Protein 2POC (pdb70)

B-factor: mean 27.25, std 10.15, range [8.21, 93.25]

Organism: Candida albicans (strain SC5314 / ATCC MYA-2876) (NCBI:txid237561)

Secondary structure (DSSP, 8-state):
---SSHHHHHHHTHHHHHHHHHTTTEETTTTEE--TTTGGGHHHHHTSSEEEEEE-HHHHHHHHHHHHHHHHHH-S-EEEEEHHHHHHTT----TTEEEEEEESSS--HHHHHHHHHHHHTT-EEEEEESSTTSHHHHHSSEEEE-------SSS-SHHHHHHHHHHHHHHHHHTTTBSTTHHHHHHHHHHHHHHHHHHHHHGGGHHHHHHHHHSGGGG-SEEEEEE-GGGHHHHHHHHHHIIIII--EEEEEETT----EEEE--GGG--HHHHHHHHHHHHTT---EEEEETT--S----EEEEE----GGGHHHHHHHHHHHHHHHHHHHTT----/--SSHHHHHHHTHHHHHHHHHTTTEETTTTEE--GGGGGGHHHHHSSSEEEEEE-HHHHHHHHHHHHHHHHHH-S-EEEEEHHHHHHTT----TTEEEEEEESSS--HHHHHHHHHHHHTT-EEEEEESSTT-HHHHHSSEEEE-------SSS-SHHHHHHHHHHHHHHHHHTTTBGGGHHHHHHHHHHHHHHHHHHHHHHTTHHHHHHHHHTGGGG-SEEEEEE-GGGHHHHHHHHHHHHHHH--EEEEEETTS-SSSGGGT--TT--EEEE--GGG--HHHHHHHHHHHHTT---EEEEETT--SS-TTS--EEEEE----GGGHHHHHHHHHHHHHHHHHHHTT----/--SSHHHHHHHTHHHHHHHHHTTTEETTTTEE--TTTGGGHHHHHTSSEEEEEE-HHHHHHHHHHHHHHHHHH-S-EEEEEHHHHHHTT----TTEEEEEEESSS--HHHHHHHHHHHHTT-EEEEEESSTT-HHHHHSSEEEE-------SSS-SHHHHHHHHHHHHHHHHHTTTBSTTHHHHHHHHHHHHHHHHHHHHHGGGHHHHHHHIIIIITT-SEEEEEE-GGGHHHHHHHHHHHHHHH--EEEEEETTS-SSSGGGT--SSS-EEEE--GGG--HHHHHHHHHHHHTT---EEEEETT---S-SSS--EEEEE----GGGHHHHHHHHHHHHHHHHHHTTT----/--SSHHHHHHHTHHHHHHHHHTTTEETTTTEE--GGGGGGHHHHTSSSEEEEEE-HHHHHHHHHHHHHHHHHH-S-EEEEEHHHHHHTT----TTEEEEEEESSS--HHHHHHHHHHHHTT-EEEEEESSTTSHHHHHSSEEEE-------SSS-SHHHHHHHHHHHHHHHHHTTTBSTTHHHHHHHHHHHHHHHHHHHHHHTTHHHHHHHHHSGGGG-SEEEEEE-GGGHHHHHHHHHHHHHHH--EEEEEETT---EEEE--GGG--HHHHHHHHHHHTTT---EEEEETT--SS-TTS--EEEEE----GGGHHHHHHHHHHHHHHHHHHHTT----

Solvent-accessible surface area: 47960 Å² total; per-residue (Å²): 93,132,73,122,39,95,1,16,90,4,0,49,51,0,11,90,0,0,102,47,0,7,147,81,37,19,54,33,133,105,12,75,17,79,6,59,43,0,160,90,83,20,68,39,0,81,46,13,52,23,0,2,0,0,0,23,23,14,12,48,16,0,0,46,6,1,36,11,2,0,4,43,4,25,62,12,9,3,16,26,7,29,0,3,29,1,35,34,30,154,4,26,2,34,53,22,1,1,0,0,0,1,5,43,40,0,86,56,72,28,1,28,99,0,0,67,14,0,54,141,84,31,1,5,0,0,2,0,2,15,46,109,40,7,14,0,24,149,57,11,86,13,19,6,59,0,68,2,32,113,34,103,10,108,3,19,0,2,0,0,0,0,1,3,0,0,0,0,0,0,0,0,2,7,7,70,40,16,62,82,43,73,51,41,11,69,85,0,0,82,7,0,76,117,0,12,95,29,0,89,88,2,13,148,24,26,103,92,0,71,99,23,0,98,50,75,11,22,111,53,150,11,0,27,0,19,0,1,14,28,0,54,3,0,0,42,0,0,5,14,0,0,28,46,5,0,108,2,23,0,28,11,45,23,0,24,45,130,117,19,20,0,0,0,0,0,118,28,0,58,47,110,59,0,56,56,6,4,104,106,21,49,91,213,74,30,127,0,8,1,0,2,1,100,70,33,96,26,25,142,121,56,37,28,0,66,0,12,91,19,18,47,2,0,2,1,0,0,0,0,0,0,0,0,0,0,0,0,12,0,0,36,53,83,71,31,106,7,71,174,91,135,43,105,0,16,92,5,0,50,46,0,14,89,0,0,99,46,0,6,142,78,37,17,44,38,152,104,12,75,15,84,11,54,45,1,171,86,76,30,70,34,0,72,38,12,54,23,0,3,0,0,0,24,29,13,12,48,15,0,0,46,6,0,36,13,1,0,4,65,4,24,64,16,10,3,17,26,8,29,0,1,29,1,42,27,23,113,4,24,3,33,42,20,1,1,0,0,0,1,5,42,39,0,91,54,70,26,1,29,101,0,0,78,30,0,49,133,90,31,1,3,0,0,2,0,2,12,47,106,36,6,16,0,25,152,58,10,86,12,19,6,60,0,64,2,30,107,27,95,11,94,5,18,0,4,0,0,0,0,1,2,0,0,0,0,0,0,0,0,1,7,7,68,42,19,62,78,43,62,49,43,7,71,84,0,1,95,10,0,74,103,0,17,89,22,0,128,81,1,13,175,26,23,107,94,0,72,98,25,0,93,55,90,14,34,121,54,156,12,0,4,0,2,0,0,12,40,0,54,4,0,0,41,0,0,5,9,0,0,63,75,2,0,153,7,63,0,23,14,24,24,0,19,39,63,163,122,3,11,7,34,48,16,91,92,89,33,12,3,0,0,0,0,0,135,28,0,61,48,111,53,0,50,63,1,4,99,46,1,20,91,98,85,9,144,2,9,0,0,1,3,95,71,26,96,26,10,54,153,138,100,88,39,36,41,0,73,0,6,94,16,21,52,1,0,1,1,0,0,0,0,0,0,0,0,0,0,0,0,15,0,0,44,49,91,71,36,98,1,58,169,92,124,40,100,0,16,90,3,0,50,40,0,16,91,0,0,117,55,0,7,161,82,37,18,58,38,135,103,11,74,9,56,6,51,45,0,130,101,80,18,71,38,0,82,40,13,47,18,0,2,0,0,0,26,26,12,11,47,15,0,0,46,6,0,32,13,2,0,4,64,4,25,63,12,9,3,12,26,7,27,0,1,28,0,43,23,25,117,2,22,2,35,54,24,1,1,0,0,0,0,4,44,37,0,86,56,70,25,1,34,101,0,0,81,32,0,48,150,90,31,1,3,0,0,2,0,2,12,41,110,37,8,13,0,25,156,59,11,87,12,20,6,59,0,68,4,31,106,31,79,11,95,4,20,0,3,0,0,0,0,1,3,0,0,0,0,0,0,0,0,2,8,7,60,43,19,72,76,48,80,51,42,9,73,81,0,0,76,8,0,77,119,0,19,107,29,0,92,75,2,13,137,25,24,110,96,0,66,97,13,0,101,94,50,1,39,113,32,178,27,0,4,0,1,0,1,13,41,0,52,3,0,0,40,0,0,4,9,0,0,68,72,1,0,160,8,65,0,21,13,21,25,0,20,42,50,159,94,1,14,8,26,52,14,70,71,79,37,12,3,0,0,0,0,0,127,28,0,62,48,108,59,0,72,59,0,3,108,46,0,16,80,122,94,2,126,1,7,1,0,1,2,98,71,32,95,24,17,43,146,116,100,96,51,43,35,0,69,0,12,93,18,19,51,1,0,2,2,0,0,0,0,0,0,0,0,0,0,0,0,15,0,0,22,60,84,74,39,96,0,53,172,93,112,35,96,0,14,101,6,0,50,50,0,10,87,0,0,104,45,0,7,148,79,38,19,56,41,158,106,25,74,14,62,7,42,46,0,132,100,82,22,70,35,0,86,34,14,52,21,0,2,0,0,0,26,23,13,12,48,16,0,0,46,5,0,33,11,1,0,3,49,4,22,62,12,8,2,12,26,8,28,0,2,26,0,38,31,31,147,2,27,2,33,42,20,2,1,0,0,0,0,4,43,40,0,87,54,70,26,1,29,97,0,0,69,15,0,55,139,82,32,1,3,0,0,2,0,2,14,46,108,40,6,15,0,23,151,57,10,85,13,20,6,59,0,66,2,29,108,28,102,11,100,6,18,0,4,0,0,0,0,1,2,0,0,0,0,0,0,0,0,1,6,7,69,38,17,59,80,49,92,50,40,17,74,83,0,0,86,8,0,86,110,0,15,104,21,0,119,80,1,13,173,24,25,104,98,0,71,98,24,0,99,51,74,14,26,98,56,172,39,0,50,0,12,0,1,15,19,0,52,3,0,0,45,0,0,5,9,0,0,27,60,3,0,108,3,26,0,30,10,40,23,0,24,47,118,64,32,0,0,0,0,0,138,28,0,61,47,113,61,0,52,55,5,3,98,109,20,13,81,212,82,29,156,0,7,0,0,1,4,91,72,26,94,25,12,66,149,120,63,106,48,38,31,0,68,0,6,94,18,19,46,1,0,2,1,0,0,0,0,0,0,0,0,0,0,0,0,18,0,0,40,52,82,70,28,104,5,63

Foldseek 3Di:
DPDPALLRVLLLCQLVLLCQLCPPAADLVVLGGHFPQCVVPLVVVLQFQAEEEEEAALQLLLCLLCVVLLCVQRVHHYHGYYLVVCVVVVPDDAQRYEYEYEEAQLEDPSSLVSLVSNVVRNYQYEYAYQDDPRPNNVSHPTYGHLRSPDRDFPDDNSSSLSSSSRSSSVSCSNRVVDPVCVVVSSQVSNLSVCLSVLSNVLVVCLVVLLVVLLPCVLVDQEPEEEFADSCLSLRQNLQSLLCLQLVHHYYRDHAQPPHEYEYECEPLGPDPSSLVSVCVCVVVPNAYEYEYAPPDDSDPSHHYRHGHHTDSSSVSSSSNSSSSSNSNSSNVSVVHRRD/DDPALLVVLLLCQLVLLCQLCPPAADLVVLHGDFPQCVVPLVVQLQAQAEEEEEAALQLLLCVLCLVLLCVLRVGHYYGYYLVVCVVVVPDEAQRYEYEYEEAQLDDPSSLVSLVSNVVRNYQYEYAYADPPRNNCVSHPTYHHLRSDDRDFPDDRSSSLSSSSRSSSVSCSNNVVDPVCVVVSSQVSNLSVCLSVLSVVLVVCLVVLLVVLPPVVLVAQEEEEEFADSCLSLLQNLQSLLCPQLVGHYYYDHAQPDPCPVLVVDDQEHEYEYECEPLGPDPSSLVRVCSNQVNNHAYEYEYAPPDDSDDPVHHYHYRHGHDTPSSSVSSSSNSSSSSNSNSSSVSVPHHRD/DDPALLVVLLLCQLVLLCQLCPPAADLVVLGGHFPQCVVPLVVVLQFQAEEEEEAALQLLLCVLCLVLLCVLRVRHYYGYYLVVCVVVVPDEALRYEYEYEEAQLDDVSSLVSLVSNVVRNYQYEYAYQDDPRPNCVSHPTYHHSRSDDGPFPDDRSSSLSSSSRSSSSSCSNRVPDPVCVVVSSQVSNLSVCVSVLSVVLVVCLVVLLVCCVPANLVAQEAEEEFADSCLSLRQNLQSLLCPQQVHHYYRDHAQPDPCPVLVVDALRHEYEYECEPLTNDPSSLVRVVSNLVNNRAYEYEYAPPDDSDDPVRHYHYRHGHDTPSSSVSSSSNSSSSSNSNSSRVVVVHHRD/DDPDLLVVLLLCQLVLLCQLCPPAADLVVLGGHFPQCHVVLVVQLQAQAEEEEEAALQLLLCVLCLVVLCVQRVGHYHGYYLQVCVVVVPDDAQRYEYEYEEAQLDDPSSLVSLVSNVVRNYQYEYAYADDPRPNNVSHPTYGHLRSDDRDFPHDNSSNLSSSSRSSSVSCVSRVVDPVCVVVSSQVSNLSVCLSVLSVVLVVCLVVLLVVLLPCVLVDQEEEEEFADSCLSLLQNLQSLLCLQLVHHYYRYHAQPVCYEYECEPLTNDPSSLVRVVVCQVVLNAHEYEYAPPDDSDDPVRHYHYRHGHHTPSSSVSSSSNSSSSSNSNSSNVSVVHDSD

Radius of gyration: 36.39 Å; Cα contacts (8 Å, |Δi|>4): 2969; chains: 4; bounding box: 69×95×100 Å

InterPro domains:
  IPR001347 SIS domain [PF01380] (393-520)
  IPR001347 SIS domain [PF01380] (565-695)
  IPR001347 SIS domain [PS51464] (389-528)
  IPR001347 SIS domain [PS51464] (561-703)
  IPR017932 Glutamine amidotransferase type 2 domain [PS51278] (2-316)
  IPR029055 Nucleophile aminohydrolases, N-terminal [G3DSA:3.60.20.10] (2-335)
  IPR029055 Nucleophile aminohydrolases, N-terminal [SSF56235] (2-322)
  IPR035466 GlmS/AgaS, SIS domain 1 [cd05008] (403-523)
  IPR035490 GlmS/FrlB, SIS domain 2 [cd05009] (565-711)
  IPR046348 SIS domain superfamily [SSF53697] (348-713)
  IPR047084 Glucosamine-fructose-6-phosphate aminotransferase, isomerising, N-terminal domain [cd00714] (2-313)

CATH classification: 3.40.50.10490 (+1 more: 3.40.50.10490)

Sequence (1383 aa):
GPYKHFMQKEIFEQPDSAFNTMRGRIDFENCVVTLGGLKSWLSTIRRCRRIIMIACGTSYHSCLATRSIFEELTEIPVSVELASDFLDRRSPVFRDDTCVFVSQSGETADSILALQYCLERGALTVGIVNSVGSSMSRQTHCGVHINAGPEIGVASTKAYTSQYIALVMFALSLSNDSISRKGRHEEIIKGLQKIPEQIKQVLKLENKIKDLCNSSLNDQKSLLLLGRGYQFATALEGALKIKEISYMHSEGVLAGELLPIIAFATRDSLFPKVMSAIEQVTARDGRPIVICNEGDAIISVHTTLEVPETVDCLQGLLNVIPLQLISYWLAVNRGIDVDPYKHFMQKEIFEQPDSAFNTMRGRIDFENCVVTLGGLKSWLSTIRRCRRIIMIACGTSYHSCLATRSIFEELTEIPVSVELASDFLDRRSPVFRDDTCVFVSQSGETADSIILALQYCLERGALTVGIVNSVGSSMSRQTHCGVHINAGPEIGVASTKAYTSQYIALVMFALSLSNDSISRKGRHEEIIKGLQKIPEQIKQVLKLENKIKDLCNSSLNDQKSLLLLGRGYQFATALEGALKIKEEISYMHSEGVLAGELKHGILALVDEDLPIIAFATRDSLFPKVMSAIEQVTARDGRPIVICNEGDAIISNDKVHTTLEVPETVDCLQGLLNVIPLQLISYWLAVNRGIDVDPYKHFMQKEIFEQPDSAFNTMRGRIDFENCVVTLGGLKSWLSTIRRCRRIIMIACGTSYHSCLATRSIFEELTEIPVSVELASDFLDRRSPVFRRDDTCVFVSQSGETADSILALQYCLERGALTVGIVNSVGSSMMSRQTHCGVHINAGPEIGVASTKAYTSQYIALVMFALSLSNDSISRKGRHEEIIKGLQKIPEQIKQVLKLENKIKDLCNSSLNDQKSLLLLGRGYQFATALEGALKIKEISYMHSEGVLAGELKHGILALVDEDLPIIAFATRDSLFPKVMSAIEQVTARDGRPIVICNEGDAIISNDKVHTTLEVPETVDCLQGLLNVIPLQLISYWLAVNRGIDVDPYKHFMQKEIFEQPDSAFNTMRGRIDFENCVVTLGGLKSWLSTIRRCRRIIMIACGTSYHSCLATRSIFEEELTEIPVSVELASDFLDRRSPVFRDDTCVFVSQSGETADSILALQYCLERRGALTVGIVNSVGSSMSRQTHCGVHINAGPEIGVASTKAYTSQYIALVMFALSLSNDSISRKGRHEEIIKGLQKIPEQIKQVLKLENKIKDLCNSSLNDQKSLLLLGRGYQFATALEGALKIKEEISYMHSEGVLAGELPIIAFATRDSLFPKVMSAIEQVTARDGRPIVICNEGDAIISNDKVHTTTLEVPETVDCLQGLLNVIPLQLISYWLAVNRGIDVD

Structure (mmCIF, N/CA/C/O backbone):
data_2POC
#
_entry.id   2POC
#
_cell.length_a   65.977
_cell.length_b   117.832
_cell.length_c   99.711
_cell.angle_alpha   90.00
_cell.angle_beta   91.60
_cell.angle_gamma   90.00
#
_symmetry.space_group_name_H-M   'P 1 21 1'
#
loop_
_entity.id
_entity.type
_entity.pdbx_description
1 polymer 'isomerase domain of glutamine-fructose-6-phosphate transaminase (isomerizing)'
2 non-polymer 6-O-phosphono-beta-D-glucopyranose
3 non-polymer 'SODIUM ION'
4 non-polymer URIDINE-DIPHOSPHATE-N-ACETYLGLUCOSAMINE
5 non-polymer 'ACETATE ION'
6 water water
#
loop_
_atom_site.group_PDB
_atom_site.id
_atom_site.type_symbol
_atom_site.label_atom_id
_atom_site.label_alt_id
_atom_site.label_comp_id
_atom_site.label_asym_id
_atom_site.label_entity_id
_atom_site.label_seq_id
_atom_site.pdbx_PDB_ins_code
_atom_site.Cartn_x
_atom_site.Cartn_y
_atom_site.Cartn_z
_atom_site.occupancy
_atom_site.B_iso_or_equiv
_atom_site.auth_seq_id
_atom_site.auth_comp_id
_atom_site.auth_asym_id
_atom_site.auth_atom_id
_atom_site.pdbx_PDB_model_num
ATOM 1 N N . GLY A 1 3 ? 77.286 -20.738 27.378 1.00 53.51 348 GLY A N 1
ATOM 2 C CA . GLY A 1 3 ? 78.749 -21.029 27.255 1.00 53.13 348 GLY A CA 1
ATOM 3 C C . GLY A 1 3 ? 78.973 -22.500 26.972 1.00 52.94 348 GLY A C 1
ATOM 4 O O . GLY A 1 3 ? 78.399 -23.043 26.022 1.00 53.29 348 GLY A O 1
ATOM 5 N N . PRO A 1 4 ? 79.806 -23.163 27.792 1.00 52.35 349 PRO A N 1
ATOM 6 C CA . PRO A 1 4 ? 79.988 -24.614 27.673 1.00 51.63 349 PRO A CA 1
ATOM 7 C C . PRO A 1 4 ? 78.684 -25.418 27.882 1.00 50.63 349 PRO A C 1
ATOM 8 O O . PRO A 1 4 ? 78.670 -26.639 27.687 1.00 50.68 349 PRO A O 1
ATOM 12 N N . TYR A 1 5 ? 77.605 -24.738 28.254 1.00 48.92 350 TYR A N 1
ATOM 13 C CA . TYR A 1 5 ? 76.407 -25.419 28.727 1.00 47.64 350 TYR A CA 1
ATOM 14 C C . TYR A 1 5 ? 75.352 -25.679 27.656 1.00 47.77 350 TYR A C 1
ATOM 15 O O . TYR A 1 5 ? 74.928 -24.756 26.939 1.00 47.92 350 TYR A O 1
ATOM 24 N N . LYS A 1 6 ? 74.897 -26.932 27.595 1.00 47.48 351 LYS A N 1
ATOM 25 C CA . LYS A 1 6 ? 73.762 -27.312 26.738 1.00 47.36 351 LYS A CA 1
ATOM 26 C C . LYS A 1 6 ? 72.520 -26.432 26.952 1.00 46.76 351 LYS A C 1
ATOM 27 O O . LYS A 1 6 ? 71.917 -25.978 25.981 1.00 47.58 351 LYS A O 1
ATOM 33 N N . HIS A 1 7 ? 72.150 -26.183 28.215 1.00 44.49 352 HIS A N 1
ATOM 34 C CA . HIS A 1 7 ? 70.878 -25.537 28.558 1.00 42.52 352 HIS A CA 1
ATOM 35 C C . HIS A 1 7 ? 71.018 -24.508 29.682 1.00 41.48 352 HIS A C 1
ATOM 36 O O . HIS A 1 7 ? 71.936 -24.614 30.501 1.00 40.94 352 HIS A O 1
ATOM 43 N N . PHE A 1 8 ? 70.081 -23.557 29.763 1.00 40.26 353 PHE A N 1
ATOM 44 C CA . PHE A 1 8 ? 70.041 -22.637 30.894 1.00 39.75 353 PHE A CA 1
ATOM 45 C C . PHE A 1 8 ? 69.961 -23.354 32.234 1.00 37.79 353 PHE A C 1
ATOM 46 O O . PHE A 1 8 ? 70.571 -22.926 33.187 1.00 37.49 353 PHE A O 1
ATOM 54 N N . MET A 1 9 ? 69.195 -24.438 32.304 1.00 35.42 354 MET A N 1
ATOM 55 C CA . MET A 1 9 ? 69.048 -25.143 33.572 1.00 32.29 354 MET A CA 1
ATOM 56 C C . MET A 1 9 ? 70.367 -25.732 34.038 1.00 30.77 354 MET A C 1
ATOM 57 O O . MET A 1 9 ? 70.652 -25.685 35.227 1.00 28.19 354 MET A O 1
ATOM 62 N N . GLN A 1 10 ? 71.127 -26.326 33.115 1.00 29.24 355 GLN A N 1
ATOM 63 C CA . GLN A 1 10 ? 72.446 -26.867 33.410 1.00 28.67 355 GLN A CA 1
ATOM 64 C C . GLN A 1 10 ? 73.387 -25.765 33.885 1.00 27.55 355 GLN A C 1
ATOM 65 O O . GLN A 1 10 ? 74.093 -25.939 34.855 1.00 26.63 355 GLN A O 1
ATOM 71 N N . LYS A 1 11 ? 73.393 -24.637 33.170 1.00 28.27 356 LYS A N 1
ATOM 72 C CA . LYS A 1 11 ? 74.169 -23.463 33.570 1.00 28.02 356 LYS A CA 1
ATOM 73 C C . LYS A 1 11 ? 73.843 -23.033 35.008 1.00 27.40 356 LYS A C 1
ATOM 74 O O . LYS A 1 11 ? 74.754 -22.834 35.824 1.00 25.50 356 LYS A O 1
ATOM 80 N N . GLU A 1 12 ? 72.544 -22.915 35.304 1.00 26.46 357 GLU A N 1
ATOM 81 C CA . GLU A 1 12 ? 72.111 -22.432 36.611 1.00 25.44 357 GLU A CA 1
ATOM 82 C C . GLU A 1 12 ? 72.419 -23.419 37.723 1.00 24.38 357 GLU A C 1
ATOM 83 O O . GLU A 1 12 ? 72.716 -22.996 38.833 1.00 23.87 357 GLU A O 1
ATOM 89 N N . ILE A 1 13 ? 72.373 -24.729 37.429 1.00 22.41 358 ILE A N 1
ATOM 90 C CA . ILE A 1 13 ? 72.838 -25.735 38.386 1.00 21.25 358 ILE A CA 1
ATOM 91 C C . ILE A 1 13 ? 74.312 -25.543 38.674 1.00 21.22 358 ILE A C 1
ATOM 92 O O . ILE A 1 13 ? 74.733 -25.499 39.827 1.00 20.58 358 ILE A O 1
ATOM 97 N N . PHE A 1 14 ? 75.108 -25.415 37.615 1.00 20.74 359 PHE A N 1
ATOM 98 C CA . PHE A 1 14 ? 76.529 -25.294 37.780 1.00 21.18 359 PHE A CA 1
ATOM 99 C C . PHE A 1 14 ? 76.978 -23.931 38.355 1.00 22.55 359 PHE A C 1
ATOM 100 O O . PHE A 1 14 ? 78.105 -23.837 38.854 1.00 23.30 359 PHE A O 1
ATOM 108 N N . GLU A 1 15 ? 76.093 -22.932 38.272 1.00 23.70 360 GLU A N 1
ATOM 109 C CA . GLU A 1 15 ? 76.289 -21.579 38.829 1.00 25.59 360 GLU A CA 1
ATOM 110 C C . GLU A 1 15 ? 76.162 -21.543 40.361 1.00 24.09 360 GLU A C 1
ATOM 111 O O . GLU A 1 15 ? 76.495 -20.519 40.999 1.00 24.37 360 GLU A O 1
ATOM 117 N N . GLN A 1 16 ? 75.690 -22.628 40.975 1.00 22.23 361 GLN A N 1
ATOM 118 C CA . GLN A 1 16 ? 75.404 -22.577 42.456 1.00 21.79 361 GLN A CA 1
ATOM 119 C C . GLN A 1 16 ? 76.575 -22.262 43.412 1.00 22.24 361 GLN A C 1
ATOM 120 O O . GLN A 1 16 ? 76.349 -21.657 44.466 1.00 22.04 361 GLN A O 1
ATOM 126 N N . PRO A 1 17 ? 77.838 -22.682 43.088 1.00 22.47 362 PRO A N 1
ATOM 127 C CA . PRO A 1 17 ? 78.884 -22.171 43.985 1.00 21.71 362 PRO A CA 1
ATOM 128 C C . PRO A 1 17 ? 78.872 -20.639 44.007 1.00 22.27 362 PRO A C 1
ATOM 129 O O . PRO A 1 17 ? 79.075 -20.038 45.076 1.00 22.20 362 PRO A O 1
ATOM 133 N N . ASP A 1 18 ? 78.639 -20.010 42.858 1.00 22.37 363 ASP A N 1
ATOM 134 C CA . ASP A 1 18 ? 78.673 -18.560 42.766 1.00 23.56 363 ASP A CA 1
ATOM 135 C C . ASP A 1 18 ? 77.410 -17.941 43.372 1.00 23.05 363 ASP A C 1
ATOM 136 O O . ASP A 1 18 ? 77.476 -16.880 44.020 1.00 22.48 363 ASP A O 1
ATOM 141 N N . SER A 1 19 ? 76.254 -18.546 43.102 1.00 21.64 364 SER A N 1
ATOM 142 C CA . SER A 1 19 ? 75.024 -17.950 43.660 1.00 20.97 364 SER A CA 1
ATOM 143 C C . SER A 1 19 ? 74.976 -18.109 45.180 1.00 20.62 364 SER A C 1
ATOM 144 O O . SER A 1 19 ? 74.482 -17.179 45.883 1.00 20.59 364 SER A O 1
ATOM 147 N N . ALA A 1 20 ? 75.494 -19.240 45.694 1.00 19.03 365 ALA A N 1
ATOM 148 C CA . ALA A 1 20 ? 75.547 -19.481 47.130 1.00 20.31 365 ALA A CA 1
ATOM 149 C C . ALA A 1 20 ? 76.471 -18.433 47.769 1.00 21.60 365 ALA A C 1
ATOM 150 O O . ALA A 1 20 ? 76.136 -17.808 48.787 1.00 19.93 365 ALA A O 1
ATOM 152 N N . PHE A 1 21 ? 77.631 -18.196 47.137 1.00 20.84 366 PHE A N 1
ATOM 153 C CA . PHE A 1 21 ? 78.528 -17.133 47.630 1.00 22.05 366 PHE A CA 1
ATOM 154 C C . PHE A 1 21 ? 77.875 -15.744 47.598 1.00 22.63 366 PHE A C 1
ATOM 155 O O . PHE A 1 21 ? 77.951 -14.977 48.594 1.00 23.26 366 PHE A O 1
ATOM 163 N N . ASN A 1 22 ? 77.214 -15.436 46.489 1.00 22.12 367 ASN A N 1
ATOM 164 C CA . ASN A 1 22 ? 76.598 -14.139 46.261 1.00 22.38 367 ASN A CA 1
ATOM 165 C C . ASN A 1 22 ? 75.485 -13.861 47.274 1.00 21.98 367 ASN A C 1
ATOM 166 O O . ASN A 1 22 ? 75.318 -12.738 47.752 1.00 19.72 367 ASN A O 1
ATOM 171 N N . THR A 1 23 ? 74.757 -14.902 47.617 1.00 20.02 368 THR A N 1
ATOM 172 C CA . THR A 1 23 ? 73.698 -14.736 48.643 1.00 19.61 368 THR A CA 1
ATOM 173 C C . THR A 1 23 ? 74.288 -14.316 50.007 1.00 19.12 368 THR A C 1
ATOM 174 O O . THR A 1 23 ? 73.674 -13.521 50.751 1.00 19.88 368 THR A O 1
ATOM 178 N N . MET A 1 24 ? 75.447 -14.862 50.356 1.00 19.27 369 MET A N 1
ATOM 179 C CA . MET A 1 24 ? 76.132 -14.562 51.606 1.00 19.93 369 MET A CA 1
ATOM 180 C C . MET A 1 24 ? 76.951 -13.263 51.573 1.00 21.57 369 MET A C 1
ATOM 181 O O . MET A 1 24 ? 77.292 -12.722 52.622 1.00 19.96 369 MET A O 1
ATOM 186 N N . ARG A 1 25 ? 77.269 -12.805 50.371 1.00 21.63 370 ARG A N 1
ATOM 187 C CA . ARG A 1 25 ? 78.226 -11.698 50.173 1.00 24.26 370 ARG A CA 1
ATOM 188 C C . ARG A 1 25 ? 77.839 -10.431 50.935 1.00 22.74 370 ARG A C 1
ATOM 189 O O . ARG A 1 25 ? 76.753 -9.934 50.772 1.00 23.99 370 ARG A O 1
ATOM 197 N N . GLY A 1 26 ? 78.745 -9.888 51.741 1.00 23.74 371 GLY A N 1
ATOM 198 C CA . GLY A 1 26 ? 78.430 -8.672 52.489 1.00 24.15 371 GLY A CA 1
ATOM 199 C C . GLY A 1 26 ? 77.529 -8.891 53.705 1.00 24.98 371 GLY A C 1
ATOM 200 O O . GLY A 1 26 ? 77.204 -7.921 54.422 1.00 24.92 371 GLY A O 1
ATOM 201 N N . ARG A 1 27 ? 77.134 -10.141 53.962 1.00 23.34 372 ARG A N 1
ATOM 202 C CA . ARG A 1 27 ? 76.187 -10.442 55.057 1.00 22.52 372 ARG A CA 1
ATOM 203 C C . ARG A 1 27 ? 76.745 -11.326 56.137 1.00 23.21 372 ARG A C 1
ATOM 204 O O . ARG A 1 27 ? 76.187 -11.405 57.230 1.00 24.57 372 ARG A O 1
ATOM 212 N N . ILE A 1 28 ? 77.839 -12.023 55.854 1.00 22.56 373 ILE A N 1
ATOM 213 C CA . ILE A 1 28 ? 78.459 -12.844 56.877 1.00 23.81 373 ILE A CA 1
ATOM 214 C C . ILE A 1 28 ? 79.939 -12.515 57.070 1.00 25.53 373 ILE A C 1
ATOM 215 O O . ILE A 1 28 ? 80.726 -12.552 56.114 1.00 25.83 373 ILE A O 1
ATOM 220 N N . ASP A 1 29 ? 80.291 -12.203 58.310 1.00 26.46 374 ASP A N 1
ATOM 221 C CA . ASP A 1 29 ? 81.681 -12.078 58.714 1.00 27.80 374 ASP A CA 1
ATOM 222 C C . ASP A 1 29 ? 82.078 -13.435 59.231 1.00 27.91 374 ASP A C 1
ATOM 223 O O . ASP A 1 29 ? 81.676 -13.803 60.324 1.00 26.45 374 ASP A O 1
ATOM 228 N N . PHE A 1 30 ? 82.855 -14.186 58.449 1.00 28.67 375 PHE A N 1
ATOM 229 C CA . PHE A 1 30 ? 83.158 -15.571 58.829 1.00 30.81 375 PHE A CA 1
ATOM 230 C C . PHE A 1 30 ? 84.191 -15.672 59.947 1.00 32.08 375 PHE A C 1
ATOM 231 O O . PHE A 1 30 ? 84.238 -16.655 60.678 1.00 33.38 375 PHE A O 1
ATOM 239 N N . GLU A 1 31 ? 85.007 -14.646 60.080 1.00 34.37 376 GLU A N 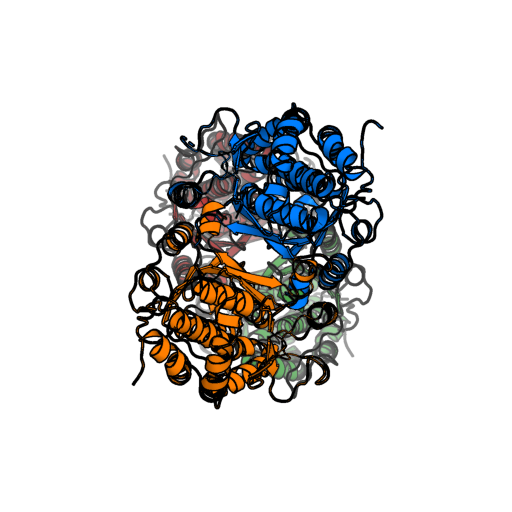1
ATOM 240 C CA . GLU A 1 31 ? 86.017 -14.623 61.127 1.00 36.28 376 GLU A CA 1
ATOM 241 C C . GLU A 1 31 ? 85.406 -14.332 62.497 1.00 35.51 376 GLU A C 1
ATOM 242 O O . GLU A 1 31 ? 85.625 -15.080 63.443 1.00 36.88 376 GLU A O 1
ATOM 248 N N . ASN A 1 32 ? 84.582 -13.300 62.587 1.00 35.64 377 ASN A N 1
ATOM 249 C CA . ASN A 1 32 ? 83.919 -12.985 63.841 1.00 34.99 377 ASN A CA 1
ATOM 250 C C . ASN A 1 32 ? 82.601 -13.706 64.048 1.00 34.27 377 ASN A C 1
ATOM 251 O O . ASN A 1 32 ? 82.042 -13.680 65.141 1.00 33.08 377 ASN A O 1
ATOM 256 N N . CYS A 1 33 ? 82.134 -14.384 62.991 1.00 32.11 378 CYS A N 1
ATOM 257 C CA . CYS A 1 33 ? 80.907 -15.191 63.021 1.00 30.51 378 CYS A CA 1
ATOM 258 C C . CYS A 1 33 ? 79.724 -14.292 63.316 1.00 28.64 378 CYS A C 1
ATOM 259 O O . CYS A 1 33 ? 78.971 -14.510 64.277 1.00 29.30 378 CYS A O 1
ATOM 262 N N . VAL A 1 34 ? 79.565 -13.292 62.459 1.00 27.81 379 VAL A N 1
ATOM 263 C CA . VAL A 1 34 ? 78.518 -12.291 62.622 1.00 27.27 379 VAL A CA 1
ATOM 264 C C . VAL A 1 34 ? 77.724 -12.211 61.322 1.00 26.25 379 VAL A C 1
ATOM 265 O O . VAL A 1 34 ? 78.302 -12.064 60.239 1.00 26.72 379 VAL A O 1
ATOM 269 N N . VAL A 1 35 ? 76.405 -12.352 61.428 1.00 25.13 380 VAL A N 1
ATOM 270 C CA . VAL A 1 35 ? 75.521 -12.215 60.279 1.00 23.91 380 VAL A CA 1
ATOM 271 C C . VAL A 1 35 ? 74.802 -10.896 60.351 1.00 23.95 380 VAL A C 1
ATOM 272 O O . VAL A 1 35 ? 74.215 -10.551 61.397 1.00 23.70 380 VAL A O 1
ATOM 276 N N . THR A 1 36 ? 74.847 -10.151 59.252 1.00 23.14 381 THR A N 1
ATOM 277 C CA . THR A 1 36 ? 74.182 -8.876 59.157 1.00 23.41 381 THR A CA 1
ATOM 278 C C . THR A 1 36 ? 73.307 -8.745 57.929 1.00 21.89 381 THR A C 1
ATOM 279 O O . THR A 1 36 ? 73.793 -8.674 56.802 1.00 22.93 381 THR A O 1
ATOM 283 N N . LEU A 1 37 ? 72.000 -8.727 58.149 1.00 21.39 382 LEU A N 1
ATOM 284 C CA . LEU A 1 37 ? 71.065 -8.629 57.061 1.00 22.70 382 LEU A CA 1
ATOM 285 C C . LEU A 1 37 ? 70.460 -7.224 57.077 1.00 22.72 382 LEU A C 1
ATOM 286 O O . LEU A 1 37 ? 69.587 -6.915 57.894 1.00 22.56 382 LEU A O 1
ATOM 291 N N . GLY A 1 38 ? 70.905 -6.397 56.139 1.00 23.62 383 GLY A N 1
ATOM 292 C CA . GLY A 1 38 ? 70.547 -4.981 56.146 1.00 23.86 383 GLY A CA 1
ATOM 293 C C . GLY A 1 38 ? 69.059 -4.712 56.109 1.00 24.87 383 GLY A C 1
ATOM 294 O O . GLY A 1 38 ? 68.589 -3.804 56.815 1.00 24.22 383 GLY A O 1
ATOM 295 N N . GLY A 1 39 ? 68.322 -5.493 55.319 1.00 23.45 384 GLY A N 1
ATOM 296 C CA . GLY A 1 39 ? 66.870 -5.369 55.258 1.00 24.26 384 GLY A CA 1
ATOM 297 C C . GLY A 1 39 ? 66.104 -5.602 56.553 1.00 26.04 384 GLY A C 1
ATOM 298 O O . GLY A 1 39 ? 64.984 -5.092 56.708 1.00 27.06 384 GLY A O 1
ATOM 299 N N . LEU A 1 40 ? 66.695 -6.346 57.477 1.00 26.38 385 LEU A N 1
ATOM 300 C CA . LEU A 1 40 ? 65.961 -6.799 58.671 1.00 27.65 385 LEU A CA 1
ATOM 301 C C . LEU A 1 40 ? 66.417 -6.073 59.911 1.00 30.65 385 LEU A C 1
ATOM 302 O O . LEU A 1 40 ? 65.755 -6.127 60.960 1.00 30.09 385 LEU A O 1
ATOM 307 N N . LYS A 1 41 ? 67.579 -5.438 59.774 1.00 32.93 386 LYS A N 1
ATOM 308 C CA . LYS A 1 41 ? 68.312 -4.783 60.859 1.00 36.97 386 LYS A CA 1
ATOM 309 C C . LYS A 1 41 ? 67.441 -4.314 62.015 1.00 37.08 386 LYS A C 1
ATOM 310 O O . LYS A 1 41 ? 67.577 -4.787 63.169 1.00 38.88 386 LYS A O 1
ATOM 316 N N . SER A 1 42 ? 66.554 -3.386 61.710 1.00 36.58 387 SER A N 1
ATOM 317 C CA . SER A 1 42 ? 65.846 -2.701 62.758 1.00 36.68 387 SER A CA 1
ATOM 318 C C . SER A 1 42 ? 64.494 -3.346 63.041 1.00 35.28 387 SER A C 1
ATOM 319 O O . SER A 1 42 ? 63.675 -2.821 63.798 1.00 35.24 387 SER A O 1
ATOM 322 N N . TRP A 1 43 ? 64.261 -4.503 62.434 1.00 32.55 388 TRP A N 1
ATOM 323 C CA . TRP A 1 43 ? 62.980 -5.176 62.578 1.00 29.50 388 TRP A CA 1
ATOM 324 C C . TRP A 1 43 ? 63.120 -6.421 63.416 1.00 27.59 388 TRP A C 1
ATOM 325 O O . TRP A 1 43 ? 62.114 -7.028 63.801 1.00 25.36 388 TRP A O 1
ATOM 336 N N . LEU A 1 44 ? 64.359 -6.825 63.674 1.00 25.84 389 LEU A N 1
ATOM 337 C CA . LEU A 1 44 ? 64.599 -8.106 64.338 1.00 26.27 389 LEU A CA 1
ATOM 338 C C . LEU A 1 44 ? 64.021 -8.181 65.724 1.00 25.44 389 LEU A C 1
ATOM 339 O O . LEU A 1 44 ? 63.485 -9.203 66.111 1.00 25.60 389 LEU A O 1
ATOM 344 N N . SER A 1 45 ? 64.131 -7.097 66.487 1.00 25.44 390 SER A N 1
ATOM 345 C CA . SER A 1 45 ? 63.674 -7.150 67.852 1.00 26.03 390 SER A CA 1
ATOM 346 C C . SER A 1 45 ? 62.181 -7.384 67.872 1.00 25.25 390 SER A C 1
ATOM 347 O O . SER A 1 45 ? 61.671 -8.077 68.756 1.00 27.25 390 SER A O 1
ATOM 350 N N . THR A 1 46 ? 61.489 -6.831 66.887 1.00 24.80 391 THR A N 1
ATOM 351 C CA . THR A 1 46 ? 60.041 -6.995 66.781 1.00 25.36 391 THR A CA 1
ATOM 352 C C . THR A 1 46 ? 59.710 -8.430 66.358 1.00 25.57 391 THR A C 1
ATOM 353 O O . THR A 1 46 ? 58.866 -9.104 66.964 1.00 24.51 391 THR A O 1
ATOM 357 N N . ILE A 1 47 ? 60.372 -8.900 65.301 1.00 24.92 392 ILE A N 1
ATOM 358 C CA . ILE A 1 47 ? 60.160 -10.316 64.926 1.00 25.19 392 ILE A CA 1
ATOM 359 C C . ILE A 1 47 ? 60.425 -11.288 66.098 1.00 27.03 392 ILE A C 1
ATOM 360 O O . ILE A 1 47 ? 59.708 -12.280 66.264 1.00 30.46 392 ILE A O 1
ATOM 365 N N . ARG A 1 48 ? 61.449 -11.061 66.898 1.00 29.73 393 ARG A N 1
ATOM 366 C CA . ARG A 1 48 ? 61.809 -12.003 67.998 1.00 32.12 393 ARG A CA 1
ATOM 367 C C . ARG A 1 48 ? 60.719 -12.152 69.046 1.00 34.65 393 ARG A C 1
ATOM 368 O O . ARG A 1 48 ? 60.707 -13.140 69.802 1.00 35.82 393 ARG A O 1
ATOM 376 N N . ARG A 1 49 ? 59.808 -11.194 69.094 1.00 35.24 394 ARG A N 1
ATOM 377 C CA . ARG A 1 49 ? 58.807 -11.209 70.158 1.00 35.75 394 ARG A CA 1
ATOM 378 C C . ARG A 1 49 ? 57.411 -11.652 69.752 1.00 34.48 394 ARG A C 1
ATOM 379 O O . ARG A 1 49 ? 56.503 -11.611 70.569 1.00 36.51 394 ARG A O 1
ATOM 387 N N . CYS A 1 50 ? 57.218 -12.103 68.511 1.00 32.12 395 CYS A N 1
ATOM 388 C CA . CYS A 1 50 ? 55.896 -12.500 68.036 1.00 29.50 395 CYS A CA 1
ATOM 389 C C . CYS A 1 50 ? 55.377 -13.805 68.665 1.00 28.42 395 CYS A C 1
ATOM 390 O O . CYS A 1 50 ? 56.139 -14.506 69.335 1.00 28.44 395 CYS A O 1
ATOM 393 N N . ARG A 1 51 ? 54.096 -14.096 68.461 1.00 26.26 396 ARG A N 1
ATOM 394 C CA . ARG A 1 51 ? 53.473 -15.325 68.950 1.00 25.66 396 ARG A CA 1
ATOM 395 C C . ARG A 1 51 ? 54.038 -16.526 68.194 1.00 25.47 396 ARG A C 1
ATOM 396 O O . ARG A 1 51 ? 54.281 -17.582 68.779 1.00 25.08 396 ARG A O 1
ATOM 404 N N . ARG A 1 52 ? 54.182 -16.342 66.888 1.00 23.73 397 ARG A N 1
ATOM 405 C CA . ARG A 1 52 ? 54.602 -17.438 65.993 1.00 22.34 397 ARG A CA 1
ATOM 406 C C . ARG A 1 52 ? 55.042 -16.894 64.654 1.00 20.32 397 ARG A C 1
ATOM 407 O O . ARG A 1 52 ? 54.694 -15.778 64.276 1.00 19.38 397 ARG A O 1
ATOM 415 N N . ILE A 1 53 ? 55.814 -17.711 63.928 1.00 17.71 398 ILE A N 1
ATOM 416 C CA . ILE A 1 53 ? 56.260 -17.408 62.573 1.00 18.01 398 ILE A CA 1
ATOM 417 C C . ILE A 1 53 ? 55.477 -18.349 61.676 1.00 18.25 398 ILE A C 1
ATOM 418 O O . ILE A 1 53 ? 55.348 -19.535 62.000 1.00 17.50 398 ILE A O 1
ATOM 423 N N . ILE A 1 54 ? 54.886 -17.808 60.623 1.00 17.33 399 ILE A N 1
ATOM 424 C CA . ILE A 1 54 ? 54.227 -18.666 59.635 1.00 17.01 399 ILE A CA 1
ATOM 425 C C . ILE A 1 54 ? 54.998 -18.454 58.335 1.00 16.40 399 ILE A C 1
ATOM 426 O O . ILE A 1 54 ? 55.033 -17.338 57.826 1.00 15.49 399 ILE A O 1
ATOM 431 N N . MET A 1 55 ? 55.586 -19.525 57.771 1.00 16.28 400 MET A N 1
ATOM 432 C CA . MET A 1 55 ? 56.297 -19.397 56.481 1.00 14.98 400 MET A CA 1
ATOM 433 C C . MET A 1 55 ? 55.309 -19.791 55.405 1.00 16.01 400 MET A C 1
ATOM 434 O O . MET A 1 55 ? 54.630 -20.815 55.535 1.00 15.48 400 MET A O 1
ATOM 439 N N . ILE A 1 56 ? 55.187 -18.982 54.350 1.00 15.55 401 ILE A N 1
ATOM 440 C CA . ILE A 1 56 ? 54.150 -19.165 53.381 1.00 15.38 401 ILE A CA 1
ATOM 441 C C . ILE A 1 56 ? 54.741 -19.099 51.996 1.00 15.47 401 ILE A C 1
ATOM 442 O O . ILE A 1 56 ? 55.388 -18.122 51.667 1.00 16.47 401 ILE A O 1
ATOM 447 N N . ALA A 1 57 ? 54.486 -20.120 51.179 1.00 15.12 402 ALA A N 1
ATOM 448 C CA . ALA A 1 57 ? 55.200 -20.197 49.900 1.00 15.92 402 ALA A CA 1
ATOM 449 C C . ALA A 1 57 ? 54.545 -21.236 48.972 1.00 16.92 402 ALA A C 1
ATOM 450 O O . ALA A 1 57 ? 53.624 -21.948 49.396 1.00 15.10 402 ALA A O 1
ATOM 452 N N . CYS A 1 58 ? 54.980 -21.262 47.696 1.00 17.43 403 CYS A N 1
ATOM 453 C CA . CYS A 1 58 ? 54.488 -22.232 46.690 1.00 18.91 403 CYS A CA 1
ATOM 454 C C . CYS A 1 58 ? 55.692 -23.000 46.156 1.00 18.21 403 CYS A C 1
ATOM 455 O O . CYS A 1 58 ? 56.818 -22.485 46.121 1.00 16.33 403 CYS A O 1
ATOM 458 N N . GLY A 1 59 ? 55.425 -24.213 45.683 1.00 19.51 404 GLY A N 1
ATOM 459 C CA . GLY A 1 59 ? 56.445 -24.970 44.902 1.00 18.60 404 GLY A CA 1
ATOM 460 C C . GLY A 1 59 ? 57.772 -25.112 45.608 1.00 17.12 404 GLY A C 1
ATOM 461 O O . GLY A 1 59 ? 57.848 -25.522 46.764 1.00 15.58 404 GLY A O 1
ATOM 462 N N . THR A 1 60 ? 58.851 -24.858 44.868 1.00 16.61 405 THR A N 1
ATOM 463 C CA . THR A 1 60 ? 60.180 -25.056 45.370 1.00 16.20 405 THR A CA 1
ATOM 464 C C . THR A 1 60 ? 60.447 -24.130 46.553 1.00 15.96 405 THR A C 1
ATOM 465 O O . THR A 1 60 ? 61.147 -24.531 47.478 1.00 16.33 405 THR A O 1
ATOM 469 N N . SER A 1 61 ? 59.776 -22.982 46.569 1.00 15.45 406 SER A N 1
ATOM 470 C CA . SER A 1 61 ? 59.971 -22.041 47.672 1.00 15.80 406 SER A CA 1
ATOM 471 C C . SER A 1 61 ? 59.339 -22.613 48.930 1.00 15.55 406 SER A C 1
ATOM 472 O O . SER A 1 61 ? 59.870 -22.415 50.049 1.00 15.90 406 SER A O 1
ATOM 475 N N . TYR A 1 62 ? 58.209 -23.292 48.782 1.00 15.66 407 TYR A N 1
ATOM 476 C CA . TYR A 1 62 ? 57.611 -24.011 49.954 1.00 14.68 407 TYR A CA 1
ATOM 477 C C . TYR A 1 62 ? 58.603 -25.078 50.453 1.00 14.94 407 TYR A C 1
ATOM 478 O O . TYR A 1 62 ? 58.783 -25.308 51.675 1.00 12.22 407 TYR A O 1
ATOM 487 N N . HIS A 1 63 ? 59.250 -25.804 49.522 1.00 13.07 408 HIS A N 1
ATOM 488 C CA . HIS A 1 63 ? 60.295 -26.688 49.952 1.00 14.37 408 HIS A CA 1
ATOM 489 C C . HIS A 1 63 ? 61.446 -26.069 50.761 1.00 14.48 408 HIS A C 1
ATOM 490 O O . HIS A 1 63 ? 61.902 -26.661 51.758 1.00 13.90 408 HIS A O 1
ATOM 497 N N . SER A 1 64 ? 61.906 -24.901 50.347 1.00 14.52 409 SER A N 1
ATOM 498 C CA . SER A 1 64 ? 62.993 -24.259 51.080 1.00 15.27 409 SER A CA 1
ATOM 499 C C . SER A 1 64 ? 62.540 -23.907 52.482 1.00 14.92 409 SER A C 1
ATOM 500 O O . SER A 1 64 ? 63.361 -23.910 53.428 1.00 14.58 409 SER A O 1
ATOM 503 N N . CYS A 1 65 ? 61.237 -23.670 52.648 1.00 14.16 410 CYS A N 1
ATOM 504 C CA . CYS A 1 65 ? 60.714 -23.453 54.040 1.00 13.52 410 CYS A CA 1
ATOM 505 C C . CYS A 1 65 ? 60.722 -24.715 54.859 1.00 13.89 410 CYS A C 1
ATOM 506 O O . CYS A 1 65 ? 61.201 -24.732 55.994 1.00 13.29 410 CYS A O 1
ATOM 509 N N . LEU A 1 66 ? 60.227 -25.814 54.286 1.00 13.62 411 LEU A N 1
ATOM 510 C CA . LEU A 1 66 ? 60.336 -27.077 54.986 1.00 13.65 411 LEU A CA 1
ATOM 511 C C . LEU A 1 66 ? 61.780 -27.422 55.360 1.00 13.79 411 LEU A C 1
ATOM 512 O O . LEU A 1 66 ? 62.031 -27.960 56.432 1.00 15.16 411 LEU A O 1
ATOM 517 N N . ALA A 1 67 ? 62.693 -27.179 54.428 1.00 13.61 412 ALA A N 1
ATOM 518 C CA . ALA A 1 67 ? 64.140 -27.452 54.579 1.00 13.80 412 ALA A CA 1
ATOM 519 C C . ALA A 1 67 ? 64.820 -26.705 55.717 1.00 14.36 412 ALA A C 1
ATOM 520 O O . ALA A 1 67 ? 65.892 -27.140 56.178 1.00 15.76 412 ALA A O 1
ATOM 522 N N . THR A 1 68 ? 64.196 -25.608 56.186 1.00 13.47 413 THR A N 1
ATOM 523 C CA . THR A 1 68 ? 64.775 -24.738 57.194 1.00 14.22 413 THR A CA 1
ATOM 524 C C . THR A 1 68 ? 63.861 -24.557 58.403 1.00 14.93 413 THR A C 1
ATOM 525 O O . THR A 1 68 ? 64.226 -23.879 59.361 1.00 15.01 413 THR A O 1
ATOM 529 N N . ARG A 1 69 ? 62.715 -25.220 58.387 1.00 14.36 414 ARG A N 1
ATOM 530 C CA . ARG A 1 69 ? 61.791 -25.114 59.536 1.00 14.93 414 ARG A CA 1
ATOM 531 C C . ARG A 1 69 ? 62.497 -25.473 60.849 1.00 16.07 414 ARG A C 1
ATOM 532 O O . ARG A 1 69 ? 62.435 -24.706 61.836 1.00 14.58 414 ARG A O 1
ATOM 540 N N . SER A 1 70 ? 63.185 -26.616 60.864 1.00 15.73 415 SER A N 1
ATOM 541 C CA . SER A 1 70 ? 63.774 -27.142 62.093 1.00 17.24 415 SER A CA 1
ATOM 542 C C . SER A 1 70 ? 64.808 -26.180 62.699 1.00 18.05 415 SER A C 1
ATOM 543 O O . SER A 1 70 ? 64.789 -25.903 63.922 1.00 17.41 415 SER A O 1
ATOM 546 N N . ILE A 1 71 ? 65.697 -25.633 61.862 1.00 17.73 416 ILE A N 1
ATOM 547 C CA . ILE A 1 71 ? 66.706 -24.678 62.369 1.00 17.95 416 ILE A CA 1
ATOM 548 C C . ILE A 1 71 ? 66.118 -23.384 62.891 1.00 17.87 416 ILE A C 1
ATOM 549 O O . ILE A 1 71 ? 66.617 -22.851 63.890 1.00 16.78 416 ILE A O 1
ATOM 554 N N . PHE A 1 72 ? 65.072 -22.850 62.249 1.00 16.51 417 PHE A N 1
ATOM 555 C CA . PHE A 1 72 ? 64.350 -21.752 62.875 1.00 17.44 417 PHE A CA 1
ATOM 556 C C . PHE A 1 72 ? 63.830 -22.143 64.248 1.00 17.87 417 PHE A C 1
ATOM 557 O O . PHE A 1 72 ? 63.974 -21.371 65.209 1.00 18.76 417 PHE A O 1
ATOM 565 N N . GLU A 1 73 ? 63.168 -23.289 64.340 1.00 16.54 418 GLU A N 1
ATOM 566 C CA . GLU A 1 73 ? 62.630 -23.711 65.644 1.00 17.14 418 GLU A CA 1
ATOM 567 C C . GLU A 1 73 ? 63.723 -23.884 66.659 1.00 18.23 418 GLU A C 1
ATOM 568 O O . GLU A 1 73 ? 63.605 -23.454 67.826 1.00 17.86 418 GLU A O 1
ATOM 574 N N . GLU A 1 74 ? 64.794 -24.566 66.262 1.00 16.25 419 GLU A N 1
ATOM 575 C CA . GLU A 1 74 ? 65.893 -24.831 67.192 1.00 16.08 419 GLU A CA 1
ATOM 576 C C . GLU A 1 74 ? 66.555 -23.542 67.706 1.00 16.25 419 GLU A C 1
ATOM 577 O O . GLU A 1 74 ? 66.800 -23.386 68.913 1.00 17.34 419 GLU A O 1
ATOM 583 N N . LEU A 1 75 ? 66.858 -22.612 66.793 1.00 16.22 420 LEU A N 1
ATOM 584 C CA . LEU A 1 75 ? 67.660 -21.464 67.167 1.00 17.68 420 LEU A CA 1
ATOM 585 C C . LEU A 1 75 ? 66.823 -20.417 67.879 1.00 18.68 420 LEU A C 1
ATOM 586 O O . LEU A 1 75 ? 67.369 -19.684 68.724 1.00 19.23 420 LEU A O 1
ATOM 591 N N . THR A 1 76 ? 65.544 -20.307 67.516 1.00 18.74 421 THR A N 1
ATOM 592 C CA . THR A 1 76 ? 64.713 -19.217 68.074 1.00 20.65 421 THR A CA 1
ATOM 593 C C . THR A 1 76 ? 63.776 -19.619 69.186 1.00 21.51 421 THR A C 1
ATOM 594 O O . THR A 1 76 ? 63.365 -18.761 69.992 1.00 20.80 421 THR A O 1
ATOM 598 N N . GLU A 1 77 ? 63.420 -20.902 69.255 1.00 20.08 422 GLU A N 1
ATOM 599 C CA . GLU A 1 77 ? 62.324 -21.323 70.143 1.00 21.09 422 GLU A CA 1
ATOM 600 C C . GLU A 1 77 ? 60.988 -20.573 69.950 1.00 20.68 422 GLU A C 1
ATOM 601 O O . GLU A 1 77 ? 60.151 -20.486 70.875 1.00 23.66 422 GLU A O 1
ATOM 607 N N . ILE A 1 78 ? 60.790 -20.030 68.765 1.00 18.49 423 ILE A N 1
ATOM 608 C CA . ILE A 1 78 ? 59.521 -19.459 68.389 1.00 19.25 423 ILE A CA 1
ATOM 609 C C . ILE A 1 78 ? 58.802 -20.568 67.624 1.00 19.15 423 ILE A C 1
ATOM 610 O O . ILE A 1 78 ? 59.440 -21.244 66.803 1.00 18.50 423 ILE A O 1
ATOM 615 N N . PRO A 1 79 ? 57.484 -20.740 67.859 1.00 19.83 424 PRO A N 1
ATOM 616 C CA . PRO A 1 79 ? 56.743 -21.720 67.047 1.00 19.77 424 PRO A CA 1
ATOM 617 C C . PRO A 1 79 ? 56.840 -21.371 65.563 1.00 19.52 424 PRO A C 1
ATOM 618 O O . PRO A 1 79 ? 56.664 -20.193 65.188 1.00 19.25 424 PRO A O 1
ATOM 622 N N . VAL A 1 80 ? 57.099 -22.370 64.699 1.00 18.15 425 VAL A N 1
ATOM 623 C CA . VAL A 1 80 ? 57.238 -22.058 63.258 1.00 18.30 425 VAL A CA 1
ATOM 624 C C . VAL A 1 80 ? 56.347 -23.048 62.523 1.00 19.54 425 VAL A C 1
ATOM 625 O O . VAL A 1 80 ? 56.430 -24.275 62.750 1.00 20.25 425 VAL A O 1
ATOM 629 N N . SER A 1 81 ? 55.458 -22.537 61.705 1.00 19.21 426 SER A N 1
ATOM 630 C CA . SER A 1 81 ? 54.698 -23.466 60.852 1.00 20.01 426 SER A CA 1
ATOM 631 C C . SER A 1 81 ? 54.987 -23.149 59.415 1.00 18.72 426 SER A C 1
ATOM 632 O O . SER A 1 81 ? 55.446 -22.035 59.080 1.00 19.84 426 SER A O 1
ATOM 635 N N . VAL A 1 82 ? 54.751 -24.132 58.549 1.00 16.79 427 VAL A N 1
ATOM 636 C CA . VAL A 1 82 ? 55.059 -23.943 57.124 1.00 15.73 427 VAL A CA 1
ATOM 637 C C . VAL A 1 82 ? 53.775 -24.247 56.331 1.00 16.48 427 VAL A C 1
ATOM 638 O O . VAL A 1 82 ? 53.219 -25.334 56.473 1.00 16.00 427 VAL A O 1
ATOM 642 N N . GLU A 1 83 ? 53.316 -23.279 55.528 1.00 15.07 428 GLU A N 1
ATOM 643 C CA . GLU A 1 83 ? 52.050 -23.321 54.815 1.00 16.45 428 GLU A CA 1
ATOM 644 C C . GLU A 1 83 ? 52.267 -23.222 53.318 1.00 15.98 428 GLU A C 1
ATOM 645 O O . GLU A 1 83 ? 53.040 -22.423 52.853 1.00 15.89 428 GLU A O 1
ATOM 651 N N . LEU A 1 84 ? 51.600 -24.062 52.581 1.00 14.91 429 LEU A N 1
ATOM 652 C CA . LEU A 1 84 ? 51.495 -23.878 51.145 1.00 16.63 429 LEU A CA 1
ATOM 653 C C . LEU A 1 84 ? 50.495 -22.753 50.892 1.00 15.92 429 LEU A C 1
ATOM 654 O O . LEU A 1 84 ? 49.376 -22.799 51.410 1.00 18.15 429 LEU A O 1
ATOM 659 N N . ALA A 1 85 ? 50.848 -21.760 50.071 1.00 15.44 430 ALA A N 1
ATOM 660 C CA . ALA A 1 85 ? 49.982 -20.538 49.975 1.00 15.82 430 ALA A CA 1
ATOM 661 C C . ALA A 1 85 ? 48.537 -20.836 49.625 1.00 16.80 430 ALA A C 1
ATOM 662 O O . ALA A 1 85 ? 47.615 -20.268 50.206 1.00 16.30 430 ALA A O 1
ATOM 664 N N . SER A 1 86 ? 48.305 -21.724 48.651 1.00 16.94 431 SER A N 1
ATOM 665 C CA . SER A 1 86 ? 46.944 -21.977 48.222 1.00 18.90 431 SER A CA 1
ATOM 666 C C . SER A 1 86 ? 46.151 -22.647 49.339 1.00 18.43 431 SER A C 1
ATOM 667 O O . SER A 1 86 ? 44.980 -22.280 49.552 1.00 20.28 431 SER A O 1
ATOM 670 N N . ASP A 1 87 ? 46.750 -23.609 50.052 1.00 17.10 432 ASP A N 1
ATOM 671 C CA . ASP A 1 87 ? 46.033 -24.335 51.113 1.00 17.81 432 ASP A CA 1
ATOM 672 C C . ASP A 1 87 ? 45.736 -23.396 52.309 1.00 18.03 432 ASP A C 1
ATOM 673 O O . ASP A 1 87 ? 44.676 -23.477 52.902 1.00 17.58 432 ASP A O 1
ATOM 678 N N . PHE A 1 88 ? 46.676 -22.517 52.630 1.00 16.28 433 PHE A N 1
ATOM 679 C CA . PHE A 1 88 ? 46.511 -21.497 53.710 1.00 16.83 433 PHE A CA 1
ATOM 680 C C . PHE A 1 88 ? 45.271 -20.642 53.414 1.00 17.33 433 PHE A C 1
ATOM 681 O O . PHE A 1 88 ? 44.445 -20.364 54.279 1.00 18.76 433 PHE A O 1
ATOM 689 N N . LEU A 1 89 ? 45.158 -20.232 52.156 1.00 19.61 434 LEU A N 1
ATOM 690 C CA . LEU A 1 89 ? 43.999 -19.463 51.690 1.00 20.45 434 LEU A CA 1
ATOM 691 C C . LEU A 1 89 ? 42.751 -20.327 51.648 1.00 20.30 434 LEU A C 1
ATOM 692 O O . LEU A 1 89 ? 41.692 -19.853 52.043 1.00 19.37 434 LEU A O 1
ATOM 697 N N . ASP A 1 90 ? 42.842 -21.552 51.095 1.00 20.32 435 ASP A N 1
ATOM 698 C CA . ASP A 1 90 ? 41.661 -22.459 51.110 1.00 21.74 435 ASP A CA 1
ATOM 699 C C . ASP A 1 90 ? 41.045 -22.681 52.496 1.00 22.45 435 ASP A C 1
ATOM 700 O O . ASP A 1 90 ? 39.798 -22.788 52.612 1.00 24.52 435 ASP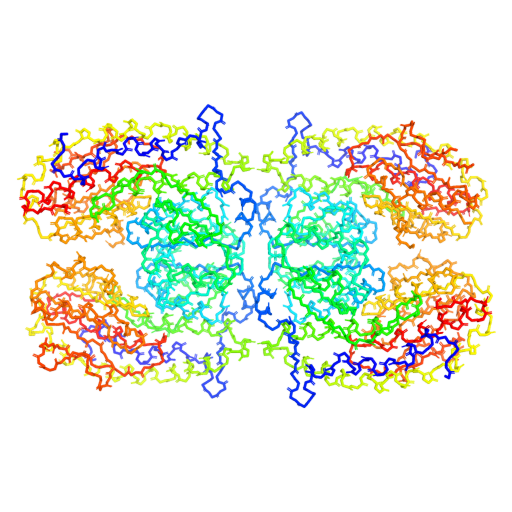 A O 1
ATOM 705 N N . ARG A 1 91 ? 41.881 -22.810 53.524 1.00 23.43 436 ARG A N 1
ATOM 706 C CA . ARG A 1 91 ? 41.414 -22.992 54.920 1.00 24.11 436 ARG A CA 1
ATOM 707 C C . ARG A 1 91 ? 40.991 -21.681 55.561 1.00 25.49 436 ARG A C 1
ATOM 708 O O . ARG A 1 91 ? 40.463 -21.700 56.660 1.00 25.75 436 ARG A O 1
ATOM 723 N N . ARG A 1 92 ? 41.242 -20.558 54.911 1.00 26.57 437 ARG A N 1
ATOM 724 C CA . ARG A 1 92 ? 41.050 -19.230 55.530 1.00 28.51 437 ARG A CA 1
ATOM 725 C C . ARG A 1 92 ? 41.668 -19.173 56.932 1.00 28.28 437 ARG A C 1
ATOM 726 O O . ARG A 1 92 ? 41.020 -18.764 57.921 1.00 27.46 437 ARG A O 1
ATOM 734 N N . SER A 1 93 ? 42.933 -19.590 57.016 1.00 27.08 438 SER A N 1
ATOM 735 C CA . SER A 1 93 ? 43.602 -19.720 58.285 1.00 27.49 438 SER A CA 1
ATOM 736 C C . SER A 1 93 ? 43.665 -18.335 58.928 1.00 27.48 438 SER A C 1
ATOM 737 O O . SER A 1 93 ? 44.105 -17.382 58.299 1.00 27.85 438 SER A O 1
ATOM 740 N N . PRO A 1 94 ? 43.130 -18.200 60.149 1.00 27.72 439 PRO A N 1
ATOM 741 C CA . PRO A 1 94 ? 43.197 -16.876 60.791 1.00 27.33 439 PRO A CA 1
ATOM 742 C C . PRO A 1 94 ? 44.651 -16.411 61.006 1.00 26.58 439 PRO A C 1
ATOM 743 O O . PRO A 1 94 ? 45.498 -17.177 61.455 1.00 26.98 439 PRO A O 1
ATOM 747 N N . VAL A 1 95 ? 44.937 -15.146 60.703 1.00 27.18 440 VAL A N 1
ATOM 748 C CA . VAL A 1 95 ? 46.188 -14.565 61.201 1.00 26.41 440 VAL A CA 1
ATOM 749 C C . VAL A 1 95 ? 45.914 -13.240 61.896 1.00 25.47 440 VAL A C 1
ATOM 750 O O . VAL A 1 95 ? 44.861 -12.622 61.674 1.00 26.41 440 VAL A O 1
ATOM 754 N N . PHE A 1 96 ? 46.838 -12.851 62.755 1.00 25.38 441 PHE A N 1
ATOM 755 C CA . PHE A 1 96 ? 46.641 -11.649 63.617 1.00 24.73 441 PHE A CA 1
ATOM 756 C C . PHE A 1 96 ? 47.867 -10.785 63.768 1.00 23.49 441 PHE A C 1
ATOM 757 O O . PHE A 1 96 ? 48.970 -11.109 63.275 1.00 19.72 441 PHE A O 1
ATOM 765 N N . ARG A 1 97 ? 47.690 -9.647 64.469 1.00 21.34 442 ARG A N 1
ATOM 766 C CA . ARG A 1 97 ? 48.788 -8.701 64.650 1.00 21.29 442 ARG A CA 1
ATOM 767 C C . ARG A 1 97 ? 50.075 -9.355 65.144 1.00 21.28 442 ARG A C 1
ATOM 768 O O . ARG A 1 97 ? 51.159 -8.937 64.746 1.00 22.24 442 ARG A O 1
ATOM 783 N N . ASP A 1 98 ? 49.935 -10.376 65.999 1.00 21.68 443 ASP A N 1
ATOM 784 C CA . ASP A 1 98 ? 51.052 -10.977 66.685 1.00 24.09 443 ASP A CA 1
ATOM 785 C C . ASP A 1 98 ? 51.758 -12.072 65.883 1.00 23.10 443 ASP A C 1
ATOM 786 O O . ASP A 1 98 ? 52.675 -12.711 66.385 1.00 24.86 443 ASP A O 1
ATOM 791 N N . ASP A 1 99 ? 51.328 -12.261 64.658 1.00 23.16 444 ASP A N 1
ATOM 792 C CA . ASP A 1 99 ? 51.973 -13.231 63.755 1.00 21.90 444 ASP A CA 1
ATOM 793 C C . ASP A 1 99 ? 53.066 -12.545 62.921 1.00 21.08 444 ASP A C 1
ATOM 794 O O . ASP A 1 99 ? 52.910 -11.378 62.496 1.00 20.52 444 ASP A O 1
ATOM 799 N N . THR A 1 100 ? 54.154 -13.275 62.669 1.00 18.77 445 THR A N 1
ATOM 800 C CA . THR A 1 100 ? 55.171 -12.814 61.714 1.00 18.32 445 THR A CA 1
ATOM 801 C C . THR A 1 100 ? 55.013 -13.795 60.558 1.00 18.19 445 THR A C 1
ATOM 802 O O . THR A 1 100 ? 55.165 -15.005 60.777 1.00 19.92 445 THR A O 1
ATOM 806 N N . CYS A 1 101 ? 54.662 -13.262 59.397 1.00 16.74 446 CYS A N 1
ATOM 807 C CA . CYS A 1 101 ? 54.396 -14.115 58.204 1.00 16.67 446 CYS A CA 1
ATOM 808 C C . CYS A 1 101 ? 55.550 -13.905 57.258 1.00 16.46 446 CYS A C 1
ATOM 809 O O . CYS A 1 101 ? 55.818 -12.767 56.829 1.00 18.36 446 CYS A O 1
ATOM 812 N N . VAL A 1 102 ? 56.208 -14.997 56.892 1.00 15.79 447 VAL A N 1
ATOM 813 C CA . VAL A 1 102 ? 57.446 -14.936 56.105 1.00 16.33 447 VAL A CA 1
ATOM 814 C C . VAL A 1 102 ? 57.129 -15.496 54.739 1.00 17.09 447 VAL A C 1
ATOM 815 O O . VAL A 1 102 ? 56.723 -16.665 54.627 1.00 18.21 447 VAL A O 1
ATOM 819 N N . PHE A 1 103 ? 57.331 -14.678 53.698 1.00 15.77 448 PHE A N 1
ATOM 820 C CA . PHE A 1 103 ? 56.921 -15.085 52.353 1.00 16.53 448 PHE A CA 1
ATOM 821 C C . PHE A 1 103 ? 58.154 -15.349 51.554 1.00 17.38 448 PHE A C 1
ATOM 822 O O . PHE A 1 103 ? 59.019 -14.485 51.485 1.00 18.75 448 PHE A O 1
ATOM 830 N N . VAL A 1 104 ? 58.245 -16.547 50.970 1.00 15.88 449 VAL A N 1
ATOM 831 C CA . VAL A 1 104 ? 59.437 -16.902 50.185 1.00 16.69 449 VAL A CA 1
ATOM 832 C C . VAL A 1 104 ? 59.022 -17.088 48.705 1.00 16.90 449 VAL A C 1
ATOM 833 O O . VAL A 1 104 ? 58.075 -17.800 48.406 1.00 16.97 449 VAL A O 1
ATOM 837 N N . SER A 1 105 ? 59.727 -16.424 47.786 1.00 18.39 450 SER A N 1
ATOM 838 C CA . SER A 1 105 ? 59.377 -16.459 46.388 1.00 19.28 450 SER A CA 1
ATOM 839 C C . SER A 1 105 ? 60.583 -16.017 45.587 1.00 20.66 450 SER A C 1
ATOM 840 O O . SER A 1 105 ? 61.210 -15.003 45.888 1.00 21.83 450 SER A O 1
ATOM 843 N N . GLN A 1 106 ? 60.909 -16.800 44.571 1.00 20.55 451 GLN A N 1
ATOM 844 C CA . GLN A 1 106 ? 61.963 -16.408 43.645 1.00 23.06 451 GLN A CA 1
ATOM 845 C C . GLN A 1 106 ? 61.489 -15.170 42.865 1.00 22.45 451 GLN A C 1
ATOM 846 O O . GLN A 1 106 ? 62.146 -14.134 42.891 1.00 24.77 451 GLN A O 1
ATOM 852 N N . SER A 1 107 ? 60.332 -15.270 42.228 1.00 24.02 452 SER A N 1
ATOM 853 C CA . SER A 1 107 ? 59.830 -14.224 41.296 1.00 24.14 452 SER A CA 1
ATOM 854 C C . SER A 1 107 ? 59.243 -12.999 41.990 1.00 24.98 452 SER A C 1
ATOM 855 O O . SER A 1 107 ? 59.235 -11.899 41.414 1.00 24.09 452 SER A O 1
ATOM 858 N N . GLY A 1 108 ? 58.746 -13.192 43.211 1.00 23.60 453 GLY A N 1
ATOM 859 C CA . GLY A 1 108 ? 57.952 -12.160 43.895 1.00 23.91 453 GLY A CA 1
ATOM 860 C C . GLY A 1 108 ? 56.609 -11.857 43.232 1.00 24.70 453 GLY A C 1
ATOM 861 O O . GLY A 1 108 ? 55.984 -10.841 43.553 1.00 24.78 453 GLY A O 1
ATOM 862 N N . GLU A 1 109 ? 56.158 -12.719 42.315 1.00 23.88 454 GLU A N 1
ATOM 863 C CA . GLU A 1 109 ? 54.924 -12.452 41.555 1.00 25.70 454 GLU A CA 1
ATOM 864 C C . GLU A 1 109 ? 53.897 -13.607 41.576 1.00 24.89 454 GLU A C 1
ATOM 865 O O . GLU A 1 109 ? 52.804 -13.519 40.982 1.00 26.61 454 GLU A O 1
ATOM 871 N N . THR A 1 110 ? 54.213 -14.703 42.255 1.00 24.46 455 THR A N 1
ATOM 872 C CA . THR A 1 110 ? 53.321 -15.873 42.163 1.00 24.46 455 THR A CA 1
ATOM 873 C C . THR A 1 110 ? 51.966 -15.504 42.721 1.00 24.75 455 THR A C 1
ATOM 874 O O . THR A 1 110 ? 51.907 -14.975 43.834 1.00 25.10 455 THR A O 1
ATOM 878 N N . ALA A 1 111 ? 50.894 -15.775 41.961 1.00 24.15 456 ALA A N 1
ATOM 879 C CA . ALA A 1 111 ? 49.534 -15.317 42.305 1.00 24.32 456 ALA A CA 1
ATOM 880 C C . ALA A 1 111 ? 49.102 -15.705 43.721 1.00 23.82 456 ALA A C 1
ATOM 881 O O . ALA A 1 111 ? 48.652 -14.852 44.501 1.00 22.83 456 ALA A O 1
ATOM 883 N N . ASP A 1 112 ? 49.208 -16.995 44.041 1.00 22.70 457 ASP A N 1
ATOM 884 C CA . ASP A 1 112 ? 48.773 -17.493 45.369 1.00 22.92 457 ASP A CA 1
ATOM 885 C C . ASP A 1 112 ? 49.563 -16.888 46.530 1.00 20.76 457 ASP A C 1
ATOM 886 O O . ASP A 1 112 ? 48.986 -16.567 47.563 1.00 20.98 457 ASP A O 1
ATOM 891 N N . SER A 1 113 ? 50.860 -16.646 46.307 1.00 21.08 458 SER A N 1
ATOM 892 C CA . SER A 1 113 ? 51.736 -16.029 47.332 1.00 20.78 458 SER A CA 1
ATOM 893 C C . SER A 1 113 ? 51.363 -14.573 47.557 1.00 21.93 458 SER A C 1
ATOM 894 O O . SER A 1 113 ? 51.303 -14.097 48.720 1.00 21.70 458 SER A O 1
ATOM 897 N N . ILE A 1 114 ? 51.112 -13.856 46.454 1.00 21.38 459 ILE A N 1
ATOM 898 C CA . ILE A 1 114 ? 50.609 -12.491 46.575 1.00 21.48 459 ILE A CA 1
ATOM 899 C C . ILE A 1 114 ? 49.252 -12.424 47.269 1.00 20.68 459 ILE A C 1
ATOM 900 O O . ILE A 1 114 ? 49.061 -11.574 48.138 1.00 21.71 459 ILE A O 1
ATOM 905 N N . LEU A 1 115 ? 48.311 -13.301 46.905 1.00 20.48 460 LEU A N 1
ATOM 906 C CA . LEU A 1 115 ? 46.987 -13.286 47.528 1.00 19.65 460 LEU A CA 1
ATOM 907 C C . LEU A 1 115 ? 47.150 -13.555 49.021 1.00 20.32 460 LEU A C 1
ATOM 908 O O . LEU A 1 115 ? 46.494 -12.889 49.863 1.00 18.82 460 LEU A O 1
ATOM 913 N N . ALA A 1 116 ? 48.065 -14.477 49.354 1.00 19.02 461 ALA A N 1
ATOM 914 C CA . ALA A 1 116 ? 48.302 -14.795 50.778 1.00 18.27 461 ALA A CA 1
ATOM 915 C C . ALA A 1 116 ? 48.911 -13.592 51.559 1.00 18.88 461 ALA A C 1
ATOM 916 O O . ALA A 1 116 ? 48.517 -13.302 52.716 1.00 18.75 461 ALA A O 1
ATOM 918 N N . LEU A 1 117 ? 49.852 -12.910 50.932 1.00 19.16 462 LEU A N 1
ATOM 919 C CA . LEU A 1 117 ? 50.475 -11.707 51.513 1.00 20.19 462 LEU A CA 1
ATOM 920 C C . LEU A 1 117 ? 49.391 -10.658 51.768 1.00 21.29 462 LEU A C 1
ATOM 921 O O . LEU A 1 117 ? 49.351 -10.038 52.831 1.00 20.31 462 LEU A O 1
ATOM 926 N N . GLN A 1 118 ? 48.503 -10.475 50.803 1.00 21.99 463 GLN A N 1
ATOM 927 C CA . GLN A 1 118 ? 47.515 -9.395 50.930 1.00 23.33 463 GLN A CA 1
ATOM 928 C C . GLN A 1 118 ? 46.552 -9.698 52.076 1.00 22.94 463 GLN A C 1
ATOM 929 O O . GLN A 1 118 ? 46.203 -8.811 52.878 1.00 22.71 463 GLN A O 1
ATOM 935 N N . TYR A 1 119 ? 46.166 -10.968 52.169 1.00 22.29 464 TYR A N 1
ATOM 936 C CA . TYR A 1 119 ? 45.373 -11.495 53.283 1.00 21.91 464 TYR A CA 1
ATOM 937 C C . TYR A 1 119 ? 46.022 -11.218 54.626 1.0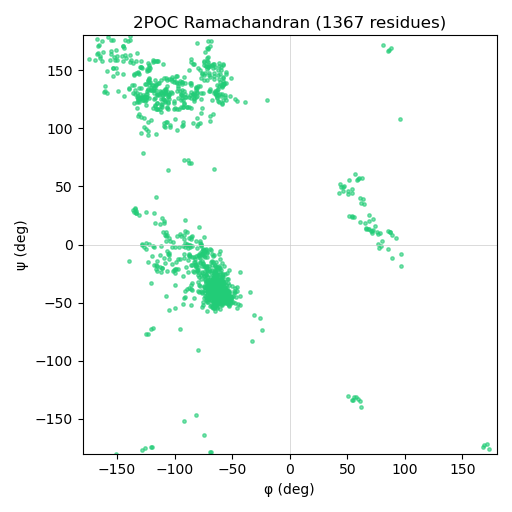0 22.13 464 TYR A C 1
ATOM 938 O O . TYR A 1 119 ? 45.352 -10.785 55.553 1.00 22.65 464 TYR A O 1
ATOM 947 N N . CYS A 1 120 ? 47.324 -11.493 54.748 1.00 20.59 465 CYS A N 1
ATOM 948 C CA . CYS A 1 120 ? 48.038 -11.290 56.012 1.00 19.87 465 CYS A CA 1
ATOM 949 C C . CYS A 1 120 ? 48.167 -9.788 56.334 1.00 20.14 465 CYS A C 1
ATOM 950 O O . CYS A 1 120 ? 48.033 -9.377 57.478 1.00 19.99 465 CYS A O 1
ATOM 953 N N . LEU A 1 121 ? 48.463 -8.984 55.314 1.00 20.56 466 LEU A N 1
ATOM 954 C CA . LEU A 1 121 ? 48.608 -7.532 55.532 1.00 21.25 466 LEU A CA 1
ATOM 955 C C . LEU A 1 121 ? 47.297 -6.959 56.081 1.00 23.18 466 LEU A C 1
ATOM 956 O O . LEU A 1 121 ? 47.322 -6.165 57.022 1.00 23.93 466 LEU A O 1
ATOM 961 N N . GLU A 1 122 ? 46.175 -7.379 55.507 1.00 24.18 467 GLU A N 1
ATOM 962 C CA . GLU A 1 122 ? 44.868 -6.809 55.840 1.00 25.93 467 GLU A CA 1
ATOM 963 C C . GLU A 1 122 ? 44.479 -7.180 57.244 1.00 25.18 467 GLU A C 1
ATOM 964 O O . GLU A 1 122 ? 43.640 -6.518 57.886 1.00 25.81 467 GLU A O 1
ATOM 970 N N . ARG A 1 123 ? 45.071 -8.258 57.739 1.00 23.65 468 ARG A N 1
ATOM 971 C CA . ARG A 1 123 ? 44.797 -8.713 59.091 1.00 24.04 468 ARG A CA 1
ATOM 972 C C . ARG A 1 123 ? 45.728 -8.128 60.097 1.00 22.90 468 ARG A C 1
ATOM 973 O O . ARG A 1 123 ? 45.600 -8.388 61.317 1.00 23.15 468 ARG A O 1
ATOM 981 N N . GLY A 1 124 ? 46.674 -7.333 59.609 1.00 22.52 469 GLY A N 1
ATOM 982 C CA . GLY A 1 124 ? 47.604 -6.633 60.503 1.00 23.27 469 GLY A CA 1
ATOM 983 C C . GLY A 1 124 ? 48.860 -7.378 60.963 1.00 22.22 469 GLY A C 1
ATOM 984 O O . GLY A 1 124 ? 49.536 -6.932 61.891 1.00 20.76 469 GLY A O 1
ATOM 985 N N . ALA A 1 125 ? 49.167 -8.527 60.344 1.00 21.66 470 ALA A N 1
ATOM 986 C CA . ALA A 1 125 ? 50.381 -9.267 60.693 1.00 20.66 470 ALA A CA 1
ATOM 987 C C . ALA A 1 125 ? 51.605 -8.544 60.183 1.00 19.82 470 ALA A C 1
ATOM 988 O O . ALA A 1 125 ? 51.519 -7.747 59.260 1.00 20.43 470 ALA A O 1
ATOM 990 N N . LEU A 1 126 ? 52.750 -8.865 60.752 1.00 19.24 471 LEU A N 1
ATOM 991 C CA . LEU A 1 126 ? 53.999 -8.323 60.278 1.00 19.17 471 LEU A CA 1
ATOM 992 C C . LEU A 1 126 ? 54.428 -9.263 59.145 1.00 19.37 471 LEU A C 1
ATOM 993 O O . LEU A 1 126 ? 54.305 -10.472 59.291 1.00 19.74 471 LEU A O 1
ATOM 998 N N . THR A 1 127 ? 54.914 -8.704 58.051 1.00 18.48 472 THR A N 1
ATOM 999 C CA . THR A 1 127 ? 55.214 -9.542 56.884 1.00 18.31 472 THR A CA 1
ATOM 1000 C C . THR A 1 127 ? 56.700 -9.372 56.493 1.00 19.09 472 THR A C 1
ATOM 1001 O O . THR A 1 127 ? 57.259 -8.262 56.566 1.00 18.86 472 THR A O 1
ATOM 1005 N N . VAL A 1 128 ? 57.361 -10.479 56.074 1.00 18.18 473 VAL A N 1
ATOM 1006 C CA . VAL A 1 128 ? 58.797 -10.454 55.846 1.00 17.47 473 VAL A CA 1
ATOM 1007 C C . VAL A 1 128 ? 58.933 -11.218 54.518 1.00 18.69 473 VAL A C 1
ATOM 1008 O O . VAL A 1 128 ? 58.327 -12.296 54.364 1.00 18.85 473 VAL A O 1
ATOM 1012 N N . GLY A 1 129 ? 59.671 -10.651 53.558 1.00 17.24 474 GLY A N 1
ATOM 1013 C CA . GLY A 1 129 ? 59.842 -11.344 52.261 1.00 17.09 474 GLY A CA 1
ATOM 1014 C C . GLY A 1 129 ? 61.267 -11.863 52.086 1.00 17.33 474 GLY A C 1
ATOM 1015 O O . GLY A 1 129 ? 62.226 -11.261 52.579 1.00 17.06 474 GLY A O 1
ATOM 1016 N N . ILE A 1 130 ? 61.404 -13.049 51.457 1.00 16.74 475 ILE A N 1
ATOM 1017 C CA . ILE A 1 130 ? 62.720 -13.611 51.140 1.00 18.19 475 ILE A CA 1
ATOM 1018 C C . ILE A 1 130 ? 62.548 -13.813 49.636 1.00 18.07 475 ILE A C 1
ATOM 1019 O O . ILE A 1 130 ? 61.906 -14.778 49.166 1.00 17.79 475 ILE A O 1
ATOM 1024 N N . VAL A 1 131 ? 63.086 -12.878 48.864 1.00 18.61 476 VAL A N 1
ATOM 1025 C CA . VAL A 1 131 ? 62.665 -12.776 47.445 1.00 19.38 476 VAL A CA 1
ATOM 1026 C C . VAL A 1 131 ? 63.886 -12.605 46.565 1.00 20.73 476 VAL A C 1
ATOM 1027 O O . VAL A 1 131 ? 64.854 -12.049 47.005 1.00 21.80 476 VAL A O 1
ATOM 1031 N N . ASN A 1 132 ? 63.852 -13.134 45.352 1.00 22.03 477 ASN A N 1
ATOM 1032 C CA . ASN A 1 132 ? 65.011 -12.932 44.449 1.00 23.23 477 ASN A CA 1
ATOM 1033 C C . ASN A 1 132 ? 64.860 -11.687 43.584 1.00 24.92 477 ASN A C 1
ATOM 1034 O O . ASN A 1 132 ? 65.805 -10.904 43.442 1.00 26.75 477 ASN A O 1
ATOM 1039 N N . SER A 1 133 ? 63.678 -11.504 43.019 1.00 26.16 478 SER A N 1
ATOM 1040 C CA . SER A 1 133 ? 63.417 -10.379 42.113 1.00 26.85 478 SER A CA 1
ATOM 1041 C C . SER A 1 133 ? 63.185 -9.027 42.852 1.00 26.33 478 SER A C 1
ATOM 1042 O O . SER A 1 133 ? 62.154 -8.790 43.485 1.00 25.58 478 SER A O 1
ATOM 1045 N N . VAL A 1 134 ? 64.202 -8.158 42.807 1.00 25.73 479 VAL A N 1
ATOM 1046 C CA . VAL A 1 134 ? 64.174 -6.869 43.533 1.00 26.07 479 VAL A CA 1
ATOM 1047 C C . VAL A 1 134 ? 63.060 -5.945 43.016 1.00 27.29 479 VAL A C 1
ATOM 1048 O O . VAL A 1 134 ? 62.912 -5.740 41.805 1.00 26.91 479 VAL A O 1
ATOM 1052 N N . GLY A 1 135 ? 62.246 -5.411 43.918 1.00 27.86 480 GLY A N 1
ATOM 1053 C CA . GLY A 1 135 ? 61.141 -4.548 43.489 1.00 28.68 480 GLY A CA 1
ATOM 1054 C C . GLY A 1 135 ? 59.932 -5.232 42.874 1.00 28.60 480 GLY A C 1
ATOM 1055 O O . GLY A 1 135 ? 59.084 -4.563 42.290 1.00 30.45 480 GLY A O 1
ATOM 1056 N N . SER A 1 136 ? 59.858 -6.563 42.956 1.00 27.08 481 SER A N 1
ATOM 1057 C CA . SER A 1 136 ? 58.676 -7.302 42.560 1.00 25.54 481 SER A CA 1
ATOM 1058 C C . SER A 1 136 ? 57.571 -7.056 43.571 1.00 24.83 481 SER A C 1
ATOM 1059 O O . SER A 1 136 ? 57.821 -6.529 44.629 1.00 24.87 481 SER A O 1
ATOM 1062 N N . SER A 1 137 ? 56.365 -7.483 43.246 1.00 25.03 482 SER A N 1
ATOM 1063 C CA . SER A 1 137 ? 55.195 -7.231 44.098 1.00 26.26 482 SER A CA 1
ATOM 1064 C C . SER A 1 137 ? 55.475 -7.645 45.528 1.00 25.27 482 SER A C 1
ATOM 1065 O O . SER A 1 137 ? 55.196 -6.904 46.451 1.00 26.10 482 SER A O 1
ATOM 1068 N N . MET A 1 138 ? 56.027 -8.841 45.700 1.00 25.56 483 MET A N 1
ATOM 1069 C CA . MET A 1 138 ? 56.247 -9.373 47.057 1.00 25.50 483 MET A CA 1
ATOM 1070 C C . MET A 1 138 ? 57.345 -8.639 47.792 1.00 25.33 483 MET A C 1
ATOM 1071 O O . MET A 1 138 ? 57.276 -8.494 49.019 1.00 24.76 483 MET A O 1
ATOM 1076 N N . SER A 1 139 ? 58.353 -8.174 47.041 1.00 24.39 484 SER A N 1
ATOM 1077 C CA . SER A 1 139 ? 59.430 -7.403 47.616 1.00 25.37 484 SER A CA 1
ATOM 1078 C C . SER A 1 139 ? 58.891 -6.055 48.111 1.00 25.64 484 SER A C 1
ATOM 1079 O O . SER A 1 139 ? 59.109 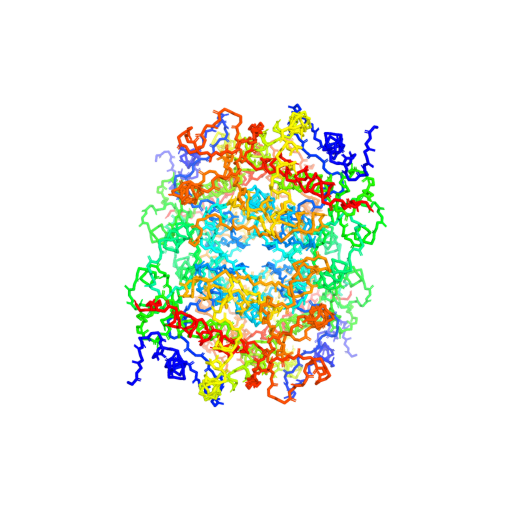-5.675 49.250 1.00 26.71 484 SER A O 1
ATOM 1082 N N . ARG A 1 140 ? 58.140 -5.363 47.258 1.00 26.26 485 ARG A N 1
ATOM 1083 C CA . ARG A 1 140 ? 57.539 -4.093 47.646 1.00 27.15 485 ARG A CA 1
ATOM 1084 C C . ARG A 1 140 ? 56.574 -4.207 48.792 1.00 26.75 485 ARG A C 1
ATOM 1085 O O . ARG A 1 140 ? 56.641 -3.412 49.742 1.00 26.84 485 ARG A O 1
ATOM 1093 N N . GLN A 1 141 ? 55.698 -5.208 48.732 1.00 26.07 486 GLN A N 1
ATOM 1094 C CA . GLN A 1 141 ? 54.552 -5.226 49.632 1.00 25.81 486 GLN A CA 1
ATOM 1095 C C . GLN A 1 141 ? 54.802 -5.829 51.011 1.00 24.53 486 GLN A C 1
ATOM 1096 O O . GLN A 1 141 ? 54.011 -5.583 51.928 1.00 24.05 486 GLN A O 1
ATOM 1102 N N . THR A 1 142 ? 55.883 -6.599 51.191 1.00 22.93 487 THR A N 1
ATOM 1103 C CA . THR A 1 142 ? 56.243 -7.059 52.525 1.00 22.29 487 THR A CA 1
ATOM 1104 C C . THR A 1 142 ? 56.793 -5.860 53.276 1.00 23.66 487 THR A C 1
ATOM 1105 O O . THR A 1 142 ? 57.282 -4.906 52.655 1.00 23.42 487 THR A O 1
ATOM 1109 N N . HIS A 1 143 ? 56.681 -5.870 54.589 1.00 22.58 488 HIS A N 1
ATOM 1110 C CA . HIS A 1 143 ? 57.205 -4.760 55.418 1.00 23.12 488 HIS A CA 1
ATOM 1111 C C . HIS A 1 143 ? 58.725 -4.626 55.372 1.00 23.78 488 HIS A C 1
ATOM 1112 O O . HIS A 1 143 ? 59.278 -3.521 55.418 1.00 22.99 488 HIS A O 1
ATOM 1119 N N . CYS A 1 144 ? 59.403 -5.774 55.325 1.00 22.75 489 CYS A N 1
ATOM 1120 C CA . CYS A 1 144 ? 60.854 -5.839 55.291 1.00 21.30 489 CYS A CA 1
ATOM 1121 C C . CYS A 1 144 ? 61.226 -7.196 54.696 1.00 20.30 489 CYS A C 1
ATOM 1122 O O . CYS A 1 144 ? 60.358 -8.012 54.395 1.00 20.43 489 CYS A O 1
ATOM 1125 N N . GLY A 1 145 ? 62.505 -7.455 54.539 1.00 20.48 490 GLY A N 1
ATOM 1126 C CA . GLY A 1 145 ? 62.861 -8.705 53.856 1.00 19.68 490 GLY A CA 1
ATOM 1127 C C . GLY A 1 145 ? 64.327 -8.745 53.488 1.00 20.91 490 GLY A C 1
ATOM 1128 O O . GLY A 1 145 ? 65.105 -7.858 53.878 1.00 20.35 490 GLY A O 1
ATOM 1129 N N . VAL A 1 146 ? 64.689 -9.799 52.758 1.00 20.40 491 VAL A N 1
ATOM 1130 C CA . VAL A 1 146 ? 66.063 -10.029 52.347 1.00 21.17 491 VAL A CA 1
ATOM 1131 C C . VAL A 1 146 ? 65.950 -10.343 50.873 1.00 21.93 491 VAL A C 1
ATOM 1132 O O . VAL A 1 146 ? 65.197 -11.231 50.479 1.00 22.14 491 VAL A O 1
ATOM 1136 N N . HIS A 1 147 ? 66.706 -9.652 50.025 1.00 21.66 492 HIS A N 1
ATOM 1137 C CA . HIS A 1 147 ? 66.798 -10.063 48.645 1.00 20.80 492 HIS A CA 1
ATOM 1138 C C . HIS A 1 147 ? 67.916 -11.082 48.586 1.00 20.86 492 HIS A C 1
ATOM 1139 O O . HIS A 1 147 ? 69.006 -10.846 49.069 1.00 20.63 492 HIS A O 1
ATOM 1146 N N . ILE A 1 148 ? 67.627 -12.232 47.993 1.00 21.03 493 ILE A N 1
ATOM 1147 C CA . ILE A 1 148 ? 68.538 -13.341 48.063 1.00 22.18 493 ILE A CA 1
ATOM 1148 C C . ILE A 1 148 ? 69.751 -13.207 47.137 1.00 23.10 493 ILE A C 1
ATOM 1149 O O . ILE A 1 148 ? 70.727 -13.901 47.352 1.00 23.44 493 ILE A O 1
ATOM 1154 N N . ASN A 1 149 ? 69.692 -12.341 46.129 1.00 23.04 494 ASN A N 1
ATOM 1155 C CA . ASN A 1 149 ? 70.914 -12.026 45.357 1.00 24.86 494 ASN A CA 1
ATOM 1156 C C . ASN A 1 149 ? 71.467 -13.252 44.582 1.00 24.68 494 ASN A C 1
ATOM 1157 O O . ASN A 1 149 ? 72.695 -13.426 44.431 1.00 25.66 494 ASN A O 1
ATOM 1162 N N . ALA A 1 150 ? 70.573 -14.107 44.103 1.00 24.49 495 ALA A N 1
ATOM 1163 C CA . ALA A 1 150 ? 70.991 -15.271 43.327 1.00 26.11 495 ALA A CA 1
ATOM 1164 C C . ALA A 1 150 ? 71.256 -14.929 41.864 1.00 27.20 495 ALA A C 1
ATOM 1165 O O . ALA A 1 150 ? 71.786 -15.775 41.124 1.00 27.73 495 ALA A O 1
ATOM 1167 N N . GLY A 1 151 ? 70.829 -13.730 41.440 1.00 28.52 496 GLY A N 1
ATOM 1168 C CA . GLY A 1 151 ? 70.828 -13.324 40.021 1.00 30.15 496 GLY A CA 1
ATOM 1169 C C . GLY A 1 151 ? 69.628 -13.881 39.282 1.00 31.98 496 GLY A C 1
ATOM 1170 O O . GLY A 1 151 ? 68.907 -14.695 39.837 1.00 31.79 496 GLY A O 1
ATOM 1171 N N . PRO A 1 152 ? 69.399 -13.462 38.009 1.00 33.97 497 PRO A N 1
ATOM 1172 C CA . PRO A 1 152 ? 68.215 -13.900 37.231 1.00 34.42 497 PRO A CA 1
ATOM 1173 C C . PRO A 1 152 ? 68.168 -15.394 37.019 1.00 35.60 497 PRO A C 1
ATOM 1174 O O . PRO A 1 152 ? 69.206 -16.014 36.797 1.00 34.70 497 PRO A O 1
ATOM 1178 N N . GLU A 1 153 ? 66.969 -15.965 37.124 1.00 37.30 498 GLU A N 1
ATOM 1179 C CA . GLU A 1 153 ? 66.776 -17.397 36.926 1.00 38.55 498 GLU A CA 1
ATOM 1180 C C . GLU A 1 153 ? 65.961 -17.589 35.645 1.00 40.77 498 GLU A C 1
ATOM 1181 O O . GLU A 1 153 ? 64.806 -17.160 35.563 1.00 40.87 498 GLU A O 1
ATOM 1187 N N . ILE A 1 154 ? 66.593 -18.191 34.638 1.00 41.93 499 ILE A N 1
ATOM 1188 C CA . ILE A 1 154 ? 66.013 -18.304 33.290 1.00 43.21 499 ILE A CA 1
ATOM 1189 C C . ILE A 1 154 ? 65.394 -19.689 33.089 1.00 43.25 499 ILE A C 1
ATOM 1190 O O . ILE A 1 154 ? 64.366 -19.817 32.425 1.00 44.20 499 ILE A O 1
ATOM 1195 N N . GLY A 1 155 ? 66.001 -20.718 33.679 1.00 43.07 500 GLY A N 1
ATOM 1196 C CA . GLY A 1 155 ? 65.480 -22.080 33.598 1.00 42.64 500 GLY A CA 1
ATOM 1197 C C . GLY A 1 155 ? 64.063 -22.170 34.136 1.00 42.52 500 GLY A C 1
ATOM 1198 O O . GLY A 1 155 ? 63.654 -21.357 34.963 1.00 43.22 500 GLY A O 1
ATOM 1199 N N . VAL A 1 156 ? 63.320 -23.158 33.665 1.00 41.26 501 VAL A N 1
ATOM 1200 C CA . VAL A 1 156 ? 61.894 -23.264 33.943 1.00 41.57 501 VAL A CA 1
ATOM 1201 C C . VAL A 1 156 ? 61.665 -23.683 35.394 1.00 40.07 501 VAL A C 1
ATOM 1202 O O . VAL A 1 156 ? 60.666 -23.306 36.014 1.00 41.92 501 VAL A O 1
ATOM 1206 N N . ALA A 1 157 ? 62.578 -24.470 35.936 1.00 37.88 502 ALA A N 1
ATOM 1207 C CA . ALA A 1 157 ? 62.462 -24.889 37.334 1.00 35.57 502 ALA A CA 1
ATOM 1208 C C . ALA A 1 157 ? 63.537 -24.215 38.175 1.00 34.03 502 ALA A C 1
ATOM 1209 O O . ALA A 1 157 ? 64.577 -23.785 37.656 1.00 33.73 502 ALA A O 1
ATOM 1211 N N . SER A 1 158 ? 63.268 -24.086 39.473 1.00 31.26 503 SER A N 1
ATOM 1212 C CA . SER A 1 158 ? 64.179 -23.370 40.338 1.00 29.17 503 SER A CA 1
ATOM 1213 C C . SER A 1 158 ? 65.300 -24.262 40.779 1.00 28.36 503 SER A C 1
ATOM 1214 O O . SER A 1 158 ? 65.082 -25.375 41.288 1.00 28.58 503 SER A O 1
ATOM 1217 N N . THR A 1 159 ? 66.522 -23.816 40.544 1.00 26.20 504 THR A N 1
ATOM 1218 C CA . THR A 1 159 ? 67.657 -24.577 41.016 1.00 24.56 504 THR A CA 1
ATOM 1219 C C . THR A 1 159 ? 68.445 -23.715 41.994 1.00 24.57 504 THR A C 1
ATOM 1220 O O . THR A 1 159 ? 68.400 -23.934 43.222 1.00 22.21 504 THR A O 1
ATOM 1224 N N . LYS A 1 160 ? 69.125 -22.706 41.470 1.00 23.51 505 LYS A N 1
ATOM 1225 C CA . LYS A 1 160 ? 69.906 -21.815 42.316 1.00 23.58 505 LYS A CA 1
ATOM 1226 C C . LYS A 1 160 ? 69.026 -21.053 43.280 1.00 23.11 505 LYS A C 1
ATOM 1227 O O . LYS A 1 160 ? 69.484 -20.690 44.333 1.00 22.89 505 LYS A O 1
ATOM 1233 N N . ALA A 1 161 ? 67.789 -20.784 42.900 1.00 23.69 506 ALA A N 1
ATOM 1234 C CA . ALA A 1 161 ? 66.921 -20.033 43.806 1.00 23.18 506 ALA A CA 1
ATOM 1235 C C . ALA A 1 161 ? 66.586 -20.874 45.038 1.00 22.91 506 ALA A C 1
ATOM 1236 O O . ALA A 1 161 ? 66.475 -20.319 46.135 1.00 22.12 506 ALA A O 1
ATOM 1238 N N . TYR A 1 162 ? 66.476 -22.200 44.889 1.00 20.95 507 TYR A N 1
ATOM 1239 C CA . TYR A 1 162 ? 66.234 -23.071 46.066 1.00 19.54 507 TYR A CA 1
ATOM 1240 C C . TYR A 1 162 ? 67.397 -22.996 47.044 1.00 18.65 507 TYR A C 1
ATOM 1241 O O . TYR A 1 162 ? 67.220 -22.783 48.237 1.00 17.45 507 TYR A O 1
ATOM 1250 N N . THR A 1 163 ? 68.630 -23.206 46.536 1.00 17.29 508 THR A N 1
ATOM 1251 C CA . THR A 1 163 ? 69.761 -23.179 47.448 1.00 16.58 508 THR A CA 1
ATOM 1252 C C . THR A 1 163 ? 69.979 -21.769 48.001 1.00 17.06 508 THR A C 1
ATOM 1253 O O . THR A 1 163 ? 70.364 -21.626 49.154 1.00 17.29 508 THR A O 1
ATOM 1257 N N . SER A 1 164 ? 69.729 -20.730 47.210 1.00 16.41 509 SER A N 1
ATOM 1258 C CA . SER A 1 164 ? 69.977 -19.387 47.739 1.00 17.53 509 SER A CA 1
ATOM 1259 C C . SER A 1 164 ? 68.885 -19.029 48.767 1.00 16.43 509 SER A C 1
ATOM 1260 O O . SER A 1 164 ? 69.183 -18.365 49.779 1.00 15.80 509 SER A O 1
ATOM 1263 N N . GLN A 1 165 ? 67.646 -19.425 48.480 1.00 15.88 510 GLN A N 1
ATOM 1264 C CA . GLN A 1 165 ? 66.532 -19.184 49.476 1.00 17.18 510 GLN A CA 1
ATOM 1265 C C . GLN A 1 165 ? 66.824 -19.869 50.805 1.00 16.50 510 GLN A C 1
ATOM 1266 O O . GLN A 1 165 ? 66.654 -19.291 51.904 1.00 15.41 510 GLN A O 1
ATOM 1272 N N . TYR A 1 166 ? 67.236 -21.137 50.722 1.00 15.27 511 TYR A N 1
ATOM 1273 C CA . TYR A 1 166 ? 67.586 -21.922 51.897 1.00 14.88 511 TYR A CA 1
ATOM 1274 C C . TYR A 1 166 ? 68.704 -21.183 52.667 1.00 15.07 511 TYR A C 1
ATOM 1275 O O . TYR A 1 166 ? 68.615 -20.952 53.902 1.00 14.25 511 TYR A O 1
ATOM 1284 N N . ILE A 1 167 ? 69.756 -20.741 51.960 1.00 14.84 512 ILE A N 1
ATOM 1285 C CA . ILE A 1 167 ? 70.817 -19.997 52.645 1.00 15.40 512 ILE A CA 1
ATOM 1286 C C . ILE A 1 167 ? 70.329 -18.696 53.291 1.00 15.49 512 ILE A C 1
ATOM 1287 O O . ILE A 1 167 ? 70.708 -18.410 54.448 1.00 15.34 512 ILE A O 1
ATOM 1292 N N . ALA A 1 168 ? 69.509 -17.945 52.564 1.00 16.42 513 ALA A N 1
ATOM 1293 C CA . ALA A 1 168 ? 68.943 -16.688 53.091 1.00 16.03 513 ALA A CA 1
ATOM 1294 C C . ALA A 1 168 ? 68.087 -17.002 54.331 1.00 15.51 513 ALA A C 1
ATOM 1295 O O . ALA A 1 168 ? 68.153 -16.276 55.341 1.00 15.70 513 ALA A O 1
ATOM 1297 N N . LEU A 1 169 ? 67.331 -18.092 54.296 1.00 15.03 514 LEU A N 1
ATOM 1298 C CA . LEU A 1 169 ? 66.483 -18.444 55.461 1.00 14.42 514 LEU A CA 1
ATOM 1299 C C . LEU A 1 169 ? 67.347 -18.833 56.684 1.00 15.48 514 LEU A C 1
ATOM 1300 O O . LEU A 1 169 ? 67.048 -18.492 57.847 1.00 14.59 514 LEU A O 1
ATOM 1305 N N . VAL A 1 170 ? 68.431 -19.562 56.427 1.00 14.61 515 VAL A N 1
ATOM 1306 C CA . VAL A 1 170 ? 69.361 -19.902 57.510 1.00 14.66 515 VAL A CA 1
ATOM 1307 C C . VAL A 1 170 ? 69.958 -18.579 58.083 1.00 14.63 515 VAL A C 1
ATOM 1308 O O . VAL A 1 170 ? 70.062 -18.407 59.321 1.00 15.35 515 VAL A O 1
ATOM 1312 N N . MET A 1 171 ? 70.345 -17.642 57.211 1.00 13.68 516 MET A N 1
ATOM 1313 C CA . MET A 1 171 ? 70.909 -16.374 57.735 1.00 14.88 516 MET A CA 1
ATOM 1314 C C . MET A 1 171 ? 69.872 -15.639 58.582 1.00 15.64 516 MET A C 1
ATOM 1315 O O . MET A 1 171 ? 70.224 -15.010 59.591 1.00 16.06 516 MET A O 1
ATOM 1320 N N . PHE A 1 172 ? 68.617 -15.756 58.189 1.00 15.69 517 PHE A N 1
ATOM 1321 C CA . PHE A 1 172 ? 67.520 -15.104 58.908 1.00 15.78 517 PHE A CA 1
ATOM 1322 C C . PHE A 1 172 ? 67.357 -15.744 60.280 1.00 15.83 517 PHE A C 1
ATOM 1323 O O . PHE A 1 172 ? 67.244 -15.042 61.323 1.00 14.74 517 PHE A O 1
ATOM 1331 N N . ALA A 1 173 ? 67.381 -17.083 60.331 1.00 14.97 518 ALA A N 1
ATOM 1332 C CA . ALA A 1 173 ? 67.318 -17.772 61.609 1.00 15.26 518 ALA A CA 1
ATOM 1333 C C . ALA A 1 173 ? 68.496 -17.410 62.525 1.00 15.85 518 ALA A C 1
ATOM 1334 O O . ALA A 1 173 ? 68.307 -17.235 63.740 1.00 17.29 518 ALA A O 1
ATOM 1336 N N . LEU A 1 174 ? 69.709 -17.338 61.958 1.00 15.28 519 LEU A N 1
ATOM 1337 C CA . LEU A 1 174 ? 70.895 -16.954 62.727 1.00 15.15 519 LEU A CA 1
ATOM 1338 C C . LEU A 1 174 ? 70.689 -15.517 63.253 1.00 16.08 519 LEU A C 1
ATOM 1339 O O . LEU A 1 174 ? 70.999 -15.246 64.417 1.00 19.01 519 LEU A O 1
ATOM 1344 N N . SER A 1 175 ? 70.198 -14.613 62.406 1.00 16.83 520 SER A N 1
ATOM 1345 C CA . SER A 1 175 ? 69.986 -13.191 62.813 1.00 17.97 520 SER A CA 1
ATOM 1346 C C . SER A 1 175 ? 69.023 -13.124 64.003 1.00 19.02 520 SER A C 1
ATOM 1347 O O . SER A 1 175 ? 69.252 -12.351 65.003 1.00 18.36 520 SER A O 1
ATOM 1350 N N . LEU A 1 176 ? 67.962 -13.929 63.938 1.00 17.89 521 LEU A N 1
ATOM 1351 C CA . LEU A 1 176 ? 66.955 -13.892 65.026 1.00 19.77 521 LEU A CA 1
ATOM 1352 C C . LEU A 1 176 ? 67.514 -14.370 66.371 1.00 21.35 521 LEU A C 1
ATOM 1353 O O . LEU A 1 176 ? 67.032 -13.954 67.446 1.00 23.02 521 LEU A O 1
ATOM 1358 N N . SER A 1 177 ? 68.511 -15.244 66.324 1.00 20.21 522 SER A N 1
ATOM 1359 C CA . SER A 1 177 ? 69.013 -15.882 67.521 1.00 22.40 522 SER A CA 1
ATOM 1360 C C . SER A 1 177 ? 70.416 -15.365 67.893 1.00 22.92 522 SER A C 1
ATOM 1361 O O . SER A 1 177 ? 71.153 -16.039 68.630 1.00 22.57 522 SER A O 1
ATOM 1364 N N . ASN A 1 178 ? 70.779 -14.191 67.375 1.00 22.94 523 ASN A N 1
ATOM 1365 C CA . ASN A 1 178 ? 72.154 -13.689 67.565 1.00 25.46 523 ASN A CA 1
ATOM 1366 C C . ASN A 1 178 ? 72.404 -13.116 68.972 1.00 27.17 523 ASN A C 1
ATOM 1367 O O . ASN A 1 178 ? 73.522 -12.701 69.259 1.00 26.83 523 ASN A O 1
ATOM 1372 N N . ASP A 1 179 ? 71.395 -13.119 69.838 1.00 26.86 524 ASP A N 1
ATOM 1373 C CA . ASP A 1 179 ? 71.609 -12.597 71.206 1.00 29.15 524 ASP A CA 1
ATOM 1374 C C . ASP A 1 179 ? 71.674 -13.676 72.264 1.00 29.88 524 ASP A C 1
ATOM 1375 O O . ASP A 1 179 ? 71.712 -13.396 73.479 1.00 31.93 524 ASP A O 1
ATOM 1380 N N . SER A 1 180 ? 71.698 -14.918 71.825 1.00 28.90 525 SER A N 1
ATOM 1381 C CA . SER A 1 180 ? 71.676 -16.044 72.722 1.00 28.23 525 SER A CA 1
ATOM 1382 C C . SER A 1 180 ? 73.092 -16.591 73.013 1.00 27.88 525 SER A C 1
ATOM 1383 O O . SER A 1 180 ? 73.804 -17.085 72.116 1.00 25.93 525 SER A O 1
ATOM 1386 N N . ILE A 1 181 ? 73.492 -16.510 74.274 1.00 27.39 526 ILE A N 1
ATOM 1387 C CA . ILE A 1 181 ? 74.759 -17.115 74.709 1.00 27.73 526 ILE A CA 1
ATOM 1388 C C . ILE A 1 181 ? 74.736 -18.614 74.495 1.00 27.40 526 ILE A C 1
ATOM 1389 O O . ILE A 1 181 ? 75.701 -19.165 73.965 1.00 28.33 526 ILE A O 1
ATOM 1394 N N . SER A 1 182 ? 73.660 -19.292 74.887 1.00 27.91 527 SER A N 1
ATOM 1395 C CA . SER A 1 182 ? 73.620 -20.742 74.732 1.00 28.65 527 SER A CA 1
ATOM 1396 C C . SER A 1 182 ? 73.686 -21.192 73.255 1.00 28.59 527 SER A C 1
ATOM 1397 O O . SER A 1 182 ? 74.189 -22.274 72.985 1.00 29.38 527 SER A O 1
ATOM 1400 N N . ARG A 1 183 ? 73.266 -20.340 72.336 1.00 29.16 528 ARG A N 1
ATOM 1401 C CA . ARG A 1 183 ? 73.293 -20.633 70.866 1.00 29.77 528 ARG A CA 1
ATOM 1402 C C . ARG A 1 183 ? 74.607 -20.375 70.209 1.00 28.67 528 ARG A C 1
ATOM 1403 O O . ARG A 1 183 ? 74.761 -20.691 69.019 1.00 28.75 528 ARG A O 1
ATOM 1411 N N . LYS A 1 184 ? 75.538 -19.724 70.915 1.00 26.29 529 LYS A N 1
ATOM 1412 C CA . LYS A 1 184 ? 76.716 -19.204 70.266 1.00 25.76 529 LYS A CA 1
ATOM 1413 C C . LYS A 1 184 ? 77.546 -20.299 69.590 1.00 23.69 529 LYS A C 1
ATOM 1414 O O . LYS A 1 184 ? 78.036 -20.090 68.499 1.00 23.81 529 LYS A O 1
ATOM 1420 N N . GLY A 1 185 ? 77.726 -21.431 70.253 1.00 22.53 530 GLY A N 1
ATOM 1421 C CA . GLY A 1 185 ? 78.502 -22.545 69.614 1.00 22.35 530 GLY A CA 1
ATOM 1422 C C . GLY A 1 185 ? 77.839 -23.065 68.340 1.00 20.83 530 GLY A C 1
ATOM 1423 O O . GLY A 1 185 ? 78.511 -23.359 67.331 1.00 21.74 530 GLY A O 1
ATOM 1424 N N . ARG A 1 186 ? 76.523 -23.187 68.387 1.00 20.41 531 ARG A N 1
ATOM 1425 C CA . ARG A 1 186 ? 75.732 -23.684 67.264 1.00 19.28 531 ARG A CA 1
ATOM 1426 C C . ARG A 1 186 ? 75.800 -22.649 66.119 1.00 19.64 531 ARG A C 1
ATOM 1427 O O . ARG A 1 186 ? 75.975 -22.998 64.967 1.00 17.89 531 ARG A O 1
ATOM 1435 N N . HIS A 1 187 ? 75.676 -21.357 66.442 1.00 20.21 532 HIS A N 1
ATOM 1436 C CA . HIS A 1 187 ? 75.895 -20.268 65.486 1.00 21.22 532 HIS A CA 1
ATOM 1437 C C . HIS A 1 187 ? 77.195 -20.340 64.741 1.00 22.51 532 HIS A C 1
ATOM 1438 O O . HIS A 1 187 ? 77.250 -20.190 63.507 1.00 22.14 532 HIS A O 1
ATOM 1451 N N . GLU A 1 188 ? 78.262 -20.514 65.497 1.00 22.41 533 GLU A N 1
ATOM 1452 C CA . GLU A 1 188 ? 79.589 -20.504 64.933 1.00 24.09 533 GLU A CA 1
ATOM 1453 C C . GLU A 1 188 ? 79.732 -21.720 64.061 1.00 23.20 533 GLU A C 1
ATOM 1454 O O . GLU A 1 188 ? 80.275 -21.604 62.979 1.00 24.12 533 GLU A O 1
ATOM 1460 N N . GLU A 1 189 ? 79.218 -22.862 64.522 1.00 22.28 534 GLU A N 1
ATOM 1461 C CA . GLU A 1 189 ? 79.270 -24.100 63.716 1.00 22.41 534 GLU A CA 1
ATOM 1462 C C . GLU A 1 189 ? 78.595 -23.874 62.353 1.00 20.72 534 GLU A C 1
ATOM 1463 O O . GLU A 1 189 ? 79.123 -24.266 61.271 1.00 18.99 534 GLU A O 1
ATOM 1469 N N . ILE A 1 190 ? 77.406 -23.302 62.388 1.00 19.23 535 ILE A N 1
ATOM 1470 C CA . ILE A 1 190 ? 76.626 -23.100 61.122 1.00 18.66 535 ILE A CA 1
ATOM 1471 C C . ILE A 1 190 ? 77.306 -22.104 60.199 1.00 18.96 535 ILE A C 1
ATOM 1472 O O . ILE A 1 190 ? 77.362 -22.303 58.976 1.00 17.23 535 ILE A O 1
ATOM 1477 N N . ILE A 1 191 ? 77.845 -21.015 60.766 1.00 18.36 536 ILE A N 1
ATOM 1478 C CA . ILE A 1 191 ? 78.516 -20.013 59.946 1.00 18.50 536 ILE A CA 1
ATOM 1479 C C . ILE A 1 191 ? 79.810 -20.541 59.325 1.00 18.03 536 ILE A C 1
ATOM 1480 O O . ILE A 1 191 ? 80.057 -20.300 58.126 1.00 19.94 536 ILE A O 1
ATOM 1485 N N . LYS A 1 192 ? 80.603 -21.295 60.091 1.00 19.33 537 LYS A N 1
ATOM 1486 C CA . LYS A 1 192 ? 81.837 -21.911 59.533 1.00 19.11 537 LYS A CA 1
ATOM 1487 C C . LYS A 1 192 ? 81.428 -22.913 58.420 1.00 19.43 537 LYS A C 1
ATOM 1488 O O . LYS A 1 192 ? 82.110 -23.027 57.392 1.00 17.89 537 LYS A O 1
ATOM 1494 N N . GLY A 1 193 ? 80.339 -23.626 58.663 1.00 17.84 538 GLY A N 1
ATOM 1495 C CA . GLY A 1 193 ? 79.751 -24.563 57.642 1.00 17.25 538 GLY A CA 1
ATOM 1496 C C . GLY A 1 193 ? 79.372 -23.812 56.385 1.00 18.28 538 GLY A C 1
ATOM 1497 O O . GLY A 1 193 ? 79.734 -24.228 55.260 1.00 18.28 538 GLY A O 1
ATOM 1498 N N . LEU A 1 194 ? 78.638 -22.711 56.527 1.00 15.82 539 LEU A N 1
ATOM 1499 C CA . LEU A 1 194 ? 78.182 -21.920 55.387 1.00 16.79 539 LEU A CA 1
ATOM 1500 C C . LEU A 1 194 ? 79.357 -21.435 54.560 1.00 17.29 539 LEU A C 1
ATOM 1501 O O . LEU A 1 194 ? 79.258 -21.361 53.329 1.00 16.94 539 LEU A O 1
ATOM 1506 N N . GLN A 1 195 ? 80.462 -21.126 55.222 1.00 18.34 540 GLN A N 1
ATOM 1507 C CA . GLN A 1 195 ? 81.639 -20.631 54.485 1.00 18.85 540 GLN A CA 1
ATOM 1508 C C . GLN A 1 195 ? 82.144 -21.634 53.444 1.00 19.85 540 GLN A C 1
ATOM 1509 O O . GLN A 1 195 ? 82.661 -21.218 52.417 1.00 20.37 540 GLN A O 1
ATOM 1515 N N . LYS A 1 196 ? 82.053 -22.915 53.784 1.00 18.97 541 LYS A N 1
ATOM 1516 C CA . LYS A 1 196 ? 82.573 -24.013 52.967 1.00 20.25 541 LYS A CA 1
ATOM 1517 C C . LYS A 1 196 ? 81.574 -24.516 51.933 1.00 19.45 541 LYS A C 1
ATOM 1518 O O . LYS A 1 196 ? 81.942 -25.333 51.062 1.00 19.77 541 LYS A O 1
ATOM 1524 N N . ILE A 1 197 ? 80.312 -24.075 52.019 1.00 17.77 542 ILE A N 1
ATOM 1525 C CA . ILE A 1 197 ? 79.257 -24.535 51.077 1.00 18.56 542 ILE A CA 1
ATOM 1526 C C . ILE A 1 197 ? 79.587 -24.325 49.593 1.00 19.82 542 ILE A C 1
ATOM 1527 O O . ILE A 1 197 ? 79.409 -25.270 48.809 1.00 21.35 542 ILE A O 1
ATOM 1532 N N . PRO A 1 198 ? 80.052 -23.117 49.183 1.00 20.38 543 PRO A N 1
ATOM 1533 C CA . PRO A 1 198 ? 80.298 -22.927 47.747 1.00 21.55 543 PRO A CA 1
ATOM 1534 C C . PRO A 1 198 ? 81.319 -23.928 47.172 1.00 22.17 543 PRO A C 1
ATOM 1535 O O . PRO A 1 198 ? 81.051 -24.507 46.096 1.00 22.38 543 PRO A O 1
ATOM 1539 N N . GLU A 1 199 ? 82.436 -24.141 47.863 1.00 22.73 544 GLU A N 1
ATOM 1540 C CA . GLU A 1 199 ? 83.434 -25.152 47.465 1.00 24.18 544 GLU A CA 1
ATOM 1541 C C . GLU A 1 199 ? 82.925 -26.581 47.565 1.00 23.44 544 GLU A C 1
ATOM 1542 O O . GLU A 1 199 ? 83.259 -27.423 46.732 1.00 22.43 544 GLU A O 1
ATOM 1548 N N . GLN A 1 200 ? 82.100 -26.876 48.572 1.00 20.73 545 GLN A N 1
ATOM 1549 C CA . GLN A 1 200 ? 81.484 -28.193 48.614 1.00 19.86 545 GLN A CA 1
ATOM 1550 C C . GLN A 1 200 ? 80.489 -28.440 47.455 1.00 18.80 545 GLN A C 1
ATOM 1551 O O . GLN A 1 200 ? 80.345 -29.599 46.969 1.00 18.23 545 GLN A O 1
ATOM 1557 N N . ILE A 1 201 ? 79.794 -27.380 47.028 1.00 18.89 546 ILE A N 1
ATOM 1558 C CA . ILE A 1 201 ? 78.864 -27.480 45.891 1.00 19.62 546 ILE A CA 1
ATOM 1559 C C . ILE A 1 201 ? 79.694 -27.776 44.632 1.00 20.55 546 ILE A C 1
ATOM 1560 O O . ILE A 1 201 ? 79.328 -28.673 43.843 1.00 19.28 546 ILE A O 1
ATOM 1565 N N . LYS A 1 202 ? 80.819 -27.058 44.462 1.00 20.60 547 LYS A N 1
ATOM 1566 C CA . LYS A 1 202 ? 81.763 -27.394 43.365 1.00 23.30 547 LYS A CA 1
ATOM 1567 C C . LYS A 1 202 ? 82.129 -28.876 43.366 1.00 23.11 547 LYS A C 1
ATOM 1568 O O . LYS A 1 202 ? 82.140 -29.511 42.289 1.00 24.38 547 LYS A O 1
ATOM 1574 N N . GLN A 1 203 ? 82.434 -29.422 44.542 1.00 23.23 548 GLN A N 1
ATOM 1575 C CA . GLN A 1 203 ? 82.751 -30.858 44.691 1.00 23.50 548 GLN A CA 1
ATOM 1576 C C . GLN A 1 203 ? 81.607 -31.776 44.345 1.00 23.49 548 GLN A C 1
ATOM 1577 O O . GLN A 1 203 ? 81.810 -32.754 43.633 1.00 21.75 548 GLN A O 1
ATOM 1583 N N . VAL A 1 204 ? 80.389 -31.452 44.814 1.00 20.50 549 VAL A N 1
ATOM 1584 C CA . VAL A 1 204 ? 79.264 -32.299 44.509 1.00 19.99 549 VAL A CA 1
ATOM 1585 C C . VAL A 1 204 ? 78.959 -32.318 42.991 1.00 19.15 549 VAL A C 1
ATOM 1586 O O . VAL A 1 204 ? 78.489 -33.345 42.484 1.00 20.04 549 VAL A O 1
ATOM 1590 N N . LEU A 1 205 ? 79.197 -31.209 42.293 1.00 18.60 550 LEU A N 1
ATOM 1591 C CA . LEU A 1 205 ? 78.930 -31.095 40.833 1.00 19.52 550 LEU A CA 1
ATOM 1592 C C . LEU A 1 205 ? 79.768 -32.110 40.021 1.00 21.01 550 LEU A C 1
ATOM 1593 O O . LEU A 1 205 ? 79.417 -32.467 38.875 1.00 20.91 550 LEU A O 1
ATOM 1598 N N . LYS A 1 206 ? 80.829 -32.575 40.649 1.00 20.54 551 LYS A N 1
ATOM 1599 C CA . LYS A 1 206 ? 81.701 -33.617 40.047 1.00 21.01 551 LYS A CA 1
ATOM 1600 C C . LYS A 1 206 ? 81.061 -34.988 40.056 1.00 21.71 551 LYS A C 1
ATOM 1601 O O . LYS A 1 206 ? 81.602 -35.939 39.457 1.00 21.56 551 LYS A O 1
ATOM 1607 N N . LEU A 1 207 ? 79.888 -35.128 40.695 1.00 20.49 552 LEU A N 1
ATOM 1608 C CA . LEU A 1 207 ? 79.094 -36.343 40.534 1.00 21.18 552 LEU A CA 1
ATOM 1609 C C . LEU A 1 207 ? 78.421 -36.443 39.161 1.00 19.70 552 LEU A C 1
ATOM 1610 O O . LEU A 1 207 ? 77.787 -37.468 38.891 1.00 21.24 552 LEU A O 1
ATOM 1615 N N . GLU A 1 208 ? 78.539 -35.422 38.302 1.00 19.43 553 GLU A N 1
ATOM 1616 C CA . GLU A 1 208 ? 77.717 -35.379 37.098 1.00 19.96 553 GLU A CA 1
ATOM 1617 C C . GLU A 1 208 ? 77.950 -36.625 36.236 1.00 20.70 553 GLU A C 1
ATOM 1618 O O . GLU A 1 208 ? 77.002 -37.215 35.712 1.00 20.03 553 GLU A O 1
ATOM 1624 N N . ASN A 1 209 ? 79.210 -37.002 36.052 1.00 21.89 554 ASN A N 1
ATOM 1625 C CA . ASN A 1 209 ? 79.419 -38.184 35.184 1.00 23.37 554 ASN A CA 1
ATOM 1626 C C . ASN A 1 209 ? 78.801 -39.481 35.713 1.00 23.46 554 ASN A C 1
ATOM 1627 O O . ASN A 1 209 ? 78.198 -40.264 34.938 1.00 22.96 554 ASN A O 1
ATOM 1632 N N . LYS A 1 210 ? 78.908 -39.720 37.018 1.00 22.57 555 LYS A N 1
ATOM 1633 C CA . LYS A 1 210 ? 78.253 -40.855 37.636 1.00 23.33 555 LYS A CA 1
ATOM 1634 C C . LYS A 1 210 ? 76.729 -40.772 37.402 1.00 22.46 555 LYS A C 1
ATOM 1635 O O . LYS A 1 210 ? 76.064 -41.783 37.128 1.00 21.69 555 LYS A O 1
ATOM 1641 N N . ILE A 1 211 ? 76.179 -39.570 37.509 1.00 22.57 556 ILE A N 1
ATOM 1642 C CA . ILE A 1 211 ? 74.741 -39.374 37.346 1.00 21.54 556 ILE A CA 1
ATOM 1643 C C . ILE A 1 211 ? 74.348 -39.535 35.865 1.00 22.34 556 ILE A C 1
ATOM 1644 O O . ILE A 1 211 ? 73.338 -40.091 35.564 1.00 21.99 556 ILE A O 1
ATOM 1649 N N . LYS A 1 212 ? 75.185 -39.068 34.952 1.00 22.21 557 LYS A N 1
ATOM 1650 C CA . LYS A 1 212 ? 74.971 -39.356 33.530 1.00 24.21 557 LYS A CA 1
ATOM 1651 C C . LYS A 1 212 ? 74.928 -40.858 33.240 1.00 23.80 557 LYS A C 1
ATOM 1652 O O . LYS A 1 212 ? 74.047 -41.315 32.486 1.00 25.05 557 LYS A O 1
ATOM 1658 N N . ASP A 1 213 ? 75.842 -41.624 33.840 1.00 23.70 558 ASP A N 1
ATOM 1659 C CA . ASP A 1 213 ? 75.861 -43.088 33.652 1.00 23.65 558 ASP A CA 1
ATOM 1660 C C . ASP A 1 213 ? 74.564 -43.713 34.171 1.00 24.21 558 ASP A C 1
ATOM 1661 O O . ASP A 1 213 ? 73.956 -44.564 33.530 1.00 22.98 558 ASP A O 1
ATOM 1666 N N . LEU A 1 214 ? 74.135 -43.260 35.347 1.00 22.94 559 LEU A N 1
ATOM 1667 C CA . LEU A 1 214 ? 72.874 -43.709 35.936 1.00 23.96 559 LEU A CA 1
ATOM 1668 C C . LEU A 1 214 ? 71.687 -43.368 35.050 1.00 23.53 559 LEU A C 1
ATOM 1669 O O . LEU A 1 214 ? 70.803 -44.208 34.880 1.00 25.07 559 LEU A O 1
ATOM 1674 N N . CYS A 1 215 ? 71.661 -42.159 34.489 1.00 23.35 560 CYS A N 1
ATOM 1675 C CA . CYS A 1 215 ? 70.564 -41.707 33.652 1.00 23.32 560 CYS A CA 1
ATOM 1676 C C . CYS A 1 215 ? 70.576 -42.325 32.233 1.00 24.55 560 CYS A C 1
ATOM 1677 O O . CYS A 1 215 ? 69.603 -42.187 31.508 1.00 25.06 560 CYS A O 1
ATOM 1680 N N . ASN A 1 216 ? 71.701 -42.907 31.830 1.00 25.06 561 ASN A N 1
ATOM 1681 C CA . ASN A 1 216 ? 71.751 -43.633 30.532 1.00 26.42 561 ASN A CA 1
ATOM 1682 C C . ASN A 1 216 ? 71.156 -45.017 30.699 1.00 27.59 561 ASN A C 1
ATOM 1683 O O . ASN A 1 216 ? 70.802 -45.663 29.711 1.00 29.58 561 ASN A O 1
ATOM 1688 N N . SER A 1 217 ? 71.126 -45.518 31.922 1.00 28.18 562 SER A N 1
ATOM 1689 C CA . SER A 1 217 ? 70.576 -46.852 32.191 1.00 30.85 562 SER A CA 1
ATOM 1690 C C . SER A 1 217 ? 69.052 -46.912 31.992 1.00 31.79 562 SER A C 1
ATOM 1691 O O . SER A 1 217 ? 68.420 -45.904 31.610 1.00 31.04 562 SER A O 1
ATOM 1694 N N . SER A 1 218 ? 68.467 -48.091 32.239 1.00 32.74 563 SER A N 1
ATOM 1695 C CA . SER A 1 218 ? 67.007 -48.277 32.150 1.00 32.48 563 SER A CA 1
ATOM 1696 C C . SER A 1 218 ? 66.229 -47.372 33.126 1.00 32.33 563 SER A C 1
ATOM 1697 O O . SER A 1 218 ? 65.001 -47.249 32.983 1.00 32.17 563 SER A O 1
ATOM 1700 N N . LEU A 1 219 ? 66.935 -46.734 34.086 1.00 30.83 564 LEU A N 1
ATOM 1701 C CA . LEU A 1 219 ? 66.332 -45.659 34.915 1.00 29.63 564 LEU A CA 1
ATOM 1702 C C . LEU A 1 219 ? 65.548 -44.652 34.060 1.00 29.92 564 LEU A C 1
ATOM 1703 O O . LEU A 1 219 ? 64.462 -44.186 34.452 1.00 30.38 564 LEU A O 1
ATOM 1708 N N . ASN A 1 220 ? 66.078 -44.293 32.891 1.00 28.88 565 ASN A N 1
ATOM 1709 C CA . ASN A 1 220 ? 65.391 -43.308 32.061 1.00 28.95 565 ASN A CA 1
ATOM 1710 C C . ASN A 1 220 ? 64.100 -43.789 31.365 1.00 29.82 565 ASN A C 1
ATOM 1711 O O . ASN A 1 220 ? 63.407 -42.978 30.746 1.00 29.68 565 ASN A O 1
ATOM 1716 N N . ASP A 1 221 ? 63.821 -45.088 31.471 1.00 31.31 566 ASP A N 1
ATOM 1717 C CA . ASP A 1 221 ? 62.614 -45.731 30.903 1.00 33.16 566 ASP A CA 1
ATOM 1718 C C . ASP A 1 221 ? 61.556 -45.996 31.968 1.00 33.06 566 ASP A C 1
ATOM 1719 O O . ASP A 1 221 ? 60.482 -46.552 31.649 1.00 33.50 566 ASP A O 1
ATOM 1724 N N . GLN A 1 222 ? 61.850 -45.679 33.221 1.00 31.95 567 GLN A N 1
ATOM 1725 C CA . GLN A 1 222 ? 60.931 -46.016 34.333 1.00 32.10 567 GLN A CA 1
ATOM 1726 C C . GLN A 1 222 ? 59.708 -45.112 34.353 1.00 31.05 567 GLN A C 1
ATOM 1727 O O . GLN A 1 222 ? 59.752 -44.028 33.809 1.00 31.30 567 GLN A O 1
ATOM 1733 N N . LYS A 1 223 ? 58.612 -45.561 34.957 1.00 31.72 568 LYS A N 1
ATOM 1734 C CA . LYS A 1 223 ? 57.400 -44.733 34.974 1.00 32.64 568 LYS A CA 1
ATOM 1735 C C . LYS A 1 223 ? 57.290 -43.945 36.282 1.00 31.93 568 LYS A C 1
ATOM 1736 O O . LYS A 1 223 ? 56.558 -42.976 36.341 1.00 31.25 568 LYS A O 1
ATOM 1742 N N . SER A 1 224 ? 57.981 -44.415 37.319 1.00 31.01 569 SER A N 1
ATOM 1743 C CA . SER A 1 224 ? 57.917 -43.791 38.645 1.00 30.90 569 SER A CA 1
ATOM 1744 C C . SER A 1 224 ? 59.278 -43.876 39.357 1.00 28.95 569 SER A C 1
ATOM 1745 O O . SER A 1 224 ? 60.026 -44.825 39.160 1.00 30.29 569 SER A O 1
ATOM 1748 N N . LEU A 1 225 ? 59.617 -42.875 40.161 1.00 26.66 570 LEU A N 1
ATOM 1749 C CA . LEU A 1 225 ? 60.839 -42.899 40.947 1.00 24.97 570 LEU A CA 1
ATOM 1750 C C . LEU A 1 225 ? 60.498 -42.419 42.356 1.00 24.22 570 LEU A C 1
ATOM 1751 O O . LEU A 1 225 ? 59.935 -41.322 42.494 1.00 25.65 570 LEU A O 1
ATOM 1756 N N . LEU A 1 226 ? 60.764 -43.242 43.363 1.00 22.51 571 LEU A N 1
ATOM 1757 C CA . LEU A 1 226 ? 60.424 -42.902 44.748 1.00 22.76 571 LEU A CA 1
ATOM 1758 C C . LEU A 1 226 ? 61.633 -42.372 45.464 1.00 22.11 571 LEU A C 1
ATOM 1759 O O . LEU A 1 226 ? 62.748 -42.887 45.290 1.00 21.52 571 LEU A O 1
ATOM 1764 N N . LEU A 1 227 ? 61.437 -41.335 46.293 1.00 20.72 572 LEU A N 1
ATOM 1765 C CA . LEU A 1 227 ? 62.565 -40.762 47.008 1.00 20.64 572 LEU A CA 1
ATOM 1766 C C . LEU A 1 227 ? 62.234 -40.868 48.445 1.00 20.96 572 LEU A C 1
ATOM 1767 O O . LEU A 1 227 ? 61.133 -40.432 48.822 1.00 22.83 572 LEU A O 1
ATOM 1772 N N . LEU A 1 228 ? 63.137 -41.469 49.217 1.00 19.24 573 LEU A N 1
ATOM 1773 C CA . LEU A 1 228 ? 62.897 -41.730 50.642 1.00 20.68 573 LEU A CA 1
ATOM 1774 C C . LEU A 1 228 ? 63.776 -40.845 51.528 1.00 19.80 573 LEU A C 1
ATOM 1775 O O . LEU A 1 228 ? 64.993 -40.856 51.396 1.00 20.41 573 LEU A O 1
ATOM 1780 N N . GLY A 1 229 ? 63.167 -40.108 52.449 1.00 18.87 574 GLY A N 1
ATOM 1781 C CA . GLY A 1 229 ? 63.967 -39.252 53.332 1.00 17.41 574 GLY A CA 1
ATOM 1782 C C . GLY A 1 229 ? 63.218 -38.998 54.605 1.00 18.73 574 GLY A C 1
ATOM 1783 O O . GLY A 1 229 ? 62.019 -39.267 54.683 1.00 18.65 574 GLY A O 1
ATOM 1784 N N . ARG A 1 230 ? 63.921 -38.481 55.600 1.00 17.26 575 ARG A N 1
ATOM 1785 C CA . ARG A 1 230 ? 63.304 -38.200 56.894 1.00 19.34 575 ARG A CA 1
ATOM 1786 C C . ARG A 1 230 ? 64.037 -37.013 57.506 1.00 18.56 575 ARG A C 1
ATOM 1787 O O . ARG A 1 230 ? 65.127 -36.680 57.055 1.00 17.74 575 ARG A O 1
ATOM 1795 N N . GLY A 1 231 ? 63.432 -36.354 58.508 1.00 17.86 576 GLY A N 1
ATOM 1796 C CA . GLY A 1 231 ? 64.098 -35.246 59.189 1.00 17.25 576 GLY A CA 1
ATOM 1797 C C . GLY A 1 231 ? 64.498 -34.129 58.225 1.00 15.61 576 GLY A C 1
ATOM 1798 O O . GLY A 1 231 ? 63.680 -33.660 57.464 1.00 16.13 576 GLY A O 1
ATOM 1799 N N . TYR A 1 232 ? 65.749 -33.681 58.325 1.00 16.47 577 TYR A N 1
ATOM 1800 C CA . TYR A 1 232 ? 66.220 -32.584 57.503 1.00 15.89 577 TYR A CA 1
ATOM 1801 C C . TYR A 1 232 ? 66.032 -32.908 56.020 1.00 16.27 577 TYR A C 1
ATOM 1802 O O . TYR A 1 232 ? 65.843 -32.001 55.208 1.00 16.47 577 TYR A O 1
ATOM 1811 N N . GLN A 1 233 ? 66.172 -34.201 55.679 1.00 15.70 578 GLN A N 1
ATOM 1812 C CA . GLN A 1 233 ? 66.146 -34.607 54.256 1.00 16.04 578 GLN A CA 1
ATOM 1813 C C . GLN A 1 233 ? 64.768 -34.900 53.691 1.00 16.56 578 GLN A C 1
ATOM 1814 O O . GLN A 1 233 ? 64.617 -35.202 52.495 1.00 16.54 578 GLN A O 1
ATOM 1820 N N . PHE A 1 234 ? 63.713 -34.783 54.502 1.00 15.92 579 PHE A N 1
ATOM 1821 C CA . PHE A 1 234 ? 62.400 -34.965 53.911 1.00 16.96 579 PHE A CA 1
ATOM 1822 C C . PHE A 1 234 ? 62.117 -33.862 52.877 1.00 16.03 579 PHE A C 1
ATOM 1823 O O . PHE A 1 234 ? 61.584 -34.142 51.776 1.00 16.61 579 PHE A O 1
ATOM 1831 N N . ALA A 1 235 ? 62.485 -32.596 53.180 1.00 13.67 580 ALA A N 1
ATOM 1832 C CA . ALA A 1 235 ? 62.293 -31.528 52.193 1.00 14.59 580 ALA A CA 1
ATOM 1833 C C . ALA A 1 235 ? 63.002 -31.856 50.889 1.00 15.22 580 ALA A C 1
ATOM 1834 O O . ALA A 1 235 ? 62.491 -31.569 49.795 1.00 15.25 580 ALA A O 1
ATOM 1836 N N . THR A 1 236 ? 64.211 -32.388 51.023 1.00 15.61 581 THR A N 1
ATOM 1837 C CA . THR A 1 236 ? 65.031 -32.716 49.841 1.00 15.51 581 THR A CA 1
ATOM 1838 C C . THR A 1 236 ? 64.324 -33.791 49.010 1.00 15.50 581 THR A C 1
ATOM 1839 O O . THR A 1 236 ? 64.314 -33.703 47.775 1.00 15.49 581 THR A O 1
ATOM 1843 N N . ALA A 1 237 ? 63.706 -34.761 49.683 1.00 15.45 582 ALA A N 1
ATOM 1844 C CA . ALA A 1 237 ? 62.909 -35.779 48.972 1.00 16.59 582 ALA A CA 1
ATOM 1845 C C . ALA A 1 237 ? 61.752 -35.139 48.216 1.00 16.19 582 ALA A C 1
ATOM 1846 O O . ALA A 1 237 ? 61.467 -35.468 47.083 1.00 15.28 582 ALA A O 1
ATOM 1848 N N . LEU A 1 238 ? 61.032 -34.208 48.836 1.00 16.18 583 LEU A N 1
ATOM 1849 C CA . LEU A 1 238 ? 59.928 -33.555 48.165 1.00 15.87 583 LEU A CA 1
ATOM 1850 C C . LEU A 1 238 ? 60.367 -32.714 46.985 1.00 15.81 583 LEU A C 1
ATOM 1851 O O . LEU A 1 238 ? 59.729 -32.726 45.919 1.00 16.44 583 LEU A O 1
ATOM 1856 N N . GLU A 1 239 ? 61.497 -32.035 47.156 1.00 14.96 584 GLU A N 1
ATOM 1857 C CA . GLU A 1 239 ? 62.000 -31.153 46.126 1.00 15.78 584 GLU A CA 1
ATOM 1858 C C . GLU A 1 239 ? 62.572 -31.993 44.982 1.00 16.51 584 GLU A C 1
ATOM 1859 O O . GLU A 1 239 ? 62.349 -31.643 43.820 1.00 15.89 584 GLU A O 1
ATOM 1865 N N . GLY A 1 240 ? 63.259 -33.095 45.308 1.00 17.72 585 GLY A N 1
ATOM 1866 C CA . GLY A 1 240 ? 63.679 -34.040 44.216 1.00 18.40 585 GLY A CA 1
ATOM 1867 C C . GLY A 1 240 ? 62.502 -34.572 43.400 1.00 19.36 585 GLY A C 1
ATOM 1868 O O . GLY A 1 240 ? 62.525 -34.571 42.145 1.00 18.51 585 GLY A O 1
ATOM 1869 N N . ALA A 1 241 ? 61.445 -35.002 44.098 1.00 18.67 586 ALA A N 1
ATOM 1870 C CA . ALA A 1 241 ? 60.228 -35.433 43.438 1.00 19.54 586 ALA A CA 1
ATOM 1871 C C . ALA A 1 241 ? 59.626 -34.383 42.532 1.00 19.30 586 ALA A C 1
ATOM 1872 O O . ALA A 1 241 ? 59.222 -34.670 41.421 1.00 18.91 586 ALA A O 1
ATOM 1874 N N . LEU A 1 242 ? 59.554 -33.147 42.991 1.00 17.62 587 LEU A N 1
ATOM 1875 C CA . LEU A 1 242 ? 59.009 -32.086 42.199 1.00 18.21 587 LEU A CA 1
ATOM 1876 C C . LEU A 1 242 ? 59.838 -31.880 40.961 1.00 18.98 587 LEU A C 1
ATOM 1877 O O . LEU A 1 242 ? 59.279 -31.666 39.867 1.00 20.62 587 LEU A O 1
ATOM 1882 N N . LYS A 1 243 ? 61.162 -31.917 41.115 1.00 18.68 588 LYS A N 1
ATOM 1883 C CA . LYS A 1 243 ? 62.058 -31.692 39.944 1.00 19.78 588 LYS A CA 1
ATOM 1884 C C . LYS A 1 243 ? 61.843 -32.795 38.888 1.00 20.51 588 LYS A C 1
ATOM 1885 O O . LYS A 1 243 ? 61.793 -32.511 37.686 1.00 21.18 588 LYS A O 1
ATOM 1891 N N . ILE A 1 244 ? 61.751 -34.037 39.329 1.00 21.42 589 ILE A N 1
ATOM 1892 C CA . ILE A 1 244 ? 61.597 -35.184 38.400 1.00 22.25 589 ILE A CA 1
ATOM 1893 C C . ILE A 1 244 ? 60.264 -35.041 37.636 1.00 23.50 589 ILE A C 1
ATOM 1894 O O . ILE A 1 244 ? 60.222 -35.130 36.406 1.00 24.35 589 ILE A O 1
ATOM 1899 N N . LYS A 1 245 ? 59.200 -34.703 38.355 1.00 22.79 590 LYS A N 1
ATOM 1900 C CA . LYS A 1 245 ? 57.919 -34.433 37.716 1.00 23.16 590 LYS A CA 1
ATOM 1901 C C . LYS A 1 245 ? 57.939 -33.260 36.734 1.00 24.78 590 LYS A C 1
ATOM 1902 O O . LYS A 1 245 ? 57.487 -33.397 35.599 1.00 24.00 590 LYS A O 1
ATOM 1908 N N . GLU A 1 246 ? 58.495 -32.135 37.159 1.00 24.91 591 GLU A N 1
ATOM 1909 C CA . GLU A 1 246 ? 58.395 -30.904 36.401 1.00 26.65 591 GLU A CA 1
ATOM 1910 C C . GLU A 1 246 ? 59.375 -30.846 35.235 1.00 26.18 591 GLU A C 1
ATOM 1911 O O . GLU A 1 246 ? 59.083 -30.210 34.240 1.00 27.37 591 GLU A O 1
ATOM 1917 N N . ILE A 1 247 ? 60.505 -31.529 35.355 1.00 25.19 592 ILE A N 1
ATOM 1918 C CA . ILE A 1 247 ? 61.592 -31.428 34.378 1.00 25.35 592 ILE A CA 1
ATOM 1919 C C . ILE A 1 247 ? 61.698 -32.710 33.513 1.00 25.68 592 ILE A C 1
ATOM 1920 O O . ILE A 1 247 ? 61.834 -32.638 32.295 1.00 26.28 592 ILE A O 1
ATOM 1925 N N . SER A 1 248 ? 61.606 -33.859 34.160 1.00 25.75 593 SER A N 1
ATOM 1926 C CA . SER A 1 248 ? 61.855 -35.155 33.510 1.00 27.09 593 SER A CA 1
ATOM 1927 C C . SER A 1 248 ? 60.568 -35.800 33.017 1.00 27.71 593 SER A C 1
ATOM 1928 O O . SER A 1 248 ? 60.627 -36.808 32.318 1.00 27.28 593 SER A O 1
ATOM 1931 N N . TYR A 1 249 ? 59.422 -35.269 33.456 1.00 28.06 594 TYR A N 1
ATOM 1932 C CA . TYR A 1 249 ? 58.105 -35.815 33.126 1.00 29.64 594 TYR A CA 1
ATOM 1933 C C . TYR A 1 249 ? 58.025 -37.287 33.492 1.00 28.87 594 TYR A C 1
ATOM 1934 O O . TYR A 1 249 ? 57.617 -38.155 32.688 1.00 28.68 594 TYR A O 1
ATOM 1943 N N . MET A 1 250 ? 58.462 -37.598 34.697 1.00 27.54 595 MET A N 1
ATOM 1944 C CA . MET A 1 250 ? 58.348 -38.925 35.214 1.00 27.45 595 MET A CA 1
ATOM 1945 C C . MET A 1 250 ? 57.633 -38.732 36.533 1.00 27.59 595 MET A C 1
ATOM 1946 O O . MET A 1 250 ? 57.934 -37.779 37.260 1.00 27.17 595 MET A O 1
ATOM 1951 N N . HIS A 1 251 ? 56.685 -39.600 36.847 1.00 25.43 596 HIS A N 1
ATOM 1952 C CA . HIS A 1 251 ? 56.086 -39.512 38.174 1.00 24.82 596 HIS A CA 1
ATOM 1953 C C . HIS A 1 251 ? 57.145 -39.739 39.234 1.00 23.88 596 HIS A C 1
ATOM 1954 O O . HIS A 1 251 ? 58.052 -40.573 39.077 1.00 24.99 596 HIS A O 1
ATOM 1967 N N . SER A 1 252 ? 57.043 -39.000 40.336 1.00 22.71 597 SER A N 1
ATOM 1968 C CA . SER A 1 252 ? 57.944 -39.214 41.442 1.00 20.78 597 SER A CA 1
ATOM 1969 C C . SER A 1 252 ? 57.200 -38.823 42.733 1.00 20.48 597 SER A C 1
ATOM 1970 O O . SER A 1 252 ? 56.251 -38.023 42.691 1.00 21.05 597 SER A O 1
ATOM 1973 N N . GLU A 1 253 ? 57.583 -39.440 43.830 1.00 20.26 598 GLU A N 1
ATOM 1974 C CA . GLU A 1 253 ? 56.967 -39.144 45.135 1.00 21.43 598 GLU A CA 1
ATOM 1975 C C . GLU A 1 253 ? 58.051 -39.113 46.185 1.00 20.98 598 GLU A C 1
ATOM 1976 O O . GLU A 1 253 ? 58.892 -40.043 46.259 1.00 19.76 598 GLU A O 1
ATOM 1982 N N . GLY A 1 254 ? 58.003 -38.087 47.058 1.00 20.71 599 GLY A N 1
ATOM 1983 C CA . GLY A 1 254 ? 58.885 -38.051 48.194 1.00 20.60 599 GLY A CA 1
ATOM 1984 C C . GLY A 1 254 ? 58.133 -38.690 49.335 1.00 22.40 599 GLY A C 1
ATOM 1985 O O . GLY A 1 254 ? 57.035 -38.229 49.686 1.00 22.84 599 GLY A O 1
ATOM 1986 N N . VAL A 1 255 ? 58.735 -39.712 49.922 1.00 21.69 600 VAL A N 1
ATOM 1987 C CA . VAL A 1 255 ? 58.110 -40.556 50.922 1.00 23.63 600 VAL A CA 1
ATOM 1988 C C . VAL A 1 255 ? 58.864 -40.392 52.248 1.00 23.59 600 VAL A C 1
ATOM 1989 O O . VAL A 1 255 ? 60.116 -40.383 52.276 1.00 22.12 600 VAL A O 1
ATOM 1993 N N . LEU A 1 256 ? 58.117 -40.307 53.348 1.00 23.07 601 LEU A N 1
ATOM 1994 C CA . LEU A 1 256 ? 58.756 -40.236 54.644 1.00 22.62 601 LEU A CA 1
ATOM 1995 C C . LEU A 1 256 ? 59.215 -41.645 54.999 1.00 22.87 601 LEU A C 1
ATOM 1996 O O . LEU A 1 256 ? 58.400 -42.561 55.194 1.00 23.50 601 LEU A O 1
ATOM 2001 N N . ALA A 1 257 ? 60.534 -41.824 55.049 1.00 22.71 602 ALA A N 1
ATOM 2002 C CA . ALA A 1 257 ? 61.171 -43.134 55.107 1.00 22.97 602 ALA A CA 1
ATOM 2003 C C . ALA A 1 257 ? 60.740 -43.955 56.316 1.00 25.09 602 ALA A C 1
ATOM 2004 O O . ALA A 1 257 ? 60.882 -43.545 57.478 1.00 24.18 602 ALA A O 1
ATOM 2006 N N . GLY A 1 258 ? 60.177 -45.120 56.007 1.00 26.00 603 GLY A N 1
ATOM 2007 C CA . GLY A 1 258 ? 59.874 -46.107 57.021 1.00 27.56 603 GLY A CA 1
ATOM 2008 C C . GLY A 1 258 ? 58.678 -45.731 57.870 1.00 28.37 603 GLY A C 1
ATOM 2009 O O . GLY A 1 258 ? 58.462 -46.301 58.951 1.00 29.82 603 GLY A O 1
ATOM 2010 N N . GLU A 1 259 ? 57.889 -44.779 57.397 1.00 29.33 604 GLU A N 1
ATOM 2011 C CA . GLU A 1 259 ? 56.718 -44.358 58.153 1.00 31.06 604 GLU A CA 1
ATOM 2012 C C . GLU A 1 259 ? 55.646 -45.439 58.021 1.00 33.25 604 GLU A C 1
ATOM 2013 O O . GLU A 1 259 ? 55.053 -45.865 59.027 1.00 33.61 604 GLU A O 1
ATOM 2019 N N . LEU A 1 260 ? 55.430 -45.909 56.799 1.00 34.90 605 LEU A N 1
ATOM 2020 C CA . LEU A 1 260 ? 54.487 -47.005 56.598 1.00 37.88 605 LEU A CA 1
ATOM 2021 C C . LEU A 1 260 ? 55.085 -48.374 56.931 1.00 38.54 605 LEU A C 1
ATOM 2022 O O . LEU A 1 260 ? 54.492 -49.125 57.736 1.00 40.95 605 LEU A O 1
ATOM 2027 N N . LEU A 1 272 ? 60.613 -50.458 40.162 1.00 37.49 617 LEU A N 1
ATOM 2028 C CA . LEU A 1 272 ? 60.490 -49.130 40.787 1.00 35.70 617 LEU A CA 1
ATOM 2029 C C . LEU A 1 272 ? 61.826 -48.649 41.366 1.00 34.41 617 LEU A C 1
ATOM 2030 O O . LEU A 1 272 ? 62.293 -49.161 42.384 1.00 35.77 617 LEU A O 1
ATOM 2035 N N . PRO A 1 273 ? 62.444 -47.655 40.726 1.00 32.28 618 PRO A N 1
ATOM 2036 C CA . PRO A 1 273 ? 63.695 -47.110 41.249 1.00 30.35 618 PRO A CA 1
ATOM 2037 C C . PRO A 1 273 ? 63.445 -46.334 42.546 1.00 29.49 618 PRO A C 1
ATOM 2038 O O . PRO A 1 273 ? 62.393 -45.707 42.687 1.00 27.67 618 PRO A O 1
ATOM 2042 N N . ILE A 1 274 ? 64.398 -46.423 43.479 1.00 27.58 619 ILE A N 1
ATOM 2043 C CA . ILE A 1 274 ? 64.281 -45.756 44.805 1.00 25.99 619 ILE A CA 1
ATOM 2044 C C . ILE A 1 274 ? 65.565 -44.984 45.031 1.00 24.45 619 ILE A C 1
ATOM 2045 O O . ILE A 1 274 ? 66.662 -45.548 44.848 1.00 24.20 619 ILE A O 1
ATOM 2050 N N . ILE A 1 275 ? 65.445 -43.699 45.382 1.00 22.27 620 ILE A N 1
ATOM 2051 C CA . ILE A 1 275 ? 66.605 -42.906 45.827 1.00 21.57 620 ILE A CA 1
ATOM 2052 C C . ILE A 1 275 ? 66.425 -42.715 47.336 1.00 21.19 620 ILE A C 1
ATOM 2053 O O . ILE A 1 275 ? 65.303 -42.368 47.774 1.00 21.24 620 ILE A O 1
ATOM 2058 N N . ALA A 1 276 ? 67.461 -42.991 48.127 1.00 19.39 621 ALA A N 1
ATOM 2059 C CA . ALA A 1 276 ? 67.340 -42.837 49.552 1.00 19.34 621 ALA A CA 1
ATOM 2060 C C . ALA A 1 276 ? 68.372 -41.825 50.032 1.00 18.92 621 ALA A C 1
ATOM 2061 O O . ALA A 1 276 ? 69.551 -41.901 49.672 1.00 18.22 621 ALA A O 1
ATOM 2063 N N . PHE A 1 277 ? 67.928 -40.878 50.872 1.00 17.87 622 PHE A N 1
ATOM 2064 C CA . PHE A 1 277 ? 68.889 -39.957 51.507 1.00 17.77 622 PHE A CA 1
ATOM 2065 C C . PHE A 1 277 ? 69.371 -40.581 52.807 1.00 17.71 622 PHE A C 1
ATOM 2066 O O . PHE A 1 277 ? 68.577 -40.795 53.721 1.00 18.94 622 PHE A O 1
ATOM 2074 N N . ALA A 1 278 ? 70.670 -40.852 52.909 1.00 17.02 623 ALA A N 1
ATOM 2075 C CA . ALA A 1 278 ? 71.190 -41.552 54.075 1.00 17.93 623 ALA A CA 1
ATOM 2076 C C . ALA A 1 278 ? 72.433 -40.824 54.581 1.00 18.03 623 ALA A C 1
ATOM 2077 O O . ALA A 1 278 ? 73.346 -41.441 55.141 1.00 19.41 623 ALA A O 1
ATOM 2079 N N . THR A 1 279 ? 72.495 -39.508 54.349 1.00 17.53 624 THR A N 1
ATOM 2080 C CA . THR A 1 279 ? 73.533 -38.715 54.975 1.00 17.51 624 THR A CA 1
ATOM 2081 C C . THR A 1 279 ? 73.346 -38.689 56.480 1.00 19.06 624 THR A C 1
ATOM 2082 O O . THR A 1 279 ? 72.224 -38.899 56.992 1.00 18.38 624 THR A O 1
ATOM 2086 N N . ARG A 1 280 ? 74.447 -38.455 57.191 1.00 19.58 625 ARG A N 1
ATOM 2087 C CA . ARG A 1 280 ? 74.485 -38.682 58.638 1.00 20.54 625 ARG A CA 1
ATOM 2088 C C . ARG A 1 280 ? 73.471 -37.865 59.432 1.00 21.43 625 ARG A C 1
ATOM 2089 O O . ARG A 1 280 ? 72.985 -38.318 60.489 1.00 21.53 625 ARG A O 1
ATOM 2097 N N . ASP A 1 281 ? 73.152 -36.691 58.906 1.00 19.74 626 ASP A N 1
ATOM 2098 C CA . ASP A 1 281 ? 72.216 -35.758 59.562 1.00 20.62 626 ASP A CA 1
ATOM 2099 C C . ASP A 1 281 ? 70.823 -36.337 59.695 1.00 20.01 626 ASP A C 1
ATOM 2100 O O . ASP A 1 281 ? 70.055 -35.917 60.599 1.00 20.11 626 ASP A O 1
ATOM 2105 N N . SER A 1 282 ? 70.490 -37.265 58.793 1.00 20.42 627 SER A N 1
ATOM 2106 C CA . SER A 1 282 ? 69.122 -37.828 58.697 1.00 21.09 627 SER A CA 1
ATOM 2107 C C . SER A 1 282 ? 69.153 -39.361 58.590 1.00 21.65 627 SER A C 1
ATOM 2108 O O . SER A 1 282 ? 68.242 -39.982 58.059 1.00 20.94 627 SER A O 1
ATOM 2111 N N . LEU A 1 283 ? 70.198 -39.959 59.143 1.00 22.28 628 LEU A N 1
ATOM 2112 C CA . LEU A 1 283 ? 70.328 -41.423 59.159 1.00 22.71 628 LEU A CA 1
ATOM 2113 C C . LEU A 1 283 ? 69.614 -42.043 60.356 1.00 22.84 628 LEU A C 1
ATOM 2114 O O . LEU A 1 283 ? 70.249 -42.556 61.292 1.00 23.13 628 LEU A O 1
ATOM 2119 N N . PHE A 1 284 ? 68.280 -42.012 60.337 1.00 22.32 629 PHE A N 1
ATOM 2120 C CA . PHE A 1 284 ? 67.495 -42.504 61.480 1.00 22.50 629 PHE A CA 1
ATOM 2121 C C . PHE A 1 284 ? 67.312 -43.995 61.334 1.00 23.63 629 PHE A C 1
ATOM 2122 O O . PHE A 1 284 ? 67.415 -44.504 60.216 1.00 23.33 629 PHE A O 1
ATOM 2130 N N . PRO A 1 285 ? 67.005 -44.692 62.447 1.00 25.15 630 PRO A N 1
ATOM 2131 C CA . PRO A 1 285 ? 66.591 -46.109 62.402 1.00 26.35 630 PRO A CA 1
ATOM 2132 C C . PRO A 1 285 ? 65.539 -46.392 61.332 1.00 26.24 630 PRO A C 1
ATOM 2133 O O . PRO A 1 285 ? 65.687 -47.352 60.571 1.00 27.89 630 PRO A O 1
ATOM 2137 N N . LYS A 1 286 ? 64.514 -45.544 61.229 1.00 26.46 631 LYS A N 1
ATOM 2138 C CA . LYS A 1 286 ? 63.470 -45.788 60.234 1.00 26.12 631 LYS A CA 1
ATOM 2139 C C . LYS A 1 286 ? 63.999 -45.719 58.819 1.00 25.66 631 LYS A C 1
ATOM 2140 O O . LYS A 1 286 ? 63.494 -46.424 57.942 1.00 25.27 631 LYS A O 1
ATOM 2146 N N . VAL A 1 287 ? 65.010 -44.878 58.566 1.00 23.52 632 VAL A N 1
ATOM 2147 C CA . VAL A 1 287 ? 65.634 -44.831 57.237 1.00 23.55 632 VAL A CA 1
ATOM 2148 C C . VAL A 1 287 ? 66.349 -46.160 56.958 1.00 23.80 632 VAL A C 1
ATOM 2149 O O . VAL A 1 287 ? 66.214 -46.755 55.873 1.00 24.88 632 VAL A O 1
ATOM 2153 N N . MET A 1 288 ? 67.111 -46.625 57.927 1.00 25.74 633 MET A N 1
ATOM 2154 C CA . MET A 1 288 ? 67.851 -47.910 57.762 1.00 28.04 633 MET A CA 1
ATOM 2155 C C . MET A 1 288 ? 66.881 -49.053 57.512 1.00 28.69 633 MET A C 1
ATOM 2156 O O . MET A 1 288 ? 67.111 -49.898 56.593 1.00 29.57 633 MET A O 1
ATOM 2161 N N . SER A 1 289 ? 65.783 -49.066 58.273 1.00 29.32 634 SER A N 1
ATOM 2162 C CA . SER A 1 289 ? 64.718 -50.077 58.094 1.00 30.17 634 SER A CA 1
ATOM 2163 C C . SER A 1 289 ? 64.102 -50.087 56.721 1.00 29.67 634 SER A C 1
ATOM 2164 O O . SER A 1 289 ? 63.909 -51.149 56.131 1.00 29.75 634 SER A O 1
ATOM 2167 N N . ALA A 1 290 ? 63.767 -48.897 56.228 1.00 28.17 635 ALA A N 1
ATOM 2168 C CA . ALA A 1 290 ? 63.261 -48.715 54.874 1.00 27.14 635 ALA A CA 1
ATOM 2169 C C . ALA A 1 290 ? 64.261 -49.247 53.878 1.00 27.33 635 ALA A C 1
ATOM 2170 O O . ALA A 1 290 ? 63.900 -49.941 52.913 1.00 27.52 635 ALA A O 1
ATOM 2172 N N . ILE A 1 291 ? 65.528 -48.912 54.079 1.00 28.08 636 ILE A N 1
ATOM 2173 C CA . ILE A 1 291 ? 66.563 -49.305 53.115 1.00 29.13 636 ILE A CA 1
ATOM 2174 C C . ILE A 1 291 ? 66.718 -50.847 53.149 1.00 30.94 636 ILE A C 1
ATOM 2175 O O . ILE A 1 291 ? 66.780 -51.470 52.097 1.00 31.23 636 ILE A O 1
ATOM 2180 N N . GLU A 1 292 ? 66.723 -51.423 54.351 1.00 33.19 637 GLU A N 1
ATOM 2181 C CA . GLU A 1 292 ? 66.785 -52.895 54.539 1.00 35.48 637 GLU A CA 1
ATOM 2182 C C . GLU A 1 292 ? 65.619 -53.574 53.823 1.00 35.46 637 GLU A C 1
ATOM 2183 O O . GLU A 1 292 ? 65.818 -54.557 53.097 1.00 36.58 637 GLU A O 1
ATOM 2189 N N . GLN A 1 293 ? 64.404 -53.055 53.990 1.00 34.59 638 GLN A N 1
ATOM 2190 C CA . GLN A 1 293 ? 63.243 -53.610 53.269 1.00 34.51 638 GLN A CA 1
ATOM 2191 C C . GLN A 1 293 ? 63.443 -53.659 51.771 1.00 34.14 638 GLN A C 1
ATOM 2192 O O . GLN A 1 293 ? 63.063 -54.644 51.119 1.00 34.60 638 GLN A O 1
ATOM 2198 N N . VAL A 1 294 ? 64.014 -52.593 51.213 1.00 32.57 639 VAL A N 1
ATOM 2199 C CA . VAL A 1 294 ? 64.247 -52.534 49.793 1.00 32.22 639 VAL A CA 1
ATOM 2200 C C . VAL A 1 294 ? 65.312 -53.545 49.366 1.00 33.21 639 VAL A C 1
ATOM 2201 O O . VAL A 1 294 ? 65.096 -54.288 48.393 1.00 34.26 639 VAL A O 1
ATOM 2205 N N . THR A 1 295 ? 66.440 -53.598 50.078 1.00 34.17 640 THR A N 1
ATOM 2206 C CA . THR A 1 295 ? 67.543 -54.506 49.675 1.00 36.13 640 THR A CA 1
ATOM 2207 C C . THR A 1 295 ? 67.146 -55.985 49.825 1.00 37.42 640 THR A C 1
ATOM 2208 O O . THR A 1 295 ? 67.596 -56.824 49.050 1.00 38.87 640 THR A O 1
ATOM 2212 N N . ALA A 1 296 ? 66.295 -56.272 50.804 1.00 38.60 641 ALA A N 1
ATOM 2213 C CA . ALA A 1 296 ? 65.818 -57.631 51.077 1.00 39.85 641 ALA A CA 1
ATOM 2214 C C . ALA A 1 296 ? 65.036 -58.210 49.907 1.00 40.62 641 ALA A C 1
ATOM 2215 O O . ALA A 1 296 ? 65.102 -59.417 49.676 1.00 41.70 641 ALA A O 1
ATOM 2217 N N . ARG A 1 297 ? 64.299 -57.355 49.193 1.00 40.29 642 ARG A N 1
ATOM 2218 C CA . ARG A 1 297 ? 63.606 -57.708 47.951 1.00 39.93 642 ARG A CA 1
ATOM 2219 C C . ARG A 1 297 ? 64.498 -57.454 46.734 1.00 39.08 642 ARG A C 1
ATOM 2220 O O . ARG A 1 297 ? 63.986 -57.317 45.611 1.00 37.87 642 ARG A O 1
ATOM 2228 N N . ASP A 1 298 ? 65.819 -57.399 46.940 1.00 38.55 643 ASP A N 1
ATOM 2229 C CA . ASP A 1 298 ? 66.799 -56.994 45.902 1.00 38.40 643 ASP A CA 1
ATOM 2230 C C . ASP A 1 298 ? 66.392 -55.778 45.052 1.00 37.42 643 ASP A C 1
ATOM 2231 O O . ASP A 1 298 ? 66.598 -55.764 43.847 1.00 35.92 643 ASP A O 1
ATOM 2236 N N . GLY A 1 299 ? 65.872 -54.735 45.707 1.00 36.43 644 GLY A N 1
ATOM 2237 C CA . GLY A 1 299 ? 65.486 -53.503 45.012 1.00 34.97 644 GLY A CA 1
ATOM 2238 C C . GLY A 1 299 ? 66.554 -52.605 44.378 1.00 34.44 644 GLY A C 1
ATOM 2239 O O . GLY A 1 299 ? 66.212 -51.771 43.548 1.00 35.99 644 GLY A O 1
ATOM 2240 N N . ARG A 1 300 ? 67.830 -52.725 44.738 1.00 32.55 645 ARG A N 1
ATOM 2241 C CA . ARG A 1 300 ? 68.902 -51.886 44.071 1.00 31.03 645 ARG A CA 1
ATOM 2242 C C . ARG A 1 300 ? 68.723 -50.350 44.211 1.00 29.35 645 ARG A C 1
ATOM 2243 O O . ARG A 1 300 ? 68.692 -49.585 43.217 1.00 27.33 645 ARG A O 1
ATOM 2251 N N . PRO A 1 301 ? 68.648 -49.896 45.462 1.00 28.40 646 PRO A N 1
ATOM 2252 C CA . PRO A 1 301 ? 68.447 -48.480 45.709 1.00 27.92 646 PRO A CA 1
ATOM 2253 C C . PRO A 1 301 ? 69.654 -47.633 45.335 1.00 27.57 646 PRO A C 1
ATOM 2254 O O . PRO A 1 301 ? 70.806 -48.108 45.303 1.00 28.04 646 PRO A O 1
ATOM 2258 N N . ILE A 1 302 ? 69.378 -46.377 45.015 1.00 26.55 647 ILE A N 1
ATOM 2259 C CA . ILE A 1 302 ? 70.399 -45.381 44.776 1.00 25.53 647 ILE A CA 1
ATOM 2260 C C . ILE A 1 302 ? 70.511 -44.647 46.087 1.00 26.19 647 ILE A C 1
ATOM 2261 O O . ILE A 1 302 ? 69.476 -44.176 46.601 1.00 26.81 647 ILE A O 1
ATOM 2266 N N . VAL A 1 303 ? 71.720 -44.554 46.646 1.00 24.43 648 VAL A N 1
ATOM 2267 C CA . VAL A 1 303 ? 71.871 -44.064 48.021 1.00 24.03 648 VAL A CA 1
ATOM 2268 C C . VAL A 1 303 ? 72.697 -42.785 47.989 1.00 22.57 648 VAL A C 1
ATOM 2269 O O . VAL A 1 303 ? 73.811 -42.763 47.457 1.00 22.19 648 VAL A O 1
ATOM 2273 N N . ILE A 1 304 ? 72.150 -41.707 48.563 1.00 20.92 649 ILE A N 1
ATOM 2274 C CA . ILE A 1 304 ? 72.924 -40.455 48.648 1.00 20.45 649 ILE A CA 1
ATOM 2275 C C . ILE A 1 304 ? 73.434 -40.449 50.082 1.00 20.06 649 ILE A C 1
ATOM 2276 O O . ILE A 1 304 ? 72.651 -40.551 51.037 1.00 19.63 649 ILE A O 1
ATOM 2281 N N . CYS A 1 305 ? 74.748 -40.503 50.254 1.00 20.44 650 CYS A N 1
ATOM 2282 C CA . CYS A 1 305 ? 75.294 -40.669 51.602 1.00 21.06 650 CYS A CA 1
ATOM 2283 C C . CYS A 1 305 ? 76.576 -39.850 51.695 1.00 20.71 650 CYS A C 1
ATOM 2284 O O . CYS A 1 305 ? 77.052 -39.330 50.683 1.00 19.77 650 CYS A O 1
ATOM 2287 N N . ASN A 1 306 ? 77.108 -39.697 52.907 1.00 21.32 651 ASN A N 1
ATOM 2288 C CA . ASN A 1 306 ? 78.348 -38.927 53.032 1.00 21.16 651 ASN A CA 1
ATOM 2289 C C . ASN A 1 306 ? 79.581 -39.689 52.535 1.00 22.82 651 ASN A C 1
ATOM 2290 O O . ASN A 1 306 ? 79.618 -40.902 52.651 1.00 21.88 651 ASN A O 1
ATOM 2295 N N . GLU A 1 307 ? 80.543 -38.960 51.956 1.00 24.34 652 GLU A N 1
ATOM 2296 C CA . GLU A 1 307 ? 81.837 -39.518 51.554 1.00 26.02 652 GLU A CA 1
ATOM 2297 C C . GLU A 1 307 ? 82.386 -40.523 52.548 1.00 26.84 652 GLU A C 1
ATOM 2298 O O . GLU A 1 307 ? 82.572 -40.232 53.742 1.00 26.24 652 GLU A O 1
ATOM 2304 N N . GLY A 1 308 ? 82.629 -41.740 52.030 1.00 28.44 653 GLY A N 1
ATOM 2305 C CA . GLY A 1 308 ? 83.237 -42.806 52.785 1.00 28.59 653 GLY A CA 1
ATOM 2306 C C . GLY A 1 308 ? 82.310 -43.720 53.569 1.00 30.97 653 GLY A C 1
ATOM 2307 O O . GLY A 1 308 ? 82.761 -44.753 54.051 1.00 30.58 653 GLY A O 1
ATOM 2308 N N . ASP A 1 309 ? 81.026 -43.354 53.706 1.00 31.13 654 ASP A N 1
ATOM 2309 C CA . ASP A 1 309 ? 80.055 -44.173 54.450 1.00 32.51 654 ASP A CA 1
ATOM 2310 C C . ASP A 1 309 ? 79.539 -45.343 53.601 1.00 33.55 654 ASP A C 1
ATOM 2311 O O . ASP A 1 309 ? 79.210 -45.175 52.418 1.00 33.77 654 ASP A O 1
ATOM 2316 N N . ALA A 1 310 ? 79.462 -46.507 54.226 1.00 34.83 655 ALA A N 1
ATOM 2317 C CA . ALA A 1 310 ? 78.829 -47.686 53.618 1.00 36.87 655 ALA A CA 1
ATOM 2318 C C . ALA A 1 310 ? 77.497 -47.967 54.312 1.00 37.52 655 ALA A C 1
ATOM 2319 O O . ALA A 1 310 ? 77.426 -48.527 55.409 1.00 39.31 655 ALA A O 1
ATOM 2321 N N . ILE A 1 311 ? 76.432 -47.558 53.656 1.00 37.37 656 ILE A N 1
ATOM 2322 C CA . ILE A 1 311 ? 75.090 -47.653 54.215 1.00 37.42 656 ILE A CA 1
ATOM 2323 C C . ILE A 1 311 ? 74.533 -49.051 53.941 1.00 38.43 656 ILE A C 1
ATOM 2324 O O . ILE A 1 311 ? 73.779 -49.597 54.754 1.00 37.97 656 ILE A O 1
ATOM 2329 N N . ILE A 1 312 ? 74.943 -49.599 52.794 1.00 39.99 657 ILE A N 1
ATOM 2330 C CA . ILE A 1 312 ? 74.590 -50.937 52.323 1.00 42.19 657 ILE A CA 1
ATOM 2331 C C . ILE A 1 312 ? 75.856 -51.756 52.019 1.00 43.41 657 ILE A C 1
ATOM 2332 O O . ILE A 1 312 ? 76.805 -51.253 51.406 1.00 43.46 657 ILE A O 1
ATOM 2337 N N . SER A 1 313 ? 75.840 -53.023 52.424 1.00 45.29 658 SER A N 1
ATOM 2338 C CA . SER A 1 313 ? 76.824 -54.013 51.963 1.00 47.05 658 SER A CA 1
ATOM 2339 C C . SER A 1 313 ? 76.548 -54.410 50.515 1.00 47.37 658 SER A C 1
ATOM 2340 O O . SER A 1 313 ? 76.867 -53.661 49.583 1.00 48.30 658 SER A O 1
ATOM 2343 N N . VAL A 1 317 ? 73.531 -55.187 45.663 1.00 38.55 662 VAL A N 1
ATOM 2344 C CA . VAL A 1 317 ? 73.684 -54.290 44.514 1.00 37.75 662 VAL A CA 1
ATOM 2345 C C . VAL A 1 317 ? 72.923 -52.982 44.813 1.00 37.91 662 VAL A C 1
ATOM 2346 O O . VAL A 1 317 ? 71.744 -52.993 45.232 1.00 37.02 662 VAL A O 1
ATOM 2350 N N . HIS A 1 318 ? 73.628 -51.876 44.595 1.00 37.65 663 HIS A N 1
ATOM 2351 C CA . HIS A 1 318 ? 73.113 -50.533 44.843 1.00 37.11 663 HIS A CA 1
ATOM 2352 C C . HIS A 1 318 ? 74.050 -49.549 44.169 1.00 36.40 663 HIS A C 1
ATOM 2353 O O . HIS A 1 318 ? 75.177 -49.901 43.779 1.00 36.80 663 HIS A O 1
ATOM 2360 N N . THR A 1 319 ? 73.590 -48.316 44.011 1.00 34.09 664 THR A N 1
ATOM 2361 C CA . THR A 1 319 ? 74.392 -47.255 43.463 1.00 32.50 664 THR A CA 1
ATOM 2362 C C . THR A 1 319 ? 74.590 -46.258 44.600 1.00 30.89 664 THR A C 1
ATOM 2363 O O . THR A 1 319 ? 73.657 -46.001 45.338 1.00 30.29 664 THR A O 1
ATOM 2367 N N . THR A 1 320 ? 75.797 -45.730 44.723 1.00 29.82 665 THR A N 1
ATOM 2368 C CA . THR A 1 320 ? 76.123 -44.766 45.768 1.00 28.98 665 THR A CA 1
ATOM 2369 C C . THR A 1 320 ? 76.496 -43.420 45.141 1.00 27.96 665 THR A C 1
ATOM 2370 O O . THR A 1 320 ? 77.287 -43.370 44.188 1.00 26.58 665 THR A O 1
ATOM 2374 N N . LEU A 1 321 ? 75.924 -42.328 45.674 1.00 25.64 666 LEU A N 1
ATOM 2375 C CA . LEU A 1 321 ? 76.310 -41.006 45.229 1.00 24.58 666 LEU A CA 1
ATOM 2376 C C . LEU A 1 321 ? 76.828 -40.329 46.495 1.00 24.94 666 LEU A C 1
ATOM 2377 O O . LEU A 1 321 ? 76.056 -40.037 47.409 1.00 24.36 666 LEU A O 1
ATOM 2382 N N . GLU A 1 322 ? 78.134 -40.149 46.592 1.00 23.19 667 GLU A N 1
ATOM 2383 C CA . GLU A 1 322 ? 78.676 -39.622 47.846 1.00 21.99 667 GLU A CA 1
ATOM 2384 C C . GLU A 1 322 ? 78.767 -38.116 47.858 1.00 20.43 667 GLU A C 1
ATOM 2385 O O . GLU A 1 322 ? 79.128 -37.499 46.870 1.00 21.32 667 GLU A O 1
ATOM 2391 N N . VAL A 1 323 ? 78.423 -37.504 48.992 1.00 19.05 668 VAL A N 1
ATOM 2392 C CA . VAL A 1 323 ? 78.467 -36.030 49.079 1.00 18.54 668 VAL A CA 1
ATOM 2393 C C . VAL A 1 323 ? 79.274 -35.632 50.336 1.00 17.07 668 VAL A C 1
ATOM 2394 O O . VAL A 1 323 ? 79.323 -36.405 51.291 1.00 17.59 668 VAL A O 1
ATOM 2398 N N . PRO A 1 324 ? 79.906 -34.440 50.327 1.00 18.43 669 PRO A N 1
ATOM 2399 C CA . PRO A 1 324 ? 80.677 -33.994 51.469 1.00 20.12 669 PRO A CA 1
ATOM 2400 C C . PRO A 1 324 ? 79.765 -33.854 52.675 1.00 20.72 669 PRO A C 1
ATOM 2401 O O . PRO A 1 324 ? 78.549 -33.623 52.509 1.00 21.13 669 PRO A O 1
ATOM 2405 N N . GLU A 1 325 ? 80.334 -34.068 53.852 1.00 20.14 670 GLU A N 1
ATOM 2406 C CA . GLU A 1 325 ? 79.573 -33.938 55.070 1.00 20.77 670 GLU A CA 1
ATOM 2407 C C . GLU A 1 325 ? 79.637 -32.460 55.455 1.00 21.12 670 GLU A C 1
ATOM 2408 O O . GLU A 1 325 ? 80.699 -31.838 55.394 1.00 21.00 670 GLU A O 1
ATOM 2414 N N . THR A 1 326 ? 78.474 -31.881 55.755 1.00 19.69 671 THR A N 1
ATOM 2415 C CA . THR A 1 326 ? 78.427 -30.519 56.213 1.00 18.96 671 THR A CA 1
ATOM 2416 C C . THR A 1 326 ? 77.669 -30.498 57.521 1.00 19.18 671 THR A C 1
ATOM 2417 O O . THR A 1 326 ? 77.308 -31.544 58.070 1.00 18.71 671 THR A O 1
ATOM 2421 N N . VAL A 1 327 ? 77.436 -29.306 58.061 1.00 19.51 672 VAL A N 1
ATOM 2422 C CA . VAL A 1 327 ? 76.657 -29.198 59.306 1.00 17.59 672 VAL A CA 1
ATOM 2423 C C . VAL A 1 327 ? 75.281 -29.827 59.058 1.00 16.62 672 VAL A C 1
ATOM 2424 O O . VAL A 1 327 ? 74.730 -29.650 57.988 1.00 15.98 672 VAL A O 1
ATOM 2428 N N . ASP A 1 328 ? 74.722 -30.559 60.029 1.00 15.36 673 ASP A N 1
ATOM 2429 C CA . ASP A 1 328 ? 73.433 -31.196 59.766 1.00 16.58 673 ASP A CA 1
ATOM 2430 C C . ASP A 1 328 ? 72.380 -30.353 59.054 1.00 16.48 673 ASP A C 1
ATOM 2431 O O . ASP A 1 328 ? 71.813 -30.797 58.019 1.00 16.77 673 ASP A O 1
ATOM 2436 N N . CYS A 1 329 ? 72.095 -29.146 59.567 1.00 16.73 674 CYS A N 1
ATOM 2437 C CA . CYS A 1 329 ? 71.026 -28.323 58.987 1.00 15.73 674 CYS A CA 1
ATOM 2438 C C . CYS A 1 329 ? 71.387 -27.725 57.600 1.00 15.17 674 CYS A C 1
ATOM 2439 O O . CYS A 1 329 ? 70.546 -27.110 56.961 1.00 15.67 674 CYS A O 1
ATOM 2442 N N . LEU A 1 330 ? 72.637 -27.903 57.160 1.00 14.36 675 LEU A N 1
ATOM 2443 C CA . LEU A 1 330 ? 73.064 -27.388 55.846 1.00 13.34 675 LEU A CA 1
ATOM 2444 C C . LEU A 1 330 ? 73.186 -28.548 54.821 1.00 15.08 675 LEU A C 1
ATOM 2445 O O . LEU A 1 330 ? 73.366 -28.267 53.660 1.00 14.99 675 LEU A O 1
ATOM 2450 N N . GLN A 1 331 ? 73.047 -29.795 55.274 1.00 14.65 676 GLN A N 1
ATOM 2451 C CA . GLN A 1 331 ? 73.281 -30.970 54.383 1.00 15.41 676 GLN A CA 1
ATOM 2452 C C . GLN A 1 331 ? 72.342 -30.952 53.172 1.00 15.35 676 GLN A C 1
ATOM 2453 O O . GLN A 1 331 ? 72.720 -31.389 52.047 1.00 16.31 676 GLN A O 1
ATOM 2459 N N . GLY A 1 332 ? 71.105 -30.462 53.370 1.00 15.33 677 GLY A N 1
ATOM 2460 C CA . GLY A 1 332 ? 70.169 -30.372 52.257 1.00 15.81 677 GLY A CA 1
ATOM 2461 C C . GLY A 1 332 ? 70.666 -29.524 51.095 1.00 15.86 677 GLY A C 1
ATOM 2462 O O . GLY A 1 332 ? 70.210 -29.698 49.972 1.00 17.11 677 GLY A O 1
ATOM 2463 N N . LEU A 1 333 ? 71.569 -28.563 51.349 1.00 15.08 678 LEU A N 1
ATOM 2464 C CA . LEU A 1 333 ? 72.074 -27.716 50.282 1.00 15.32 678 LEU A CA 1
ATOM 2465 C C . LEU A 1 333 ? 72.938 -28.553 49.335 1.00 15.12 678 LEU A C 1
ATOM 2466 O O . LEU A 1 333 ? 72.963 -28.264 48.130 1.00 16.75 678 LEU A O 1
ATOM 2471 N N . LEU A 1 334 ? 73.641 -29.535 49.891 1.00 14.83 679 LEU A N 1
ATOM 2472 C CA . LEU A 1 334 ? 74.500 -30.400 49.030 1.00 15.44 679 LEU A CA 1
ATOM 2473 C C . LEU A 1 334 ? 73.671 -31.551 48.504 1.00 16.47 679 LEU A C 1
ATOM 2474 O O . LEU A 1 334 ? 73.859 -31.952 47.358 1.00 15.43 679 LEU A O 1
ATOM 2479 N N . ASN A 1 335 ? 72.753 -32.106 49.313 1.00 16.06 680 ASN A N 1
ATOM 2480 C CA . ASN A 1 335 ? 71.965 -33.269 48.833 1.00 16.12 680 ASN A CA 1
ATOM 2481 C C . ASN A 1 335 ? 71.019 -33.008 47.661 1.00 16.80 680 ASN A C 1
ATOM 2482 O O . ASN A 1 335 ? 70.630 -33.956 46.892 1.00 16.70 680 ASN A O 1
ATOM 2487 N N . VAL A 1 336 ? 70.599 -31.760 47.498 1.00 15.39 681 VAL A N 1
ATOM 2488 C CA . VAL A 1 336 ? 69.614 -31.469 46.473 1.00 16.19 681 VAL A CA 1
ATOM 2489 C C . VAL A 1 336 ? 70.305 -31.472 45.124 1.00 16.87 681 VAL A C 1
ATOM 2490 O O . VAL A 1 336 ? 69.670 -31.696 44.090 1.00 17.70 681 VAL A O 1
ATOM 2494 N N . ILE A 1 337 ? 71.608 -31.212 45.142 1.00 17.27 682 ILE A N 1
ATOM 2495 C CA . ILE A 1 337 ? 72.321 -30.975 43.884 1.00 17.65 682 ILE A CA 1
ATOM 2496 C C . ILE A 1 337 ? 72.290 -32.250 42.979 1.00 17.29 682 ILE A C 1
ATOM 2497 O O . ILE A 1 337 ? 71.959 -32.126 41.790 1.00 17.74 682 ILE A O 1
ATOM 2502 N N . PRO A 1 338 ? 72.595 -33.447 43.520 1.00 18.53 683 PRO A N 1
ATOM 2503 C CA . PRO A 1 338 ? 72.446 -34.646 42.625 1.00 16.59 683 PRO A CA 1
ATOM 2504 C C . PRO A 1 338 ? 71.052 -34.815 42.067 1.00 16.80 683 PRO A C 1
ATOM 2505 O O . PRO A 1 338 ? 70.913 -35.285 40.953 1.00 17.84 683 PRO A O 1
ATOM 2509 N N . LEU A 1 339 ? 70.005 -34.445 42.818 1.00 15.98 684 LEU A N 1
ATOM 2510 C CA . LEU A 1 339 ? 68.642 -34.522 42.309 1.00 16.76 684 LEU A CA 1
ATOM 2511 C C . LEU A 1 339 ? 68.356 -33.544 41.179 1.00 17.34 684 LEU A C 1
ATOM 2512 O O . LEU A 1 339 ? 67.681 -33.899 40.183 1.00 17.12 684 LEU A O 1
ATOM 2517 N N . GLN A 1 340 ? 68.909 -32.333 41.292 1.00 16.40 685 GLN A N 1
ATOM 2518 C CA . GLN A 1 340 ? 68.839 -31.382 40.218 1.00 16.49 685 GLN A CA 1
ATOM 2519 C C . GLN A 1 340 ? 69.484 -32.008 38.963 1.00 17.81 685 GLN A C 1
ATOM 2520 O O . GLN A 1 340 ? 68.916 -31.929 37.885 1.00 19.77 685 GLN A O 1
ATOM 2526 N N . LEU A 1 341 ? 70.653 -32.620 39.146 1.00 18.31 686 LEU A N 1
ATOM 2527 C CA . LEU A 1 341 ? 71.422 -33.171 37.984 1.00 18.85 686 LEU A CA 1
ATOM 2528 C C . LEU A 1 341 ? 70.701 -34.403 37.419 1.00 18.92 686 LEU A C 1
ATOM 2529 O O . LEU A 1 341 ? 70.558 -34.543 36.207 1.00 20.19 686 LEU A O 1
ATOM 2534 N N . ILE A 1 342 ? 70.174 -35.233 38.289 1.00 18.05 687 ILE A N 1
ATOM 2535 C CA . ILE A 1 342 ? 69.367 -36.382 37.819 1.00 19.21 687 ILE A CA 1
ATOM 2536 C C . ILE A 1 342 ? 68.141 -35.907 37.045 1.00 20.02 687 ILE A C 1
ATOM 2537 O O . ILE A 1 342 ? 67.869 -36.403 35.957 1.00 18.91 687 ILE A O 1
ATOM 2542 N N . SER A 1 343 ? 67.392 -34.912 37.549 1.00 18.48 688 SER A N 1
ATOM 2543 C CA . SER A 1 343 ? 66.179 -34.526 36.841 1.00 20.14 688 SER A CA 1
ATOM 2544 C C . SER A 1 343 ? 66.550 -33.957 35.463 1.00 20.43 688 SER A C 1
ATOM 2545 O O . SER A 1 343 ? 65.861 -34.208 34.462 1.00 21.99 688 SER A O 1
ATOM 2548 N N . TYR A 1 344 ? 67.674 -33.248 35.408 1.00 20.68 689 TYR A N 1
ATOM 2549 C CA . TYR A 1 344 ? 68.146 -32.622 34.189 1.00 21.40 689 TYR A CA 1
ATOM 2550 C C . TYR A 1 344 ? 68.558 -33.710 33.162 1.00 21.67 689 TYR A C 1
ATOM 2551 O O . TYR A 1 344 ? 68.110 -33.691 32.036 1.00 22.71 689 TYR A O 1
ATOM 2560 N N . TRP A 1 345 ? 69.431 -34.621 33.566 1.00 21.64 690 TRP A N 1
ATOM 2561 C CA . TRP A 1 345 ? 69.892 -35.680 32.626 1.00 22.50 690 TRP A CA 1
ATOM 2562 C C . TRP A 1 345 ? 68.823 -36.703 32.246 1.00 23.58 690 TRP A C 1
ATOM 2563 O O . TRP A 1 345 ? 68.835 -37.235 31.085 1.00 23.04 690 TRP A O 1
ATOM 2574 N N . LEU A 1 346 ? 67.915 -37.020 33.183 1.00 22.95 691 LEU A N 1
ATOM 2575 C CA . LEU A 1 346 ? 66.761 -37.844 32.813 1.00 23.56 691 LEU A CA 1
ATOM 2576 C C . LEU A 1 346 ? 65.992 -37.200 31.662 1.00 24.56 691 LEU A C 1
ATOM 2577 O O . LEU A 1 346 ? 65.570 -37.910 30.719 1.00 25.68 691 LEU A O 1
ATOM 2582 N N . ALA A 1 347 ? 65.813 -35.875 31.725 1.00 24.68 692 ALA A N 1
ATOM 2583 C CA . ALA A 1 347 ? 65.068 -35.140 30.728 1.00 25.99 692 ALA A CA 1
ATOM 2584 C C . ALA A 1 347 ? 65.798 -35.201 29.393 1.00 27.70 692 ALA A C 1
ATOM 2585 O O . ALA A 1 347 ? 65.172 -35.481 28.367 1.00 28.21 692 ALA A O 1
ATOM 2587 N N . VAL A 1 348 ? 67.094 -34.909 29.421 1.00 27.79 693 VAL A N 1
ATOM 2588 C CA . VAL A 1 348 ? 67.949 -35.007 28.214 1.00 28.74 693 VAL A CA 1
ATOM 2589 C C . VAL A 1 348 ? 67.882 -36.410 27.597 1.00 28.99 693 VAL A C 1
ATOM 2590 O O . VAL A 1 348 ? 67.711 -36.534 26.374 1.00 30.24 693 VAL A O 1
ATOM 2594 N N . ASN A 1 349 ? 67.988 -37.455 28.414 1.00 28.39 694 ASN A N 1
ATOM 2595 C CA . ASN A 1 349 ? 67.960 -38.832 27.918 1.00 29.53 694 ASN A CA 1
ATOM 2596 C C . ASN A 1 349 ? 66.595 -39.181 27.306 1.00 31.61 694 ASN A C 1
ATOM 2597 O O . ASN A 1 349 ? 66.517 -40.053 26.426 1.00 30.67 694 ASN A O 1
ATOM 2602 N N . ARG A 1 350 ? 65.539 -38.520 27.804 1.00 31.45 695 ARG A N 1
ATOM 2603 C CA . ARG A 1 350 ? 64.151 -38.717 27.321 1.00 34.41 695 ARG A CA 1
ATOM 2604 C C . ARG A 1 350 ? 63.792 -37.726 26.199 1.00 35.10 695 ARG A C 1
ATOM 2605 O O . ARG A 1 350 ? 62.634 -37.625 25.758 1.00 36.88 695 ARG A O 1
ATOM 2613 N N . GLY A 1 351 ? 64.788 -36.997 25.726 1.00 36.14 696 GLY A N 1
ATOM 2614 C CA . GLY A 1 351 ? 64.602 -36.070 24.613 1.00 37.13 696 GLY A CA 1
ATOM 2615 C C . GLY A 1 351 ? 63.755 -34.846 24.905 1.00 38.48 696 GLY A C 1
ATOM 2616 O O . GLY A 1 351 ? 63.168 -34.274 24.003 1.00 38.21 696 GLY A O 1
ATOM 2617 N N . ILE A 1 352 ? 63.693 -34.432 26.167 1.00 38.95 697 ILE A N 1
ATOM 2618 C CA . ILE A 1 352 ? 62.902 -33.259 26.561 1.00 39.60 697 ILE A CA 1
ATOM 2619 C C . ILE A 1 352 ? 63.785 -32.003 26.571 1.00 41.73 697 ILE A C 1
ATOM 2620 O O . ILE A 1 352 ? 64.910 -32.023 27.119 1.00 41.63 697 ILE A O 1
ATOM 2625 N N . ASP A 1 353 ? 63.304 -30.912 25.971 1.00 43.56 698 ASP A N 1
ATOM 2626 C CA . ASP A 1 353 ? 64.058 -29.650 26.037 1.00 45.65 698 ASP A CA 1
ATOM 2627 C C . ASP A 1 353 ? 63.709 -28.948 27.336 1.00 45.97 698 ASP A C 1
ATOM 2628 O O . ASP A 1 353 ? 62.635 -28.357 27.438 1.00 46.55 698 ASP A O 1
ATOM 2633 N N . VAL A 1 354 ? 64.614 -28.991 28.319 1.00 46.79 699 VAL A N 1
ATOM 2634 C CA . VAL A 1 354 ? 64.327 -28.452 29.668 1.00 46.80 699 VAL A CA 1
ATOM 2635 C C . VAL A 1 354 ? 64.105 -26.946 29.727 1.00 47.70 699 VAL A C 1
ATOM 2636 O O . VAL A 1 354 ? 63.552 -26.438 30.700 1.00 47.88 699 VAL A O 1
ATOM 2640 N N . ASP A 1 355 ? 64.540 -26.229 28.698 1.00 48.61 700 ASP A N 1
ATOM 2641 C CA . ASP A 1 355 ? 64.381 -24.774 28.680 1.00 49.01 700 ASP A CA 1
ATOM 2642 C C . ASP A 1 355 ? 63.098 -24.403 27.939 1.00 49.54 700 ASP A C 1
ATOM 2643 O O . ASP A 1 355 ? 62.485 -23.372 28.231 1.00 49.80 700 ASP A O 1
ATOM 2648 N N . PRO B 1 4 ? 27.029 -61.948 60.208 1.00 52.67 349 PRO B N 1
ATOM 2649 C CA . PRO B 1 4 ? 26.589 -61.698 58.833 1.00 52.17 349 PRO B CA 1
ATOM 2650 C C . PRO B 1 4 ? 27.735 -61.198 57.961 1.00 51.74 349 PRO B C 1
ATOM 2651 O O . PRO B 1 4 ? 27.687 -61.325 56.738 1.00 52.14 349 PRO B O 1
ATOM 2655 N N . TYR B 1 5 ? 28.758 -60.634 58.591 1.00 50.74 350 TYR B N 1
ATOM 2656 C CA . TYR B 1 5 ? 29.833 -59.969 57.857 1.00 49.66 350 TYR B CA 1
ATOM 2657 C C . TYR B 1 5 ? 31.000 -60.906 57.595 1.00 49.46 350 TYR B C 1
ATOM 2658 O O . TYR B 1 5 ? 31.397 -61.685 58.466 1.00 49.33 350 TYR B O 1
ATOM 2667 N N . LYS B 1 6 ? 31.567 -60.799 56.400 1.00 49.11 351 LYS B N 1
ATOM 2668 C CA . LYS B 1 6 ? 32.734 -61.595 56.018 1.00 48.40 351 LYS B CA 1
ATOM 2669 C C . LYS B 1 6 ? 33.927 -61.343 56.943 1.00 47.66 351 LYS B C 1
ATOM 2670 O O . LYS B 1 6 ? 34.686 -62.266 57.261 1.00 47.89 351 LYS B O 1
ATOM 2676 N N . HIS B 1 7 ? 34.097 -60.094 57.376 1.00 45.24 352 HIS B N 1
ATOM 2677 C CA . HIS B 1 7 ? 35.278 -59.707 58.127 1.00 42.89 352 HIS B CA 1
ATOM 2678 C C . HIS B 1 7 ? 34.919 -58.670 59.168 1.00 41.60 352 HIS B C 1
ATOM 2679 O O . HIS B 1 7 ? 33.914 -57.966 59.023 1.00 41.40 352 HIS B O 1
ATOM 2686 N N . PHE B 1 8 ? 35.751 -58.563 60.200 1.00 39.74 353 PHE B N 1
ATOM 2687 C CA . PHE B 1 8 ? 35.560 -57.539 61.228 1.00 38.52 353 PHE B CA 1
ATOM 2688 C C . PHE B 1 8 ? 35.640 -56.138 60.615 1.00 36.95 353 PHE B C 1
ATOM 2689 O O . PHE B 1 8 ? 34.895 -55.257 61.037 1.00 36.50 353 PHE B O 1
ATOM 2697 N N . MET B 1 9 ? 36.524 -55.949 59.626 1.00 34.71 354 MET B N 1
ATOM 2698 C CA . MET B 1 9 ? 36.621 -54.665 58.947 1.00 33.85 354 MET B CA 1
ATOM 2699 C C . MET B 1 9 ? 35.300 -54.273 58.290 1.00 33.29 354 MET B C 1
ATOM 2700 O O . MET B 1 9 ? 34.845 -53.149 58.499 1.00 32.37 354 MET B O 1
ATOM 2705 N N . GLN B 1 10 ? 34.682 -55.187 57.526 1.00 31.81 355 GLN B N 1
ATOM 2706 C CA . GLN B 1 10 ? 33.361 -54.911 56.912 1.00 31.38 355 GLN B CA 1
ATOM 2707 C C . GLN B 1 10 ? 32.328 -54.576 57.974 1.00 29.88 355 GLN B C 1
ATOM 2708 O O . GLN B 1 10 ? 31.551 -53.646 57.796 1.00 29.36 355 GLN B O 1
ATOM 2714 N N . LYS B 1 11 ? 32.346 -55.335 59.066 1.00 29.28 356 LYS B N 1
ATOM 2715 C CA . LYS B 1 11 ? 31.452 -55.085 60.190 1.00 28.61 356 LYS B CA 1
ATOM 2716 C C . LYS B 1 11 ? 31.674 -53.679 60.763 1.00 26.99 356 LYS B C 1
ATOM 2717 O O . LYS B 1 11 ? 30.719 -52.943 61.012 1.00 25.88 356 LYS B O 1
ATOM 2723 N N . GLU B 1 12 ? 32.940 -53.315 60.945 1.00 25.83 357 GLU B N 1
ATOM 2724 C CA . GLU B 1 12 ? 33.292 -52.014 61.538 1.00 24.36 357 GLU B CA 1
ATOM 2725 C C . GLU B 1 12 ? 32.911 -50.836 60.630 1.00 23.75 357 GLU B C 1
ATOM 2726 O O . GLU B 1 12 ? 32.488 -49.807 61.120 1.00 23.23 357 GLU B O 1
ATOM 2732 N N . ILE B 1 13 ? 33.068 -50.991 59.323 1.00 22.82 358 ILE B N 1
ATOM 2733 C CA . ILE B 1 13 ? 32.621 -49.949 58.371 1.00 22.55 358 ILE B CA 1
ATOM 2734 C C . ILE B 1 13 ? 31.108 -49.793 58.486 1.00 22.74 358 ILE B C 1
ATOM 2735 O O . ILE B 1 13 ? 30.579 -48.682 58.579 1.00 21.86 358 ILE B O 1
ATOM 2740 N N . PHE B 1 14 ? 30.406 -50.922 58.481 1.00 23.08 359 PHE B N 1
ATOM 2741 C CA . PHE B 1 14 ? 28.940 -50.901 58.534 1.00 24.31 359 PHE B CA 1
ATOM 2742 C C . PHE B 1 14 ? 28.399 -50.506 59.894 1.00 23.98 359 PHE B C 1
ATOM 2743 O O . PHE B 1 14 ? 27.245 -50.095 60.009 1.00 25.80 359 PHE B O 1
ATOM 2751 N N . GLU B 1 15 ? 29.239 -50.603 60.912 1.00 24.69 360 GLU B N 1
ATOM 2752 C CA . GLU B 1 15 ? 28.883 -50.221 62.253 1.00 24.91 360 GLU B CA 1
ATOM 2753 C C . GLU B 1 15 ? 28.908 -48.703 62.440 1.00 23.67 360 GLU B C 1
ATOM 2754 O O . GLU B 1 15 ? 28.492 -48.215 63.484 1.00 23.50 360 GLU B O 1
ATOM 2760 N N . GLN B 1 16 ? 29.404 -47.952 61.450 1.00 21.82 361 GLN B N 1
ATOM 2761 C CA . GLN B 1 16 ? 29.604 -46.488 61.669 1.00 20.99 361 GLN B CA 1
ATOM 2762 C C . GLN B 1 16 ? 28.376 -45.617 62.041 1.00 21.29 361 GLN B C 1
ATOM 2763 O O . GLN B 1 16 ? 28.529 -44.611 62.766 1.00 21.45 361 GLN B O 1
ATOM 2769 N N . PRO B 1 17 ? 27.163 -45.935 61.527 1.00 21.68 362 PRO B N 1
ATOM 2770 C CA . PRO B 1 17 ? 26.005 -45.166 62.013 1.00 22.12 362 PRO B CA 1
ATOM 2771 C C . PRO B 1 17 ? 25.959 -45.284 63.535 1.00 22.00 362 PRO B C 1
ATOM 2772 O O . PRO B 1 17 ? 25.746 -44.308 64.233 1.00 22.21 362 PRO B O 1
ATOM 2776 N N . ASP B 1 18 ? 26.213 -46.481 64.046 1.00 23.44 363 ASP B N 1
ATOM 2777 C CA . ASP B 1 18 ? 26.124 -46.695 65.474 1.00 24.19 363 ASP B CA 1
ATOM 2778 C C . ASP B 1 18 ? 27.299 -46.135 66.254 1.00 23.16 363 ASP B C 1
ATOM 2779 O O . ASP B 1 18 ? 27.113 -45.579 67.326 1.00 23.37 363 ASP B O 1
ATOM 2784 N N . SER B 1 19 ? 28.508 -46.289 65.734 1.00 23.66 364 SER B N 1
ATOM 2785 C CA . SER B 1 19 ? 29.667 -45.732 66.442 1.00 22.10 364 SER B CA 1
ATOM 2786 C C . SER B 1 19 ? 29.632 -44.205 66.429 1.00 22.22 364 SER B C 1
ATOM 2787 O O . SER B 1 19 ? 29.995 -43.562 67.438 1.00 22.79 364 SER B O 1
ATOM 2790 N N . ALA B 1 20 ? 29.200 -43.588 65.325 1.00 21.38 365 ALA B N 1
ATOM 2791 C CA . ALA B 1 20 ? 29.093 -42.121 65.312 1.00 21.28 365 ALA B CA 1
ATOM 2792 C C . ALA B 1 20 ? 28.107 -41.638 66.378 1.00 22.73 365 ALA B C 1
ATOM 2793 O O . ALA B 1 20 ? 28.375 -40.677 67.104 1.00 21.97 365 ALA B O 1
ATOM 2795 N N . PHE B 1 21 ? 26.957 -42.318 66.461 1.00 22.74 366 PHE B N 1
ATOM 2796 C CA . PHE B 1 21 ? 25.957 -41.987 67.490 1.00 23.96 366 PHE B CA 1
ATOM 2797 C C . PHE B 1 21 ? 26.556 -42.197 68.915 1.00 24.42 366 PHE B C 1
ATOM 2798 O O . PHE B 1 21 ? 26.392 -41.354 69.803 1.00 24.43 366 PHE B O 1
ATOM 2806 N N . ASN B 1 22 ? 27.281 -43.304 69.099 1.00 23.97 367 ASN B N 1
ATOM 2807 C CA . ASN B 1 22 ? 27.867 -43.655 70.404 1.00 25.03 367 ASN B CA 1
ATOM 2808 C C . ASN B 1 22 ? 28.893 -42.616 70.869 1.00 24.44 367 ASN B C 1
ATOM 2809 O O . ASN B 1 22 ? 29.003 -42.338 72.047 1.00 24.05 367 ASN B O 1
ATOM 2814 N N . THR B 1 23 ? 29.687 -42.097 69.928 1.00 23.96 368 THR B N 1
ATOM 2815 C CA . THR B 1 23 ? 30.671 -41.018 70.219 1.00 23.32 368 THR B CA 1
ATOM 2816 C C . THR B 1 23 ? 29.962 -39.768 70.754 1.00 23.05 368 THR B C 1
ATOM 2817 O O . THR B 1 23 ? 30.483 -39.083 71.644 1.00 22.91 368 THR B O 1
ATOM 2821 N N . MET B 1 24 ? 28.762 -39.494 70.228 1.00 22.16 369 MET B N 1
ATOM 2822 C CA . MET B 1 24 ? 28.025 -38.288 70.581 1.00 22.97 369 MET B CA 1
ATOM 2823 C C . MET B 1 24 ? 27.127 -38.506 71.774 1.00 23.00 369 MET B C 1
ATOM 2824 O O . MET B 1 24 ? 26.696 -37.550 72.387 1.00 23.83 369 MET B O 1
ATOM 2829 N N . ARG B 1 25 ? 26.824 -39.759 72.063 1.00 24.93 370 ARG B N 1
ATOM 2830 C CA . ARG B 1 25 ? 25.817 -40.079 73.080 1.00 27.11 370 ARG B CA 1
ATOM 2831 C C . ARG B 1 25 ? 26.176 -39.429 74.413 1.00 26.95 370 ARG B C 1
ATOM 2832 O O . ARG B 1 25 ? 27.293 -39.582 74.902 1.00 27.44 370 ARG B O 1
ATOM 2840 N N . GLY B 1 26 ? 25.220 -38.714 74.999 1.00 27.52 371 GLY B N 1
ATOM 2841 C CA . GLY B 1 26 ? 25.424 -38.130 76.316 1.00 27.51 371 GLY B CA 1
ATOM 2842 C C . GLY B 1 26 ? 26.244 -36.865 76.298 1.00 27.07 371 GLY B C 1
ATOM 2843 O O . GLY B 1 26 ? 26.426 -36.212 77.351 1.00 27.33 371 GLY B O 1
ATOM 2844 N N . ARG B 1 27 ? 26.694 -36.473 75.102 1.00 25.74 372 ARG B N 1
ATOM 2845 C CA . ARG B 1 27 ? 27.604 -35.365 74.954 1.00 25.49 372 ARG B CA 1
ATOM 2846 C C . ARG B 1 27 ? 27.025 -34.187 74.205 1.00 25.50 372 ARG B C 1
ATOM 2847 O O . ARG B 1 27 ? 27.512 -33.073 74.354 1.00 26.78 372 ARG B O 1
ATOM 2855 N N . ILE B 1 28 ? 26.004 -34.422 73.400 1.00 25.06 373 ILE B N 1
ATOM 2856 C CA . ILE B 1 28 ? 25.396 -33.341 72.631 1.00 26.86 373 ILE B CA 1
ATOM 2857 C C . ILE B 1 28 ? 23.905 -33.292 72.935 1.00 27.61 373 ILE B C 1
ATOM 2858 O O . ILE B 1 28 ? 23.198 -34.312 72.804 1.00 29.52 373 ILE B O 1
ATOM 2863 N N . ASP B 1 29 ? 23.455 -32.121 73.364 1.00 28.88 374 ASP B N 1
ATOM 2864 C CA . ASP B 1 29 ? 22.031 -31.831 73.479 1.00 30.22 374 ASP B CA 1
ATOM 2865 C C . ASP B 1 29 ? 21.668 -31.187 72.174 1.00 29.31 374 ASP B C 1
ATOM 2866 O O . ASP B 1 29 ? 22.011 -30.035 71.934 1.00 28.34 374 ASP B O 1
ATOM 2871 N N . PHE B 1 30 ? 21.025 -31.959 71.289 1.00 31.14 375 PHE B N 1
ATOM 2872 C CA . PHE B 1 30 ? 20.705 -31.458 69.935 1.00 31.51 375 PHE B CA 1
ATOM 2873 C C . PHE B 1 30 ? 19.600 -30.398 69.937 1.00 34.09 375 PHE B C 1
ATOM 2874 O O . PHE B 1 30 ? 19.581 -29.508 69.081 1.00 34.94 375 PHE B O 1
ATOM 2882 N N . GLU B 1 31 ? 18.710 -30.473 70.923 1.00 35.56 376 GLU B N 1
ATOM 2883 C CA . GLU B 1 31 ? 17.615 -29.481 71.098 1.00 37.47 376 GLU B CA 1
ATOM 2884 C C . GLU B 1 31 ? 18.110 -28.065 71.431 1.00 36.71 376 GLU B C 1
ATOM 2885 O O . GLU B 1 31 ? 17.714 -27.090 70.798 1.00 37.22 376 GLU B O 1
ATOM 2891 N N . ASN B 1 32 ? 18.956 -27.963 72.451 1.00 36.31 377 ASN B N 1
ATOM 2892 C CA . ASN B 1 32 ? 19.513 -26.700 72.897 1.00 35.59 377 ASN B CA 1
ATOM 2893 C C . ASN B 1 32 ? 20.893 -26.395 72.327 1.00 34.96 377 ASN B C 1
ATOM 2894 O O . ASN B 1 32 ? 21.465 -25.338 72.602 1.00 34.94 377 ASN B O 1
ATOM 2899 N N . CYS B 1 33 ? 21.424 -27.322 71.538 1.00 33.28 378 CYS B N 1
ATOM 2900 C CA . CYS B 1 33 ? 22.729 -27.146 70.901 1.00 32.01 378 CYS B CA 1
ATOM 2901 C C . CYS B 1 33 ? 23.817 -26.869 71.935 1.00 30.87 378 CYS B C 1
ATOM 2902 O O . CYS B 1 33 ? 24.474 -25.833 71.911 1.00 30.84 378 CYS B O 1
ATOM 2905 N N . VAL B 1 34 ? 24.005 -27.821 72.841 1.00 29.92 379 VAL B N 1
ATOM 2906 C CA . VAL B 1 34 ? 25.067 -27.734 73.847 1.00 29.02 379 VAL B CA 1
ATOM 2907 C C . VAL B 1 34 ? 25.909 -28.999 73.794 1.00 27.00 379 VAL B C 1
ATOM 2908 O O . VAL B 1 34 ? 25.402 -30.097 73.925 1.00 27.11 379 VAL B O 1
ATOM 2912 N N . VAL B 1 35 ? 27.214 -28.816 73.668 1.00 26.33 380 VAL B N 1
ATOM 2913 C CA . VAL B 1 35 ? 28.157 -29.903 73.806 1.00 24.38 380 VAL B CA 1
ATOM 2914 C C . VAL B 1 35 ? 28.749 -29.936 75.197 1.00 24.67 380 VAL B C 1
ATOM 2915 O O . VAL B 1 35 ? 29.222 -28.913 75.704 1.00 25.55 380 VAL B O 1
ATOM 2919 N N . THR B 1 36 ? 28.749 -31.114 75.788 1.00 23.95 381 THR B N 1
ATOM 2920 C CA . THR B 1 36 ? 29.363 -31.319 77.087 1.00 25.18 381 THR B CA 1
ATOM 2921 C C . THR B 1 36 ? 30.258 -32.529 77.070 1.00 23.72 381 THR B C 1
ATOM 2922 O O . THR B 1 36 ? 29.795 -33.669 77.004 1.00 24.44 381 THR B O 1
ATOM 2926 N N . LEU B 1 37 ? 31.555 -32.273 77.158 1.00 23.70 382 LEU B N 1
ATOM 2927 C CA . LEU B 1 37 ? 32.577 -33.328 77.247 1.00 23.01 382 LEU B CA 1
ATOM 2928 C C . LEU B 1 37 ? 33.117 -33.459 78.698 1.00 24.04 382 LEU B C 1
ATOM 2929 O O . LEU B 1 37 ? 33.969 -32.669 79.156 1.00 22.59 382 LEU B O 1
ATOM 2934 N N . GLY B 1 38 ? 32.636 -34.468 79.415 1.00 24.39 383 GLY B N 1
ATOM 2935 C CA . GLY B 1 38 ? 32.872 -34.523 80.869 1.00 25.14 383 GLY B CA 1
ATOM 2936 C C . GLY B 1 38 ? 34.341 -34.633 81.193 1.00 26.80 383 GLY B C 1
ATOM 2937 O O . GLY B 1 38 ? 34.810 -34.080 82.195 1.00 26.07 383 GLY B O 1
ATOM 2938 N N . GLY B 1 39 ? 35.077 -35.348 80.339 1.00 27.62 384 GLY B N 1
ATOM 2939 C CA . GLY B 1 39 ? 36.510 -35.526 80.532 1.00 28.44 384 GLY B CA 1
ATOM 2940 C C . GLY B 1 39 ? 37.346 -34.259 80.463 1.00 29.36 384 GLY B C 1
ATOM 2941 O O . GLY B 1 39 ? 38.459 -34.243 80.942 1.00 30.56 384 GLY B O 1
ATOM 2942 N N . LEU B 1 40 ? 36.818 -33.196 79.861 1.00 30.15 385 LEU B N 1
ATOM 2943 C CA . LEU B 1 40 ? 37.560 -31.976 79.684 1.00 31.35 385 LEU B CA 1
ATOM 2944 C C . LEU B 1 40 ? 37.026 -30.904 80.611 1.00 34.44 385 LEU B C 1
ATOM 2945 O O . LEU B 1 40 ? 37.440 -29.735 80.518 1.00 33.34 385 LEU B O 1
ATOM 2950 N N . LYS B 1 41 ? 36.130 -31.349 81.503 1.00 37.04 386 LYS B N 1
ATOM 2951 C CA . LYS B 1 41 ? 35.362 -30.530 82.482 1.00 40.05 386 LYS B CA 1
ATOM 2952 C C . LYS B 1 41 ? 36.094 -29.310 83.009 1.00 40.29 386 LYS B C 1
ATOM 2953 O O . LYS B 1 41 ? 35.902 -28.192 82.528 1.00 41.61 386 LYS B O 1
ATOM 2959 N N . SER B 1 42 ? 36.932 -29.530 84.007 1.00 40.96 387 SER B N 1
ATOM 2960 C CA . SER B 1 42 ? 37.573 -28.424 84.682 1.00 41.05 387 SER B CA 1
ATOM 2961 C C . SER B 1 42 ? 38.767 -27.865 83.872 1.00 39.31 387 SER B C 1
ATOM 2962 O O . SER B 1 42 ? 39.590 -27.128 84.410 1.00 39.87 387 SER B O 1
ATOM 2965 N N . TRP B 1 43 ? 38.872 -28.215 82.586 1.00 36.61 388 TRP B N 1
ATOM 2966 C CA . TRP B 1 43 ? 40.118 -27.940 81.849 1.00 33.38 388 TRP B CA 1
ATOM 2967 C C . TRP B 1 43 ? 40.000 -26.963 80.687 1.00 31.95 388 TRP B C 1
ATOM 2968 O O . TRP B 1 43 ? 41.030 -26.434 80.208 1.00 28.64 388 TRP B O 1
ATOM 2979 N N . LEU B 1 44 ? 38.764 -26.731 80.222 1.00 30.76 389 LEU B N 1
ATOM 2980 C CA . LEU B 1 44 ? 38.532 -25.898 79.024 1.00 29.95 389 LEU B CA 1
ATOM 2981 C C . LEU B 1 44 ? 39.084 -24.500 79.124 1.00 29.59 389 LEU B C 1
ATOM 2982 O O . LEU B 1 44 ? 39.703 -24.009 78.171 1.00 28.99 389 LEU B O 1
ATOM 2987 N N . SER B 1 45 ? 38.834 -23.821 80.258 1.00 29.01 390 SER B N 1
ATOM 2988 C CA . SER B 1 45 ? 39.339 -22.455 80.392 1.00 29.47 390 SER B CA 1
ATOM 2989 C C . SER B 1 45 ? 40.848 -22.454 80.344 1.00 28.93 390 SER B C 1
ATOM 2990 O O . SER B 1 45 ? 41.443 -21.502 79.860 1.00 30.49 390 SER B O 1
ATOM 2993 N N . THR B 1 46 ? 41.480 -23.519 80.811 1.00 27.80 391 THR B N 1
ATOM 2994 C CA . THR B 1 46 ? 42.938 -23.602 80.744 1.00 29.76 391 THR B CA 1
ATOM 2995 C C . THR B 1 46 ? 43.368 -23.909 79.319 1.00 31.31 391 THR B C 1
ATOM 2996 O O . THR B 1 46 ? 44.195 -23.189 78.757 1.00 31.87 391 THR B O 1
ATOM 3000 N N . ILE B 1 47 ? 42.785 -24.954 78.730 1.00 30.30 392 ILE B N 1
ATOM 3001 C CA . ILE B 1 47 ? 43.155 -25.290 77.339 1.00 31.24 392 ILE B CA 1
ATOM 3002 C C . ILE B 1 47 ? 43.148 -24.066 76.420 1.00 32.84 392 ILE B C 1
ATOM 3003 O O . ILE B 1 47 ? 44.108 -23.867 75.695 1.00 35.92 392 ILE B O 1
ATOM 3008 N N . ARG B 1 48 ? 42.093 -23.266 76.413 1.00 34.20 393 ARG B N 1
ATOM 3009 C CA . ARG B 1 48 ? 42.091 -22.045 75.590 1.00 37.17 393 ARG B CA 1
ATOM 3010 C C . ARG B 1 48 ? 43.287 -21.098 75.838 1.00 38.02 393 ARG B C 1
ATOM 3011 O O . ARG B 1 48 ? 43.912 -20.604 74.893 1.00 39.30 393 ARG B O 1
ATOM 3019 N N . ARG B 1 49 ? 43.584 -20.832 77.103 1.00 37.97 394 ARG B N 1
ATOM 3020 C CA . ARG B 1 49 ? 44.736 -19.985 77.496 1.00 37.27 394 ARG B CA 1
ATOM 3021 C C . ARG B 1 49 ? 46.091 -20.627 77.140 1.00 36.14 394 ARG B C 1
ATOM 3022 O O . ARG B 1 49 ? 46.891 -21.010 78.025 1.00 36.52 394 ARG B O 1
ATOM 3030 N N . CYS B 1 50 ? 46.352 -20.796 75.855 1.00 33.05 395 CYS B N 1
ATOM 3031 C CA . CYS B 1 50 ? 47.616 -21.363 75.452 1.00 30.97 395 CYS B CA 1
ATOM 3032 C C . CYS B 1 50 ? 48.084 -20.567 74.276 1.00 28.39 395 CYS B C 1
ATOM 3033 O O . CYS B 1 50 ? 47.271 -19.863 73.705 1.00 31.04 395 CYS B O 1
ATOM 3036 N N . ARG B 1 51 ? 49.380 -20.597 73.990 1.00 26.53 396 ARG B N 1
ATOM 3037 C CA . ARG B 1 51 ? 49.986 -19.932 72.842 1.00 26.63 396 ARG B CA 1
ATOM 3038 C C . ARG B 1 51 ? 49.382 -20.567 71.574 1.00 25.94 396 ARG B C 1
ATOM 3039 O O . ARG B 1 51 ? 49.083 -19.894 70.595 1.00 26.04 396 ARG B O 1
ATOM 3047 N N . ARG B 1 52 ? 49.140 -21.868 71.642 1.00 24.92 397 ARG B N 1
ATOM 3048 C CA . ARG B 1 52 ? 48.866 -22.643 70.426 1.00 23.53 397 ARG B CA 1
ATOM 3049 C C . ARG B 1 52 ? 48.486 -24.087 70.768 1.00 21.93 397 ARG B C 1
ATOM 3050 O O . ARG B 1 52 ? 48.774 -24.582 71.877 1.00 21.83 397 ARG B O 1
ATOM 3058 N N . ILE B 1 53 ? 47.815 -24.764 69.822 1.00 20.08 398 ILE B N 1
ATOM 3059 C CA . ILE B 1 53 ? 47.378 -26.170 69.980 1.00 18.57 398 ILE B CA 1
ATOM 3060 C C . ILE B 1 53 ? 48.254 -26.957 69.028 1.00 19.27 398 ILE B C 1
ATOM 3061 O O . ILE B 1 53 ? 48.476 -26.504 67.890 1.00 17.89 398 ILE B O 1
ATOM 3066 N N . ILE B 1 54 ? 48.829 -28.064 69.510 1.00 17.88 399 ILE B N 1
ATOM 3067 C CA . ILE B 1 54 ? 49.648 -28.894 68.618 1.00 17.75 399 ILE B CA 1
ATOM 3068 C C . ILE B 1 54 ? 48.940 -30.256 68.602 1.00 16.98 399 ILE B C 1
ATOM 3069 O O . ILE B 1 54 ? 48.837 -30.936 69.645 1.00 17.13 399 ILE B O 1
ATOM 3074 N N . MET B 1 55 ? 48.455 -30.672 67.431 1.00 16.33 400 MET B N 1
ATOM 3075 C CA . MET B 1 55 ? 47.794 -31.996 67.310 1.00 15.79 400 MET B CA 1
ATOM 3076 C C . MET B 1 55 ? 48.845 -32.979 66.884 1.00 16.47 400 MET B C 1
ATOM 3077 O O . MET B 1 55 ? 49.555 -32.722 65.903 1.00 16.42 400 MET B O 1
ATOM 3082 N N . ILE B 1 56 ? 49.014 -34.084 67.635 1.00 15.45 401 ILE B N 1
ATOM 3083 C CA . ILE B 1 56 ? 50.129 -35.005 67.360 1.00 16.16 401 ILE B CA 1
ATOM 3084 C C . ILE B 1 56 ? 49.574 -36.422 67.220 1.00 15.68 401 ILE B C 1
ATOM 3085 O O . ILE B 1 56 ? 48.885 -36.910 68.144 1.00 16.18 401 ILE B O 1
ATOM 3090 N N . ALA B 1 57 ? 49.893 -37.113 66.122 1.00 15.77 402 ALA B N 1
ATOM 3091 C CA . ALA B 1 57 ? 49.326 -38.453 65.954 1.00 15.58 402 ALA B CA 1
ATOM 3092 C C . ALA B 1 57 ? 50.038 -39.176 64.820 1.00 16.59 402 ALA B C 1
ATOM 3093 O O . ALA B 1 57 ? 50.931 -38.592 64.180 1.00 16.56 402 ALA B O 1
ATOM 3095 N N . CYS B 1 58 ? 49.660 -40.446 64.606 1.00 15.96 403 CYS B N 1
ATOM 3096 C CA . CYS B 1 58 ? 50.263 -41.290 63.557 1.00 17.24 403 CYS B CA 1
ATOM 3097 C C . CYS B 1 58 ? 49.143 -41.775 62.636 1.00 15.84 403 CYS B C 1
ATOM 3098 O O . CYS B 1 58 ? 47.980 -41.915 63.069 1.00 16.07 403 CYS B O 1
ATOM 3101 N N . GLY B 1 59 ? 49.499 -42.118 61.392 1.00 16.47 404 GLY B N 1
ATOM 3102 C CA . GLY B 1 59 ? 48.580 -42.819 60.456 1.00 17.16 404 GLY B CA 1
ATOM 3103 C C . GLY B 1 59 ? 47.197 -42.194 60.294 1.00 16.94 404 GLY B C 1
ATOM 3104 O O . GLY B 1 59 ? 47.063 -40.970 60.089 1.00 16.00 404 GLY B O 1
ATOM 3105 N N . THR B 1 60 ? 46.149 -43.008 60.421 1.00 15.20 405 THR B N 1
ATOM 3106 C CA . THR B 1 60 ? 44.780 -42.539 60.212 1.00 15.94 405 THR B CA 1
ATOM 3107 C C . THR B 1 60 ? 44.414 -41.506 61.291 1.00 14.78 405 THR B C 1
ATOM 3108 O O . THR B 1 60 ? 43.636 -40.579 61.029 1.00 15.85 405 THR B O 1
ATOM 3112 N N . SER B 1 61 ? 44.976 -41.662 62.489 1.00 16.00 406 SER B N 1
ATOM 3113 C CA . SER B 1 61 ? 44.709 -40.688 63.564 1.00 15.99 406 SER B CA 1
ATOM 3114 C C . SER B 1 61 ? 45.258 -39.295 63.206 1.00 15.18 406 SER B C 1
ATOM 3115 O O . SER B 1 61 ? 44.656 -38.266 63.548 1.00 16.00 406 SER B O 1
ATOM 3118 N N . TYR B 1 62 ? 46.400 -39.277 62.543 1.00 15.63 407 TYR B N 1
ATOM 3119 C CA . TYR B 1 62 ? 46.965 -38.025 61.988 1.00 16.05 407 TYR B CA 1
ATOM 3120 C C . TYR B 1 62 ? 46.036 -37.435 60.928 1.00 16.42 407 TYR B C 1
ATOM 3121 O O . TYR B 1 62 ? 45.826 -36.226 60.851 1.00 14.93 407 TYR B O 1
ATOM 3130 N N . HIS B 1 63 ? 45.464 -38.276 60.073 1.00 13.62 408 HIS B N 1
ATOM 3131 C CA . HIS B 1 63 ? 44.515 -37.737 59.101 1.00 14.40 408 HIS B CA 1
ATOM 3132 C C . HIS B 1 63 ? 43.262 -37.111 59.777 1.00 15.08 408 HIS B C 1
ATOM 3133 O O . HIS B 1 63 ? 42.713 -36.115 59.267 1.00 15.59 408 HIS B O 1
ATOM 3140 N N . SER B 1 64 ? 42.811 -37.685 60.900 1.00 14.81 409 SER B N 1
ATOM 3141 C CA . SER B 1 64 ? 41.622 -37.110 61.592 1.00 15.78 409 SER B CA 1
ATOM 3142 C C . SER B 1 64 ? 41.967 -35.731 62.113 1.00 16.58 409 SER B C 1
ATOM 3143 O O . SER B 1 64 ? 41.075 -34.872 62.156 1.00 15.84 409 SER B O 1
ATOM 3146 N N . CYS B 1 65 ? 43.261 -35.504 62.424 1.00 14.80 410 CYS B N 1
ATOM 3147 C CA . CYS B 1 65 ? 43.717 -34.163 62.838 1.00 15.74 410 CYS B CA 1
ATOM 3148 C C . CYS B 1 65 ? 43.730 -33.239 61.638 1.00 14.74 410 CYS B C 1
ATOM 3149 O O . CYS B 1 65 ? 43.237 -32.126 61.682 1.00 13.40 410 CYS B O 1
ATOM 3152 N N . LEU B 1 66 ? 44.307 -33.682 60.526 1.00 15.41 411 LEU B N 1
ATOM 3153 C CA . LEU B 1 66 ? 44.202 -32.847 59.319 1.00 14.64 411 LEU B CA 1
ATOM 3154 C C . LEU B 1 66 ? 42.769 -32.489 58.933 1.00 15.71 411 LEU B C 1
ATOM 3155 O O . LEU B 1 66 ? 42.489 -31.371 58.464 1.00 15.92 411 LEU B O 1
ATOM 3160 N N . ALA B 1 67 ? 41.865 -33.455 59.076 1.00 15.47 412 ALA B N 1
ATOM 3161 C CA . ALA B 1 67 ? 40.458 -33.294 58.707 1.00 15.62 412 ALA B CA 1
ATOM 3162 C C . ALA B 1 67 ? 39.692 -32.265 59.534 1.00 16.06 412 ALA B C 1
ATOM 3163 O O . ALA B 1 67 ? 38.656 -31.785 59.092 1.00 16.98 412 ALA B O 1
ATOM 3165 N N . THR B 1 68 ? 40.203 -31.967 60.727 1.00 15.88 413 THR B N 1
ATOM 3166 C CA . THR B 1 68 ? 39.516 -31.065 61.679 1.00 14.71 413 THR B CA 1
ATOM 3167 C C . THR B 1 68 ? 40.342 -29.818 61.993 1.00 15.61 413 THR B C 1
ATOM 3168 O O . THR B 1 68 ? 39.921 -28.980 62.786 1.00 15.14 413 THR B O 1
ATOM 3172 N N . ARG B 1 69 ? 41.542 -29.694 61.431 1.00 14.65 414 ARG B N 1
ATOM 3173 C CA . ARG B 1 69 ? 42.388 -28.533 61.748 1.00 15.87 414 ARG B CA 1
ATOM 3174 C C . ARG B 1 69 ? 41.655 -27.203 61.458 1.00 16.60 414 ARG B C 1
ATOM 3175 O O . ARG B 1 69 ? 41.696 -26.253 62.256 1.00 17.79 414 ARG B O 1
ATOM 3183 N N . SER B 1 70 ? 41.023 -27.127 60.286 1.00 17.09 415 SER B N 1
ATOM 3184 C CA . SER B 1 70 ? 40.428 -25.879 59.800 1.00 18.72 415 SER B CA 1
ATOM 3185 C C . SER B 1 70 ? 39.333 -25.456 60.757 1.00 20.39 415 SER B C 1
ATOM 3186 O O . SER B 1 70 ? 39.227 -24.276 61.125 1.00 20.81 415 SER B O 1
ATOM 3189 N N . ILE B 1 71 ? 38.493 -26.399 61.148 1.00 18.98 416 ILE B N 1
ATOM 3190 C CA . ILE B 1 71 ? 37.378 -26.015 62.033 1.00 20.39 416 ILE B CA 1
ATOM 3191 C C . ILE B 1 71 ? 37.879 -25.640 63.429 1.00 20.70 416 ILE B C 1
ATOM 3192 O O . ILE B 1 71 ? 37.269 -24.776 64.048 1.00 18.73 416 ILE B O 1
ATOM 3197 N N . PHE B 1 72 ? 38.945 -26.283 63.928 1.00 18.17 417 PHE B N 1
ATOM 3198 C CA . PHE B 1 72 ? 39.560 -25.811 65.201 1.00 20.46 417 PHE B CA 1
ATOM 3199 C C . PHE B 1 72 ? 40.028 -24.387 65.028 1.00 20.04 417 PHE B C 1
ATOM 3200 O O . PHE B 1 72 ? 39.785 -23.552 65.902 1.00 20.13 417 PHE B O 1
ATOM 3208 N N . GLU B 1 73 ? 40.727 -24.106 63.928 1.00 19.04 418 GLU B N 1
ATOM 3209 C CA . GLU B 1 73 ? 41.209 -22.739 63.672 1.00 20.70 418 GLU B CA 1
ATOM 3210 C C . GLU B 1 73 ? 40.077 -21.743 63.572 1.00 20.38 418 GLU B C 1
ATOM 3211 O O . GLU B 1 73 ? 40.120 -20.631 64.161 1.00 20.16 418 GLU B O 1
ATOM 3217 N N . GLU B 1 74 ? 39.047 -22.134 62.830 1.00 19.79 419 GLU B N 1
ATOM 3218 C CA . GLU B 1 74 ? 37.909 -21.249 62.573 1.00 19.76 419 GLU B CA 1
ATOM 3219 C C . GLU B 1 74 ? 37.167 -20.864 63.869 1.00 19.88 419 GLU B C 1
ATOM 3220 O O . GLU B 1 74 ? 36.928 -19.665 64.139 1.00 20.81 419 GLU B O 1
ATOM 3226 N N . LEU B 1 75 ? 36.837 -21.883 64.662 1.00 19.93 420 LEU B N 1
ATOM 3227 C CA . LEU B 1 75 ? 36.005 -21.723 65.838 1.00 20.19 420 LEU B CA 1
ATOM 3228 C C . LEU B 1 75 ? 36.763 -21.073 66.981 1.00 21.68 420 LEU B C 1
ATOM 3229 O O . LEU B 1 75 ? 36.154 -20.258 67.700 1.00 22.37 420 LEU B O 1
ATOM 3234 N N . THR B 1 76 ? 38.055 -21.400 67.136 1.00 21.11 421 THR B N 1
ATOM 3235 C CA . THR B 1 76 ? 38.816 -20.915 68.320 1.00 22.34 421 THR B CA 1
ATOM 3236 C C . THR B 1 76 ? 39.719 -19.743 68.118 1.00 23.42 421 THR B C 1
ATOM 3237 O O . THR B 1 76 ? 40.074 -19.061 69.091 1.00 22.35 421 THR B O 1
ATOM 3241 N N . GLU B 1 77 ? 40.128 -19.503 66.885 1.00 22.44 422 GLU B N 1
ATOM 3242 C CA . GLU B 1 77 ? 41.192 -18.535 66.612 1.00 23.05 422 GLU B CA 1
ATOM 3243 C C . GLU B 1 77 ? 42.482 -18.744 67.435 1.00 23.16 422 GLU B C 1
ATOM 3244 O O . GLU B 1 77 ? 43.259 -17.800 67.660 1.00 24.63 422 GLU B O 1
ATOM 3250 N N . ILE B 1 78 ? 42.701 -19.967 67.886 1.00 21.22 423 ILE B N 1
ATOM 3251 C CA . ILE B 1 78 ? 43.983 -20.329 68.462 1.00 21.29 423 ILE B CA 1
ATOM 3252 C C . ILE B 1 78 ? 44.791 -20.927 67.289 1.00 20.68 423 ILE B C 1
ATOM 3253 O O . ILE B 1 78 ? 44.230 -21.663 66.487 1.00 21.07 423 ILE B O 1
ATOM 3258 N N . PRO B 1 79 ? 46.089 -20.618 67.184 1.00 20.70 424 PRO B N 1
ATOM 3259 C CA . PRO B 1 79 ? 46.881 -21.346 66.176 1.00 19.63 424 PRO B CA 1
ATOM 3260 C C . PRO B 1 79 ? 46.841 -22.874 66.423 1.00 19.94 424 PRO B C 1
ATOM 3261 O O . PRO B 1 79 ? 46.962 -23.332 67.574 1.00 19.31 424 PRO B O 1
ATOM 3265 N N . VAL B 1 80 ? 46.681 -23.654 65.341 1.00 19.37 425 VAL B N 1
ATOM 3266 C CA . VAL B 1 80 ? 46.636 -25.117 65.439 1.00 18.56 425 VAL B CA 1
ATOM 3267 C C . VAL B 1 80 ? 47.618 -25.659 64.448 1.00 19.53 425 VAL B C 1
ATOM 3268 O O . VAL B 1 80 ? 47.550 -25.323 63.247 1.00 19.60 425 VAL B O 1
ATOM 3272 N N . SER B 1 81 ? 48.529 -26.495 64.910 1.00 18.49 426 SER B N 1
ATOM 3273 C CA . SER B 1 81 ? 49.383 -27.124 63.943 1.00 19.88 426 SER B CA 1
ATOM 3274 C C . SER B 1 81 ? 49.157 -28.620 64.033 1.00 18.63 426 SER B C 1
ATOM 3275 O O . SER B 1 81 ? 48.674 -29.114 65.063 1.00 18.82 426 SER B O 1
ATOM 3278 N N . VAL B 1 82 ? 49.473 -29.348 62.947 1.00 15.97 427 VAL B N 1
ATOM 3279 C CA . VAL B 1 82 ? 49.272 -30.806 62.994 1.00 16.33 427 VAL B CA 1
ATOM 3280 C C . VAL B 1 82 ? 50.588 -31.483 62.682 1.00 15.27 427 VAL B C 1
ATOM 3281 O O . VAL B 1 82 ? 51.207 -31.169 61.662 1.00 16.14 427 VAL B O 1
ATOM 3285 N N . GLU B 1 83 ? 51.016 -32.392 63.569 1.00 16.22 428 GLU B N 1
ATOM 3286 C CA . GLU B 1 83 ? 52.316 -33.004 63.494 1.00 17.28 428 GLU B CA 1
ATOM 3287 C C . GLU B 1 83 ? 52.126 -34.504 63.384 1.00 17.56 428 GLU B C 1
ATOM 3288 O O . GLU B 1 83 ? 51.337 -35.105 64.117 1.00 16.83 428 GLU B O 1
ATOM 3294 N N . LEU B 1 84 ? 52.930 -35.110 62.551 1.00 16.45 429 LEU B N 1
ATOM 3295 C CA . LEU B 1 84 ? 53.047 -36.578 62.583 1.00 16.05 429 LEU B CA 1
ATOM 3296 C C . LEU B 1 84 ? 53.989 -36.885 63.732 1.00 15.61 429 LEU B C 1
ATOM 3297 O O . LEU B 1 84 ? 55.052 -36.287 63.813 1.00 16.52 429 LEU B O 1
ATOM 3302 N N . ALA B 1 85 ? 53.623 -37.806 64.628 1.00 15.12 430 ALA B N 1
ATOM 3303 C CA . ALA B 1 85 ? 54.410 -38.033 65.832 1.00 15.71 430 ALA B CA 1
ATOM 3304 C C . ALA B 1 85 ? 55.913 -38.304 65.589 1.00 15.01 430 ALA B C 1
ATOM 3305 O O . ALA B 1 85 ? 56.762 -37.741 66.277 1.00 15.35 430 ALA B O 1
ATOM 3307 N N . SER B 1 86 ? 56.248 -39.148 64.608 1.00 15.27 431 SER B N 1
ATOM 3308 C CA . SER B 1 86 ? 57.635 -39.471 64.387 1.00 17.01 431 SER B CA 1
ATOM 3309 C C . SER B 1 86 ? 58.408 -38.283 63.854 1.00 17.49 431 SER B C 1
ATOM 3310 O O . SER B 1 86 ? 59.558 -38.077 64.238 1.00 18.74 431 SER B O 1
ATOM 3313 N N . ASP B 1 87 ? 57.787 -37.481 62.991 1.00 15.45 432 ASP B N 1
ATOM 3314 C CA . ASP B 1 87 ? 58.512 -36.318 62.448 1.00 15.88 432 ASP B CA 1
ATOM 3315 C C . ASP B 1 87 ? 58.693 -35.229 63.542 1.00 16.51 432 ASP B C 1
ATOM 3316 O O . ASP B 1 87 ? 59.744 -34.551 63.628 1.00 14.41 432 ASP B O 1
ATOM 3321 N N . PHE B 1 88 ? 57.688 -35.070 64.395 1.00 15.67 433 PHE B N 1
ATOM 3322 C CA . PHE B 1 88 ? 57.785 -34.123 65.519 1.00 16.38 433 PHE B CA 1
ATOM 3323 C C . PHE B 1 88 ? 59.021 -34.481 66.349 1.00 18.41 433 PHE B C 1
ATOM 3324 O O . PHE B 1 88 ? 59.796 -33.607 66.724 1.00 18.68 433 PHE B O 1
ATOM 3332 N N . LEU B 1 89 ? 59.193 -35.778 66.640 1.00 18.53 434 LEU B N 1
ATOM 3333 C CA . LEU B 1 89 ? 60.354 -36.272 67.405 1.00 20.22 434 LEU B CA 1
ATOM 3334 C C . LEU B 1 89 ? 61.649 -36.080 66.632 1.00 19.76 434 LEU B C 1
ATOM 3335 O O . LEU B 1 89 ? 62.640 -35.607 67.202 1.00 21.01 434 LEU B O 1
ATOM 3340 N N . ASP B 1 90 ? 61.652 -36.476 65.361 1.00 19.65 435 ASP B N 1
ATOM 3341 C CA . ASP B 1 90 ? 62.859 -36.290 64.504 1.00 20.08 435 ASP B CA 1
ATOM 3342 C C . ASP B 1 90 ? 63.380 -34.841 64.504 1.00 21.74 435 ASP B C 1
ATOM 3343 O O . ASP B 1 90 ? 64.605 -34.604 64.567 1.00 21.88 435 ASP B O 1
ATOM 3348 N N . ARG B 1 91 ? 62.458 -33.887 64.453 1.00 22.97 436 ARG B N 1
ATOM 3349 C CA . ARG B 1 91 ? 62.791 -32.445 64.460 1.00 24.38 436 ARG B CA 1
ATOM 3350 C C . ARG B 1 91 ? 63.122 -31.908 65.851 1.00 26.10 436 ARG B C 1
ATOM 3351 O O . ARG B 1 91 ? 63.550 -30.745 65.983 1.00 28.21 436 ARG B O 1
ATOM 3359 N N . ARG B 1 92 ? 62.909 -32.708 66.894 1.00 27.23 437 ARG B N 1
ATOM 3360 C CA . ARG B 1 92 ? 63.058 -32.217 68.272 1.00 28.91 437 ARG B CA 1
ATOM 3361 C C . ARG B 1 92 ? 62.386 -30.832 68.372 1.00 29.07 437 ARG B C 1
ATOM 3362 O O . ARG B 1 92 ? 62.994 -29.896 68.876 1.00 28.17 437 ARG B O 1
ATOM 3370 N N . SER B 1 93 ? 61.135 -30.713 67.886 1.00 27.96 438 SER B N 1
ATOM 3371 C CA . SER B 1 93 ? 60.389 -29.447 67.883 1.00 28.99 438 SER B CA 1
ATOM 3372 C C . SER B 1 93 ? 60.183 -28.966 69.306 1.00 28.94 438 SER B C 1
ATOM 3373 O O . SER B 1 93 ? 59.664 -29.725 70.119 1.00 29.33 438 SER B O 1
ATOM 3376 N N . PRO B 1 94 ? 60.652 -27.745 69.626 1.00 28.57 439 PRO B N 1
ATOM 3377 C CA . PRO B 1 94 ? 60.477 -27.214 70.991 1.00 28.58 439 PRO B CA 1
ATOM 3378 C C . PRO B 1 94 ? 59.019 -27.124 71.419 1.00 28.02 439 PRO B C 1
ATOM 3379 O O . PRO B 1 94 ? 58.155 -26.706 70.667 1.00 29.00 439 PRO B O 1
ATOM 3383 N N . VAL B 1 95 ? 58.758 -27.547 72.650 1.00 27.55 440 VAL B N 1
ATOM 3384 C CA . VAL B 1 95 ? 57.438 -27.463 73.216 1.00 26.59 440 VAL B CA 1
ATOM 3385 C C . VAL B 1 95 ? 57.638 -26.881 74.616 1.00 25.16 440 VAL B C 1
ATOM 3386 O O . VAL B 1 95 ? 58.695 -27.098 75.221 1.00 24.51 440 VAL B O 1
ATOM 3390 N N . PHE B 1 96 ? 56.654 -26.121 75.062 1.00 25.10 441 PHE B N 1
ATOM 3391 C CA . PHE B 1 96 ? 56.766 -25.344 76.318 1.00 26.01 441 PHE B CA 1
ATOM 3392 C C . PHE B 1 96 ? 55.465 -25.367 77.120 1.00 25.00 441 PHE B C 1
ATOM 3393 O O . PHE B 1 96 ? 54.443 -25.886 76.655 1.00 23.53 441 PHE B O 1
ATOM 3401 N N . ARG B 1 97 ? 55.489 -24.767 78.325 1.00 24.68 442 ARG B N 1
ATOM 3402 C CA . ARG B 1 97 ? 54.350 -24.814 79.237 1.00 24.05 442 ARG B CA 1
ATOM 3403 C C . ARG B 1 97 ? 53.105 -24.246 78.631 1.00 24.56 442 ARG B C 1
ATOM 3404 O O . ARG B 1 97 ? 52.029 -24.677 79.011 1.00 25.57 442 ARG B O 1
ATOM 3419 N N . ASP B 1 98 ? 53.272 -23.308 77.682 1.00 24.71 443 ASP B N 1
ATOM 3420 C CA . ASP B 1 98 ? 52.165 -22.548 77.079 1.00 25.89 443 ASP B CA 1
ATOM 3421 C C . ASP B 1 98 ? 51.510 -23.231 75.855 1.00 24.61 443 ASP B C 1
ATOM 3422 O O . ASP B 1 98 ? 50.634 -22.662 75.215 1.00 23.69 443 ASP B O 1
ATOM 3427 N N . ASP B 1 99 ? 51.940 -24.448 75.586 1.00 22.98 444 ASP B N 1
ATOM 3428 C CA . ASP B 1 99 ? 51.412 -25.211 74.425 1.00 22.33 444 ASP B CA 1
ATOM 3429 C C . ASP B 1 99 ? 50.380 -26.178 74.967 1.00 22.30 444 ASP B C 1
ATOM 3430 O O . ASP B 1 99 ? 50.589 -26.760 76.055 1.00 21.83 444 ASP B O 1
ATOM 3435 N N . THR B 1 100 ? 49.302 -26.373 74.208 1.00 20.76 445 THR B N 1
ATOM 3436 C CA . THR B 1 100 ? 48.368 -27.437 74.488 1.00 20.59 445 THR B CA 1
ATOM 3437 C C . THR B 1 100 ? 48.607 -28.508 73.414 1.00 18.88 445 THR B C 1
ATOM 3438 O O . THR B 1 100 ? 48.513 -28.213 72.232 1.00 19.00 445 THR B O 1
ATOM 3442 N N . CYS B 1 101 ? 48.995 -29.697 73.839 1.00 17.67 446 CYS B N 1
ATOM 3443 C CA . CYS B 1 101 ? 49.354 -30.787 72.918 1.00 18.41 446 CYS B CA 1
ATOM 3444 C C . CYS B 1 101 ? 48.222 -31.813 72.924 1.00 18.75 446 CYS B C 1
ATOM 3445 O O . CYS B 1 101 ? 47.881 -32.372 73.972 1.00 19.35 446 CYS B O 1
ATOM 3448 N N . VAL B 1 102 ? 47.642 -32.081 71.748 1.00 17.84 447 VAL B N 1
ATOM 3449 C CA . VAL B 1 102 ? 46.444 -32.924 71.670 1.00 18.56 447 VAL B CA 1
ATOM 3450 C C . VAL B 1 102 ? 46.841 -34.223 70.947 1.00 18.34 447 VAL B C 1
ATOM 3451 O O . VAL B 1 102 ? 47.237 -34.161 69.771 1.00 18.86 447 VAL B O 1
ATOM 3455 N N . PHE B 1 103 ? 46.745 -35.365 71.638 1.00 16.80 448 PHE B N 1
ATOM 3456 C CA . PHE B 1 103 ? 47.217 -36.645 71.102 1.00 17.09 448 PHE B CA 1
ATOM 3457 C C . PHE B 1 103 ? 45.993 -37.449 70.689 1.00 18.34 448 PHE B C 1
ATOM 3458 O O . PHE B 1 103 ? 45.074 -37.680 71.496 1.00 18.55 448 PHE B O 1
ATOM 3466 N N . VAL B 1 104 ? 45.979 -37.883 69.441 1.00 16.59 449 VAL B N 1
ATOM 3467 C CA . VAL B 1 104 ? 44.846 -38.657 68.958 1.00 17.10 449 VAL B CA 1
ATOM 3468 C C . VAL B 1 104 ? 45.347 -40.051 68.648 1.00 17.08 449 VAL B C 1
ATOM 3469 O O . VAL B 1 104 ? 46.357 -40.203 67.969 1.00 17.07 449 VAL B O 1
ATOM 3473 N N . SER B 1 105 ? 44.672 -41.080 69.162 1.00 16.93 450 SER B N 1
ATOM 3474 C CA . SER B 1 105 ? 45.122 -42.448 68.934 1.00 18.21 450 SER B CA 1
ATOM 3475 C C . SER B 1 105 ? 43.947 -43.384 69.204 1.00 18.42 450 SER B C 1
ATOM 3476 O O . SER B 1 105 ? 43.251 -43.253 70.205 1.00 20.71 450 SER B O 1
ATOM 3479 N N . GLN B 1 106 ? 43.782 -44.355 68.313 1.00 18.07 451 GLN B N 1
ATOM 3480 C CA . GLN B 1 106 ? 42.750 -45.358 68.476 1.00 18.24 451 GLN B CA 1
ATOM 3481 C C . GLN B 1 106 ? 43.188 -46.284 69.634 1.00 18.74 451 GLN B C 1
ATOM 3482 O O . GLN B 1 106 ? 42.479 -46.419 70.602 1.00 19.21 451 GLN B O 1
ATOM 3488 N N . SER B 1 107 ? 44.364 -46.887 69.496 1.00 19.32 452 SER B N 1
ATOM 3489 C CA . SER B 1 107 ? 44.915 -47.867 70.442 1.00 20.04 452 SER B CA 1
ATOM 3490 C C . SER B 1 107 ? 45.412 -47.268 71.745 1.00 21.47 452 SER B C 1
ATOM 3491 O O . SER B 1 107 ? 45.391 -47.940 72.780 1.00 20.51 452 SER B O 1
ATOM 3494 N N . GLY B 1 108 ? 45.875 -46.020 71.701 1.00 20.21 453 GLY B N 1
ATOM 3495 C CA . GLY B 1 108 ? 46.511 -45.442 72.894 1.00 20.78 453 GLY B CA 1
ATOM 3496 C C . GLY B 1 108 ? 47.849 -46.112 73.231 1.00 21.23 453 GLY B C 1
ATOM 3497 O O . GLY B 1 108 ? 48.377 -45.890 74.312 1.00 21.29 453 GLY B O 1
ATOM 3498 N N . GLU B 1 109 ? 48.410 -46.903 72.305 1.00 21.02 454 GLU B N 1
ATOM 3499 C CA . GLU B 1 109 ? 49.648 -47.627 72.571 1.00 21.39 454 GLU B CA 1
ATOM 3500 C C . GLU B 1 109 ? 50.738 -47.404 71.558 1.00 22.39 454 GLU B C 1
ATOM 3501 O O . GLU B 1 109 ? 51.826 -47.929 71.691 1.00 23.85 454 GLU B O 1
ATOM 3507 N N . THR B 1 110 ? 50.476 -46.632 70.519 1.00 20.61 455 THR B N 1
ATOM 3508 C CA . THR B 1 110 ? 51.455 -46.536 69.428 1.00 20.06 455 THR B CA 1
ATOM 3509 C C . THR B 1 110 ? 52.756 -45.958 69.929 1.00 19.19 455 THR B C 1
ATOM 3510 O O . THR B 1 110 ? 52.745 -44.916 70.603 1.00 19.96 455 THR B O 1
ATOM 3514 N N . ALA B 1 111 ? 53.876 -46.571 69.565 1.00 18.80 456 ALA B N 1
ATOM 3515 C CA . ALA B 1 111 ? 55.151 -46.195 70.231 1.00 18.99 456 ALA B CA 1
ATOM 3516 C C . ALA B 1 111 ? 55.496 -44.741 69.974 1.00 18.44 456 ALA B C 1
ATOM 3517 O O . ALA B 1 111 ? 55.913 -44.027 70.898 1.00 17.07 456 ALA B O 1
ATOM 3519 N N . ASP B 1 112 ? 55.341 -44.282 68.725 1.00 19.52 457 ASP B N 1
ATOM 3520 C CA . ASP B 1 112 ? 55.803 -42.913 68.408 1.00 19.85 457 ASP B CA 1
ATOM 3521 C C . ASP B 1 112 ? 54.920 -41.888 69.078 1.00 19.77 457 ASP B C 1
ATOM 3522 O O . ASP B 1 112 ? 55.401 -40.810 69.501 1.00 19.58 457 ASP B O 1
ATOM 3527 N N . SER B 1 113 ? 53.640 -42.226 69.231 1.00 18.77 458 SER B N 1
ATOM 3528 C CA . SER B 1 113 ? 52.735 -41.329 69.961 1.00 19.47 458 SER B CA 1
ATOM 3529 C C . SER B 1 113 ? 53.069 -41.241 71.439 1.00 20.12 458 SER B C 1
ATOM 3530 O O . SER B 1 113 ? 53.062 -40.156 72.020 1.00 18.47 458 SER B O 1
ATOM 3533 N N . ILE B 1 114 ? 53.379 -42.387 72.062 1.00 19.69 459 ILE B N 1
ATOM 3534 C CA A ILE B 1 114 ? 53.776 -42.378 73.460 0.50 19.88 459 ILE B CA 1
ATOM 3535 C CA B ILE B 1 114 ? 53.797 -42.402 73.464 0.50 19.87 459 ILE B CA 1
ATOM 3536 C C . ILE B 1 114 ? 55.105 -41.636 73.680 1.00 18.99 459 ILE B C 1
ATOM 3537 O O . ILE B 1 114 ? 55.250 -40.872 74.644 1.00 19.54 459 ILE B O 1
ATOM 3546 N N . LEU B 1 115 ? 56.065 -41.802 72.767 1.00 18.79 460 LEU B N 1
ATOM 3547 C CA . LEU B 1 115 ? 57.338 -41.096 72.927 1.00 18.24 460 LEU B CA 1
ATOM 3548 C C . LEU B 1 115 ? 57.132 -39.578 72.825 1.00 16.88 460 LEU B C 1
ATOM 3549 O O . LEU B 1 115 ? 57.724 -38.808 73.601 1.00 17.51 460 LEU B O 1
ATOM 3554 N N . ALA B 1 116 ? 56.283 -39.166 71.876 1.00 16.79 461 ALA B N 1
ATOM 3555 C CA . ALA B 1 116 ? 55.980 -37.742 71.710 1.00 16.53 461 ALA B CA 1
ATOM 3556 C C . ALA B 1 116 ? 55.287 -37.168 72.968 1.00 17.20 461 ALA B C 1
ATOM 3557 O O . ALA B 1 116 ? 55.558 -36.052 73.387 1.00 15.88 461 ALA B O 1
ATOM 3559 N N . LEU B 1 117 ? 54.392 -37.951 73.553 1.00 16.97 462 LEU B N 1
ATOM 3560 C CA . LEU B 1 117 ? 53.653 -37.554 74.753 1.00 18.00 462 LEU B CA 1
ATOM 3561 C C . LEU B 1 117 ? 54.628 -37.349 75.919 1.00 18.17 462 LEU B C 1
ATOM 3562 O O . LEU B 1 117 ? 54.529 -36.372 76.673 1.00 18.27 462 LEU B O 1
ATOM 3567 N N . GLN B 1 118 ? 55.553 -38.288 76.085 1.00 18.54 463 GLN B N 1
ATOM 3568 C CA . GLN B 1 118 ? 56.582 -38.198 77.156 1.00 19.95 463 GLN B CA 1
ATOM 3569 C C . GLN B 1 118 ? 57.423 -36.937 76.974 1.00 19.71 463 GLN B C 1
ATOM 3570 O O . GLN B 1 118 ? 57.687 -36.203 77.918 1.00 19.26 463 GLN B O 1
ATOM 3576 N N . TYR B 1 119 ? 57.850 -36.704 75.742 1.00 20.58 464 TYR B N 1
ATOM 3577 C CA . TYR B 1 119 ? 58.537 -35.460 75.375 1.00 20.34 464 TYR B CA 1
ATOM 3578 C C . TYR B 1 119 ? 57.752 -34.198 75.756 1.00 20.60 464 TYR B C 1
ATOM 3579 O O . TYR B 1 119 ? 58.300 -33.325 76.386 1.00 21.46 464 TYR B O 1
ATOM 3588 N N . CYS B 1 120 ? 56.463 -34.113 75.407 1.00 19.24 465 CYS B N 1
ATOM 3589 C CA . CYS B 1 120 ? 55.638 -32.981 75.781 1.00 18.89 465 CYS B CA 1
ATOM 3590 C C . CYS B 1 120 ? 55.446 -32.874 77.297 1.00 19.16 465 CYS B C 1
ATOM 3591 O O . CYS B 1 120 ? 55.546 -31.779 77.839 1.00 19.26 465 CYS B O 1
ATOM 3594 N N . LEU B 1 121 ? 55.212 -34.005 77.970 1.00 18.72 466 LEU B N 1
ATOM 3595 C CA . LEU B 1 121 ? 54.958 -33.965 79.417 1.00 19.30 466 LEU B CA 1
ATOM 3596 C C . LEU B 1 121 ? 56.191 -33.440 80.151 1.00 20.70 466 LEU B C 1
ATOM 3597 O O . LEU B 1 121 ? 56.070 -32.603 81.041 1.00 22.47 466 LEU B O 1
ATOM 3602 N N . GLU B 1 122 ? 57.377 -33.904 79.765 1.00 22.27 467 GLU B N 1
ATOM 3603 C CA . GLU B 1 122 ? 58.591 -33.511 80.498 1.00 23.69 467 GLU B CA 1
ATOM 3604 C C . GLU B 1 122 ? 58.943 -32.062 80.272 1.00 23.74 467 GLU B C 1
ATOM 3605 O O . GLU B 1 122 ? 59.630 -31.467 81.094 1.00 22.66 467 GLU B O 1
ATOM 3611 N N . ARG B 1 123 ? 58.436 -31.483 79.188 1.00 22.24 468 ARG B N 1
ATOM 3612 C CA . ARG B 1 123 ? 58.628 -30.066 78.895 1.00 23.43 468 ARG B CA 1
ATOM 3613 C C . ARG B 1 123 ? 57.576 -29.166 79.479 1.00 23.23 468 ARG B C 1
ATOM 3614 O O . ARG B 1 123 ? 57.671 -27.923 79.355 1.00 25.60 468 ARG B O 1
ATOM 3622 N N . GLY B 1 124 ? 56.604 -29.749 80.170 1.00 23.03 469 GLY B N 1
ATOM 3623 C CA . GLY B 1 124 ? 55.621 -28.979 80.927 1.00 22.13 469 GLY B CA 1
ATOM 3624 C C . GLY B 1 124 ? 54.378 -28.516 80.172 1.00 23.51 469 GLY B C 1
ATOM 3625 O O . GLY B 1 124 ? 53.603 -27.682 80.655 1.00 22.89 469 GLY B O 1
ATOM 3626 N N . ALA B 1 125 ? 54.187 -29.041 78.965 1.00 21.75 470 ALA B N 1
ATOM 3627 C CA . ALA B 1 125 ? 52.989 -28.751 78.197 1.00 21.37 470 ALA B CA 1
ATOM 3628 C C . ALA B 1 125 ? 51.779 -29.411 78.799 1.00 20.22 470 ALA B C 1
ATOM 3629 O O . ALA B 1 125 ? 51.855 -30.478 79.429 1.00 19.92 470 ALA B O 1
ATOM 3631 N N . LEU B 1 126 ? 50.628 -28.794 78.562 1.00 19.95 471 LEU B N 1
ATOM 3632 C CA . LEU B 1 126 ? 49.360 -29.400 78.899 1.00 20.02 471 LEU B CA 1
ATOM 3633 C C . LEU B 1 126 ? 49.071 -30.443 77.800 1.00 19.78 471 LEU B C 1
ATOM 3634 O O . LEU B 1 126 ? 49.186 -30.141 76.592 1.00 20.72 471 LEU B O 1
ATOM 3639 N N . THR B 1 127 ? 48.607 -31.607 78.215 1.00 19.11 472 THR B N 1
ATOM 3640 C CA . THR B 1 127 ? 48.324 -32.685 77.247 1.00 18.69 472 THR B CA 1
ATOM 3641 C C . THR B 1 127 ? 46.867 -33.156 77.313 1.00 20.15 472 THR B C 1
ATOM 3642 O O . THR B 1 127 ? 46.285 -33.270 78.407 1.00 22.13 472 THR B O 1
ATOM 3646 N N . VAL B 1 128 ? 46.292 -33.482 76.146 1.00 19.07 473 VAL B N 1
ATOM 3647 C CA . VAL B 1 128 ? 44.902 -33.851 76.046 1.00 18.77 473 VAL B CA 1
ATOM 3648 C C . VAL B 1 128 ? 44.883 -35.093 75.146 1.00 19.56 473 VAL B C 1
ATOM 3649 O O . VAL B 1 128 ? 45.519 -35.084 74.079 1.00 18.55 473 VAL B O 1
ATOM 3653 N N . GLY B 1 129 ? 44.161 -36.140 75.542 1.00 17.74 474 GLY B N 1
ATOM 3654 C CA . GLY B 1 129 ? 44.088 -37.348 74.702 1.00 16.96 474 GLY B CA 1
ATOM 3655 C C . GLY B 1 129 ? 42.707 -37.435 74.072 1.00 17.65 474 GLY B C 1
ATOM 3656 O O . GLY B 1 129 ? 41.677 -37.043 74.681 1.00 17.57 474 GLY B O 1
ATOM 3657 N N . ILE B 1 130 ? 42.688 -37.905 72.821 1.00 16.41 475 ILE B N 1
ATOM 3658 C CA . ILE B 1 130 ? 41.462 -38.240 72.125 1.00 16.71 475 ILE B CA 1
ATOM 3659 C C . ILE B 1 130 ? 41.685 -39.713 71.734 1.00 17.06 475 ILE B C 1
ATOM 3660 O O . ILE B 1 130 ? 42.364 -40.021 70.768 1.00 16.99 475 ILE B O 1
ATOM 3665 N N . VAL B 1 131 ? 41.136 -40.640 72.529 1.00 17.96 476 VAL B N 1
ATOM 3666 C CA . VAL B 1 131 ? 41.630 -42.042 72.511 1.00 19.63 476 VAL B CA 1
ATOM 3667 C C . VAL B 1 131 ? 40.445 -43.026 72.494 1.00 19.25 476 VAL B C 1
ATOM 3668 O O . VAL B 1 131 ? 39.434 -42.761 73.132 1.00 20.31 476 VAL B O 1
ATOM 3672 N N . ASN B 1 132 ? 40.568 -44.164 71.823 1.00 19.89 477 ASN B N 1
ATOM 3673 C CA . ASN B 1 132 ? 39.454 -45.134 71.817 1.00 20.41 477 ASN B CA 1
ATOM 3674 C C . ASN B 1 132 ? 39.594 -46.149 72.922 1.00 22.22 477 ASN B C 1
ATOM 3675 O O . ASN B 1 132 ? 38.651 -46.387 73.678 1.00 23.29 477 ASN B O 1
ATOM 3680 N N . SER B 1 133 ? 40.765 -46.766 73.005 1.00 22.88 478 SER B N 1
ATOM 3681 C CA . SER B 1 133 ? 40.993 -47.776 74.039 1.00 23.96 478 SER B CA 1
ATOM 3682 C C . SER B 1 133 ? 41.052 -47.157 75.451 1.00 23.20 478 SER B C 1
ATOM 3683 O O . SER B 1 133 ? 41.979 -46.431 75.809 1.00 23.43 478 SER B O 1
ATOM 3686 N N . VAL B 1 134 ? 39.996 -47.371 76.239 1.00 23.28 479 VAL B N 1
ATOM 3687 C CA . VAL B 1 134 ? 39.905 -46.788 77.572 1.00 23.73 479 VAL B CA 1
ATOM 3688 C C . VAL B 1 134 ? 41.009 -47.284 78.532 1.00 23.62 479 VAL B C 1
ATOM 3689 O O . VAL B 1 134 ? 41.267 -48.489 78.632 1.00 23.19 479 VAL B O 1
ATOM 3693 N N . GLY B 1 135 ? 41.657 -46.354 79.243 1.00 23.20 480 GLY B N 1
ATOM 3694 C CA . GLY B 1 135 ? 42.720 -46.706 80.175 1.00 22.35 480 GLY B CA 1
ATOM 3695 C C . GLY B 1 135 ? 44.012 -47.166 79.536 1.00 22.67 480 GLY B C 1
ATOM 3696 O O . GLY B 1 135 ? 44.885 -47.692 80.223 1.00 22.93 480 GLY B O 1
ATOM 3697 N N . SER B 1 136 ? 44.139 -47.009 78.206 1.00 20.87 481 SER B N 1
ATOM 3698 C CA . SER B 1 136 ? 45.378 -47.349 77.522 1.00 20.06 481 SER B CA 1
ATOM 3699 C C . SER B 1 136 ? 46.461 -46.366 77.953 1.00 19.08 481 SER B C 1
ATOM 3700 O O . SER B 1 136 ? 46.159 -45.385 78.624 1.00 20.36 481 SER B O 1
ATOM 3703 N N . SER B 1 137 ? 47.702 -46.568 77.513 1.00 19.62 482 SER B N 1
ATOM 3704 C CA . SER B 1 137 ? 48.815 -45.694 77.955 1.00 21.14 482 SER B CA 1
ATOM 3705 C C . SER B 1 137 ? 48.563 -44.217 77.689 1.00 19.60 482 SER B C 1
ATOM 3706 O O . SER B 1 137 ? 48.728 -43.382 78.568 1.00 19.78 482 SER B O 1
ATOM 3709 N N . MET B 1 138 ? 48.117 -43.888 76.485 1.00 20.51 483 MET B N 1
ATOM 3710 C CA . MET B 1 138 ? 47.887 -42.490 76.143 1.00 20.50 483 MET B CA 1
ATOM 3711 C C . MET B 1 138 ? 46.746 -41.867 76.928 1.00 20.38 483 MET B C 1
ATOM 3712 O O . MET B 1 138 ? 46.749 -40.655 77.286 1.00 21.48 483 MET B O 1
ATOM 3721 N N . SER B 1 139 ? 45.730 -42.679 77.193 1.00 20.76 484 SER B N 1
ATOM 3722 C CA . SER B 1 139 ? 44.632 -42.224 78.041 1.00 20.59 484 SER B CA 1
ATOM 3723 C C . SER B 1 139 ? 45.111 -41.920 79.470 1.00 21.13 484 SER B C 1
ATOM 3724 O O . SER B 1 139 ? 44.819 -40.847 80.048 1.00 20.97 484 SER B O 1
ATOM 3727 N N . ARG B 1 140 ? 45.818 -42.869 80.080 1.00 20.77 485 ARG B N 1
ATOM 3728 C CA . ARG B 1 140 ? 46.318 -42.654 81.452 1.00 20.63 485 ARG B CA 1
ATOM 3729 C C . ARG B 1 140 ? 47.253 -41.428 81.540 1.00 20.93 485 ARG B C 1
ATOM 3730 O O . ARG B 1 140 ? 47.120 -40.590 82.431 1.00 21.15 485 ARG B O 1
ATOM 3738 N N . GLN B 1 141 ? 48.168 -41.304 80.568 1.00 19.92 486 GLN B N 1
ATOM 3739 C CA . GLN B 1 141 ? 49.312 -40.391 80.666 1.00 19.40 486 GLN B CA 1
ATOM 3740 C C . GLN B 1 141 ? 48.965 -38.951 80.259 1.00 19.58 486 GLN B C 1
ATOM 3741 O O . GLN B 1 141 ? 49.634 -38.005 80.714 1.00 20.18 486 GLN B O 1
ATOM 3747 N N . THR B 1 142 ? 47.919 -38.761 79.438 1.00 19.25 487 THR B N 1
ATOM 3748 C CA . THR B 1 142 ? 47.451 -37.395 79.165 1.00 19.70 487 THR B CA 1
ATOM 3749 C C . THR B 1 142 ? 46.792 -36.780 80.413 1.00 19.98 487 THR B C 1
ATOM 3750 O O . THR B 1 142 ? 46.203 -37.509 81.242 1.00 20.67 487 THR B O 1
ATOM 3754 N N . HIS B 1 143 ? 46.921 -35.468 80.578 1.00 20.29 488 HIS B N 1
ATOM 3755 C CA . HIS B 1 143 ? 46.284 -34.762 81.702 1.00 20.89 488 HIS B CA 1
ATOM 3756 C C . HIS B 1 143 ? 44.764 -34.962 81.731 1.00 22.40 488 HIS B C 1
ATOM 3757 O O . HIS B 1 143 ? 44.164 -35.217 82.792 1.00 22.64 488 HIS B O 1
ATOM 3764 N N . CYS B 1 144 ? 44.135 -34.809 80.563 1.00 21.27 489 CYS B N 1
ATOM 3765 C CA . CYS B 1 144 ? 42.714 -34.986 80.391 1.00 21.39 489 CYS B CA 1
ATOM 3766 C C . CYS B 1 144 ? 42.436 -35.457 78.964 1.00 20.96 489 CYS B C 1
ATOM 3767 O O . CYS B 1 144 ? 43.363 -35.671 78.164 1.00 21.28 489 CYS B O 1
ATOM 3770 N N . GLY B 1 145 ? 41.162 -35.661 78.662 1.00 21.36 490 GLY B N 1
ATOM 3771 C CA . GLY B 1 145 ? 40.836 -36.149 77.324 1.00 21.12 490 GLY B CA 1
ATOM 3772 C C . GLY B 1 145 ? 39.422 -36.602 77.151 1.00 21.68 490 GLY B C 1
ATOM 3773 O O . GLY B 1 145 ? 38.565 -36.462 78.057 1.00 21.51 490 GLY B O 1
ATOM 3774 N N . VAL B 1 146 ? 39.202 -37.189 75.985 1.00 20.33 491 VAL B N 1
ATOM 3775 C CA . VAL B 1 146 ? 37.879 -37.708 75.625 1.00 20.97 491 VAL B CA 1
ATOM 3776 C C . VAL B 1 146 ? 38.075 -39.122 75.143 1.00 20.93 491 VAL B C 1
ATOM 3777 O O . VAL B 1 146 ? 38.906 -39.382 74.264 1.00 19.94 491 VAL B O 1
ATOM 3781 N N . HIS B 1 147 ? 37.357 -40.069 75.735 1.00 20.12 492 HIS B N 1
ATOM 3782 C CA . HIS B 1 147 ? 37.294 -41.410 75.183 1.00 20.95 492 HIS B CA 1
ATOM 3783 C C . HIS B 1 147 ? 36.235 -41.413 74.096 1.00 21.54 492 HIS B C 1
ATOM 3784 O O . HIS B 1 147 ? 35.075 -41.070 74.361 1.00 20.73 492 HIS B O 1
ATOM 3791 N N . ILE B 1 148 ? 36.613 -41.803 72.871 1.00 19.95 493 ILE B N 1
ATOM 3792 C CA . ILE B 1 148 ? 35.714 -41.608 71.746 1.00 20.42 493 ILE B CA 1
ATOM 3793 C C . ILE B 1 148 ? 34.538 -42.581 71.662 1.00 21.46 493 ILE B C 1
ATOM 3794 O O . ILE B 1 148 ? 33.548 -42.295 70.970 1.00 20.89 493 ILE B O 1
ATOM 3799 N N . ASN B 1 149 ? 34.625 -43.693 72.396 1.00 22.07 494 ASN B N 1
ATOM 3800 C CA . ASN B 1 149 ? 33.496 -44.634 72.541 1.00 24.47 494 ASN B CA 1
ATOM 3801 C C . ASN B 1 149 ? 33.028 -45.252 71.224 1.00 24.24 494 ASN B C 1
ATOM 3802 O O . ASN B 1 149 ? 31.821 -45.418 71.002 1.00 25.04 494 ASN B O 1
ATOM 3807 N N . ALA B 1 150 ? 33.976 -45.602 70.366 1.00 23.79 495 ALA B N 1
ATOM 3808 C CA . ALA B 1 150 ? 33.673 -46.292 69.119 1.00 24.38 495 ALA B CA 1
ATOM 3809 C C . ALA B 1 150 ? 33.487 -47.804 69.294 1.00 25.46 495 ALA B C 1
ATOM 3810 O O . ALA B 1 150 ? 32.980 -48.500 68.391 1.00 25.18 495 ALA B O 1
ATOM 3812 N N . GLY B 1 151 ? 33.960 -48.331 70.421 1.00 26.48 496 GLY B N 1
ATOM 3813 C CA . GLY B 1 151 ? 34.033 -49.772 70.600 1.00 26.88 496 GLY B CA 1
ATOM 3814 C C . GLY B 1 151 ? 35.296 -50.351 70.045 1.00 27.92 496 GLY B C 1
ATOM 3815 O O . GLY B 1 151 ? 36.010 -49.691 69.259 1.00 27.09 496 GLY B O 1
ATOM 3816 N N . PRO B 1 152 ? 35.584 -51.621 70.395 1.00 29.96 497 PRO B N 1
ATOM 3817 C CA . PRO B 1 152 ? 36.779 -52.327 69.926 1.00 30.14 497 PRO B CA 1
ATOM 3818 C C . PRO B 1 152 ? 36.895 -52.352 68.428 1.00 31.24 497 PRO B C 1
ATOM 3819 O O . PRO B 1 152 ? 35.905 -52.543 67.725 1.00 30.07 497 PRO B O 1
ATOM 3823 N N . GLU B 1 153 ? 38.119 -52.158 67.942 1.00 32.76 498 GLU B N 1
ATOM 3824 C CA . GLU B 1 153 ? 38.389 -52.226 66.524 1.00 33.77 498 GLU B CA 1
ATOM 3825 C C . GLU B 1 153 ? 39.320 -53.412 66.299 1.00 35.44 498 GLU B C 1
ATOM 3826 O O . GLU B 1 153 ? 40.403 -53.471 66.891 1.00 35.01 498 GLU B O 1
ATOM 3832 N N . ILE B 1 154 ? 38.882 -54.363 65.471 1.00 36.57 499 ILE B N 1
ATOM 3833 C CA . ILE B 1 154 ? 39.650 -55.587 65.188 1.00 38.10 499 ILE B CA 1
ATOM 3834 C C . ILE B 1 154 ? 40.184 -55.634 63.758 1.00 38.05 499 ILE B C 1
ATOM 3835 O O . ILE B 1 154 ? 41.133 -56.369 63.469 1.00 39.23 499 ILE B O 1
ATOM 3840 N N . GLY B 1 155 ? 39.597 -54.856 62.850 1.00 37.33 500 GLY B N 1
ATOM 3841 C CA . GLY B 1 155 ? 40.140 -54.762 61.478 1.00 36.56 500 GLY B CA 1
ATOM 3842 C C . GLY B 1 155 ? 41.573 -54.287 61.570 1.00 36.26 500 GLY B C 1
ATOM 3843 O O . GLY B 1 155 ? 41.949 -53.673 62.573 1.00 36.97 500 GLY B O 1
ATOM 3844 N N . VAL B 1 156 ? 42.405 -54.583 60.574 1.00 36.19 501 VAL B N 1
ATOM 3845 C CA . VAL B 1 156 ? 43.818 -54.172 60.691 1.00 35.45 501 VAL B CA 1
ATOM 3846 C C . VAL B 1 156 ? 43.965 -52.643 60.505 1.00 34.50 501 VAL B C 1
ATOM 3847 O O . VAL B 1 156 ? 44.911 -52.026 61.019 1.00 35.19 501 VAL B O 1
ATOM 3851 N N . ALA B 1 157 ? 43.027 -52.039 59.781 1.00 31.65 502 ALA B N 1
ATOM 3852 C CA . ALA B 1 157 ? 43.066 -50.585 59.579 1.00 30.11 502 ALA B CA 1
ATOM 3853 C C . ALA B 1 157 ? 41.884 -49.912 60.245 1.00 28.67 502 ALA B C 1
ATOM 3854 O O . ALA B 1 157 ? 40.840 -50.528 60.492 1.00 28.30 502 ALA B O 1
ATOM 3856 N N . SER B 1 158 ? 42.041 -48.624 60.515 1.00 26.74 503 SER B N 1
ATOM 3857 C CA . SER B 1 158 ? 41.024 -47.908 61.239 1.00 24.81 503 SER B CA 1
ATOM 3858 C C . SER B 1 158 ? 39.913 -47.406 60.345 1.00 23.42 503 SER B C 1
ATOM 3859 O O . SER B 1 158 ? 40.169 -46.731 59.343 1.00 22.79 503 SER B O 1
ATOM 3862 N N . THR B 1 159 ? 38.674 -47.692 60.735 1.00 21.80 504 THR B N 1
ATOM 3863 C CA . THR B 1 159 ? 37.520 -47.289 59.940 1.00 21.35 504 THR B CA 1
ATOM 3864 C C . THR B 1 159 ? 36.629 -46.497 60.842 1.00 21.79 504 THR B C 1
ATOM 3865 O O . THR B 1 159 ? 36.670 -45.260 60.828 1.00 20.20 504 THR B O 1
ATOM 3869 N N . LYS B 1 160 ? 35.882 -47.178 61.715 1.00 21.37 505 LYS B N 1
ATOM 3870 C CA . LYS B 1 160 ? 35.002 -46.454 62.626 1.00 22.22 505 LYS B CA 1
ATOM 3871 C C . LYS B 1 160 ? 35.754 -45.530 63.596 1.00 22.83 505 LYS B C 1
ATOM 3872 O O . LYS B 1 160 ? 35.190 -44.496 64.039 1.00 22.46 505 LYS B O 1
ATOM 3878 N N . ALA B 1 161 ? 37.008 -45.879 63.909 1.00 22.50 506 ALA B N 1
ATOM 3879 C CA . ALA B 1 161 ? 37.783 -45.033 64.824 1.00 22.30 506 ALA B CA 1
ATOM 3880 C C . ALA B 1 161 ? 38.101 -43.693 64.178 1.00 21.88 506 ALA B C 1
ATOM 3881 O O . ALA B 1 161 ? 38.152 -42.689 64.886 1.00 22.99 506 ALA B O 1
ATOM 3883 N N . TYR B 1 162 ? 38.320 -43.690 62.860 1.00 19.64 507 TYR B N 1
ATOM 3884 C CA . TYR B 1 162 ? 38.523 -42.453 62.117 1.00 20.45 507 TYR B CA 1
ATOM 3885 C C . TYR B 1 162 ? 37.301 -41.546 62.190 1.00 19.65 507 TYR B C 1
ATOM 3886 O O . TYR B 1 162 ? 37.426 -40.387 62.558 1.00 19.93 507 TYR B O 1
ATOM 3895 N N . THR B 1 163 ? 36.118 -42.082 61.908 1.00 18.25 508 THR B N 1
ATOM 3896 C CA . THR B 1 163 ? 34.949 -41.201 61.893 1.00 17.83 508 THR B CA 1
ATOM 3897 C C . THR B 1 163 ? 34.652 -40.801 63.333 1.00 17.67 508 THR B C 1
ATOM 3898 O O . THR B 1 163 ? 34.301 -39.664 63.570 1.00 18.23 508 THR B O 1
ATOM 3902 N N . SER B 1 164 ? 34.854 -41.687 64.303 1.00 17.64 509 SER B N 1
ATOM 3903 C CA . SER B 1 164 ? 34.583 -41.307 65.712 1.00 18.85 509 SER B CA 1
ATOM 3904 C C . SER B 1 164 ? 35.595 -40.299 66.243 1.00 18.69 509 SER B C 1
ATOM 3905 O O . SER B 1 164 ? 35.220 -39.382 66.998 1.00 18.04 509 SER B O 1
ATOM 3908 N N . GLN B 1 165 ? 36.875 -40.446 65.862 1.00 18.33 510 GLN B N 1
ATOM 3909 C CA . GLN B 1 165 ? 37.912 -39.442 66.214 1.00 18.59 510 GLN B CA 1
ATOM 3910 C C . GLN B 1 165 ? 37.614 -38.048 65.666 1.00 17.68 510 GLN B C 1
ATOM 3911 O O . GLN B 1 165 ? 37.717 -37.035 66.367 1.00 16.49 510 GLN B O 1
ATOM 3917 N N . TYR B 1 166 ? 37.273 -37.999 64.392 1.00 16.34 511 TYR B N 1
ATOM 3918 C CA . TYR B 1 166 ? 36.883 -36.791 63.735 1.00 16.73 511 TYR B CA 1
ATOM 3919 C C . TYR B 1 166 ? 35.700 -36.141 64.484 1.00 16.01 511 TYR B C 1
ATOM 3920 O O . TYR B 1 166 ? 35.734 -34.945 64.824 1.00 15.38 511 TYR B O 1
ATOM 3929 N N . ILE B 1 167 ? 34.666 -36.918 64.766 1.00 16.16 512 ILE B N 1
ATOM 3930 C CA . ILE B 1 167 ? 33.519 -36.366 65.543 1.00 16.81 512 ILE B CA 1
ATOM 3931 C C . ILE B 1 167 ? 33.935 -35.839 66.921 1.00 17.22 512 ILE B C 1
ATOM 3932 O O . ILE B 1 167 ? 33.531 -34.738 67.302 1.00 16.74 512 ILE B O 1
ATOM 3937 N N . ALA B 1 168 ? 34.714 -36.626 67.668 1.00 17.53 513 ALA B N 1
ATOM 3938 C CA . ALA B 1 168 ? 35.239 -36.163 68.988 1.00 18.38 513 ALA B CA 1
ATOM 3939 C C . ALA B 1 168 ? 36.044 -34.865 68.856 1.00 18.27 513 ALA B C 1
ATOM 3940 O O . ALA B 1 168 ? 35.902 -33.947 69.676 1.00 18.33 513 ALA B O 1
ATOM 3942 N N . LEU B 1 169 ? 36.886 -34.762 67.819 1.00 17.22 514 LEU B N 1
ATOM 3943 C CA . LEU B 1 169 ? 37.657 -33.522 67.616 1.00 17.36 514 LEU B CA 1
ATOM 3944 C C . LEU B 1 169 ? 36.765 -32.301 67.295 1.00 17.52 514 LEU B C 1
ATOM 3945 O O . LEU B 1 169 ? 36.964 -31.172 67.797 1.00 16.73 514 LEU B O 1
ATOM 3950 N N . VAL B 1 170 ? 35.760 -32.524 66.454 1.00 15.97 515 VAL B N 1
ATOM 3951 C CA . VAL B 1 170 ? 34.771 -31.473 66.244 1.00 16.92 515 VAL B CA 1
ATOM 3952 C C . VAL B 1 170 ? 34.071 -31.100 67.576 1.00 17.40 515 VAL B C 1
ATOM 3953 O O . VAL B 1 170 ? 33.908 -29.921 67.845 1.00 17.27 515 VAL B O 1
ATOM 3957 N N . MET B 1 171 ? 33.649 -32.079 68.383 1.00 18.27 516 MET B N 1
ATOM 3958 C CA . MET B 1 171 ? 32.992 -31.734 69.666 1.00 18.30 516 MET B CA 1
ATOM 3959 C C . MET B 1 171 ? 33.952 -30.939 70.559 1.00 17.87 516 MET B C 1
ATOM 3960 O O . MET B 1 171 ? 33.539 -29.983 71.256 1.00 18.08 516 MET B O 1
ATOM 3965 N N . PHE B 1 172 ? 35.235 -31.323 70.545 1.00 17.52 517 PHE B N 1
ATOM 3966 C CA . PHE B 1 172 ? 36.284 -30.576 71.304 1.00 16.93 517 PHE B CA 1
ATOM 3967 C C . PHE B 1 172 ? 36.400 -29.123 70.812 1.00 18.08 517 PHE B C 1
ATOM 3968 O O . PHE B 1 172 ? 36.370 -28.141 71.608 1.00 17.90 517 PHE B O 1
ATOM 3976 N N . ALA B 1 173 ? 36.478 -28.936 69.499 1.00 18.11 518 ALA B N 1
ATOM 3977 C CA . ALA B 1 173 ? 36.486 -27.568 68.949 1.00 18.54 518 ALA B CA 1
ATOM 3978 C C . ALA B 1 173 ? 35.239 -26.739 69.347 1.00 19.39 518 ALA B C 1
ATOM 3979 O O . ALA B 1 173 ? 35.317 -25.537 69.678 1.00 19.20 518 ALA B O 1
ATOM 3981 N N . LEU B 1 174 ? 34.079 -27.362 69.245 1.00 19.24 519 LEU B N 1
ATOM 3982 C CA . LEU B 1 174 ? 32.836 -26.704 69.695 1.00 18.38 519 LEU B CA 1
ATOM 3983 C C . LEU B 1 174 ? 32.904 -26.333 71.188 1.00 19.02 519 LEU B C 1
ATOM 3984 O O . LEU B 1 174 ? 32.527 -25.195 71.589 1.00 19.68 519 LEU B O 1
ATOM 3989 N N . SER B 1 175 ? 33.437 -27.241 71.990 1.00 20.37 520 SER B N 1
ATOM 3990 C CA . SER B 1 175 ? 33.547 -27.037 73.447 1.00 20.41 520 SER B CA 1
ATOM 3991 C C . SER B 1 175 ? 34.442 -25.850 73.720 1.00 21.71 520 SER B C 1
ATOM 3992 O O . SER B 1 175 ? 34.102 -24.952 74.534 1.00 23.04 520 SER B O 1
ATOM 3995 N N . LEU B 1 176 ? 35.576 -25.799 73.018 1.00 21.56 521 LEU B N 1
ATOM 3996 C CA . LEU B 1 176 ? 36.502 -24.673 73.181 1.00 22.16 521 LEU B CA 1
ATOM 3997 C C . LEU B 1 176 ? 35.907 -23.306 72.824 1.00 23.04 521 LEU B C 1
ATOM 3998 O O . LEU B 1 176 ? 36.333 -22.260 73.379 1.00 25.06 521 LEU B O 1
ATOM 4003 N N . SER B 1 177 ? 34.941 -23.283 71.918 1.00 22.47 522 SER B N 1
ATOM 4004 C CA . SER B 1 177 ? 34.419 -21.999 71.386 1.00 23.21 522 SER B CA 1
ATOM 4005 C C . SER B 1 177 ? 32.982 -21.743 71.857 1.00 24.24 522 SER B C 1
ATOM 4006 O O . SER B 1 177 ? 32.252 -20.951 71.255 1.00 23.30 522 SER B O 1
ATOM 4009 N N . ASN B 1 178 ? 32.613 -22.384 72.968 1.00 24.30 523 ASN B N 1
ATOM 4010 C CA . ASN B 1 178 ? 31.210 -22.375 73.446 1.00 26.22 523 ASN B CA 1
ATOM 4011 C C . ASN B 1 178 ? 30.855 -21.099 74.215 1.00 26.84 523 ASN B C 1
ATOM 4012 O O . ASN B 1 178 ? 29.740 -20.962 74.696 1.00 27.57 523 ASN B O 1
ATOM 4017 N N . ASP B 1 179 ? 31.783 -20.159 74.311 1.00 27.87 524 ASP B N 1
ATOM 4018 C CA . ASP B 1 179 ? 31.469 -18.904 74.987 1.00 29.29 524 ASP B CA 1
ATOM 4019 C C . ASP B 1 179 ? 31.318 -17.736 74.015 1.00 29.26 524 ASP B C 1
ATOM 4020 O O . ASP B 1 179 ? 31.110 -16.604 74.447 1.00 31.93 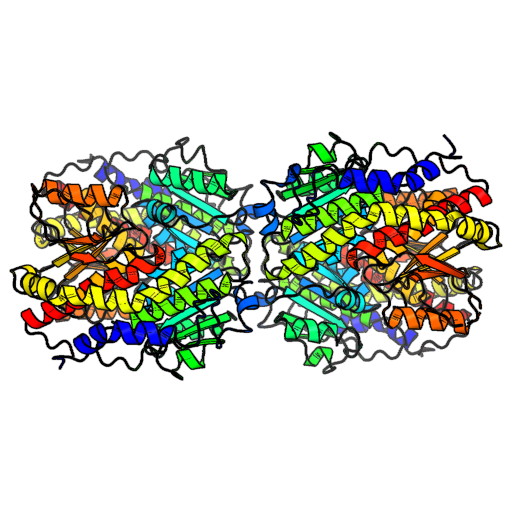524 ASP B O 1
ATOM 4025 N N . SER B 1 180 ? 31.427 -17.996 72.721 1.00 28.06 525 SER B N 1
ATOM 4026 C CA . SER B 1 180 ? 31.449 -16.923 71.710 1.00 28.44 525 SER B CA 1
ATOM 4027 C C . SER B 1 180 ? 30.072 -16.637 71.167 1.00 28.35 525 SER B C 1
ATOM 4028 O O . SER B 1 180 ? 29.433 -17.503 70.568 1.00 26.12 525 SER B O 1
ATOM 4031 N N . ILE B 1 181 ? 29.595 -15.409 71.377 1.00 27.81 526 ILE B N 1
ATOM 4032 C CA . ILE B 1 181 ? 28.328 -15.017 70.767 1.00 27.69 526 ILE B CA 1
ATOM 4033 C C . ILE B 1 181 ? 28.418 -15.087 69.232 1.00 28.26 526 ILE B C 1
ATOM 4034 O O . ILE B 1 181 ? 27.507 -15.606 68.570 1.00 27.86 526 ILE B O 1
ATOM 4039 N N . SER B 1 182 ? 29.505 -14.574 68.674 1.00 28.74 527 SER B N 1
ATOM 4040 C CA . SER B 1 182 ? 29.666 -14.534 67.233 1.00 30.14 527 SER B CA 1
ATOM 4041 C C . SER B 1 182 ? 29.736 -15.908 66.587 1.00 30.72 527 SER B C 1
ATOM 4042 O O . SER B 1 182 ? 29.557 -16.000 65.386 1.00 32.20 527 SER B O 1
ATOM 4045 N N . ARG B 1 183 ? 29.952 -16.959 67.372 1.00 31.19 528 ARG B N 1
ATOM 4046 C CA . ARG B 1 183 ? 30.084 -18.335 66.830 1.00 30.63 528 ARG B CA 1
ATOM 4047 C C . ARG B 1 183 ? 28.829 -19.126 66.954 1.00 29.72 528 ARG B C 1
ATOM 4048 O O . ARG B 1 183 ? 28.781 -20.314 66.571 1.00 29.39 528 ARG B O 1
ATOM 4056 N N . LYS B 1 184 ? 27.812 -18.522 67.549 1.00 27.52 529 LYS B N 1
ATOM 4057 C CA . LYS B 1 184 ? 26.707 -19.333 67.977 1.00 27.30 529 LYS B CA 1
ATOM 4058 C C . LYS B 1 184 ? 25.957 -19.924 66.776 1.00 24.33 529 LYS B C 1
ATOM 4059 O O . LYS B 1 184 ? 25.571 -21.061 66.834 1.00 24.59 529 LYS B O 1
ATOM 4065 N N . GLY B 1 185 ? 25.752 -19.138 65.733 1.00 22.97 530 GLY B N 1
ATOM 4066 C CA . GLY B 1 185 ? 25.096 -19.649 64.503 1.00 23.66 530 GLY B CA 1
ATOM 4067 C C . GLY B 1 185 ? 25.859 -20.820 63.864 1.00 22.92 530 GLY B C 1
ATOM 4068 O O . GLY B 1 185 ? 25.270 -21.842 63.467 1.00 23.46 530 GLY B O 1
ATOM 4069 N N . ARG B 1 186 ? 27.170 -20.671 63.791 1.00 22.40 531 ARG B N 1
ATOM 4070 C CA . ARG B 1 186 ? 28.062 -21.704 63.267 1.00 22.99 531 ARG B CA 1
ATOM 4071 C C . ARG B 1 186 ? 28.002 -22.960 64.115 1.00 22.73 531 ARG B C 1
ATOM 4072 O O . ARG B 1 186 ? 27.874 -24.101 63.606 1.00 20.74 531 ARG B O 1
ATOM 4080 N N . HIS B 1 187 ? 28.087 -22.777 65.432 1.00 23.14 532 HIS B N 1
ATOM 4081 C CA . HIS B 1 187 ? 27.873 -23.899 66.342 1.00 24.17 532 HIS B CA 1
ATOM 4082 C C . HIS B 1 187 ? 26.583 -24.627 66.124 1.00 24.84 532 HIS B C 1
ATOM 4083 O O . HIS B 1 187 ? 26.571 -25.870 66.097 1.00 23.89 532 HIS B O 1
ATOM 4090 N N . GLU B 1 188 ? 25.465 -23.875 66.018 1.00 24.79 533 GLU B N 1
ATOM 4091 C CA . GLU B 1 188 ? 24.163 -24.498 65.861 1.00 26.47 533 GLU B CA 1
ATOM 4092 C C . GLU B 1 188 ? 24.096 -25.256 64.524 1.00 25.25 533 GLU B C 1
ATOM 4093 O O . GLU B 1 188 ? 23.609 -26.398 64.474 1.00 26.04 533 GLU B O 1
ATOM 4099 N N . GLU B 1 189 ? 24.661 -24.662 63.481 1.00 24.11 534 GLU B N 1
ATOM 4100 C CA . GLU B 1 189 ? 24.714 -25.304 62.164 1.00 23.92 534 GLU B CA 1
ATOM 4101 C C . GLU B 1 189 ? 25.429 -26.658 62.288 1.00 22.13 534 GLU B C 1
ATOM 4102 O O . GLU B 1 189 ? 24.988 -27.704 61.766 1.00 21.46 534 GLU B O 1
ATOM 4108 N N . ILE B 1 190 ? 26.572 -26.643 62.948 1.00 20.77 535 ILE B N 1
ATOM 4109 C CA . ILE B 1 190 ? 27.419 -27.852 62.984 1.00 20.14 535 ILE B CA 1
ATOM 4110 C C . ILE B 1 190 ? 26.746 -28.915 63.836 1.00 19.94 535 ILE B C 1
ATOM 4111 O O . ILE B 1 190 ? 26.716 -30.085 63.505 1.00 19.51 535 ILE B O 1
ATOM 4116 N N . ILE B 1 191 ? 26.173 -28.500 64.964 1.00 19.93 536 ILE B N 1
ATOM 4117 C CA . ILE B 1 191 ? 25.543 -29.478 65.855 1.00 19.57 536 ILE B CA 1
ATOM 4118 C C . ILE B 1 191 ? 24.309 -30.135 65.206 1.00 20.29 536 ILE B C 1
ATOM 4119 O O . ILE B 1 191 ? 24.099 -31.338 65.319 1.00 20.77 536 ILE B O 1
ATOM 4124 N N . LYS B 1 192 ? 23.488 -29.336 64.539 1.00 21.10 537 LYS B N 1
ATOM 4125 C CA . LYS B 1 192 ? 22.346 -29.906 63.771 1.00 21.96 537 LYS B CA 1
ATOM 4126 C C . LYS B 1 192 ? 22.813 -30.875 62.685 1.00 22.15 537 LYS B C 1
ATOM 4127 O O . LYS B 1 192 ? 22.247 -31.968 62.515 1.00 21.64 537 LYS B O 1
ATOM 4133 N N . GLY B 1 193 ? 23.890 -30.494 62.001 1.00 20.86 538 GLY B N 1
ATOM 4134 C CA . GLY B 1 193 ? 24.556 -31.395 61.040 1.00 20.74 538 GLY B CA 1
ATOM 4135 C C . GLY B 1 193 ? 25.017 -32.702 61.666 1.00 21.29 538 GLY B C 1
ATOM 4136 O O . GLY B 1 193 ? 24.751 -33.770 61.132 1.00 20.50 538 GLY B O 1
ATOM 4137 N N . LEU B 1 194 ? 25.722 -32.634 62.810 1.00 20.46 539 LEU B N 1
ATOM 4138 C CA . LEU B 1 194 ? 26.138 -33.841 63.521 1.00 20.55 539 LEU B CA 1
ATOM 4139 C C . LEU B 1 194 ? 24.974 -34.775 63.827 1.00 20.56 539 LEU B C 1
ATOM 4140 O O . LEU B 1 194 ? 25.099 -35.978 63.761 1.00 20.83 539 LEU B O 1
ATOM 4145 N N . GLN B 1 195 ? 23.840 -34.208 64.208 1.00 21.25 540 GLN B N 1
ATOM 4146 C CA . GLN B 1 195 ? 22.704 -35.052 64.566 1.00 21.50 540 GLN B CA 1
ATOM 4147 C C . GLN B 1 195 ? 22.293 -35.962 63.387 1.00 21.41 540 GLN B C 1
ATOM 4148 O O . GLN B 1 195 ? 21.837 -37.071 63.605 1.00 22.99 540 GLN B O 1
ATOM 4154 N N . LYS B 1 196 ? 22.489 -35.465 62.167 1.00 20.11 541 LYS B N 1
ATOM 4155 C CA . LYS B 1 196 ? 22.075 -36.172 60.920 1.00 20.55 541 LYS B CA 1
ATOM 4156 C C . LYS B 1 196 ? 23.150 -37.120 60.379 1.00 19.79 541 LYS B C 1
ATOM 4157 O O . LYS B 1 196 ? 22.874 -37.966 59.518 1.00 19.18 541 LYS B O 1
ATOM 4163 N N . ILE B 1 197 ? 24.375 -37.009 60.894 1.00 19.30 542 ILE B N 1
ATOM 4164 C CA . ILE B 1 197 ? 25.474 -37.859 60.383 1.00 19.04 542 ILE B CA 1
ATOM 4165 C C . ILE B 1 197 ? 25.231 -39.395 60.398 1.00 19.30 542 ILE B C 1
ATOM 4166 O O . ILE B 1 197 ? 25.491 -40.037 59.383 1.00 20.54 542 ILE B O 1
ATOM 4171 N N . PRO B 1 198 ? 24.758 -39.989 61.525 1.00 19.80 543 PRO B N 1
ATOM 4172 C CA . PRO B 1 198 ? 24.551 -41.405 61.603 1.00 20.98 543 PRO B CA 1
ATOM 4173 C C . PRO B 1 198 ? 23.589 -41.895 60.502 1.00 22.04 543 PRO B C 1
ATOM 4174 O O . PRO B 1 198 ? 23.893 -42.855 59.832 1.00 22.26 543 PRO B O 1
ATOM 4178 N N . GLU B 1 199 ? 22.481 -41.190 60.266 1.00 23.43 544 GLU B N 1
ATOM 4179 C CA . GLU B 1 199 ? 21.564 -41.627 59.200 1.00 23.70 544 GLU B CA 1
ATOM 4180 C C . GLU B 1 199 ? 22.139 -41.372 57.820 1.00 22.75 544 GLU B C 1
ATOM 4181 O O . GLU B 1 199 ? 21.893 -42.133 56.885 1.00 21.78 544 GLU B O 1
ATOM 4187 N N . GLN B 1 200 ? 22.960 -40.331 57.683 1.00 20.47 545 GLN B N 1
ATOM 4188 C CA . GLN B 1 200 ? 23.585 -40.089 56.389 1.00 20.31 545 GLN B CA 1
ATOM 4189 C C . GLN B 1 200 ? 24.671 -41.123 56.097 1.00 20.09 545 GLN B C 1
ATOM 4190 O O . GLN B 1 200 ? 24.843 -41.549 54.950 1.00 21.56 545 GLN B O 1
ATOM 4196 N N . ILE B 1 201 ? 25.354 -41.594 57.132 1.00 20.01 546 ILE B N 1
ATOM 4197 C CA . ILE B 1 201 ? 26.300 -42.690 56.961 1.00 21.34 546 ILE B CA 1
ATOM 4198 C C . ILE B 1 201 ? 25.565 -43.943 56.448 1.00 21.68 546 ILE B C 1
ATOM 4199 O O . ILE B 1 201 ? 26.026 -44.589 55.502 1.00 20.61 546 ILE B O 1
ATOM 4204 N N . LYS B 1 202 ? 24.411 -44.245 57.030 1.00 22.54 547 LYS B N 1
ATOM 4205 C CA . LYS B 1 202 ? 23.590 -45.359 56.535 1.00 23.90 547 LYS B CA 1
ATOM 4206 C C . LYS B 1 202 ? 23.272 -45.205 55.058 1.00 23.88 547 LYS B C 1
ATOM 4207 O O . LYS B 1 202 ? 23.306 -46.194 54.324 1.00 23.65 547 LYS B O 1
ATOM 4213 N N . GLN B 1 203 ? 22.950 -43.981 54.625 1.00 23.39 548 GLN B N 1
ATOM 4214 C CA . GLN B 1 203 ? 22.661 -43.702 53.213 1.00 23.53 548 GLN B CA 1
ATOM 4215 C C . GLN B 1 203 ? 23.892 -43.977 52.368 1.00 23.37 548 GLN B C 1
ATOM 4216 O O . GLN B 1 203 ? 23.828 -44.630 51.328 1.00 22.26 548 GLN B O 1
ATOM 4222 N N . VAL B 1 204 ? 25.041 -43.493 52.826 1.00 21.10 549 VAL B N 1
ATOM 4223 C CA . VAL B 1 204 ? 26.265 -43.705 52.056 1.00 21.09 549 VAL B CA 1
ATOM 4224 C C . VAL B 1 204 ? 26.626 -45.175 51.900 1.00 21.16 549 VAL B C 1
ATOM 4225 O O . VAL B 1 204 ? 27.138 -45.597 50.854 1.00 22.73 549 VAL B O 1
ATOM 4229 N N . LEU B 1 205 ? 26.401 -45.955 52.941 1.00 21.68 550 LEU B N 1
ATOM 4230 C CA . LEU B 1 205 ? 26.641 -47.395 52.882 1.00 22.87 550 LEU B CA 1
ATOM 4231 C C . LEU B 1 205 ? 25.887 -48.130 51.769 1.00 24.33 550 LEU B C 1
ATOM 4232 O O . LEU B 1 205 ? 26.365 -49.192 51.291 1.00 25.78 550 LEU B O 1
ATOM 4237 N N . LYS B 1 206 ? 24.763 -47.565 51.333 1.00 23.81 551 LYS B N 1
ATOM 4238 C CA . LYS B 1 206 ? 23.983 -48.148 50.211 1.00 25.22 551 LYS B CA 1
ATOM 4239 C C . LYS B 1 206 ? 24.767 -48.087 48.887 1.00 25.43 551 LYS B C 1
ATOM 4240 O O . LYS B 1 206 ? 24.378 -48.713 47.885 1.00 25.30 551 LYS B O 1
ATOM 4246 N N . LEU B 1 207 ? 25.900 -47.381 48.887 1.00 24.33 552 LEU B N 1
ATOM 4247 C CA . LEU B 1 207 ? 26.758 -47.357 47.702 1.00 24.98 552 LEU B CA 1
ATOM 4248 C C . LEU B 1 207 ? 27.549 -48.666 47.543 1.00 23.90 552 LEU B C 1
ATOM 4249 O O . LEU B 1 207 ? 28.227 -48.866 46.505 1.00 24.71 552 LEU B O 1
ATOM 4254 N N . GLU B 1 208 ? 27.513 -49.554 48.542 1.00 24.27 553 GLU B N 1
ATOM 4255 C CA . GLU B 1 208 ? 28.374 -50.748 48.476 1.00 24.25 553 GLU B CA 1
ATOM 4256 C C . GLU B 1 208 ? 28.221 -51.551 47.176 1.00 26.45 553 GLU B C 1
ATOM 4257 O O . GLU B 1 208 ? 29.229 -51.956 46.601 1.00 25.94 553 GLU B O 1
ATOM 4263 N N . ASN B 1 209 ? 26.996 -51.732 46.680 1.00 27.73 554 ASN B N 1
ATOM 4264 C CA . ASN B 1 209 ? 26.839 -52.499 45.428 1.00 30.05 554 ASN B CA 1
ATOM 4265 C C . ASN B 1 209 ? 27.544 -51.898 44.224 1.00 29.62 554 ASN B C 1
ATOM 4266 O O . ASN B 1 209 ? 28.278 -52.5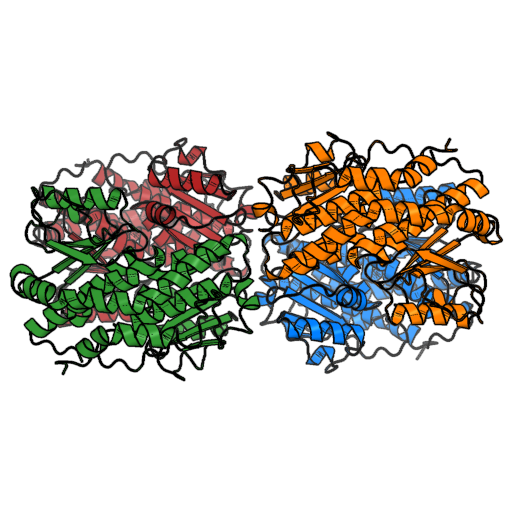96 43.513 1.00 29.86 554 ASN B O 1
ATOM 4271 N N . LYS B 1 210 ? 27.334 -50.600 44.023 1.00 29.35 555 LYS B N 1
ATOM 4272 C CA . LYS B 1 210 ? 28.042 -49.846 42.981 1.00 29.21 555 LYS B CA 1
ATOM 4273 C C . LYS B 1 210 ? 29.565 -49.975 43.154 1.00 28.37 555 LYS B C 1
ATOM 4274 O O . LYS B 1 210 ? 30.287 -50.166 42.179 1.00 28.19 555 LYS B O 1
ATOM 4280 N N . ILE B 1 211 ? 30.046 -49.885 44.402 1.00 27.11 556 ILE B N 1
ATOM 4281 C CA . ILE B 1 211 ? 31.483 -50.014 44.685 1.00 26.93 556 ILE B CA 1
ATOM 4282 C C . ILE B 1 211 ? 32.032 -51.419 44.371 1.00 27.97 556 ILE B C 1
ATOM 4283 O O . ILE B 1 211 ? 33.086 -51.546 43.744 1.00 27.04 556 ILE B O 1
ATOM 4288 N N . LYS B 1 212 ? 31.320 -52.447 44.834 1.00 29.53 557 LYS B N 1
ATOM 4289 C CA . LYS B 1 212 ? 31.669 -53.846 44.548 1.00 30.94 557 LYS B CA 1
ATOM 4290 C C . LYS B 1 212 ? 31.797 -54.016 43.040 1.00 32.13 557 LYS B C 1
ATOM 4291 O O . LYS B 1 212 ? 32.771 -54.597 42.547 1.00 33.64 557 LYS B O 1
ATOM 4297 N N . ASP B 1 213 ? 30.817 -53.508 42.311 1.00 32.88 558 ASP B N 1
ATOM 4298 C CA . ASP B 1 213 ? 30.845 -53.571 40.839 1.00 34.74 558 ASP B CA 1
ATOM 4299 C C . ASP B 1 213 ? 32.097 -52.934 40.271 1.00 34.34 558 ASP B C 1
ATOM 4300 O O . ASP B 1 213 ? 32.773 -53.493 39.395 1.00 34.42 558 ASP B O 1
ATOM 4305 N N . LEU B 1 214 ? 32.416 -51.750 40.780 1.00 34.58 559 LEU B N 1
ATOM 4306 C CA . LEU B 1 214 ? 33.542 -50.972 40.277 1.00 33.77 559 LEU B CA 1
ATOM 4307 C C . LEU B 1 214 ? 34.845 -51.660 40.636 1.00 33.80 559 LEU B C 1
ATOM 4308 O O . LEU B 1 214 ? 35.818 -51.609 39.875 1.00 33.89 559 LEU B O 1
ATOM 4313 N N . CYS B 1 215 ? 34.867 -52.313 41.794 1.00 33.81 560 CYS B N 1
ATOM 4314 C CA . CYS B 1 215 ? 36.046 -53.044 42.211 1.00 34.86 560 CYS B CA 1
ATOM 4315 C C . CYS B 1 215 ? 36.235 -54.327 41.395 1.00 37.43 560 CYS B C 1
ATOM 4316 O O . CYS B 1 215 ? 37.374 -54.776 41.257 1.00 37.83 560 CYS B O 1
ATOM 4319 N N . ASN B 1 216 ? 35.148 -54.885 40.844 1.00 39.96 561 ASN B N 1
ATOM 4320 C CA . ASN B 1 216 ? 35.243 -56.054 39.933 1.00 42.89 561 ASN B CA 1
ATOM 4321 C C . ASN B 1 216 ? 35.606 -55.707 38.507 1.00 44.85 561 ASN B C 1
ATOM 4322 O O . ASN B 1 216 ? 35.873 -56.602 37.707 1.00 45.07 561 ASN B O 1
ATOM 4327 N N . SER B 1 217 ? 35.597 -54.417 38.180 1.00 47.45 562 SER B N 1
ATOM 4328 C CA . SER B 1 217 ? 35.899 -53.941 36.837 1.00 49.79 562 SER B CA 1
ATOM 4329 C C . SER B 1 217 ? 37.379 -54.018 36.548 1.00 51.60 562 SER B C 1
ATOM 4330 O O . SER B 1 217 ? 38.136 -54.693 37.258 1.00 52.16 562 SER B O 1
ATOM 4333 N N . SER B 1 218 ? 37.785 -53.302 35.500 1.00 53.82 563 SER B N 1
ATOM 4334 C CA . SER B 1 218 ? 39.190 -53.204 35.082 1.00 55.49 563 SER B CA 1
ATOM 4335 C C . SER B 1 218 ? 40.094 -52.665 36.219 1.00 56.17 563 SER B C 1
ATOM 4336 O O . SER B 1 218 ? 41.331 -52.851 36.191 1.00 56.56 563 SER B O 1
ATOM 4339 N N . LEU B 1 219 ? 39.450 -52.023 37.208 1.00 56.18 564 LEU B N 1
ATOM 4340 C CA . LEU B 1 219 ? 40.082 -51.463 38.402 1.00 56.17 564 LEU B CA 1
ATOM 4341 C C . LEU B 1 219 ? 40.922 -52.480 39.184 1.00 57.08 564 LEU B C 1
ATOM 4342 O O . LEU B 1 219 ? 42.000 -52.142 39.686 1.00 57.36 564 LEU B O 1
ATOM 4347 N N . ASN B 1 220 ? 40.406 -53.706 39.299 1.00 57.52 565 ASN B N 1
ATOM 4348 C CA . ASN B 1 220 ? 41.119 -54.846 39.888 1.00 58.12 565 ASN B CA 1
ATOM 4349 C C . ASN B 1 220 ? 42.569 -55.000 39.479 1.00 57.79 565 ASN B C 1
ATOM 4350 O O . ASN B 1 220 ? 43.437 -55.284 40.319 1.00 57.77 565 ASN B O 1
ATOM 4355 N N . ASP B 1 221 ? 42.805 -54.833 38.179 1.00 57.38 566 ASP B N 1
ATOM 4356 C CA . ASP B 1 221 ? 44.089 -55.156 37.564 1.00 57.04 566 ASP B CA 1
ATOM 4357 C C . ASP B 1 221 ? 45.105 -54.037 37.689 1.00 55.80 566 ASP B C 1
ATOM 4358 O O . ASP B 1 221 ? 46.310 -54.288 37.621 1.00 55.98 566 ASP B O 1
ATOM 4363 N N . GLN B 1 222 ? 44.616 -52.806 37.880 1.00 54.01 567 GLN B N 1
ATOM 4364 C CA . GLN B 1 222 ? 45.480 -51.626 37.919 1.00 51.56 567 GLN B CA 1
ATOM 4365 C C . GLN B 1 222 ? 46.396 -51.642 39.143 1.00 49.57 567 GLN B C 1
ATOM 4366 O O . GLN B 1 222 ? 46.078 -52.243 40.174 1.00 49.73 567 GLN B O 1
ATOM 4372 N N . LYS B 1 223 ? 47.553 -51.009 39.006 1.00 46.89 568 LYS B N 1
ATOM 4373 C CA . LYS B 1 223 ? 48.591 -51.089 40.020 1.00 44.60 568 LYS B CA 1
ATOM 4374 C C . LYS B 1 223 ? 48.619 -49.886 40.961 1.00 41.94 568 LYS B C 1
ATOM 4375 O O . LYS B 1 223 ? 49.266 -49.936 42.002 1.00 41.72 568 LYS B O 1
ATOM 4381 N N . SER B 1 224 ? 47.943 -48.807 40.573 1.00 39.08 569 SER B N 1
ATOM 4382 C CA . SER B 1 224 ? 47.936 -47.599 41.375 1.00 35.72 569 SER B CA 1
ATOM 4383 C C . SER B 1 224 ? 46.587 -46.943 41.316 1.00 32.71 569 SER B C 1
ATOM 4384 O O . SER B 1 224 ? 45.790 -47.237 40.446 1.00 31.70 569 SER B O 1
ATOM 4387 N N . LEU B 1 225 ? 46.327 -46.035 42.255 1.00 28.40 570 LEU B N 1
ATOM 4388 C CA . LEU B 1 225 ? 45.133 -45.233 42.196 1.00 26.60 570 LEU B CA 1
ATOM 4389 C C . LEU B 1 225 ? 45.494 -43.896 42.837 1.00 24.93 570 LEU B C 1
ATOM 4390 O O . LEU B 1 225 ? 46.125 -43.887 43.884 1.00 24.85 570 LEU B O 1
ATOM 4395 N N . LEU B 1 226 ? 45.138 -42.817 42.162 1.00 22.58 571 LEU B N 1
ATOM 4396 C CA . LEU B 1 226 ? 45.428 -41.449 42.600 1.00 23.22 571 LEU B CA 1
ATOM 4397 C C . LEU B 1 226 ? 44.162 -40.840 43.138 1.00 21.63 571 LEU B C 1
ATOM 4398 O O . LEU B 1 226 ? 43.099 -41.054 42.572 1.00 20.87 571 LEU B O 1
ATOM 4403 N N . LEU B 1 227 ? 44.252 -40.034 44.205 1.00 20.12 572 LEU B N 1
ATOM 4404 C CA . LEU B 1 227 ? 43.050 -39.384 44.748 1.00 20.38 572 LEU B CA 1
ATOM 4405 C C . LEU B 1 227 ? 43.327 -37.895 44.758 1.00 20.50 572 LEU B C 1
ATOM 4406 O O . LEU B 1 227 ? 44.414 -37.501 45.192 1.00 21.99 572 LEU B O 1
ATOM 4411 N N . LEU B 1 228 ? 42.391 -37.092 44.255 1.00 19.63 573 LEU B N 1
ATOM 4412 C CA . LEU B 1 228 ? 42.529 -35.636 44.162 1.00 19.85 573 LEU B CA 1
ATOM 4413 C C . LEU B 1 228 ? 41.594 -34.993 45.197 1.00 20.69 573 LEU B C 1
ATOM 4414 O O . LEU B 1 228 ? 40.417 -35.280 45.213 1.00 19.75 573 LEU B O 1
ATOM 4419 N N . GLY B 1 229 ? 42.124 -34.082 46.007 1.00 19.57 574 GLY B N 1
ATOM 4420 C CA . GLY B 1 229 ? 41.313 -33.418 47.039 1.00 19.51 574 GLY B CA 1
ATOM 4421 C C . GLY B 1 229 ? 41.948 -32.055 47.312 1.00 20.27 574 GLY B C 1
ATOM 4422 O O . GLY B 1 229 ? 43.154 -31.873 47.091 1.00 19.89 574 GLY B O 1
ATOM 4423 N N . ARG B 1 230 ? 41.132 -31.096 47.723 1.00 19.20 575 ARG B N 1
ATOM 4424 C CA . ARG B 1 230 ? 41.653 -29.829 48.190 1.00 19.28 575 ARG B CA 1
ATOM 4425 C C . ARG B 1 230 ? 40.837 -29.421 49.431 1.00 19.30 575 ARG B C 1
ATOM 4426 O O . ARG B 1 230 ? 39.752 -29.980 49.677 1.00 17.50 575 ARG B O 1
ATOM 4434 N N . GLY B 1 231 ? 41.346 -28.473 50.239 1.00 18.32 576 GLY B N 1
ATOM 4435 C CA . GLY B 1 231 ? 40.514 -27.973 51.335 1.00 17.43 576 GLY B CA 1
ATOM 4436 C C . GLY B 1 231 ? 40.139 -29.042 52.345 1.00 17.34 576 GLY B C 1
ATOM 4437 O O . GLY B 1 231 ? 40.973 -29.817 52.728 1.00 17.74 576 GLY B O 1
ATOM 4438 N N . TYR B 1 232 ? 38.891 -29.029 52.826 1.00 15.61 577 TYR B N 1
ATOM 4439 C CA . TYR B 1 232 ? 38.443 -30.011 53.817 1.00 15.73 577 TYR B CA 1
ATOM 4440 C C . TYR B 1 232 ? 38.715 -31.432 53.303 1.00 15.92 577 TYR B C 1
ATOM 4441 O O . TYR B 1 232 ? 38.846 -32.348 54.086 1.00 16.52 577 TYR B O 1
ATOM 4450 N N . GLN B 1 233 ? 38.689 -31.621 51.976 1.00 15.43 578 GLN B N 1
ATOM 4451 C CA . GLN B 1 233 ? 38.795 -33.015 51.456 1.00 17.01 578 GLN B CA 1
ATOM 4452 C C . GLN B 1 233 ? 40.224 -33.473 51.166 1.00 17.24 578 GLN B C 1
ATOM 4453 O O . GLN B 1 233 ? 40.437 -34.597 50.699 1.00 16.31 578 GLN B O 1
ATOM 4459 N N . PHE B 1 234 ? 41.204 -32.621 51.421 1.00 17.30 579 PHE B N 1
ATOM 4460 C CA . PHE B 1 234 ? 42.588 -33.126 51.235 1.00 17.94 579 PHE B CA 1
ATOM 4461 C C . PHE B 1 234 ? 42.899 -34.239 52.240 1.00 18.39 579 PHE B C 1
ATOM 4462 O O . PHE B 1 234 ? 43.436 -35.290 51.879 1.00 17.83 579 PHE B O 1
ATOM 4470 N N . ALA B 1 235 ? 42.525 -34.070 53.517 1.00 16.92 580 ALA B N 1
ATOM 4471 C CA . ALA B 1 235 ? 42.668 -35.125 54.498 1.00 18.08 580 ALA B CA 1
ATOM 4472 C C . ALA B 1 235 ? 42.018 -36.441 54.000 1.00 17.61 580 ALA B C 1
ATOM 4473 O O . ALA B 1 235 ? 42.577 -37.542 54.152 1.00 15.76 580 ALA B O 1
ATOM 4475 N N . THR B 1 236 ? 40.827 -36.319 53.431 1.00 17.31 581 THR B N 1
ATOM 4476 C CA . THR B 1 236 ? 40.097 -37.512 52.944 1.00 17.25 581 THR B CA 1
ATOM 4477 C C . THR B 1 236 ? 40.914 -38.181 51.808 1.00 17.48 581 THR B C 1
ATOM 4478 O O . THR B 1 236 ? 40.979 -39.373 51.746 1.00 18.32 581 THR B O 1
ATOM 4482 N N . ALA B 1 237 ? 41.537 -37.382 50.948 1.00 18.03 582 ALA B N 1
ATOM 4483 C CA . ALA B 1 237 ? 42.383 -37.932 49.872 1.00 17.59 582 ALA B CA 1
ATOM 4484 C C . ALA B 1 237 ? 43.586 -38.702 50.467 1.00 17.91 582 ALA B C 1
ATOM 4485 O O . ALA B 1 237 ? 43.931 -39.830 50.033 1.00 17.20 582 ALA B O 1
ATOM 4487 N N . LEU B 1 238 ? 44.220 -38.137 51.483 1.00 17.64 583 LEU B N 1
ATOM 4488 C CA . LEU B 1 238 ? 45.331 -38.805 52.150 1.00 17.04 583 LEU B CA 1
ATOM 4489 C C . LEU B 1 238 ? 44.907 -40.096 52.869 1.00 17.38 583 LEU B C 1
ATOM 4490 O O . LEU B 1 238 ? 45.635 -41.105 52.823 1.00 17.02 583 LEU B O 1
ATOM 4495 N N . GLU B 1 239 ? 43.732 -40.076 53.508 1.00 16.26 584 GLU B N 1
ATOM 4496 C CA . GLU B 1 239 ? 43.228 -41.224 54.223 1.00 16.91 584 GLU B CA 1
ATOM 4497 C C . GLU B 1 239 ? 42.811 -42.327 53.250 1.00 17.64 584 GLU B C 1
ATOM 4498 O O . GLU B 1 239 ? 43.071 -43.524 53.481 1.00 18.55 584 GLU B O 1
ATOM 4504 N N . GLY B 1 240 ? 42.217 -41.925 52.146 1.00 19.09 585 GLY B N 1
ATOM 4505 C CA . GLY B 1 240 ? 41.854 -42.896 51.096 1.00 17.85 585 GLY B CA 1
ATOM 4506 C C . GLY B 1 240 ? 43.088 -43.606 50.559 1.00 19.59 585 GLY B C 1
ATOM 4507 O O . GLY B 1 240 ? 43.099 -44.844 50.442 1.00 20.26 585 GLY B O 1
ATOM 4508 N N . ALA B 1 241 ? 44.141 -42.838 50.274 1.00 19.40 586 ALA B N 1
ATOM 4509 C CA . ALA B 1 241 ? 45.429 -43.411 49.840 1.00 19.99 586 ALA B CA 1
ATOM 4510 C C . ALA B 1 241 ? 46.043 -44.359 50.840 1.00 20.48 586 ALA B C 1
ATOM 4511 O O . ALA B 1 241 ? 46.580 -45.442 50.471 1.00 20.77 586 ALA B O 1
ATOM 4513 N N . LEU B 1 242 ? 46.037 -43.967 52.119 1.00 19.60 587 LEU B N 1
ATOM 4514 C CA . LEU B 1 242 ? 46.535 -44.861 53.160 1.00 21.37 587 LEU B CA 1
ATOM 4515 C C . LEU B 1 242 ? 45.739 -46.177 53.195 1.00 22.53 587 LEU B C 1
ATOM 4516 O O . LEU B 1 242 ? 46.326 -47.268 53.326 1.00 23.49 587 LEU B O 1
ATOM 4521 N N . LYS B 1 243 ? 44.411 -46.082 53.096 1.00 22.06 588 LYS B N 1
ATOM 4522 C CA . LYS B 1 243 ? 43.573 -47.273 53.145 1.00 22.80 588 LYS B CA 1
ATOM 4523 C C . LYS B 1 243 ? 43.923 -48.225 51.988 1.00 23.82 588 LYS B C 1
ATOM 4524 O O . LYS B 1 243 ? 44.118 -49.425 52.199 1.00 25.27 588 LYS B O 1
ATOM 4530 N N . ILE B 1 244 ? 44.045 -47.672 50.792 1.00 24.45 589 ILE B N 1
ATOM 4531 C CA . ILE B 1 244 ? 44.349 -48.479 49.597 1.00 24.89 589 ILE B CA 1
ATOM 4532 C C . ILE B 1 244 ? 45.717 -49.150 49.773 1.00 26.95 589 ILE B C 1
ATOM 4533 O O . ILE B 1 244 ? 45.882 -50.350 49.474 1.00 27.74 589 ILE B O 1
ATOM 4540 N N . LYS B 1 245 ? 46.692 -48.404 50.288 1.00 26.72 590 LYS B N 1
ATOM 4541 C CA . LYS B 1 245 ? 48.020 -48.970 50.598 1.00 28.24 590 LYS B CA 1
ATOM 4542 C C . LYS B 1 245 ? 48.038 -50.030 51.696 1.00 29.76 590 LYS B C 1
ATOM 4543 O O . LYS B 1 245 ? 48.632 -51.122 51.495 1.00 30.69 590 LYS B O 1
ATOM 4549 N N . GLU B 1 246 ? 47.433 -49.738 52.853 1.00 30.58 591 GLU B N 1
ATOM 4550 C CA A GLU B 1 246 ? 47.505 -50.621 54.034 0.50 31.79 591 GLU B CA 1
ATOM 4551 C CA B GLU B 1 246 ? 47.522 -50.627 54.020 0.50 31.67 591 GLU B CA 1
ATOM 4552 C C . GLU B 1 246 ? 46.637 -51.871 53.899 1.00 32.58 591 GLU B C 1
ATOM 4553 O O . GLU B 1 246 ? 46.985 -52.923 54.396 1.00 34.28 591 GLU B O 1
ATOM 4564 N N . ILE B 1 247 ? 45.513 -51.745 53.220 1.00 34.36 592 ILE B N 1
ATOM 4565 C CA . ILE B 1 247 ? 44.521 -52.820 53.130 1.00 35.77 592 ILE B CA 1
ATOM 4566 C C . ILE B 1 247 ? 44.658 -53.562 51.799 1.00 36.97 592 ILE B C 1
ATOM 4567 O O . ILE B 1 247 ? 44.814 -54.788 51.795 1.00 37.66 592 ILE B O 1
ATOM 4572 N N . SER B 1 248 ? 44.605 -52.821 50.689 1.00 37.08 593 SER B N 1
ATOM 4573 C CA . SER B 1 248 ? 44.518 -53.397 49.348 1.00 37.99 593 SER B CA 1
ATOM 4574 C C . SER B 1 248 ? 45.878 -53.766 48.783 1.00 39.47 593 SER B C 1
ATOM 4575 O O . SER B 1 248 ? 45.958 -54.400 47.721 1.00 40.03 593 SER B O 1
ATOM 4578 N N . TYR B 1 249 ? 46.938 -53.331 49.461 1.00 40.30 594 TYR B N 1
ATOM 4579 C CA . TYR B 1 249 ? 48.308 -53.504 48.979 1.00 41.22 594 TYR B CA 1
ATOM 4580 C C . TYR B 1 249 ? 48.444 -53.029 47.539 1.00 40.37 594 TYR B C 1
ATOM 4581 O O . TYR B 1 249 ? 49.029 -53.704 46.701 1.00 40.93 594 TYR B O 1
ATOM 4590 N N . MET B 1 250 ? 47.896 -51.861 47.248 1.00 38.85 595 MET B N 1
ATOM 4591 C CA . MET B 1 250 ? 48.044 -51.281 45.931 1.00 37.79 595 MET B CA 1
ATOM 4592 C C . MET B 1 250 ? 48.675 -49.911 46.163 1.00 36.58 595 MET B C 1
ATOM 4593 O O . MET B 1 250 ? 48.483 -49.324 47.223 1.00 37.10 595 MET B O 1
ATOM 4598 N N . HIS B 1 251 ? 49.451 -49.415 45.213 1.00 34.88 596 HIS B N 1
ATOM 4599 C CA . HIS B 1 251 ? 50.032 -48.085 45.375 1.00 34.59 596 HIS B CA 1
ATOM 4600 C C . HIS B 1 251 ? 48.954 -47.005 45.235 1.00 32.20 596 HIS B C 1
ATOM 4601 O O . HIS B 1 251 ? 48.062 -47.094 44.372 1.00 31.92 596 HIS B O 1
ATOM 4608 N N . SER B 1 252 ? 49.056 -45.960 46.058 1.00 29.47 597 SER B N 1
ATOM 4609 C CA . SER B 1 252 ? 48.051 -44.907 46.012 1.00 26.01 597 SER B CA 1
ATOM 4610 C C . SER B 1 252 ? 48.724 -43.650 46.495 1.00 25.57 597 SER B C 1
ATOM 4611 O O . SER B 1 252 ? 49.624 -43.726 47.314 1.00 24.36 597 SER B O 1
ATOM 4614 N N . GLU B 1 253 ? 48.347 -42.511 45.924 1.00 24.57 598 GLU B N 1
ATOM 4615 C CA . GLU B 1 253 ? 48.854 -41.212 46.421 1.00 23.99 598 GLU B CA 1
ATOM 4616 C C . GLU B 1 253 ? 47.686 -40.231 46.518 1.00 23.43 598 GLU B C 1
ATOM 4617 O O . GLU B 1 253 ? 46.869 -40.176 45.603 1.00 22.84 598 GLU B O 1
ATOM 4623 N N . GLY B 1 254 ? 47.607 -39.458 47.602 1.00 22.12 599 GLY B N 1
ATOM 4624 C CA . GLY B 1 254 ? 46.648 -38.349 47.691 1.00 22.87 599 GLY B CA 1
ATOM 4625 C C . GLY B 1 254 ? 47.303 -37.087 47.176 1.00 24.06 599 GLY B C 1
ATOM 4626 O O . GLY B 1 254 ? 48.413 -36.773 47.597 1.00 27.54 599 GLY B O 1
ATOM 4627 N N . VAL B 1 255 ? 46.668 -36.412 46.233 1.00 23.10 600 VAL B N 1
ATOM 4628 C CA . VAL B 1 255 ? 47.248 -35.271 45.521 1.00 24.57 600 VAL B CA 1
ATOM 4629 C C . VAL B 1 255 ? 46.444 -34.007 45.797 1.00 23.21 600 VAL B C 1
ATOM 4630 O O . VAL B 1 255 ? 45.183 -34.026 45.744 1.00 22.36 600 VAL B O 1
ATOM 4634 N N . LEU B 1 256 ? 47.136 -32.892 46.055 1.00 22.94 601 LEU B N 1
ATOM 4635 C CA . LEU B 1 256 ? 46.392 -31.629 46.246 1.00 22.55 601 LEU B CA 1
ATOM 4636 C C . LEU B 1 256 ? 45.938 -31.131 44.881 1.00 22.58 601 LEU B C 1
ATOM 4637 O O . LEU B 1 256 ? 46.752 -30.802 44.031 1.00 23.97 601 LEU B O 1
ATOM 4642 N N . ALA B 1 257 ? 44.628 -31.046 44.675 1.00 23.43 602 ALA B N 1
ATOM 4643 C CA . ALA B 1 257 ? 44.065 -30.956 43.332 1.00 23.90 602 ALA B CA 1
ATOM 4644 C C . ALA B 1 257 ? 44.420 -29.644 42.669 1.00 24.98 602 ALA B C 1
ATOM 4645 O O . ALA B 1 257 ? 44.167 -28.547 43.236 1.00 24.96 602 ALA B O 1
ATOM 4647 N N . GLY B 1 258 ? 45.031 -29.729 41.492 1.00 25.75 603 GLY B N 1
ATOM 4648 C CA . GLY B 1 258 ? 45.223 -28.544 40.675 1.00 26.74 603 GLY B CA 1
ATOM 4649 C C . GLY B 1 258 ? 46.346 -27.652 41.179 1.00 27.86 603 GLY B C 1
ATOM 4650 O O . GLY B 1 258 ? 46.493 -26.526 40.713 1.00 27.15 603 GLY B O 1
ATOM 4651 N N . GLU B 1 259 ? 47.115 -28.133 42.152 1.00 27.80 604 GLU B N 1
ATOM 4652 C CA . GLU B 1 259 ? 48.228 -27.348 42.685 1.00 29.47 604 GLU B CA 1
ATOM 4653 C C . GLU B 1 259 ? 49.286 -27.162 41.583 1.00 31.96 604 GLU B C 1
ATOM 4654 O O . GLU B 1 259 ? 49.754 -26.041 41.336 1.00 31.89 604 GLU B O 1
ATOM 4660 N N . LEU B 1 260 ? 49.627 -28.257 40.900 1.00 34.23 605 LEU B N 1
ATOM 4661 C CA . LEU B 1 260 ? 50.576 -28.182 39.789 1.00 37.01 605 LEU B CA 1
ATOM 4662 C C . LEU B 1 260 ? 49.814 -28.328 38.473 1.00 39.22 605 LEU B C 1
ATOM 4663 O O . LEU B 1 260 ? 48.965 -29.213 38.339 1.00 39.71 605 LEU B O 1
ATOM 4668 N N . LYS B 1 261 ? 50.078 -27.436 37.524 1.00 41.71 606 LYS B N 1
ATOM 4669 C CA . LYS B 1 261 ? 49.566 -27.592 36.167 1.00 44.52 606 LYS B CA 1
ATOM 4670 C C . LYS B 1 261 ? 50.261 -28.776 35.495 1.00 45.18 606 LYS B C 1
ATOM 4671 O O . LYS B 1 261 ? 49.620 -29.557 34.804 1.00 46.29 606 LYS B O 1
ATOM 4677 N N . HIS B 1 262 ? 51.560 -28.925 35.746 1.00 45.58 607 HIS B N 1
ATOM 4678 C CA . HIS B 1 262 ? 52.388 -29.935 35.081 1.00 46.19 607 HIS B CA 1
ATOM 4679 C C . HIS B 1 262 ? 52.934 -30.971 36.071 1.00 45.58 607 HIS B C 1
ATOM 4680 O O . HIS B 1 262 ? 54.101 -31.392 35.997 1.00 46.25 607 HIS B O 1
ATOM 4687 N N . GLY B 1 263 ? 52.075 -31.376 37.006 1.00 44.22 608 GLY B N 1
ATOM 4688 C CA . GLY B 1 263 ? 52.418 -32.405 37.983 1.00 41.92 608 GLY B CA 1
ATOM 4689 C C . GLY B 1 263 ? 52.012 -33.780 37.475 1.00 40.90 608 GLY B C 1
ATOM 4690 O O . GLY B 1 263 ? 51.957 -34.018 36.258 1.00 39.90 608 GLY B O 1
ATOM 4691 N N . ILE B 1 264 ? 51.723 -34.667 38.422 1.00 38.96 609 ILE B N 1
ATOM 4692 C CA . ILE B 1 264 ? 51.286 -36.032 38.142 1.00 39.05 609 ILE B CA 1
ATOM 4693 C C . ILE B 1 264 ? 50.155 -36.144 37.084 1.00 38.50 609 ILE B C 1
ATOM 4694 O O . ILE B 1 264 ? 50.177 -37.055 36.263 1.00 37.43 609 ILE B O 1
ATOM 4699 N N . LEU B 1 265 ? 49.198 -35.204 37.085 1.00 38.40 610 LEU B N 1
ATOM 4700 C CA . LEU B 1 265 ? 48.047 -35.282 36.164 1.00 38.75 610 LEU B CA 1
ATOM 4701 C C . LEU B 1 265 ? 48.431 -35.120 34.686 1.00 39.34 610 LEU B C 1
ATOM 4702 O O . LEU B 1 265 ? 47.739 -35.628 33.795 1.00 39.22 610 LEU B O 1
ATOM 4707 N N . ALA B 1 266 ? 49.538 -34.427 34.436 1.00 39.46 611 ALA B N 1
ATOM 4708 C CA . ALA B 1 266 ? 50.051 -34.302 33.079 1.00 40.22 611 ALA B CA 1
ATOM 4709 C C . ALA B 1 266 ? 50.746 -35.591 32.625 1.00 40.58 611 ALA B C 1
ATOM 4710 O O . ALA B 1 266 ? 51.075 -35.730 31.438 1.00 41.01 611 ALA B O 1
ATOM 4712 N N . LEU B 1 267 ? 50.936 -36.536 33.552 1.00 40.03 612 LEU B N 1
ATOM 4713 C CA . LEU B 1 267 ? 51.764 -37.715 33.314 1.00 40.42 612 LEU B CA 1
ATOM 4714 C C . LEU B 1 267 ? 50.943 -38.996 33.271 1.00 40.88 612 LEU B C 1
ATOM 4715 O O . LEU B 1 267 ? 51.363 -39.986 32.648 1.00 40.71 612 LEU B O 1
ATOM 4720 N N . VAL B 1 268 ? 49.771 -38.969 33.907 1.00 40.12 613 VAL B N 1
ATOM 4721 C CA . VAL B 1 268 ? 48.970 -40.181 34.056 1.00 40.51 613 VAL B CA 1
ATOM 4722 C C . VAL B 1 268 ? 48.561 -40.777 32.698 1.00 40.36 613 VAL B C 1
ATOM 4723 O O . VAL B 1 268 ? 48.363 -40.052 31.729 1.00 39.51 613 VAL B O 1
ATOM 4727 N N . ASP B 1 269 ? 48.469 -42.104 32.660 1.00 40.32 614 ASP B N 1
ATOM 4728 C CA . ASP B 1 269 ? 47.946 -42.852 31.512 1.00 40.25 614 ASP B CA 1
ATOM 4729 C C . ASP B 1 269 ? 46.414 -42.698 31.441 1.00 39.32 614 ASP B C 1
ATOM 4730 O O . ASP B 1 269 ? 45.783 -42.579 32.498 1.00 38.83 614 ASP B O 1
ATOM 4735 N N . GLU B 1 270 ? 45.838 -42.691 30.222 1.00 38.51 615 GLU B N 1
ATOM 4736 C CA . GLU B 1 270 ? 44.371 -42.699 29.962 1.00 38.01 615 GLU B CA 1
ATOM 4737 C C . GLU B 1 270 ? 43.594 -43.490 30.979 1.00 36.37 615 GLU B C 1
ATOM 4738 O O . GLU B 1 270 ? 42.505 -43.080 31.344 1.00 36.09 615 GLU B O 1
ATOM 4744 N N . ASP B 1 271 ? 44.123 -44.645 31.382 1.00 35.08 616 ASP B N 1
ATOM 4745 C CA . ASP B 1 271 ? 43.345 -45.592 32.199 1.00 34.55 616 ASP B CA 1
ATOM 4746 C C . ASP B 1 271 ? 43.763 -45.689 33.668 1.00 33.70 616 ASP B C 1
ATOM 4747 O O . ASP B 1 271 ? 43.345 -46.635 34.378 1.00 32.74 616 ASP B O 1
ATOM 4752 N N . LEU B 1 272 ? 44.623 -44.772 34.119 1.00 32.59 617 LEU B N 1
ATOM 4753 C CA . LEU B 1 272 ? 45.021 -44.766 35.533 1.00 32.25 617 LEU B CA 1
ATOM 4754 C C . LEU B 1 272 ? 43.757 -44.437 36.326 1.00 30.18 617 LEU B C 1
ATOM 4755 O O . LEU B 1 272 ? 43.057 -43.487 35.958 1.00 31.71 617 LEU B O 1
ATOM 4760 N N . PRO B 1 273 ? 43.448 -45.222 37.384 1.00 28.43 618 PRO B N 1
ATOM 4761 C CA . PRO B 1 273 ? 42.283 -44.893 38.207 1.00 26.66 618 PRO B CA 1
ATOM 4762 C C . PRO B 1 273 ? 42.560 -43.606 38.991 1.00 25.17 618 PRO B C 1
ATOM 4763 O O . PRO B 1 273 ? 43.614 -43.479 39.638 1.00 24.79 618 PRO B O 1
ATOM 4767 N N . ILE B 1 274 ? 41.600 -42.690 38.941 1.00 24.50 619 ILE B N 1
ATOM 4768 C CA . ILE B 1 274 ? 41.688 -41.404 39.669 1.00 22.54 619 ILE B CA 1
ATOM 4769 C C . ILE B 1 274 ? 40.350 -41.202 40.338 1.00 23.14 619 ILE B C 1
ATOM 4770 O O . ILE B 1 274 ? 39.304 -41.293 39.678 1.00 23.09 619 ILE B O 1
ATOM 4775 N N . ILE B 1 275 ? 40.375 -40.908 41.642 1.00 22.41 620 ILE B N 1
ATOM 4776 C CA . ILE B 1 275 ? 39.180 -40.555 42.359 1.00 20.86 620 ILE B CA 1
ATOM 4777 C C . ILE B 1 275 ? 39.358 -39.083 42.713 1.00 20.85 620 ILE B C 1
ATOM 4778 O O . ILE B 1 275 ? 40.437 -38.708 43.169 1.00 20.48 620 ILE B O 1
ATOM 4783 N N . ALA B 1 276 ? 38.343 -38.271 42.450 1.00 18.16 621 ALA B N 1
ATOM 4784 C CA . ALA B 1 276 ? 38.349 -36.861 42.776 1.00 18.68 621 ALA B CA 1
ATOM 4785 C C . ALA B 1 276 ? 37.247 -36.566 43.740 1.00 18.24 621 ALA B C 1
ATOM 4786 O O . ALA B 1 276 ? 36.109 -36.926 43.476 1.00 17.66 621 ALA B O 1
ATOM 4788 N N . PHE B 1 277 ? 37.571 -35.818 44.798 1.00 17.36 622 PHE B N 1
ATOM 4789 C CA . PHE B 1 277 ? 36.539 -35.335 45.723 1.00 18.19 622 PHE B CA 1
ATOM 4790 C C . PHE B 1 277 ? 36.008 -34.016 45.212 1.00 17.77 622 PHE B C 1
ATOM 4791 O O . PHE B 1 277 ? 36.773 -33.041 45.041 1.00 19.09 622 PHE B O 1
ATOM 4799 N N . ALA B 1 278 ? 34.708 -33.970 44.906 1.00 17.93 623 ALA B N 1
ATOM 4800 C CA . ALA B 1 278 ? 34.121 -32.784 44.295 1.00 16.76 623 ALA B CA 1
ATOM 4801 C C . ALA B 1 278 ? 32.810 -32.397 44.981 1.00 18.64 623 ALA B C 1
ATOM 4802 O O . ALA B 1 278 ? 31.934 -31.806 44.344 1.00 19.12 623 ALA B O 1
ATOM 4804 N N . THR B 1 279 ? 32.698 -32.755 46.263 1.00 17.72 624 THR B N 1
ATOM 4805 C CA . THR B 1 279 ? 31.582 -32.320 47.088 1.00 18.96 624 THR B CA 1
ATOM 4806 C C . THR B 1 279 ? 31.652 -30.781 47.257 1.00 18.99 624 THR B C 1
ATOM 4807 O O . THR B 1 279 ? 32.737 -30.164 47.173 1.00 17.92 624 THR B O 1
ATOM 4811 N N . ARG B 1 280 ? 30.513 -30.137 47.469 1.00 18.87 625 ARG B N 1
ATOM 4812 C CA . ARG B 1 280 ? 30.462 -28.670 47.402 1.00 20.75 625 ARG B CA 1
ATOM 4813 C C . ARG B 1 280 ? 31.403 -27.934 48.364 1.00 20.93 625 ARG B C 1
ATOM 4814 O O . ARG B 1 280 ? 31.897 -26.845 48.045 1.00 22.80 625 ARG B O 1
ATOM 4822 N N . ASP B 1 281 ? 31.653 -28.528 49.525 1.00 19.71 626 ASP B N 1
ATOM 4823 C CA . ASP B 1 281 ? 32.539 -27.927 50.557 1.00 19.56 626 ASP B CA 1
ATOM 4824 C C . ASP B 1 281 ? 33.972 -27.673 50.048 1.00 20.11 626 ASP B C 1
ATOM 4825 O O . ASP B 1 281 ? 34.667 -26.793 50.560 1.00 19.15 626 ASP B O 1
ATOM 4830 N N . SER B 1 282 ? 34.402 -28.468 49.062 1.00 20.32 627 SER B N 1
ATOM 4831 C CA . SER B 1 282 ? 35.790 -28.444 48.577 1.00 20.61 627 SER B CA 1
ATOM 4832 C C . SER B 1 282 ? 35.839 -28.340 47.045 1.00 21.57 627 SER B C 1
ATOM 4833 O O . SER B 1 282 ? 36.821 -28.748 46.374 1.00 22.03 627 SER B O 1
ATOM 4836 N N . LEU B 1 283 ? 34.784 -27.778 46.470 1.00 22.27 628 LEU B N 1
ATOM 4837 C CA . LEU B 1 283 ? 34.696 -27.644 45.015 1.00 23.42 628 LEU B CA 1
ATOM 4838 C C . LEU B 1 283 ? 35.358 -26.337 44.519 1.00 23.37 628 LEU B C 1
ATOM 4839 O O . LEU B 1 283 ? 34.674 -25.392 44.078 1.00 24.47 628 LEU B O 1
ATOM 4844 N N . PHE B 1 284 ? 36.690 -26.292 44.608 1.00 22.66 629 PHE B N 1
ATOM 4845 C CA . PHE B 1 284 ? 37.478 -25.106 44.267 1.00 22.05 629 PHE B CA 1
ATOM 4846 C C . PHE B 1 284 ? 37.724 -25.094 42.765 1.00 23.31 629 PHE B C 1
ATOM 4847 O O . PHE B 1 284 ? 37.695 -26.151 42.125 1.00 22.40 629 PHE B O 1
ATOM 4855 N N . PRO B 1 285 ? 37.953 -23.898 42.187 1.00 23.24 630 PRO B N 1
ATOM 4856 C CA . PRO B 1 285 ? 38.381 -23.797 40.777 1.00 23.61 630 PRO B CA 1
ATOM 4857 C C . PRO B 1 285 ? 39.530 -24.754 40.4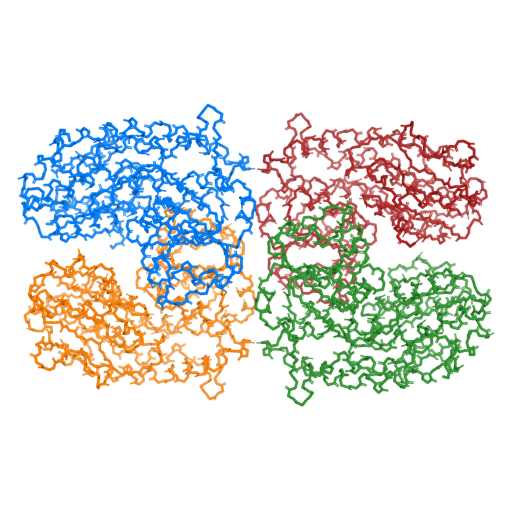30 1.00 23.59 630 PRO B C 1
ATOM 4858 O O . PRO B 1 285 ? 39.515 -25.364 39.365 1.00 23.29 630 PRO B O 1
ATOM 4862 N N . LYS B 1 286 ? 40.505 -24.906 41.319 1.00 23.43 631 LYS B N 1
ATOM 4863 C CA . LYS B 1 286 ? 41.650 -25.785 41.019 1.00 22.79 631 LYS B CA 1
ATOM 4864 C C . LYS B 1 286 ? 41.201 -27.252 40.952 1.00 22.25 631 LYS B C 1
ATOM 4865 O O . LYS B 1 286 ? 41.825 -28.074 40.259 1.00 21.57 631 LYS B O 1
ATOM 4871 N N . VAL B 1 287 ? 40.165 -27.597 41.725 1.00 21.87 632 VAL B N 1
ATOM 4872 C CA . VAL B 1 287 ? 39.607 -28.948 41.662 1.00 22.14 632 VAL B CA 1
ATOM 4873 C C . VAL B 1 287 ? 38.976 -29.191 40.299 1.00 22.12 632 VAL B C 1
ATOM 4874 O O . VAL B 1 287 ? 39.211 -30.258 39.674 1.00 23.35 632 VAL B O 1
ATOM 4878 N N . MET B 1 288 ? 38.178 -28.220 39.836 1.00 23.18 633 MET B N 1
ATOM 4879 C CA . MET B 1 288 ? 37.556 -28.301 38.510 1.00 24.26 633 MET B CA 1
ATOM 4880 C C . MET B 1 288 ? 38.625 -28.339 37.419 1.00 25.00 633 MET B C 1
ATOM 4881 O O . MET B 1 288 ? 38.494 -29.132 36.470 1.00 25.13 633 MET B O 1
ATOM 4886 N N . SER B 1 289 ? 39.677 -27.521 37.566 1.00 24.59 634 SER B N 1
ATOM 4887 C CA . SER B 1 289 ? 40.809 -27.552 36.599 1.00 25.62 634 SER B CA 1
ATOM 4888 C C . SER B 1 289 ? 41.490 -28.903 36.508 1.00 24.95 634 SER B C 1
ATOM 4889 O O . SER B 1 289 ? 41.767 -29.377 35.407 1.00 25.33 634 SER B O 1
ATOM 4892 N N . ALA B 1 290 ? 41.764 -29.513 37.663 1.00 24.15 635 ALA B N 1
ATOM 4893 C CA . ALA B 1 290 ? 42.348 -30.836 37.730 1.00 23.74 635 ALA B CA 1
ATOM 4894 C C . ALA B 1 290 ? 41.435 -31.851 37.045 1.00 24.36 635 ALA B C 1
ATOM 4895 O O . ALA B 1 290 ? 41.898 -32.666 36.254 1.00 23.92 635 ALA B O 1
ATOM 4897 N N . ILE B 1 291 ? 40.137 -31.791 37.362 1.00 23.99 636 ILE B N 1
ATOM 4898 C CA . ILE B 1 291 ? 39.183 -32.745 36.768 1.00 25.57 636 ILE B CA 1
ATOM 4899 C C . ILE B 1 291 ? 39.108 -32.546 35.257 1.00 26.64 636 ILE B C 1
ATOM 4900 O O . ILE B 1 291 ? 39.135 -33.531 34.493 1.00 27.28 636 ILE B O 1
ATOM 4905 N N . GLU B 1 292 ? 39.055 -31.286 34.818 1.00 28.08 637 GLU B N 1
ATOM 4906 C CA . GLU B 1 292 ? 39.034 -31.002 33.363 1.00 30.46 637 GLU B CA 1
ATOM 4907 C C . GLU B 1 292 ? 40.294 -31.513 32.652 1.00 31.27 637 GLU B C 1
ATOM 4908 O O . GLU B 1 292 ? 40.232 -32.009 31.514 1.00 32.47 637 GLU B O 1
ATOM 4914 N N . GLN B 1 293 ? 41.439 -31.398 33.319 1.00 31.08 638 GLN B N 1
ATOM 4915 C CA . GLN B 1 293 ? 42.718 -31.889 32.811 1.00 31.19 638 GLN B CA 1
ATOM 4916 C C . GLN B 1 293 ? 42.681 -33.395 32.591 1.00 30.96 638 GLN B C 1
ATOM 4917 O O . GLN B 1 293 ? 43.146 -33.894 31.574 1.00 31.96 638 GLN B O 1
ATOM 4923 N N . VAL B 1 294 ? 42.055 -34.114 33.516 1.00 29.88 639 VAL B N 1
ATOM 4924 C CA . VAL B 1 294 ? 41.956 -35.575 33.400 1.00 28.91 639 VAL B CA 1
ATOM 4925 C C . VAL B 1 294 ? 41.066 -35.922 32.204 1.00 28.17 639 VAL B C 1
ATOM 4926 O O . VAL B 1 294 ? 41.439 -36.768 31.384 1.00 27.90 639 VAL B O 1
ATOM 4930 N N . THR B 1 295 ? 39.904 -35.286 32.117 1.00 27.65 640 THR B N 1
ATOM 4931 C CA . THR B 1 295 ? 38.940 -35.633 31.046 1.00 28.66 640 THR B CA 1
ATOM 4932 C C . THR B 1 295 ? 39.452 -35.186 29.669 1.00 30.20 640 THR B C 1
ATOM 4933 O O . THR B 1 295 ? 39.165 -35.852 28.686 1.00 30.48 640 THR B O 1
ATOM 4937 N N . ALA B 1 296 ? 40.228 -34.103 29.625 1.00 31.45 641 ALA B N 1
ATOM 4938 C CA . ALA B 1 296 ? 40.824 -33.602 28.364 1.00 33.68 641 ALA B CA 1
ATOM 4939 C C . ALA B 1 296 ? 41.800 -34.595 27.744 1.00 35.02 641 ALA B C 1
ATOM 4940 O O . ALA B 1 296 ? 41.962 -34.646 26.505 1.00 36.82 641 ALA B O 1
ATOM 4942 N N . ARG B 1 297 ? 42.459 -35.362 28.606 1.00 35.82 642 ARG B N 1
ATOM 4943 C CA . ARG B 1 297 ? 43.386 -36.412 28.228 1.00 37.06 642 ARG B CA 1
ATOM 4944 C C . ARG B 1 297 ? 42.668 -37.755 28.039 1.00 35.91 642 ARG B C 1
ATOM 4945 O O . ARG B 1 297 ? 43.329 -38.779 27.952 1.00 36.98 642 ARG B O 1
ATOM 4953 N N . ASP B 1 298 ? 41.329 -37.755 28.014 1.00 34.97 643 ASP B N 1
ATOM 4954 C CA . ASP B 1 298 ? 40.511 -38.997 27.906 1.00 33.91 643 ASP B CA 1
ATOM 4955 C C . ASP B 1 298 ? 40.572 -39.891 29.159 1.00 31.48 643 ASP B C 1
ATOM 4956 O O . ASP B 1 298 ? 40.244 -41.084 29.105 1.00 30.38 643 ASP B O 1
ATOM 4961 N N . GLY B 1 299 ? 40.963 -39.336 30.303 1.00 27.40 644 GLY B N 1
ATOM 4962 C CA . GLY B 1 299 ? 40.883 -40.110 31.520 1.00 24.36 644 GLY B CA 1
ATOM 4963 C C . GLY B 1 299 ? 39.421 -40.258 31.911 1.00 23.00 644 GLY B C 1
ATOM 4964 O O . GLY B 1 299 ? 38.602 -39.453 31.480 1.00 23.42 644 GLY B O 1
ATOM 4965 N N . ARG B 1 300 ? 39.105 -41.283 32.707 1.00 21.16 645 ARG B N 1
ATOM 4966 C CA . ARG B 1 300 ? 37.724 -41.626 33.050 1.00 20.81 645 ARG B CA 1
ATOM 4967 C C . ARG B 1 300 ? 37.657 -41.705 34.567 1.00 20.64 645 ARG B C 1
ATOM 4968 O O . ARG B 1 300 ? 37.701 -42.791 35.154 1.00 20.50 645 ARG B O 1
ATOM 4976 N N . PRO B 1 301 ? 37.589 -40.535 35.213 1.00 21.03 646 PRO B N 1
ATOM 4977 C CA . PRO B 1 301 ? 37.710 -40.436 36.677 1.00 21.40 646 PRO B CA 1
ATOM 4978 C C . PRO B 1 301 ? 36.466 -40.909 37.435 1.00 20.71 646 PRO B C 1
ATOM 4979 O O . PRO B 1 301 ? 35.380 -40.970 36.861 1.00 21.71 646 PRO B O 1
ATOM 4983 N N . ILE B 1 302 ? 36.659 -41.268 38.699 1.00 20.43 647 ILE B N 1
ATOM 4984 C CA . ILE B 1 302 ? 35.550 -41.590 39.624 1.00 19.03 647 ILE B CA 1
ATOM 4985 C C . ILE B 1 302 ? 35.357 -40.342 40.483 1.00 20.42 647 ILE B C 1
ATOM 4986 O O . ILE B 1 302 ? 36.333 -39.899 41.107 1.00 18.97 647 ILE B O 1
ATOM 4991 N N . VAL B 1 303 ? 34.144 -39.772 40.498 1.00 20.01 648 VAL B N 1
ATOM 4992 C CA . VAL B 1 303 ? 33.910 -38.489 41.158 1.00 21.00 648 VAL B CA 1
ATOM 4993 C C . VAL B 1 303 ? 33.041 -38.741 42.347 1.00 21.01 648 VAL B C 1
ATOM 4994 O O . VAL B 1 303 ? 31.985 -39.342 42.217 1.00 20.59 648 VAL B O 1
ATOM 4998 N N . ILE B 1 304 ? 33.507 -38.314 43.521 1.00 20.07 649 ILE B N 1
ATOM 4999 C CA . ILE B 1 304 ? 32.682 -38.412 44.699 1.00 19.27 649 ILE B CA 1
ATOM 5000 C C . ILE B 1 304 ? 32.126 -36.987 44.844 1.00 18.97 649 ILE B C 1
ATOM 5001 O O . ILE B 1 304 ? 32.885 -36.032 44.985 1.00 18.20 649 ILE B O 1
ATOM 5006 N N . CYS B 1 305 ? 30.808 -36.843 44.744 1.00 18.28 650 CYS B N 1
ATOM 5007 C CA . CYS B 1 305 ? 30.189 -35.525 44.716 1.00 20.05 650 CYS B CA 1
ATOM 5008 C C . CYS B 1 305 ? 28.847 -35.594 45.450 1.00 19.94 650 CYS B C 1
ATOM 5009 O O . CYS B 1 305 ? 28.394 -36.678 45.852 1.00 20.24 650 CYS B O 1
ATOM 5012 N N . ASN B 1 306 ? 28.247 -34.434 45.675 1.00 19.62 651 ASN B N 1
ATOM 5013 C CA . ASN B 1 306 ? 26.951 -34.429 46.352 1.00 20.72 651 ASN B CA 1
ATOM 5014 C C . ASN B 1 306 ? 25.803 -34.858 45.438 1.00 22.23 651 ASN B C 1
ATOM 5015 O O . ASN B 1 306 ? 25.849 -34.643 44.231 1.00 20.67 651 ASN B O 1
ATOM 5020 N N . GLU B 1 307 ? 24.820 -35.524 46.036 1.00 22.53 652 GLU B N 1
ATOM 5021 C CA . GLU B 1 307 ? 23.625 -35.997 45.312 1.00 25.13 652 GLU B CA 1
ATOM 5022 C C . GLU B 1 307 ? 23.083 -34.925 44.420 1.00 24.41 652 GLU B C 1
ATOM 5023 O O . GLU B 1 307 ? 22.785 -33.829 44.872 1.00 25.51 652 GLU B O 1
ATOM 5029 N N . GLY B 1 308 ? 22.965 -35.218 43.139 1.00 24.28 653 GLY B N 1
ATOM 5030 C CA . GLY B 1 308 ? 22.312 -34.273 42.242 1.00 25.44 653 GLY B CA 1
ATOM 5031 C C . GLY B 1 308 ? 23.246 -33.361 41.484 1.00 26.06 653 GLY B C 1
ATOM 5032 O O . GLY B 1 308 ? 22.813 -32.605 40.616 1.00 26.63 653 GLY B O 1
ATOM 5033 N N . ASP B 1 309 ? 24.537 -33.386 41.813 1.00 26.43 654 ASP B N 1
ATOM 5034 C CA . ASP B 1 309 ? 25.435 -32.417 41.169 1.00 26.57 654 ASP B CA 1
ATOM 5035 C C . ASP B 1 309 ? 26.118 -33.076 39.990 1.00 27.56 654 ASP B C 1
ATOM 5036 O O . ASP B 1 309 ? 26.652 -34.155 40.140 1.00 28.99 654 ASP B O 1
ATOM 5041 N N . ALA B 1 310 ? 26.165 -32.390 38.859 1.00 27.13 655 ALA B N 1
ATOM 5042 C CA . ALA B 1 310 ? 26.791 -32.933 37.682 1.00 27.66 655 ALA B CA 1
ATOM 5043 C C . ALA B 1 310 ? 28.122 -32.226 37.578 1.00 27.48 655 ALA B C 1
ATOM 5044 O O . ALA B 1 310 ? 28.176 -31.068 37.179 1.00 28.98 655 ALA B O 1
ATOM 5046 N N . ILE B 1 311 ? 29.194 -32.904 37.963 1.00 26.31 656 ILE B N 1
ATOM 5047 C CA . ILE B 1 311 ? 30.540 -32.276 37.974 1.00 25.62 656 ILE B CA 1
ATOM 5048 C C . ILE B 1 311 ? 31.206 -32.383 36.607 1.00 26.88 656 ILE B C 1
ATOM 5049 O O . ILE B 1 311 ? 31.943 -31.488 36.184 1.00 26.60 656 ILE B O 1
ATOM 5054 N N . ILE B 1 312 ? 30.934 -33.502 35.950 1.00 25.98 657 ILE B N 1
ATOM 5055 C CA . ILE B 1 312 ? 31.454 -33.798 34.605 1.00 27.05 657 ILE B CA 1
ATOM 5056 C C . ILE B 1 312 ? 30.245 -34.053 33.725 1.00 28.29 657 ILE B C 1
ATOM 5057 O O . ILE B 1 312 ? 29.323 -34.777 34.101 1.00 27.98 657 ILE B O 1
ATOM 5062 N N . SER B 1 313 ? 30.251 -33.424 32.560 1.00 30.23 658 SER B N 1
ATOM 5063 C CA . SER B 1 313 ? 29.192 -33.594 31.578 1.00 31.37 658 SER B CA 1
ATOM 5064 C C . SER B 1 313 ? 28.920 -35.060 31.308 1.00 30.85 658 SER B C 1
ATOM 5065 O O . SER B 1 313 ? 29.830 -35.874 31.258 1.00 30.35 658 SER B O 1
ATOM 5068 N N . ASN B 1 314 ? 27.656 -35.392 31.109 1.00 32.15 659 ASN B N 1
ATOM 5069 C CA . ASN B 1 314 ? 27.245 -36.744 30.729 1.00 33.94 659 ASN B CA 1
ATOM 5070 C C . ASN B 1 314 ? 27.868 -37.251 29.420 1.00 34.37 659 ASN B C 1
ATOM 5071 O O . ASN B 1 314 ? 27.815 -38.454 29.117 1.00 34.17 659 ASN B O 1
ATOM 5076 N N . ASP B 1 315 ? 28.419 -36.316 28.651 1.00 34.29 660 ASP B N 1
ATOM 5077 C CA . ASP B 1 315 ? 29.070 -36.600 27.369 1.00 34.71 660 ASP B CA 1
ATOM 5078 C C . ASP B 1 315 ? 30.428 -37.244 27.531 1.00 34.03 660 ASP B C 1
ATOM 5079 O O . ASP B 1 315 ? 30.962 -37.785 26.564 1.00 35.02 660 ASP B O 1
ATOM 5084 N N . LYS B 1 316 ? 31.028 -37.135 28.721 1.00 31.84 661 LYS B N 1
ATOM 5085 C CA . LYS B 1 316 ? 32.360 -37.684 28.950 1.00 29.71 661 LYS B CA 1
ATOM 5086 C C . LYS B 1 316 ? 32.281 -38.850 29.928 1.00 28.76 661 LYS B C 1
ATOM 5087 O O . LYS B 1 316 ? 31.615 -38.738 30.972 1.00 27.91 661 LYS B O 1
ATOM 5093 N N . VAL B 1 317 ? 32.930 -39.971 29.595 1.00 25.61 662 VAL B N 1
ATOM 5094 C CA . VAL B 1 317 ? 32.814 -41.162 30.417 1.00 22.90 662 VAL B CA 1
ATOM 5095 C C . VAL B 1 317 ? 33.459 -40.874 31.780 1.00 23.38 662 VAL B C 1
ATOM 5096 O O . VAL B 1 317 ? 34.587 -40.397 31.850 1.00 21.14 662 VAL B O 1
ATOM 5100 N N . HIS B 1 318 ? 32.725 -41.196 32.844 1.00 22.56 663 HIS B N 1
ATOM 5101 C CA . HIS B 1 318 ? 33.222 -41.055 34.204 1.00 22.06 663 HIS B CA 1
ATOM 5102 C C . HIS B 1 318 ? 32.256 -41.795 35.119 1.00 22.55 663 HIS B C 1
ATOM 5103 O O . HIS B 1 318 ? 31.127 -42.105 34.712 1.00 21.51 663 HIS B O 1
ATOM 5110 N N . THR B 1 319 ? 32.690 -42.063 36.351 1.00 21.55 664 THR B N 1
ATOM 5111 C CA . THR B 1 319 ? 31.869 -42.764 37.321 1.00 22.16 664 THR B CA 1
ATOM 5112 C C . THR B 1 319 ? 31.526 -41.760 38.411 1.00 22.25 664 THR B C 1
ATOM 5113 O O . THR B 1 319 ? 32.355 -40.944 38.756 1.00 22.53 664 THR B O 1
ATOM 5117 N N . THR B 1 320 ? 30.314 -41.811 38.928 1.00 23.83 665 THR B N 1
ATOM 5118 C CA . THR B 1 320 ? 29.950 -40.933 40.061 1.00 24.10 665 THR B CA 1
ATOM 5119 C C . THR B 1 320 ? 29.619 -41.788 41.255 1.00 23.71 665 THR B C 1
ATOM 5120 O O . THR B 1 320 ? 28.958 -42.833 41.127 1.00 22.81 665 THR B O 1
ATOM 5127 N N . LEU B 1 321 ? 30.022 -41.328 42.435 1.00 21.90 666 LEU B N 1
ATOM 5128 C CA . LEU B 1 321 ? 29.570 -41.966 43.646 1.00 20.99 666 LEU B CA 1
ATOM 5129 C C . LEU B 1 321 ? 28.983 -40.795 44.444 1.00 21.43 666 LEU B C 1
ATOM 5130 O O . LEU B 1 321 ? 29.750 -39.965 44.923 1.00 20.92 666 LEU B O 1
ATOM 5135 N N . GLU B 1 322 ? 27.655 -40.736 44.579 1.00 21.48 667 GLU B N 1
ATOM 5136 C CA . GLU B 1 322 ? 27.001 -39.545 45.111 1.00 21.91 667 GLU B CA 1
ATOM 5137 C C . GLU B 1 322 ? 26.804 -39.714 46.589 1.00 20.87 667 GLU B C 1
ATOM 5138 O O . GLU B 1 322 ? 26.378 -40.780 47.039 1.00 21.97 667 GLU B O 1
ATOM 5144 N N . VAL B 1 323 ? 27.059 -38.644 47.348 1.00 20.56 668 VAL B N 1
ATOM 5145 C CA . VAL B 1 323 ? 26.888 -38.709 48.809 1.00 19.49 668 VAL B CA 1
ATOM 5146 C C . VAL B 1 323 ? 26.004 -37.544 49.293 1.00 19.46 668 VAL B C 1
ATOM 5147 O O . VAL B 1 323 ? 25.965 -36.483 48.682 1.00 18.37 668 VAL B O 1
ATOM 5151 N N . PRO B 1 324 ? 25.285 -37.735 50.411 1.00 19.73 669 PRO B N 1
ATOM 5152 C CA . PRO B 1 324 ? 24.495 -36.622 50.942 1.00 20.28 669 PRO B CA 1
ATOM 5153 C C . PRO B 1 324 ? 25.342 -35.360 51.192 1.00 21.14 669 PRO B C 1
ATOM 5154 O O . PRO B 1 324 ? 26.542 -35.471 51.546 1.00 21.71 669 PRO B O 1
ATOM 5158 N N . GLU B 1 325 ? 24.743 -34.182 51.035 1.00 21.29 670 GLU B N 1
ATOM 5159 C CA . GLU B 1 325 ? 25.395 -32.942 51.464 1.00 22.81 670 GLU B CA 1
ATOM 5160 C C . GLU B 1 325 ? 25.224 -32.705 52.980 1.00 22.63 670 GLU B C 1
ATOM 5161 O O . GLU B 1 325 ? 24.126 -32.879 53.556 1.00 23.54 670 GLU B O 1
ATOM 5167 N N . THR B 1 326 ? 26.325 -32.362 53.638 1.00 21.10 671 THR B N 1
ATOM 5168 C CA . THR B 1 326 ? 26.241 -32.040 55.068 1.00 20.37 671 THR B CA 1
ATOM 5169 C C . THR B 1 326 ? 26.915 -30.689 55.213 1.00 19.47 671 THR B C 1
ATOM 5170 O O . THR B 1 326 ? 27.326 -30.070 54.232 1.00 19.48 671 THR B O 1
ATOM 5174 N N . VAL B 1 327 ? 27.010 -30.222 56.458 1.00 19.77 672 VAL B N 1
ATOM 5175 C CA . VAL B 1 327 ? 27.747 -29.014 56.778 1.00 19.28 672 VAL B CA 1
ATOM 5176 C C . VAL B 1 327 ? 29.165 -29.205 56.283 1.00 18.00 672 VAL B C 1
ATOM 5177 O O . VAL B 1 327 ? 29.725 -30.294 56.403 1.00 19.26 672 VAL B O 1
ATOM 5181 N N . ASP B 1 328 ? 29.728 -28.158 55.709 1.00 19.00 673 ASP B N 1
ATOM 5182 C CA . ASP B 1 328 ? 31.041 -28.243 55.085 1.00 18.59 673 ASP B CA 1
ATOM 5183 C C . ASP B 1 328 ? 32.118 -28.981 55.866 1.00 18.67 673 ASP B C 1
ATOM 5184 O O . ASP B 1 328 ? 32.774 -29.901 55.324 1.00 17.66 673 ASP B O 1
ATOM 5189 N N . CYS B 1 329 ? 32.303 -28.615 57.129 1.00 17.81 674 CYS B N 1
ATOM 5190 C CA . CYS B 1 329 ? 33.382 -29.220 57.918 1.00 17.72 674 CYS B CA 1
ATOM 5191 C C . CYS B 1 329 ? 33.086 -30.665 58.350 1.00 16.83 674 CYS B C 1
ATOM 5192 O O . CYS B 1 329 ? 33.961 -31.323 58.951 1.00 18.15 674 CYS B O 1
ATOM 5195 N N . LEU B 1 330 ? 31.864 -31.173 58.049 1.00 16.46 675 LEU B N 1
ATOM 5196 C CA . LEU B 1 330 ? 31.484 -32.535 58.381 1.00 15.92 675 LEU B CA 1
ATOM 5197 C C . LEU B 1 330 ? 31.474 -33.452 57.143 1.00 16.13 675 LEU B C 1
ATOM 5198 O O . LEU B 1 330 ? 31.299 -34.681 57.275 1.00 16.00 675 LEU B O 1
ATOM 5203 N N . GLN B 1 331 ? 31.620 -32.862 55.976 1.00 16.01 676 GLN B N 1
ATOM 5204 C CA . GLN B 1 331 ? 31.498 -33.660 54.734 1.00 17.19 676 GLN B CA 1
ATOM 5205 C C . GLN B 1 331 ? 32.526 -34.800 54.646 1.00 16.79 676 GLN B C 1
ATOM 5206 O O . GLN B 1 331 ? 32.249 -35.877 54.058 1.00 17.77 676 GLN B O 1
ATOM 5212 N N . GLY B 1 332 ? 33.713 -34.578 55.212 1.00 16.64 677 GLY B N 1
ATOM 5213 C CA . GLY B 1 332 ? 34.751 -35.627 55.292 1.00 16.61 677 GLY B CA 1
ATOM 5214 C C . GLY B 1 332 ? 34.287 -36.899 55.946 1.00 16.65 677 GLY B C 1
ATOM 5215 O O . GLY B 1 332 ? 34.777 -37.980 55.655 1.00 17.20 677 GLY B O 1
ATOM 5216 N N . LEU B 1 333 ? 33.332 -36.790 56.872 1.00 16.67 678 LEU B N 1
ATOM 5217 C CA . LEU B 1 333 ? 32.822 -37.980 57.542 1.00 16.36 678 LEU B CA 1
ATOM 5218 C C . LEU B 1 333 ? 32.050 -38.919 56.587 1.00 17.24 678 LEU B C 1
ATOM 5219 O O . LEU B 1 333 ? 32.060 -40.126 56.795 1.00 18.53 678 LEU B O 1
ATOM 5224 N N . LEU B 1 334 ? 31.403 -38.334 55.579 1.00 17.01 679 LEU B N 1
ATOM 5225 C CA . LEU B 1 334 ? 30.652 -39.096 54.590 1.00 17.62 679 LEU B CA 1
ATOM 5226 C C . LEU B 1 334 ? 31.573 -39.485 53.446 1.00 17.95 679 LEU B C 1
ATOM 5227 O O . LEU B 1 334 ? 31.471 -40.605 52.937 1.00 19.71 679 LEU B O 1
ATOM 5232 N N . ASN B 1 335 ? 32.479 -38.594 53.052 1.00 17.22 680 ASN B N 1
ATOM 5233 C CA . ASN B 1 335 ? 33.306 -38.848 51.844 1.00 17.52 680 ASN B CA 1
ATOM 5234 C C . ASN B 1 335 ? 34.323 -39.940 52.038 1.00 17.61 680 ASN B C 1
ATOM 5235 O O . ASN B 1 335 ? 34.750 -40.590 51.053 1.00 19.23 680 ASN B O 1
ATOM 5240 N N . VAL B 1 336 ? 34.691 -40.199 53.289 1.00 17.08 681 VAL B N 1
ATOM 5241 C CA . VAL B 1 336 ? 35.674 -41.254 53.553 1.00 18.43 681 VAL B CA 1
ATOM 5242 C C . VAL B 1 336 ? 35.062 -42.658 53.396 1.00 17.94 681 VAL B C 1
ATOM 5243 O O . VAL B 1 336 ? 35.765 -43.636 53.109 1.00 17.73 681 VAL B O 1
ATOM 5247 N N . ILE B 1 337 ? 33.750 -42.761 53.617 1.00 19.21 682 ILE B N 1
ATOM 5248 C CA . ILE B 1 337 ? 33.112 -44.083 53.667 1.00 20.25 682 ILE B CA 1
ATOM 5249 C C . ILE B 1 337 ? 33.296 -44.849 52.316 1.00 19.45 682 ILE B C 1
ATOM 5250 O O . ILE B 1 337 ? 33.573 -46.042 52.344 1.00 19.68 682 ILE B O 1
ATOM 5255 N N . PRO B 1 338 ? 33.070 -44.197 51.165 1.00 18.64 683 PRO B N 1
ATOM 5256 C CA . PRO B 1 338 ? 33.292 -44.998 49.965 1.00 19.16 683 PRO B CA 1
ATOM 5257 C C . PRO B 1 338 ? 34.717 -45.488 49.816 1.00 19.83 683 PRO B C 1
ATOM 5258 O O . PRO B 1 338 ? 34.942 -46.522 49.187 1.00 20.21 683 PRO B O 1
ATOM 5262 N N . LEU B 1 339 ? 35.695 -44.720 50.317 1.00 19.04 684 LEU B N 1
ATOM 5263 C CA . LEU B 1 339 ? 37.082 -45.137 50.252 1.00 18.92 684 LEU B CA 1
ATOM 5264 C C . LEU B 1 339 ? 37.390 -46.331 51.129 1.00 20.22 684 LEU B C 1
ATOM 5265 O O . LEU B 1 339 ? 38.166 -47.224 50.728 1.00 20.98 684 LEU B O 1
ATOM 5270 N N . GLN B 1 340 ? 36.756 -46.381 52.305 1.00 19.36 685 GLN B N 1
ATOM 5271 C CA . GLN B 1 340 ? 36.882 -47.514 53.199 1.00 19.87 685 GLN B CA 1
ATOM 5272 C C . GLN B 1 340 ? 36.351 -48.766 52.473 1.00 20.75 685 GLN B C 1
ATOM 5273 O O . GLN B 1 340 ? 36.971 -49.828 52.534 1.00 21.06 685 GLN B O 1
ATOM 5279 N N . LEU B 1 341 ? 35.201 -48.605 51.819 1.00 21.38 686 LEU B N 1
ATOM 5280 C CA . LEU B 1 341 ? 34.557 -49.706 51.084 1.00 22.52 686 LEU B CA 1
ATOM 5281 C C . LEU B 1 341 ? 35.358 -50.136 49.852 1.00 23.51 686 LEU B C 1
ATOM 5282 O O . LEU B 1 341 ? 35.508 -51.343 49.624 1.00 23.79 686 LEU B O 1
ATOM 5287 N N . ILE B 1 342 ? 35.859 -49.165 49.083 1.00 22.47 687 ILE B N 1
ATOM 5288 C CA . ILE B 1 342 ? 36.702 -49.457 47.926 1.00 24.34 687 ILE B CA 1
ATOM 5289 C C . ILE B 1 342 ? 37.942 -50.219 48.351 1.00 25.22 687 ILE B C 1
ATOM 5290 O O . ILE B 1 342 ? 38.268 -51.269 47.751 1.00 26.47 687 ILE B O 1
ATOM 5295 N N . SER B 1 343 ? 38.634 -49.739 49.395 1.00 25.40 688 SER B N 1
ATOM 5296 C CA . SER B 1 343 ? 39.846 -50.399 49.860 1.00 27.22 688 SER B CA 1
ATOM 5297 C C . SER B 1 343 ? 39.533 -51.836 50.344 1.00 29.23 688 SER B C 1
ATOM 5298 O O . SER B 1 343 ? 40.303 -52.779 50.071 1.00 29.60 688 SER B O 1
ATOM 5301 N N . TYR B 1 344 ? 38.403 -51.987 51.033 1.00 29.26 689 TYR B N 1
ATOM 5302 C CA . TYR B 1 344 ? 37.949 -53.284 51.521 1.00 30.11 689 TYR B CA 1
ATOM 5303 C C . TYR B 1 344 ? 37.727 -54.236 50.336 1.00 30.88 689 TYR B C 1
ATOM 5304 O O . TYR B 1 344 ? 38.335 -55.313 50.291 1.00 31.40 689 TYR B O 1
ATOM 5313 N N . TRP B 1 345 ? 36.900 -53.823 49.378 1.00 31.55 690 TRP B N 1
ATOM 5314 C CA . TRP B 1 345 ? 36.530 -54.692 48.237 1.00 33.55 690 TRP B CA 1
ATOM 5315 C C . TRP B 1 345 ? 37.652 -54.971 47.250 1.00 35.27 690 TRP B C 1
ATOM 5316 O O . TRP B 1 345 ? 37.661 -56.024 46.609 1.00 35.75 690 TRP B O 1
ATOM 5327 N N . LEU B 1 346 ? 38.602 -54.042 47.131 1.00 36.16 691 LEU B N 1
ATOM 5328 C CA . LEU B 1 346 ? 39.792 -54.285 46.332 1.00 38.11 691 LEU B CA 1
ATOM 5329 C C . LEU B 1 346 ? 40.656 -55.375 46.941 1.00 39.41 691 LEU B C 1
ATOM 5330 O O . LEU B 1 346 ? 41.194 -56.204 46.197 1.00 41.03 691 LEU B O 1
ATOM 5335 N N . ALA B 1 347 ? 40.794 -55.364 48.270 1.00 40.40 692 ALA B N 1
ATOM 5336 C CA . ALA B 1 347 ? 41.522 -56.375 49.024 1.00 41.81 692 ALA B CA 1
ATOM 5337 C C . ALA B 1 347 ? 40.858 -57.744 48.910 1.00 43.59 692 ALA B C 1
ATOM 5338 O O . ALA B 1 347 ? 41.557 -58.767 48.818 1.00 44.14 692 ALA B O 1
ATOM 5340 N N . VAL B 1 348 ? 39.523 -57.751 48.936 1.00 44.56 693 VAL B N 1
ATOM 5341 C CA . VAL B 1 348 ? 38.733 -58.964 48.682 1.00 45.90 693 VAL B CA 1
ATOM 5342 C C . VAL B 1 348 ? 38.911 -59.468 47.252 1.00 46.75 693 VAL B C 1
ATOM 5343 O O . VAL B 1 348 ? 39.327 -60.591 47.051 1.00 47.15 693 VAL B O 1
ATOM 5347 N N . ASN B 1 349 ? 38.617 -58.633 46.258 1.00 48.66 694 ASN B N 1
ATOM 5348 C CA . ASN B 1 349 ? 38.925 -58.978 44.878 1.00 50.26 694 ASN B CA 1
ATOM 5349 C C . ASN B 1 349 ? 40.324 -59.610 44.675 1.00 51.71 694 ASN B C 1
ATOM 5350 O O . ASN B 1 349 ? 40.535 -60.357 43.712 1.00 51.78 694 ASN B O 1
ATOM 5355 N N . ARG B 1 350 ? 41.251 -59.333 45.599 1.00 52.48 695 ARG B N 1
ATOM 5356 C CA . ARG B 1 350 ? 42.648 -59.773 45.490 1.00 53.55 695 ARG B CA 1
ATOM 5357 C C . ARG B 1 350 ? 43.030 -60.911 46.437 1.00 53.65 695 ARG B C 1
ATOM 5358 O O . ARG B 1 350 ? 44.142 -61.420 46.380 1.00 54.28 695 ARG B O 1
ATOM 5366 N N . GLY B 1 351 ? 42.124 -61.298 47.321 1.00 54.03 696 GLY B N 1
ATOM 5367 C CA . GLY B 1 351 ? 42.349 -62.456 48.170 1.00 54.68 696 GLY B CA 1
ATOM 5368 C C . GLY B 1 351 ? 42.972 -62.192 49.525 1.00 55.23 696 GLY B C 1
ATOM 5369 O O . GLY B 1 351 ? 43.263 -63.138 50.266 1.00 55.61 696 GLY B O 1
ATOM 5370 N N . ILE B 1 352 ? 43.154 -60.914 49.864 1.00 55.37 697 ILE B N 1
ATOM 5371 C CA . ILE B 1 352 ? 43.813 -60.498 51.113 1.00 55.66 697 ILE B CA 1
ATOM 5372 C C . ILE B 1 352 ? 42.894 -60.641 52.342 1.00 56.30 697 ILE B C 1
ATOM 5373 O O . ILE B 1 352 ? 41.685 -60.413 52.248 1.00 56.83 697 ILE B O 1
ATOM 5378 N N . ASP B 1 353 ? 43.454 -61.036 53.484 1.00 56.71 698 ASP B N 1
ATOM 5379 C CA . ASP B 1 353 ? 42.691 -61.014 54.742 1.00 57.17 698 ASP B CA 1
ATOM 5380 C C . ASP B 1 353 ? 42.926 -59.676 55.434 1.00 57.07 698 ASP B C 1
ATOM 5381 O O . ASP B 1 353 ? 44.070 -59.225 55.564 1.00 57.45 698 ASP B O 1
ATOM 5386 N N . VAL B 1 354 ? 41.833 -59.055 55.874 1.00 56.21 699 VAL B N 1
ATOM 5387 C CA . VAL B 1 354 ? 41.854 -57.689 56.381 1.00 55.54 699 VAL B CA 1
ATOM 5388 C C . VAL B 1 354 ? 41.684 -57.596 57.909 1.00 55.66 699 VAL B C 1
ATOM 5389 O O . VAL B 1 354 ? 41.554 -56.491 58.467 1.00 55.51 699 VAL B O 1
ATOM 5393 N N . ASP B 1 355 ? 41.688 -58.750 58.584 1.00 55.31 700 ASP B N 1
ATOM 5394 C CA . ASP B 1 355 ? 41.555 -58.793 60.051 1.00 55.37 700 ASP B CA 1
ATOM 5395 C C . ASP B 1 355 ? 42.817 -59.276 60.765 1.00 55.47 700 ASP B C 1
ATOM 5396 O O . ASP B 1 355 ? 43.691 -59.873 60.143 1.00 56.02 700 ASP B O 1
ATOM 5401 N N . PRO C 1 4 ? 24.018 30.862 86.997 1.00 48.03 349 PRO C N 1
ATOM 5402 C CA . PRO C 1 4 ? 23.694 30.914 88.423 1.00 47.85 349 PRO C CA 1
ATOM 5403 C C . PRO C 1 4 ? 24.828 30.411 89.321 1.00 47.60 349 PRO C C 1
ATOM 5404 O O . PRO C 1 4 ? 24.659 30.341 90.544 1.00 48.55 349 PRO C O 1
ATOM 5408 N N . TYR C 1 5 ? 25.968 30.054 88.734 1.00 46.25 350 TYR C N 1
ATOM 5409 C CA . TYR C 1 5 ? 27.052 29.473 89.524 1.00 44.74 350 TYR C CA 1
ATOM 5410 C C . TYR C 1 5 ? 28.107 30.492 89.914 1.00 44.24 350 TYR C C 1
ATOM 5411 O O . TYR C 1 5 ? 28.403 31.396 89.144 1.00 45.07 350 TYR C O 1
ATOM 5420 N N . LYS C 1 6 ? 28.678 30.329 91.104 1.00 42.98 351 LYS C N 1
ATOM 5421 C CA . LYS C 1 6 ? 29.746 31.197 91.581 1.00 41.97 351 LYS C CA 1
ATOM 5422 C C . LYS C 1 6 ? 31.017 31.033 90.772 1.00 40.73 351 LYS C C 1
ATOM 5423 O O . LYS C 1 6 ? 31.748 31.998 90.585 1.00 40.74 351 LYS C O 1
ATOM 5429 N N . HIS C 1 7 ? 31.294 29.802 90.326 1.00 38.52 352 HIS C N 1
ATOM 5430 C CA . HIS C 1 7 ? 32.514 29.501 89.574 1.00 36.59 352 HIS C CA 1
ATOM 5431 C C . HIS C 1 7 ? 32.238 28.475 88.465 1.00 35.26 352 HIS C C 1
ATOM 5432 O O . HIS C 1 7 ? 31.263 27.729 88.526 1.00 34.73 352 HIS C O 1
ATOM 5439 N N . PHE C 1 8 ? 33.122 28.423 87.477 1.00 34.18 353 PHE C N 1
ATOM 5440 C CA . PHE C 1 8 ? 33.047 27.388 86.458 1.00 33.50 353 PHE C CA 1
ATOM 5441 C C . PHE C 1 8 ? 33.181 26.013 87.093 1.00 32.34 353 PHE C C 1
ATOM 5442 O O . PHE C 1 8 ? 32.502 25.083 86.678 1.00 33.00 353 PHE C O 1
ATOM 5450 N N . MET C 1 9 ? 34.051 25.882 88.092 1.00 30.53 354 MET C N 1
ATOM 5451 C CA . MET C 1 9 ? 34.205 24.595 88.716 1.00 28.65 354 MET C CA 1
ATOM 5452 C C . MET C 1 9 ? 32.865 24.131 89.306 1.00 27.95 354 MET C C 1
ATOM 5453 O O . MET C 1 9 ? 32.514 22.965 89.166 1.00 26.37 354 MET C O 1
ATOM 5458 N N . GLN C 1 10 ? 32.116 25.035 89.953 1.00 26.61 355 GLN C N 1
ATOM 5459 C CA . GLN C 1 10 ? 30.804 24.646 90.493 1.00 26.55 355 GLN C CA 1
ATOM 5460 C C . GLN C 1 10 ? 29.841 24.236 89.389 1.00 25.44 355 GLN C C 1
ATOM 5461 O O . GLN C 1 10 ? 29.129 23.236 89.508 1.00 25.11 355 GLN C O 1
ATOM 5467 N N . LYS C 1 11 ? 29.826 25.006 88.305 1.00 25.00 356 LYS C N 1
ATOM 5468 C CA . LYS C 1 11 ? 29.000 24.680 87.166 1.00 25.10 356 LYS C CA 1
ATOM 5469 C C . LYS C 1 11 ? 29.342 23.299 86.619 1.00 24.14 356 LYS C C 1
ATOM 5470 O O . LYS C 1 11 ? 28.444 22.560 86.273 1.00 23.74 356 LYS C O 1
ATOM 5476 N N . GLU C 1 12 ? 30.635 22.971 86.590 1.00 23.50 357 GLU C N 1
ATOM 5477 C CA . GLU C 1 12 ? 31.100 21.709 86.006 1.00 21.99 357 GLU C CA 1
ATOM 5478 C C . GLU C 1 12 ? 30.728 20.525 86.879 1.00 22.03 357 GLU C C 1
ATOM 5479 O O . GLU C 1 12 ? 30.422 19.456 86.380 1.00 21.98 357 GLU C O 1
ATOM 5485 N N . ILE C 1 13 ? 30.752 20.719 88.190 1.00 20.88 358 ILE C N 1
ATOM 5486 C CA . ILE C 1 13 ? 30.343 19.685 89.102 1.00 21.47 358 ILE C CA 1
ATOM 5487 C C . ILE C 1 13 ? 28.858 19.419 88.913 1.00 22.04 358 ILE C C 1
ATOM 5488 O O . ILE C 1 13 ? 28.424 18.264 88.781 1.00 19.61 358 ILE C O 1
ATOM 5493 N N . PHE C 1 14 ? 28.069 20.505 88.878 1.00 23.01 359 PHE C N 1
ATOM 5494 C CA . PHE C 1 14 ? 26.630 20.372 88.669 1.00 23.85 359 PHE C CA 1
ATOM 5495 C C . PHE C 1 14 ? 26.234 19.936 87.259 1.00 23.74 359 PHE C C 1
ATOM 5496 O O . PHE C 1 14 ? 25.121 19.440 87.039 1.00 24.76 359 PHE C O 1
ATOM 5504 N N . GLU C 1 15 ? 27.142 20.087 86.312 1.00 23.69 360 GLU C N 1
ATOM 5505 C CA . GLU C 1 15 ? 26.897 19.620 84.938 1.00 23.50 360 GLU C CA 1
ATOM 5506 C C . GLU C 1 15 ? 26.919 18.094 84.739 1.00 22.46 360 GLU C C 1
ATOM 5507 O O . GLU C 1 15 ? 26.568 17.601 83.679 1.00 21.84 360 GLU C O 1
ATOM 5513 N N . GLN C 1 16 ? 27.358 17.347 85.742 1.00 22.05 361 GLN C N 1
ATOM 5514 C CA . GLN C 1 16 ? 27.671 15.931 85.553 1.00 20.90 361 GLN C CA 1
ATOM 5515 C C . GLN C 1 16 ? 26.509 15.049 85.132 1.00 21.45 361 GLN C C 1
ATOM 5516 O O . GLN C 1 16 ? 26.722 14.077 84.395 1.00 21.51 361 GLN C O 1
ATOM 5522 N N . PRO C 1 17 ? 25.253 15.364 85.552 1.00 20.99 362 PRO C N 1
ATOM 5523 C CA . PRO C 1 17 ? 24.207 14.530 84.957 1.00 21.81 362 PRO C CA 1
ATOM 5524 C C . PRO C 1 17 ? 24.192 14.673 83.449 1.00 22.47 362 PRO C C 1
ATOM 5525 O O . PRO C 1 17 ? 23.987 13.687 82.733 1.00 23.44 362 PRO C O 1
ATOM 5529 N N . ASP C 1 18 ? 24.473 15.869 82.976 1.00 21.50 363 ASP C N 1
ATOM 5530 C CA . ASP C 1 18 ? 24.430 16.130 81.547 1.00 21.92 363 ASP C CA 1
ATOM 5531 C C . ASP C 1 18 ? 25.678 15.625 80.839 1.00 20.34 363 ASP C C 1
ATOM 5532 O O . ASP C 1 18 ? 25.571 15.040 79.764 1.00 20.10 363 ASP C O 1
ATOM 5537 N N . SER C 1 19 ? 26.837 15.818 81.453 1.00 19.75 364 SER C N 1
ATOM 5538 C CA . SER C 1 19 ? 28.119 15.339 80.805 1.00 19.53 364 SER C CA 1
ATOM 5539 C C . SER C 1 19 ? 28.161 13.814 80.773 1.00 18.95 364 SER C C 1
ATOM 5540 O O . SER C 1 19 ? 28.592 13.224 79.775 1.00 19.34 364 SER C O 1
ATOM 5543 N N . ALA C 1 20 ? 27.654 13.171 81.834 1.00 17.64 365 ALA C N 1
ATOM 5544 C CA . ALA C 1 20 ? 27.606 11.693 81.873 1.00 19.53 365 ALA C CA 1
ATOM 5545 C C . ALA C 1 20 ? 26.729 11.202 80.727 1.00 19.76 365 ALA C C 1
ATOM 5546 O O . ALA C 1 20 ? 27.070 10.251 80.009 1.00 19.41 365 ALA C O 1
ATOM 5548 N N . PHE C 1 21 ? 25.573 11.841 80.543 1.00 20.62 366 PHE C N 1
ATOM 5549 C CA . PHE C 1 21 ? 24.648 11.462 79.476 1.00 21.15 366 PHE C CA 1
ATOM 5550 C C . PHE C 1 21 ? 25.293 11.722 78.101 1.00 21.23 366 PHE C C 1
ATOM 5551 O O . PHE C 1 21 ? 25.216 10.856 77.208 1.00 22.12 366 PHE C O 1
ATOM 5559 N N . ASN C 1 22 ? 25.958 12.865 77.974 1.00 21.46 367 ASN C N 1
ATOM 5560 C CA . ASN C 1 22 ? 26.624 13.256 76.718 1.00 21.44 367 ASN C CA 1
ATOM 5561 C C . ASN C 1 22 ? 27.751 12.342 76.324 1.00 20.95 367 ASN C C 1
ATOM 5562 O O . ASN C 1 22 ? 27.955 12.080 75.134 1.00 18.91 367 ASN C O 1
ATOM 5567 N N . THR C 1 23 ? 28.457 11.824 77.313 1.00 19.59 368 THR C N 1
ATOM 5568 C CA . THR C 1 23 ? 29.476 10.803 77.060 1.00 19.15 368 THR C CA 1
ATOM 5569 C C . THR C 1 23 ? 28.870 9.523 76.493 1.00 19.28 368 THR C C 1
ATOM 5570 O O . THR C 1 23 ? 29.436 8.890 75.601 1.00 18.81 368 THR C O 1
ATOM 5574 N N . MET C 1 24 ? 27.717 9.102 77.017 1.00 18.45 369 MET C N 1
ATOM 5575 C CA . MET C 1 24 ? 27.083 7.844 76.579 1.00 18.77 369 MET C CA 1
ATOM 5576 C C . MET C 1 24 ? 26.245 7.939 75.293 1.00 19.44 369 MET C C 1
ATOM 5577 O O . MET C 1 24 ? 25.941 6.923 74.635 1.00 21.00 369 MET C O 1
ATOM 5582 N N . ARG C 1 25 ? 25.940 9.168 74.911 1.00 20.69 370 ARG C N 1
ATOM 5583 C CA . ARG C 1 25 ? 24.966 9.435 73.858 1.00 22.99 370 ARG C CA 1
ATOM 5584 C C . ARG C 1 25 ? 25.432 8.873 72.509 1.00 23.66 370 ARG C C 1
ATOM 5585 O O . ARG C 1 25 ? 26.581 9.073 72.102 1.00 23.23 370 ARG C O 1
ATOM 5593 N N . GLY C 1 26 ? 24.540 8.140 71.831 1.00 24.80 371 GLY C N 1
ATOM 5594 C CA . GLY C 1 26 ? 24.888 7.532 70.535 1.00 24.92 371 GLY C CA 1
ATOM 5595 C C . GLY C 1 26 ? 25.753 6.271 70.646 1.00 25.19 371 GLY C C 1
ATOM 5596 O O . GLY C 1 26 ? 26.031 5.621 69.635 1.00 25.58 371 GLY C O 1
ATOM 5597 N N . ARG C 1 27 ? 26.138 5.892 71.866 1.00 23.77 372 ARG C N 1
ATOM 5598 C CA . ARG C 1 27 ? 27.086 4.813 72.123 1.00 22.98 372 ARG C CA 1
ATOM 5599 C C . ARG C 1 27 ? 26.507 3.606 72.883 1.00 23.74 372 ARG C C 1
ATOM 5600 O O . ARG C 1 27 ? 27.075 2.498 72.858 1.00 24.66 372 ARG C O 1
ATOM 5608 N N . ILE C 1 28 ? 25.401 3.814 73.583 1.00 24.07 373 ILE C N 1
ATOM 5609 C CA . ILE C 1 28 ? 24.761 2.717 74.292 1.00 25.27 373 ILE C CA 1
ATOM 5610 C C . ILE C 1 28 ? 23.290 2.587 73.901 1.00 27.62 373 ILE C C 1
ATOM 5611 O O . ILE C 1 28 ? 22.526 3.555 73.993 1.00 26.72 373 ILE C O 1
ATOM 5616 N N . ASP C 1 29 ? 22.926 1.379 73.472 1.00 28.63 374 ASP C N 1
ATOM 5617 C CA . ASP C 1 29 ? 21.549 0.972 73.241 1.00 30.57 374 ASP C CA 1
ATOM 5618 C C . ASP C 1 29 ? 21.119 0.319 74.531 1.00 29.61 374 ASP C C 1
ATOM 5619 O O . ASP C 1 29 ? 21.511 -0.795 74.819 1.00 30.48 374 ASP C O 1
ATOM 5624 N N . PHE C 1 30 ? 20.367 1.040 75.344 1.00 31.43 375 PHE C N 1
ATOM 5625 C CA . PHE C 1 30 ? 20.015 0.539 76.672 1.00 31.83 375 PHE C CA 1
ATOM 5626 C C . PHE C 1 30 ? 18.975 -0.572 76.671 1.00 34.19 375 PHE C C 1
ATOM 5627 O O . PHE C 1 30 ? 18.843 -1.297 77.666 1.00 35.60 375 PHE C O 1
ATOM 5635 N N . GLU C 1 31 ? 18.231 -0.693 75.585 1.00 36.69 376 GLU C N 1
ATOM 5636 C CA . GLU C 1 31 ? 17.202 -1.736 75.465 1.00 38.42 376 GLU C CA 1
ATOM 5637 C C . GLU C 1 31 ? 17.817 -3.040 75.015 1.00 38.07 376 GLU C C 1
ATOM 5638 O O . GLU C 1 31 ? 17.541 -4.090 75.585 1.00 39.09 376 GLU C O 1
ATOM 5644 N N . ASN C 1 32 ? 18.673 -2.979 74.003 1.00 38.09 377 ASN C N 1
ATOM 5645 C CA . ASN C 1 32 ? 19.351 -4.180 73.520 1.00 37.05 377 ASN C CA 1
ATOM 5646 C C . ASN C 1 32 ? 20.672 -4.471 74.241 1.00 35.60 377 ASN C C 1
ATOM 5647 O O . ASN C 1 32 ? 21.330 -5.495 74.000 1.00 35.06 377 ASN C O 1
ATOM 5652 N N . CYS C 1 33 ? 21.044 -3.571 75.148 1.00 33.75 378 CYS C N 1
ATOM 5653 C CA . CYS C 1 33 ? 22.327 -3.676 75.854 1.00 32.70 378 CYS C CA 1
ATOM 5654 C C . CYS C 1 33 ? 23.504 -3.855 74.918 1.00 31.49 378 CYS C C 1
ATOM 5655 O O . CYS C 1 33 ? 24.288 -4.785 75.062 1.00 31.23 378 CYS C O 1
ATOM 5658 N N . VAL C 1 34 ? 23.633 -2.918 73.984 1.00 30.34 379 VAL C N 1
ATOM 5659 C CA . VAL C 1 34 ? 24.751 -2.897 73.061 1.00 30.02 379 VAL C CA 1
ATOM 5660 C C . VAL C 1 34 ? 25.531 -1.600 73.206 1.00 27.65 379 VAL C C 1
ATOM 5661 O O . VAL C 1 34 ? 24.957 -0.529 73.232 1.00 28.50 379 VAL C O 1
ATOM 5665 N N . VAL C 1 35 ? 26.845 -1.710 73.293 1.00 26.89 380 VAL C N 1
ATOM 5666 C CA . VAL C 1 35 ? 27.711 -0.541 73.299 1.00 24.80 380 VAL C CA 1
ATOM 5667 C C . VAL C 1 35 ? 28.452 -0.482 71.967 1.00 24.78 380 VAL C C 1
ATOM 5668 O O . VAL C 1 35 ? 28.959 -1.496 71.496 1.00 25.01 380 VAL C O 1
ATOM 5672 N N . THR C 1 36 ? 28.487 0.695 71.360 1.00 23.31 381 THR C N 1
ATOM 5673 C CA . THR C 1 36 ? 29.204 0.889 70.102 1.00 24.35 381 THR C CA 1
ATOM 5674 C C . THR C 1 36 ? 30.028 2.127 70.218 1.00 22.85 381 THR C C 1
ATOM 5675 O O . THR C 1 36 ? 29.480 3.224 70.369 1.00 24.40 381 THR C O 1
ATOM 5679 N N . LEU C 1 37 ? 31.346 1.964 70.127 1.00 22.39 382 LEU C N 1
ATOM 5680 C CA . LEU C 1 37 ? 32.241 3.118 70.139 1.00 22.06 382 LEU C CA 1
ATOM 5681 C C . LEU C 1 37 ? 32.833 3.292 68.752 1.00 22.67 382 LEU C C 1
ATOM 5682 O O . LEU C 1 37 ? 33.737 2.551 68.357 1.00 22.23 382 LEU C O 1
ATOM 5687 N N . GLY C 1 38 ? 32.336 4.279 68.016 1.00 22.31 383 GLY C N 1
ATOM 5688 C CA . GLY C 1 38 ? 32.729 4.384 66.612 1.00 23.61 383 GLY C CA 1
ATOM 5689 C C . GLY C 1 38 ? 34.209 4.439 66.367 1.00 24.13 383 GLY C C 1
ATOM 5690 O O . GLY C 1 38 ? 34.692 3.825 65.405 1.00 24.18 383 GLY C O 1
ATOM 5691 N N . GLY C 1 39 ? 34.937 5.174 67.208 1.00 24.26 384 GLY C N 1
ATOM 5692 C CA . GLY C 1 39 ? 36.383 5.351 67.022 1.00 25.99 384 GLY C CA 1
ATOM 5693 C C . GLY C 1 39 ? 37.224 4.096 67.235 1.00 27.58 384 GLY C C 1
ATOM 5694 O O . GLY C 1 39 ? 38.386 4.047 66.804 1.00 29.10 384 GLY C O 1
ATOM 5695 N N . LEU C 1 40 ? 36.631 3.071 67.853 1.00 27.87 385 LEU C N 1
ATOM 5696 C CA . LEU C 1 40 ? 37.341 1.812 68.193 1.00 29.89 385 LEU C CA 1
ATOM 5697 C C . LEU C 1 40 ? 36.855 0.611 67.431 1.00 32.42 385 LEU C C 1
ATOM 5698 O O . LEU C 1 40 ? 37.526 -0.424 67.387 1.00 32.92 385 LEU C O 1
ATOM 5703 N N . LYS C 1 41 ? 35.647 0.738 66.893 1.00 35.38 386 LYS C N 1
ATOM 5704 C CA . LYS C 1 41 ? 34.965 -0.316 66.134 1.00 37.60 386 LYS C CA 1
ATOM 5705 C C . LYS C 1 41 ? 35.882 -1.253 65.355 1.00 37.17 386 LYS C C 1
ATOM 5706 O O . LYS C 1 41 ? 35.886 -2.449 65.648 1.00 38.89 386 LYS C O 1
ATOM 5712 N N . SER C 1 42 ? 36.658 -0.714 64.415 1.00 36.94 387 SER C N 1
ATOM 5713 C CA . SER C 1 42 ? 37.482 -1.510 63.534 1.00 37.53 387 SER C CA 1
ATOM 5714 C C . SER C 1 42 ? 38.777 -2.014 64.185 1.00 35.90 387 SER C C 1
ATOM 5715 O O . SER C 1 42 ? 39.588 -2.689 63.558 1.00 36.00 387 SER C O 1
ATOM 5718 N N . TRP C 1 43 ? 38.963 -1.683 65.460 1.00 33.20 388 TRP C N 1
ATOM 5719 C CA . TRP C 1 43 ? 40.234 -1.869 66.110 1.00 30.01 388 TRP C CA 1
ATOM 5720 C C . TRP C 1 43 ? 40.058 -2.888 67.209 1.00 27.95 388 TRP C C 1
ATOM 5721 O O . TRP C 1 43 ? 41.055 -3.370 67.740 1.00 24.76 388 TRP C O 1
ATOM 5732 N N . LEU C 1 44 ? 38.801 -3.186 67.575 1.00 26.58 389 LEU C N 1
ATOM 5733 C CA . LEU C 1 44 ? 38.522 -4.034 68.745 1.00 26.96 389 LEU C CA 1
ATOM 5734 C C . LEU C 1 44 ? 39.077 -5.430 68.648 1.00 26.73 389 LEU C C 1
ATOM 5735 O O . LEU C 1 44 ? 39.632 -5.932 69.604 1.00 26.01 389 LEU C O 1
ATOM 5740 N N . SER C 1 45 ? 38.916 -6.092 67.498 1.00 26.81 390 SER C N 1
ATOM 5741 C CA . SER C 1 45 ? 39.446 -7.449 67.405 1.00 26.56 390 SER C CA 1
ATOM 5742 C C . SER C 1 45 ? 40.954 -7.442 67.608 1.00 26.32 390 SER C C 1
ATOM 5743 O O . SER C 1 45 ? 41.489 -8.389 68.189 1.00 27.48 390 SER C O 1
ATOM 5746 N N . THR C 1 46 ? 41.621 -6.375 67.169 1.00 25.16 391 THR C N 1
ATOM 5747 C CA . THR C 1 46 ? 43.041 -6.260 67.373 1.00 27.12 391 THR C CA 1
ATOM 5748 C C . THR C 1 46 ? 43.373 -6.076 68.863 1.00 27.95 391 THR C C 1
ATOM 5749 O O . THR C 1 46 ? 44.184 -6.820 69.422 1.00 27.58 391 THR C O 1
ATOM 5753 N N . ILE C 1 47 ? 42.724 -5.103 69.500 1.00 27.01 392 ILE C N 1
ATOM 5754 C CA . ILE C 1 47 ? 42.907 -4.945 70.954 1.00 27.49 392 ILE C CA 1
ATOM 5755 C C . ILE C 1 47 ? 42.556 -6.260 71.724 1.00 28.09 392 ILE C C 1
ATOM 5756 O O . ILE C 1 47 ? 43.246 -6.656 72.667 1.00 30.40 392 ILE C O 1
ATOM 5761 N N . ARG C 1 48 ? 41.474 -6.938 71.384 1.00 30.86 393 ARG C N 1
ATOM 5762 C CA . ARG C 1 48 ? 41.089 -8.182 72.085 1.00 32.00 393 ARG C CA 1
ATOM 5763 C C . ARG C 1 48 ? 42.187 -9.230 72.161 1.00 33.61 393 ARG C C 1
ATOM 5764 O O . ARG C 1 48 ? 42.167 -10.060 73.077 1.00 33.98 393 ARG C O 1
ATOM 5772 N N . ARG C 1 49 ? 43.160 -9.135 71.240 1.00 33.67 394 ARG C N 1
ATOM 5773 C CA . ARG C 1 49 ? 44.201 -10.151 70.950 1.00 33.88 394 ARG C CA 1
ATOM 5774 C C . ARG C 1 49 ? 45.567 -9.921 71.637 1.00 33.06 394 ARG C C 1
ATOM 5775 O O . ARG C 1 49 ? 46.415 -10.827 71.657 1.00 34.93 394 ARG C O 1
ATOM 5783 N N . CYS C 1 50 ? 45.799 -8.738 72.219 1.00 30.29 395 CYS C N 1
ATOM 5784 C CA . CYS C 1 50 ? 47.143 -8.320 72.666 1.00 28.29 395 CYS C CA 1
ATOM 5785 C C . CYS C 1 50 ? 47.636 -9.056 73.905 1.00 26.95 395 CYS C C 1
ATOM 5786 O O . CYS C 1 50 ? 46.833 -9.751 74.535 1.00 27.23 395 CYS C O 1
ATOM 5789 N N . ARG C 1 51 ? 48.918 -8.911 74.243 1.00 24.71 396 ARG C N 1
ATOM 5790 C CA . ARG C 1 51 ? 49.503 -9.598 75.388 1.00 25.41 396 ARG C CA 1
ATOM 5791 C C . ARG C 1 51 ? 48.946 -8.967 76.667 1.00 24.74 396 ARG C C 1
ATOM 5792 O O . ARG C 1 51 ? 48.687 -9.656 77.634 1.00 24.11 396 ARG C O 1
ATOM 5800 N N . ARG C 1 52 ? 48.763 -7.656 76.624 1.00 22.93 397 ARG C N 1
ATOM 5801 C CA . ARG C 1 52 ? 48.381 -6.879 77.829 1.00 21.36 397 ARG C CA 1
ATOM 5802 C C . ARG C 1 52 ? 47.989 -5.480 77.450 1.00 21.34 397 ARG C C 1
ATOM 5803 O O . ARG C 1 52 ? 48.340 -4.986 76.373 1.00 20.96 397 ARG C O 1
ATOM 5811 N N . ILE C 1 53 ? 47.222 -4.856 78.356 1.00 17.67 398 ILE C N 1
ATOM 5812 C CA . ILE C 1 53 ? 46.778 -3.474 78.241 1.00 18.27 398 ILE C CA 1
ATOM 5813 C C . ILE C 1 53 ? 47.539 -2.698 79.278 1.00 18.24 398 ILE C C 1
ATOM 5814 O O . ILE C 1 53 ? 47.613 -3.148 80.428 1.00 18.39 398 ILE C O 1
ATOM 5819 N N . ILE C 1 54 ? 48.144 -1.587 78.869 1.00 16.11 399 ILE C N 1
ATOM 5820 C CA . ILE C 1 54 ? 48.835 -0.694 79.787 1.00 16.60 399 ILE C CA 1
ATOM 5821 C C . ILE C 1 54 ? 48.083 0.617 79.762 1.00 16.64 399 ILE C C 1
ATOM 5822 O O . ILE C 1 54 ? 47.984 1.264 78.700 1.00 15.89 399 ILE C O 1
ATOM 5827 N N . MET C 1 55 ? 47.494 1.003 80.914 1.00 14.77 400 MET C N 1
ATOM 5828 C CA . MET C 1 55 ? 46.810 2.276 80.967 1.00 15.14 400 MET C CA 1
ATOM 5829 C C . MET C 1 55 ? 47.792 3.317 81.488 1.00 14.96 400 MET C C 1
ATOM 5830 O O . MET C 1 55 ? 48.459 3.085 82.477 1.00 15.24 400 MET C O 1
ATOM 5835 N N . ILE C 1 56 ? 47.933 4.445 80.784 1.00 13.27 401 ILE C N 1
ATOM 5836 C CA . ILE C 1 56 ? 48.970 5.384 81.094 1.00 14.01 401 ILE C CA 1
ATOM 5837 C C . ILE C 1 56 ? 48.405 6.793 81.189 1.00 15.04 401 ILE C C 1
ATOM 5838 O O . ILE C 1 56 ? 47.812 7.285 80.216 1.00 14.36 401 ILE C O 1
ATOM 5843 N N . ALA C 1 57 ? 48.584 7.461 82.332 1.00 15.20 402 ALA C N 1
ATOM 5844 C CA . ALA C 1 57 ? 47.937 8.754 82.520 1.00 15.55 402 ALA C CA 1
ATOM 5845 C C . ALA C 1 57 ? 48.586 9.539 83.676 1.00 15.74 402 ALA C C 1
ATOM 5846 O O . ALA C 1 57 ? 49.431 9.002 84.403 1.00 15.60 402 ALA C O 1
ATOM 5848 N N . CYS C 1 58 ? 48.129 10.784 83.861 1.00 16.36 403 CYS C N 1
ATOM 5849 C CA . CYS C 1 58 ? 48.641 11.670 84.902 1.00 17.45 403 CYS C CA 1
ATOM 5850 C C . CYS C 1 58 ? 47.458 12.084 85.784 1.00 17.62 403 CYS C C 1
ATOM 5851 O O . CYS C 1 58 ? 46.329 12.170 85.295 1.00 17.21 403 CYS C O 1
ATOM 5854 N N . GLY C 1 59 ? 47.733 12.352 87.057 1.00 18.34 404 GLY C N 1
ATOM 5855 C CA . GLY C 1 59 ? 46.764 13.075 87.937 1.00 17.12 404 GLY C CA 1
ATOM 5856 C C . GLY C 1 59 ? 45.388 12.420 87.997 1.00 17.70 404 GLY C C 1
ATOM 5857 O O . GLY C 1 59 ? 45.288 11.201 88.187 1.00 16.98 404 GLY C O 1
ATOM 5858 N N . THR C 1 60 ? 44.311 13.222 87.859 1.00 16.21 405 THR C N 1
ATOM 5859 C CA . THR C 1 60 ? 42.951 12.693 87.913 1.00 15.46 405 THR C CA 1
ATOM 5860 C C . THR C 1 60 ? 42.686 11.649 86.812 1.00 15.21 405 THR C C 1
ATOM 5861 O O . THR C 1 60 ? 41.944 10.664 87.034 1.00 16.22 405 THR C O 1
ATOM 5865 N N . SER C 1 61 ? 43.336 11.803 85.651 1.00 14.58 406 SER C N 1
ATOM 5866 C CA . SER C 1 61 ? 43.163 10.778 84.625 1.00 15.03 406 SER C CA 1
ATOM 5867 C C . SER C 1 61 ? 43.746 9.420 85.039 1.00 14.25 406 SER C C 1
ATOM 5868 O O . SER C 1 61 ? 43.200 8.372 84.685 1.00 16.22 406 SER C O 1
ATOM 5871 N N . TYR C 1 62 ? 44.881 9.451 85.717 1.00 15.01 407 TYR C N 1
ATOM 5872 C CA . TYR C 1 62 ? 45.469 8.246 86.332 1.00 14.22 407 TYR C CA 1
ATOM 5873 C C . TYR C 1 62 ? 44.459 7.611 87.296 1.00 14.87 407 TYR C C 1
ATOM 5874 O O . TYR C 1 62 ? 44.267 6.403 87.321 1.00 14.53 407 TYR C O 1
ATOM 5883 N N . HIS C 1 63 ? 43.813 8.422 88.116 1.00 14.47 408 HIS C N 1
ATOM 5884 C CA . HIS C 1 63 ? 42.769 7.875 88.985 1.00 15.02 408 HIS C CA 1
ATOM 5885 C C . HIS C 1 63 ? 41.610 7.239 88.249 1.00 15.24 408 HIS C C 1
ATOM 5886 O O . HIS C 1 63 ? 41.130 6.209 88.687 1.00 14.35 408 HIS C O 1
ATOM 5893 N N . SER C 1 64 ? 41.199 7.763 87.088 1.00 14.87 409 SER C N 1
ATOM 5894 C CA . SER C 1 64 ? 40.082 7.144 86.351 1.00 15.27 409 SER C CA 1
ATOM 5895 C C . SER C 1 64 ? 40.499 5.774 85.868 1.00 15.02 409 SER C C 1
ATOM 5896 O O . SER C 1 64 ? 39.656 4.882 85.723 1.00 15.19 409 SER C O 1
ATOM 5899 N N . CYS C 1 65 ? 41.801 5.589 85.624 1.00 14.09 410 CYS C N 1
ATOM 5900 C CA . CYS C 1 65 ? 42.343 4.278 85.202 1.00 13.11 410 CYS C CA 1
ATOM 5901 C C . CYS C 1 65 ? 42.333 3.338 86.396 1.00 13.68 410 CYS C C 1
ATOM 5902 O O . CYS C 1 65 ? 41.926 2.175 86.293 1.00 14.00 410 CYS C O 1
ATOM 5905 N N . LEU C 1 66 ? 42.776 3.812 87.561 1.00 13.89 411 LEU C N 1
ATOM 5906 C CA . LEU C 1 66 ? 42.716 2.916 88.718 1.00 13.53 411 LEU C CA 1
ATOM 5907 C C . LEU C 1 66 ? 41.269 2.545 89.018 1.00 14.10 411 LEU C C 1
ATOM 5908 O O . LEU C 1 66 ? 41.000 1.426 89.475 1.00 14.94 411 LEU C O 1
ATOM 5913 N N . ALA C 1 67 ? 40.380 3.508 88.853 1.00 14.56 412 ALA C N 1
ATOM 5914 C CA . ALA C 1 67 ? 38.936 3.285 89.159 1.00 15.25 412 ALA C CA 1
ATOM 5915 C C . ALA C 1 67 ? 38.256 2.272 88.283 1.00 15.19 412 ALA C C 1
ATOM 5916 O O . ALA C 1 67 ? 37.189 1.749 88.646 1.00 16.08 412 ALA C O 1
ATOM 5918 N N . THR C 1 68 ? 38.876 1.963 87.137 1.00 14.27 413 THR C N 1
ATOM 5919 C CA . THR C 1 68 ? 38.258 1.076 86.159 1.00 15.15 413 THR C CA 1
ATOM 5920 C C . THR C 1 68 ? 39.143 -0.161 85.861 1.00 15.23 413 THR C C 1
ATOM 5921 O O . THR C 1 68 ? 38.752 -1.017 85.045 1.00 14.85 413 THR C O 1
ATOM 5925 N N . ARG C 1 69 ? 40.297 -0.260 86.514 1.00 15.39 414 ARG C N 1
ATOM 5926 C CA . ARG C 1 69 ? 41.232 -1.365 86.236 1.00 16.18 414 ARG C CA 1
ATOM 5927 C C . ARG C 1 69 ? 40.543 -2.719 86.511 1.00 16.28 414 ARG C C 1
ATOM 5928 O O . ARG C 1 69 ? 40.591 -3.644 85.687 1.00 16.73 414 ARG C O 1
ATOM 5936 N N . SER C 1 70 ? 39.839 -2.809 87.637 1.00 15.87 415 SER C N 1
ATOM 5937 C CA . SER C 1 70 ? 39.220 -4.103 88.016 1.00 17.77 415 SER C CA 1
ATOM 5938 C C . SER C 1 70 ? 38.183 -4.590 87.003 1.00 17.92 415 SER C C 1
ATOM 5939 O O . SER C 1 70 ? 38.180 -5.773 86.618 1.00 19.36 415 SER C O 1
ATOM 5942 N N . ILE C 1 71 ? 37.337 -3.688 86.515 1.00 18.00 416 ILE C N 1
ATOM 5943 C CA . ILE C 1 71 ? 36.299 -4.092 85.555 1.00 17.70 416 ILE C CA 1
ATOM 5944 C C . ILE C 1 71 ? 36.864 -4.455 84.186 1.00 18.56 416 ILE C C 1
ATOM 5945 O O . ILE C 1 71 ? 36.328 -5.318 83.533 1.00 17.61 416 ILE C O 1
ATOM 5950 N N . PHE C 1 72 ? 37.940 -3.787 83.748 1.00 18.05 417 PHE C N 1
ATOM 5951 C CA . PHE C 1 72 ? 38.668 -4.215 82.573 1.00 18.82 417 PHE C CA 1
ATOM 5952 C C . PHE C 1 72 ? 39.203 -5.629 82.772 1.00 18.51 417 PHE C C 1
ATOM 5953 O O . PHE C 1 72 ? 39.027 -6.498 81.929 1.00 18.68 417 PHE C O 1
ATOM 5961 N N . GLU C 1 73 ? 39.851 -5.879 83.895 1.00 16.97 418 GLU C N 1
ATOM 5962 C CA . GLU C 1 73 ? 40.372 -7.231 84.133 1.00 17.17 418 GLU C CA 1
ATOM 5963 C C . GLU C 1 73 ? 39.257 -8.277 84.184 1.00 18.27 418 GLU C C 1
ATOM 5964 O O . GLU C 1 73 ? 39.344 -9.363 83.578 1.00 16.52 418 GLU C O 1
ATOM 5970 N N . GLU C 1 74 ? 38.187 -7.970 84.933 1.00 17.39 419 GLU C N 1
ATOM 5971 C CA . GLU C 1 74 ? 37.079 -8.905 85.048 1.00 18.07 419 GLU C CA 1
ATOM 5972 C C . GLU C 1 74 ? 36.402 -9.251 83.722 1.00 17.21 419 GLU C C 1
ATOM 5973 O O . GLU C 1 74 ? 36.185 -10.432 83.385 1.00 18.88 419 GLU C O 1
ATOM 5979 N N . LEU C 1 75 ? 36.056 -8.220 82.953 1.00 17.71 420 LEU C N 1
ATOM 5980 C CA . LEU C 1 75 ? 35.297 -8.429 81.750 1.00 18.64 420 LEU C CA 1
ATOM 5981 C C . LEU C 1 75 ? 36.150 -9.031 80.636 1.00 19.22 420 LEU C C 1
ATOM 5982 O O . LEU C 1 75 ? 35.638 -9.847 79.874 1.00 19.88 420 LEU C O 1
ATOM 5987 N N . THR C 1 76 ? 37.422 -8.646 80.546 1.00 21.09 421 THR C N 1
ATOM 5988 C CA . THR C 1 76 ? 38.265 -9.112 79.399 1.00 20.95 421 THR C CA 1
ATOM 5989 C C . THR C 1 76 ? 39.202 -10.269 79.674 1.00 21.49 421 THR C C 1
ATOM 5990 O O . THR C 1 76 ? 39.645 -10.945 78.708 1.00 20.16 421 THR C O 1
ATOM 5994 N N . GLU C 1 77 ? 39.594 -10.475 80.935 1.00 21.16 422 GLU C N 1
ATOM 5995 C CA . GLU C 1 77 ? 40.662 -11.425 81.240 1.00 21.03 422 GLU C CA 1
ATOM 5996 C C . GLU C 1 77 ? 41.990 -11.146 80.498 1.00 21.14 422 GLU C C 1
ATOM 5997 O O . GLU C 1 77 ? 42.809 -12.072 80.286 1.00 22.75 422 GLU C O 1
ATOM 6003 N N . ILE C 1 78 ? 42.183 -9.899 80.085 1.00 18.63 423 ILE C N 1
ATOM 6004 C CA . ILE C 1 78 ? 43.478 -9.474 79.529 1.00 18.12 423 ILE C CA 1
ATOM 6005 C C . ILE C 1 78 ? 44.201 -8.809 80.716 1.00 19.07 423 ILE C C 1
ATOM 6006 O O . ILE C 1 78 ? 43.537 -8.107 81.472 1.00 18.92 423 ILE C O 1
ATOM 6011 N N . PRO C 1 79 ? 45.510 -9.076 80.931 1.00 19.14 424 PRO C N 1
ATOM 6012 C CA . PRO C 1 79 ? 46.213 -8.357 82.005 1.00 19.02 424 PRO C CA 1
ATOM 6013 C C . PRO C 1 79 ? 46.108 -6.868 81.789 1.00 19.58 424 PRO C C 1
ATOM 6014 O O . PRO C 1 79 ? 46.281 -6.413 80.648 1.00 18.04 424 PRO C O 1
ATOM 6018 N N . VAL C 1 80 ? 45.861 -6.103 82.867 1.00 17.92 425 VAL C N 1
ATOM 6019 C CA . VAL C 1 80 ? 45.762 -4.642 82.747 1.00 18.69 425 VAL C CA 1
ATOM 6020 C C . VAL C 1 80 ? 46.608 -4.049 83.836 1.00 19.57 425 VAL C C 1
ATOM 6021 O O . VAL C 1 80 ? 46.487 -4.414 85.024 1.00 20.05 425 VAL C O 1
ATOM 6025 N N . SER C 1 81 ? 47.548 -3.220 83.434 1.00 18.37 426 SER C N 1
ATOM 6026 C CA . SER C 1 81 ? 48.293 -2.505 84.422 1.00 17.73 426 SER C CA 1
ATOM 6027 C C . SER C 1 81 ? 48.028 -1.024 84.258 1.00 17.36 426 SER C C 1
ATOM 6028 O O . SER C 1 81 ? 47.603 -0.557 83.175 1.00 18.53 426 SER C O 1
ATOM 6031 N N . VAL C 1 82 ? 48.269 -0.282 85.340 1.00 15.39 427 VAL C N 1
ATOM 6032 C CA . VAL C 1 82 ? 48.011 1.155 85.360 1.00 14.96 427 VAL C CA 1
ATOM 6033 C C . VAL C 1 82 ? 49.286 1.896 85.754 1.00 15.75 427 VAL C C 1
ATOM 6034 O O . VAL C 1 82 ? 49.838 1.662 86.835 1.00 16.04 427 VAL C O 1
ATOM 6038 N N . GLU C 1 83 ? 49.761 2.764 84.849 1.00 15.43 428 GLU C N 1
ATOM 6039 C CA . GLU C 1 83 ? 51.041 3.451 85.012 1.00 15.93 428 GLU C CA 1
ATOM 6040 C C . GLU C 1 83 ? 50.802 4.954 85.123 1.00 15.74 428 GLU C C 1
ATOM 6041 O O . GLU C 1 83 ? 50.038 5.520 84.362 1.00 16.32 428 GLU C O 1
ATOM 6047 N N . LEU C 1 84 ? 51.495 5.579 86.044 1.00 15.87 429 LEU C N 1
ATOM 6048 C CA . LEU C 1 84 ? 51.583 7.039 86.056 1.00 16.04 429 LEU C CA 1
ATOM 6049 C C . LEU C 1 84 ? 52.588 7.448 84.970 1.00 15.40 429 LEU C C 1
ATOM 6050 O O . LEU C 1 84 ? 53.692 6.942 84.963 1.00 15.90 429 LEU C O 1
ATOM 6055 N N . ALA C 1 85 ? 52.211 8.311 84.047 1.00 15.03 430 ALA C N 1
ATOM 6056 C CA . ALA C 1 85 ? 53.090 8.551 82.870 1.00 14.82 430 ALA C CA 1
ATOM 6057 C C . ALA C 1 85 ? 54.528 8.863 83.243 1.00 16.61 430 ALA C C 1
ATOM 6058 O O . ALA C 1 85 ? 55.455 8.354 82.629 1.00 16.10 430 ALA C O 1
ATOM 6060 N N . SER C 1 86 ? 54.762 9.764 84.208 1.00 16.23 431 SER C N 1
ATOM 6061 C CA . SER C 1 86 ? 56.166 10.110 84.511 1.00 17.05 431 SER C CA 1
ATOM 6062 C C . SER C 1 86 ? 56.968 8.951 85.064 1.00 17.42 431 SER C C 1
ATOM 6063 O O . SER C 1 86 ? 58.133 8.794 84.717 1.00 18.62 431 SER C O 1
ATOM 6066 N N . ASP C 1 87 ? 56.349 8.107 85.902 1.00 15.96 432 ASP C N 1
ATOM 6067 C CA . ASP C 1 87 ? 57.068 7.023 86.515 1.00 15.65 432 ASP C CA 1
ATOM 6068 C C . ASP C 1 87 ? 57.328 5.936 85.456 1.00 15.52 432 ASP C C 1
ATOM 6069 O O . ASP C 1 87 ? 58.394 5.337 85.396 1.00 15.76 432 ASP C O 1
ATOM 6074 N N . PHE C 1 88 ? 56.371 5.732 84.567 1.00 15.44 433 PHE C N 1
ATOM 6075 C CA . PHE C 1 88 ? 56.564 4.815 83.417 1.00 16.05 433 PHE C CA 1
ATOM 6076 C C . PHE C 1 88 ? 57.822 5.190 82.664 1.00 18.15 433 PHE C C 1
ATOM 6077 O O . PHE C 1 88 ? 58.661 4.319 82.381 1.00 17.32 433 PHE C O 1
ATOM 6085 N N . LEU C 1 89 ? 57.944 6.476 82.338 1.00 18.24 434 LEU C N 1
ATOM 6086 C CA . LEU C 1 89 ? 59.125 6.981 81.634 1.00 20.77 434 LEU C CA 1
ATOM 6087 C C . LEU C 1 89 ? 60.401 6.909 82.470 1.00 21.18 434 LEU C C 1
ATOM 6088 O O . LEU C 1 89 ? 61.468 6.540 81.933 1.00 22.07 434 LEU C O 1
ATOM 6093 N N . ASP C 1 90 ? 60.314 7.255 83.756 1.00 20.21 435 ASP C N 1
ATOM 6094 C CA . ASP C 1 90 ? 61.489 7.131 84.679 1.00 21.38 435 ASP C CA 1
ATOM 6095 C C . ASP C 1 90 ? 62.044 5.705 84.756 1.00 21.90 435 ASP C C 1
ATOM 6096 O O . ASP C 1 90 ? 63.272 5.536 84.750 1.00 21.29 435 ASP C O 1
ATOM 6101 N N . ARG C 1 91 ? 61.157 4.698 84.793 1.00 22.61 436 ARG C N 1
ATOM 6102 C CA . ARG C 1 91 ? 61.611 3.288 84.810 1.00 23.40 436 ARG C CA 1
ATOM 6103 C C . ARG C 1 91 ? 62.047 2.755 83.444 1.00 24.50 436 ARG C C 1
ATOM 6104 O O . ARG C 1 91 ? 62.558 1.624 83.371 1.00 24.84 436 ARG C O 1
ATOM 6112 N N . ARG C 1 92 ? 61.836 3.534 82.371 1.00 24.96 437 ARG C N 1
ATOM 6113 C CA . ARG C 1 92 ? 61.991 3.085 80.999 1.00 27.30 437 ARG C CA 1
ATOM 6114 C C . ARG C 1 92 ? 61.372 1.692 80.798 1.00 26.98 437 ARG C C 1
ATOM 6115 O O . ARG C 1 92 ? 62.043 0.771 80.296 1.00 24.74 437 ARG C O 1
ATOM 6123 N N . SER C 1 93 ? 60.099 1.540 81.201 1.00 25.92 438 SER C N 1
ATOM 6124 C CA . SER C 1 93 ? 59.444 0.234 81.196 1.00 27.27 438 SER C CA 1
ATOM 6125 C C . SER C 1 93 ? 59.394 -0.225 79.744 1.00 28.02 438 SER C C 1
ATOM 6126 O O . SER C 1 93 ? 58.955 0.524 78.893 1.00 28.52 438 SER C O 1
ATOM 6129 N N . PRO C 1 94 ? 59.890 -1.434 79.453 1.00 28.25 439 PRO C N 1
ATOM 6130 C CA . PRO C 1 94 ? 59.855 -1.849 78.029 1.00 27.70 439 PRO C CA 1
ATOM 6131 C C . PRO C 1 94 ? 58.410 -2.021 77.508 1.00 26.13 439 PRO C C 1
ATOM 6132 O O . PRO C 1 94 ? 57.496 -2.459 78.225 1.00 24.71 439 PRO C O 1
ATOM 6136 N N . VAL C 1 95 ? 58.201 -1.619 76.260 1.00 24.88 440 VAL C N 1
ATOM 6137 C CA . VAL C 1 95 ? 56.918 -1.782 75.626 1.00 23.97 440 VAL C CA 1
ATOM 6138 C C . VAL C 1 95 ? 57.205 -2.398 74.267 1.00 23.48 440 VAL C C 1
ATOM 6139 O O . VAL C 1 95 ? 58.294 -2.206 73.734 1.00 24.58 440 VAL C O 1
ATOM 6143 N N . PHE C 1 96 ? 56.275 -3.195 73.788 1.00 22.63 441 PHE C N 1
ATOM 6144 C CA . PHE C 1 96 ? 56.473 -3.917 72.505 1.00 24.52 441 PHE C CA 1
ATOM 6145 C C . PHE C 1 96 ? 55.246 -3.961 71.607 1.00 22.12 441 PHE C C 1
ATOM 6146 O O . PHE C 1 96 ? 54.135 -3.498 71.976 1.00 21.44 441 PHE C O 1
ATOM 6154 N N . ARG C 1 97 ? 55.407 -4.600 70.436 1.00 21.06 442 ARG C N 1
ATOM 6155 C CA A ARG C 1 97 ? 54.344 -4.554 69.436 0.50 20.24 442 ARG C CA 1
ATOM 6156 C CA B ARG C 1 97 ? 54.375 -4.654 69.394 0.50 21.55 442 ARG C CA 1
ATOM 6157 C C . ARG C 1 97 ? 53.055 -5.182 69.942 1.00 20.41 442 ARG C C 1
ATOM 6158 O O . ARG C 1 97 ? 51.987 -4.732 69.535 1.00 20.91 442 ARG C O 1
ATOM 6173 N N . ASP C 1 98 ? 53.180 -6.157 70.871 1.00 21.24 443 ASP C N 1
ATOM 6174 C CA . ASP C 1 98 ? 52.072 -6.934 71.407 1.00 23.41 443 ASP C CA 1
ATOM 6175 C C . ASP C 1 98 ? 51.369 -6.234 72.589 1.00 22.86 443 ASP C C 1
ATOM 6176 O O . ASP C 1 98 ? 50.473 -6.813 73.193 1.00 24.03 443 ASP C O 1
ATOM 6181 N N . ASP C 1 99 ? 51.738 -4.988 72.862 1.00 20.44 444 ASP C N 1
ATOM 6182 C CA . ASP C 1 99 ? 51.081 -4.230 73.969 1.00 19.50 444 ASP C CA 1
ATOM 6183 C C . ASP C 1 99 ? 50.005 -3.314 73.407 1.00 19.33 444 ASP C C 1
ATOM 6184 O O . ASP C 1 99 ? 50.191 -2.726 72.332 1.00 19.88 444 ASP C O 1
ATOM 6189 N N . THR C 1 100 ? 48.901 -3.115 74.138 1.00 17.26 445 THR C N 1
ATOM 6190 C CA . THR C 1 100 ? 47.948 -2.111 73.726 1.00 17.34 445 THR C CA 1
ATOM 6191 C C . THR C 1 100 ? 48.070 -1.042 74.841 1.00 17.13 445 THR C C 1
ATOM 6192 O O . THR C 1 100 ? 47.872 -1.360 76.007 1.00 17.43 445 THR C O 1
ATOM 6196 N N . CYS C 1 101 ? 48.419 0.175 74.459 1.00 14.29 446 CYS C N 1
ATOM 6197 C CA . CYS C 1 101 ? 48.724 1.240 75.433 1.00 15.31 446 CYS C CA 1
ATOM 6198 C C . CYS C 1 101 ? 47.570 2.210 75.378 1.00 15.95 446 CYS C C 1
ATOM 6199 O O . CYS C 1 101 ? 47.225 2.754 74.294 1.00 16.58 446 CYS C O 1
ATOM 6202 N N . VAL C 1 102 ? 46.920 2.431 76.537 1.00 14.56 447 VAL C N 1
ATOM 6203 C CA . VAL C 1 102 ? 45.694 3.226 76.556 1.00 14.50 447 VAL C CA 1
ATOM 6204 C C . VAL C 1 102 ? 46.008 4.518 77.302 1.00 14.95 447 VAL C C 1
ATOM 6205 O O . VAL C 1 102 ? 46.378 4.465 78.474 1.00 15.00 447 VAL C O 1
ATOM 6209 N N . PHE C 1 103 ? 45.865 5.663 76.633 1.00 15.20 448 PHE C N 1
ATOM 6210 C CA . PHE C 1 103 ? 46.265 6.955 77.194 1.00 14.25 448 PHE C CA 1
ATOM 6211 C C . PHE C 1 103 ? 45.024 7.753 77.529 1.00 15.92 448 PHE C C 1
ATOM 6212 O O . PHE C 1 103 ? 44.177 7.981 76.660 1.00 16.52 448 PHE C O 1
ATOM 6220 N N . VAL C 1 104 ? 44.913 8.180 78.774 1.00 14.32 449 VAL C N 1
ATOM 6221 C CA . VAL C 1 104 ? 43.703 8.888 79.194 1.00 15.09 449 VAL C CA 1
ATOM 6222 C C . VAL C 1 104 ? 44.117 10.301 79.551 1.00 14.19 449 VAL C C 1
ATOM 6223 O O . VAL C 1 104 ? 45.069 10.479 80.311 1.00 17.46 449 VAL C O 1
ATOM 6227 N N . SER C 1 105 ? 43.427 11.309 79.009 1.00 16.27 450 SER C N 1
ATOM 6228 C CA . SER C 1 105 ? 43.829 12.686 79.280 1.00 16.38 450 SER C CA 1
ATOM 6229 C C . SER C 1 105 ? 42.679 13.628 78.980 1.00 17.97 450 SER C C 1
ATOM 6230 O O . SER C 1 105 ? 42.055 13.531 77.922 1.00 16.90 450 SER C O 1
ATOM 6233 N N . GLN C 1 106 ? 42.400 14.532 79.922 1.00 18.13 451 GLN C N 1
ATOM 6234 C CA . GLN C 1 106 ? 41.376 15.538 79.684 1.00 19.69 451 GLN C CA 1
ATOM 6235 C C . GLN C 1 106 ? 41.851 16.478 78.567 1.00 19.53 451 GLN C C 1
ATOM 6236 O O . GLN C 1 106 ? 41.119 16.701 77.599 1.00 19.24 451 GLN C O 1
ATOM 6242 N N . SER C 1 107 ? 43.034 17.049 78.742 1.00 19.42 452 SER C N 1
ATOM 6243 C CA . SER C 1 107 ? 43.500 18.124 77.816 1.00 20.23 452 SER C CA 1
ATOM 6244 C C . SER C 1 107 ? 44.049 17.576 76.491 1.00 20.90 452 SER C C 1
ATOM 6245 O O . SER C 1 107 ? 44.046 18.280 75.474 1.00 20.61 452 SER C O 1
ATOM 6248 N N . GLY C 1 108 ? 44.531 16.339 76.535 1.00 20.23 453 GLY C N 1
ATOM 6249 C CA . GLY C 1 108 ? 45.254 15.758 75.381 1.00 21.32 453 GLY C CA 1
ATOM 6250 C C . GLY C 1 108 ? 46.599 16.441 75.177 1.00 21.66 453 GLY C C 1
ATOM 6251 O O . GLY C 1 108 ? 47.236 16.230 74.124 1.00 21.33 453 GLY C O 1
ATOM 6252 N N . GLU C 1 109 ? 47.066 17.229 76.162 1.00 20.53 454 GLU C N 1
ATOM 6253 C CA . GLU C 1 109 ? 48.329 17.991 75.995 1.00 21.28 454 GLU C CA 1
ATOM 6254 C C . GLU C 1 109 ? 49.385 17.853 77.078 1.00 21.06 454 GLU C C 1
ATOM 6255 O O . GLU C 1 109 ? 50.478 18.447 76.989 1.00 23.30 454 GLU C O 1
ATOM 6261 N N . THR C 1 110 ? 49.112 17.052 78.106 1.00 19.97 455 THR C N 1
ATOM 6262 C CA . THR C 1 110 ? 50.010 16.987 79.243 1.00 19.72 455 THR C CA 1
ATOM 6263 C C . THR C 1 110 ? 51.372 16.436 78.825 1.00 19.30 455 THR C C 1
ATOM 6264 O O . THR C 1 110 ? 51.426 15.363 78.208 1.00 19.10 455 THR C O 1
ATOM 6268 N N . ALA C 1 111 ? 52.449 17.132 79.181 1.00 19.22 456 ALA C N 1
ATOM 6269 C CA . ALA C 1 111 ? 53.790 16.790 78.662 1.00 19.94 456 ALA C CA 1
ATOM 6270 C C . ALA C 1 111 ? 54.174 15.345 78.917 1.00 19.66 456 ALA C C 1
ATOM 6271 O O . ALA C 1 111 ? 54.616 14.652 77.995 1.00 18.95 456 ALA C O 1
ATOM 6273 N N . ASP C 1 112 ? 53.982 14.877 80.156 1.00 19.71 457 ASP C N 1
ATOM 6274 C CA . ASP C 1 112 ? 54.411 13.526 80.478 1.00 20.26 457 ASP C CA 1
ATOM 6275 C C . ASP C 1 112 ? 53.628 12.453 79.682 1.00 18.51 457 ASP C C 1
ATOM 6276 O O . ASP C 1 112 ? 54.203 11.427 79.264 1.00 18.87 457 ASP C O 1
ATOM 6281 N N . SER C 1 113 ? 52.345 12.713 79.454 1.00 17.89 458 SER C N 1
ATOM 6282 C CA . SER C 1 113 ? 51.490 11.786 78.689 1.00 18.56 458 SER C CA 1
ATOM 6283 C C . SER C 1 113 ? 51.903 11.736 77.228 1.00 19.12 458 SER C C 1
ATOM 6284 O O . SER C 1 113 ? 51.987 10.645 76.607 1.00 18.11 458 SER C O 1
ATOM 6287 N N . ILE C 1 114 ? 52.182 12.915 76.681 1.00 18.92 459 ILE C N 1
ATOM 6288 C CA . ILE C 1 114 ? 52.698 12.973 75.314 1.00 19.47 459 ILE C CA 1
ATOM 6289 C C . ILE C 1 114 ? 54.065 12.282 75.136 1.00 18.25 459 ILE C C 1
ATOM 6290 O O . ILE C 1 114 ? 54.263 11.507 74.155 1.00 19.11 459 ILE C O 1
ATOM 6295 N N . LEU C 1 115 ? 54.982 12.506 76.076 1.00 17.86 460 LEU C N 1
ATOM 6296 C CA . LEU C 1 115 ? 56.277 11.832 76.026 1.00 18.74 460 LEU C CA 1
ATOM 6297 C C . LEU C 1 115 ? 56.093 10.338 76.106 1.00 18.45 460 LEU C C 1
ATOM 6298 O O . LEU C 1 115 ? 56.726 9.601 75.394 1.00 18.19 460 LEU C O 1
ATOM 6303 N N . ALA C 1 116 ? 55.203 9.890 76.997 1.00 17.33 461 ALA C N 1
ATOM 6304 C CA . ALA C 1 116 ? 54.975 8.450 77.122 1.00 17.35 461 ALA C CA 1
ATOM 6305 C C . ALA C 1 116 ? 54.367 7.854 75.815 1.00 16.94 461 ALA C C 1
ATOM 6306 O O . ALA C 1 116 ? 54.750 6.751 75.365 1.00 17.30 461 ALA C O 1
ATOM 6308 N N . LEU C 1 117 ? 53.447 8.585 75.205 1.00 17.37 462 LEU C N 1
ATOM 6309 C CA . LEU C 1 117 ? 52.822 8.183 73.969 1.00 16.98 462 LEU C CA 1
ATOM 6310 C C . LEU C 1 117 ? 53.888 8.010 72.897 1.00 17.57 462 LEU C C 1
ATOM 6311 O O . LEU C 1 117 ? 53.896 7.016 72.182 1.00 17.15 462 LEU C O 1
ATOM 6316 N N . GLN C 1 118 ? 54.781 8.971 72.800 1.00 18.92 463 GLN C N 1
ATOM 6317 C CA . GLN C 1 118 ? 55.878 8.895 71.797 1.00 20.67 463 GLN C CA 1
ATOM 6318 C C . GLN C 1 118 ? 56.800 7.685 71.977 1.00 21.27 463 GLN C C 1
ATOM 6319 O O . GLN C 1 118 ? 57.197 7.040 71.008 1.00 21.45 463 GLN C O 1
ATOM 6325 N N . TYR C 1 119 ? 57.063 7.340 73.229 1.00 20.45 464 TYR C N 1
ATOM 6326 C CA . TYR C 1 119 ? 57.861 6.182 73.585 1.00 20.93 464 TYR C CA 1
ATOM 6327 C C . TYR C 1 119 ? 57.158 4.887 73.160 1.00 19.34 464 TYR C C 1
ATOM 6328 O O . TYR C 1 119 ? 57.783 4.002 72.582 1.00 20.57 464 TYR C O 1
ATOM 6337 N N . CYS C 1 120 ? 55.855 4.780 73.417 1.00 18.39 465 CYS C N 1
ATOM 6338 C CA . CYS C 1 120 ? 55.082 3.615 73.007 1.00 17.07 465 CYS C CA 1
ATOM 6339 C C . CYS C 1 120 ? 54.951 3.534 71.506 1.00 17.64 465 CYS C C 1
ATOM 6340 O O . CYS C 1 120 ? 55.012 2.439 70.939 1.00 18.57 465 CYS C O 1
ATOM 6343 N N . LEU C 1 121 ? 54.709 4.672 70.857 1.00 18.07 466 LEU C N 1
ATOM 6344 C CA . LEU C 1 121 ? 54.555 4.656 69.393 1.00 18.56 466 LEU C CA 1
ATOM 6345 C C . LEU C 1 121 ? 55.844 4.178 68.739 1.00 18.58 466 LEU C C 1
ATOM 6346 O O . LEU C 1 121 ? 55.786 3.338 67.814 1.00 19.97 466 LEU C O 1
ATOM 6351 N N . GLU C 1 122 ? 56.985 4.679 69.205 1.00 20.55 467 GLU C N 1
ATOM 6352 C CA . GLU C 1 122 ? 58.299 4.332 68.621 1.00 22.16 467 GLU C CA 1
ATOM 6353 C C . GLU C 1 122 ? 58.630 2.858 68.794 1.00 22.42 467 GLU C C 1
ATOM 6354 O O . GLU C 1 122 ? 59.362 2.248 67.982 1.00 21.03 467 GLU C O 1
ATOM 6360 N N . ARG C 1 123 ? 58.088 2.262 69.853 1.00 20.37 468 ARG C N 1
ATOM 6361 C CA . ARG C 1 123 ? 58.273 0.837 70.120 1.00 21.87 468 ARG C CA 1
ATOM 6362 C C . ARG C 1 123 ? 57.316 -0.099 69.410 1.00 20.80 468 ARG C C 1
ATOM 6363 O O . ARG C 1 123 ? 57.423 -1.318 69.540 1.00 23.87 468 ARG C O 1
ATOM 6371 N N . GLY C 1 124 ? 56.383 0.450 68.639 1.00 20.98 469 GLY C N 1
ATOM 6372 C CA . GLY C 1 124 ? 55.493 -0.340 67.777 1.00 20.70 469 GLY C CA 1
ATOM 6373 C C . GLY C 1 124 ? 54.217 -0.799 68.469 1.00 20.37 469 GLY C C 1
ATOM 6374 O O . GLY C 1 124 ? 53.471 -1.609 67.930 1.00 19.77 469 GLY C O 1
ATOM 6375 N N . ALA C 1 125 ? 53.965 -0.307 69.674 1.00 19.08 470 ALA C N 1
ATOM 6376 C CA . ALA C 1 125 ? 52.699 -0.686 70.351 1.00 17.82 470 ALA C CA 1
ATOM 6377 C C . ALA C 1 125 ? 51.479 -0.050 69.720 1.00 17.99 470 ALA C C 1
ATOM 6378 O O . ALA C 1 125 ? 51.579 0.977 69.015 1.00 18.61 470 ALA C O 1
ATOM 6380 N N . LEU C 1 126 ? 50.325 -0.676 69.941 1.00 16.54 471 LEU C N 1
ATOM 6381 C CA . LEU C 1 126 ? 49.053 -0.143 69.500 1.00 17.77 471 LEU C CA 1
ATOM 6382 C C . LEU C 1 126 ? 48.643 0.899 70.537 1.00 17.36 471 LEU C C 1
ATOM 6383 O O . LEU C 1 126 ? 48.795 0.647 71.741 1.00 18.72 471 LEU C O 1
ATOM 6388 N N . THR C 1 127 ? 48.170 2.062 70.091 1.00 17.37 472 THR C N 1
ATOM 6389 C CA . THR C 1 127 ? 47.897 3.139 71.087 1.00 16.73 472 THR C CA 1
ATOM 6390 C C . THR C 1 127 ? 46.438 3.562 70.967 1.00 17.09 472 THR C C 1
ATOM 6391 O O . THR C 1 127 ? 45.846 3.594 69.863 1.00 18.04 472 THR C O 1
ATOM 6395 N N . VAL C 1 128 ? 45.814 3.813 72.120 1.00 15.56 473 VAL C N 1
ATOM 6396 C CA . VAL C 1 128 ? 44.399 4.142 72.158 1.00 15.22 473 VAL C CA 1
ATOM 6397 C C . VAL C 1 128 ? 44.260 5.373 73.051 1.00 16.59 473 VAL C C 1
ATOM 6398 O O . VAL C 1 128 ? 44.852 5.399 74.126 1.00 18.29 473 VAL C O 1
ATOM 6402 N N . GLY C 1 129 ? 43.539 6.402 72.577 1.00 16.22 474 GLY C N 1
ATOM 6403 C CA . GLY C 1 129 ? 43.314 7.622 73.360 1.00 14.45 474 GLY C CA 1
ATOM 6404 C C . GLY C 1 129 ? 41.912 7.647 73.944 1.00 15.40 474 GLY C C 1
ATOM 6405 O O . GLY C 1 129 ? 40.953 7.235 73.304 1.00 14.95 474 GLY C O 1
ATOM 6406 N N . ILE C 1 130 ? 41.805 8.163 75.174 1.00 15.03 475 ILE C N 1
ATOM 6407 C CA . ILE C 1 130 ? 40.474 8.426 75.796 1.00 14.36 475 ILE C CA 1
ATOM 6408 C C . ILE C 1 130 ? 40.649 9.869 76.243 1.00 13.85 475 ILE C C 1
ATOM 6409 O O . ILE C 1 130 ? 41.296 10.165 77.261 1.00 15.02 475 ILE C O 1
ATOM 6414 N N . VAL C 1 131 ? 40.186 10.802 75.398 1.00 15.96 476 VAL C N 1
ATOM 6415 C CA . VAL C 1 131 ? 40.551 12.220 75.522 1.00 17.93 476 VAL C CA 1
ATOM 6416 C C . VAL C 1 131 ? 39.315 13.135 75.465 1.00 18.20 476 VAL C C 1
ATOM 6417 O O . VAL C 1 131 ? 38.388 12.840 74.764 1.00 19.86 476 VAL C O 1
ATOM 6421 N N . ASN C 1 132 ? 39.348 14.252 76.186 1.00 19.79 477 ASN C N 1
ATOM 6422 C CA . ASN C 1 132 ? 38.242 15.181 76.125 1.00 20.69 477 ASN C CA 1
ATOM 6423 C C . ASN C 1 132 ? 38.444 16.254 75.032 1.00 23.22 477 ASN C C 1
ATOM 6424 O O . ASN C 1 132 ? 37.499 16.575 74.332 1.00 25.02 477 ASN C O 1
ATOM 6429 N N . SER C 1 133 ? 39.663 16.767 74.861 1.00 23.29 478 SER C N 1
ATOM 6430 C CA . SER C 1 133 ? 39.902 17.832 73.880 1.00 24.27 478 SER C CA 1
ATOM 6431 C C . SER C 1 133 ? 40.031 17.244 72.494 1.00 24.12 478 SER C C 1
ATOM 6432 O O . SER C 1 133 ? 41.013 16.564 72.172 1.00 24.03 478 SER C O 1
ATOM 6435 N N . VAL C 1 134 ? 39.024 17.482 71.670 1.00 23.98 479 VAL C N 1
ATOM 6436 C CA . VAL C 1 134 ? 38.982 16.904 70.341 1.00 23.17 479 VAL C CA 1
ATOM 6437 C C . VAL C 1 134 ? 40.136 17.447 69.471 1.00 23.89 479 VAL C C 1
ATOM 6438 O O . VAL C 1 134 ? 40.372 18.659 69.453 1.00 23.87 479 VAL C O 1
ATOM 6442 N N . GLY C 1 135 ? 40.853 16.557 68.793 1.00 23.28 480 GLY C N 1
ATOM 6443 C CA . GLY C 1 135 ? 42.018 16.954 67.973 1.00 23.21 480 GLY C CA 1
ATOM 6444 C C . GLY C 1 135 ? 43.218 17.530 68.717 1.00 23.40 480 GLY C C 1
ATOM 6445 O O . GLY C 1 135 ? 44.100 18.210 68.121 1.00 24.00 480 GLY C O 1
ATOM 6446 N N . SER C 1 136 ? 43.296 17.283 70.027 1.00 20.37 481 SER C N 1
ATOM 6447 C CA . SER C 1 136 ? 44.457 17.650 70.792 1.00 19.61 481 SER C CA 1
ATOM 6448 C C . SER C 1 136 ? 45.590 16.704 70.370 1.00 16.72 481 SER C C 1
ATOM 6449 O O . SER C 1 136 ? 45.376 15.763 69.629 1.00 18.74 481 SER C O 1
ATOM 6452 N N . SER C 1 137 ? 46.772 16.949 70.889 1.00 18.46 482 SER C N 1
ATOM 6453 C CA . SER C 1 137 ? 47.976 16.188 70.495 1.00 18.56 482 SER C CA 1
ATOM 6454 C C . SER C 1 137 ? 47.749 14.717 70.740 1.00 18.48 482 SER C C 1
ATOM 6455 O O . SER C 1 137 ? 48.000 13.866 69.881 1.00 17.48 482 SER C O 1
ATOM 6458 N N . MET C 1 138 ? 47.274 14.390 71.936 1.00 18.52 483 MET C N 1
ATOM 6459 C CA A MET C 1 138 ? 47.049 12.982 72.220 0.50 18.28 483 MET C CA 1
ATOM 6460 C CA B MET C 1 138 ? 47.009 12.994 72.275 0.50 18.72 483 MET C CA 1
ATOM 6461 C C . MET C 1 138 ? 45.957 12.338 71.351 1.00 18.39 483 MET C C 1
ATOM 6462 O O . MET C 1 138 ? 46.084 11.154 70.961 1.00 19.52 483 MET C O 1
ATOM 6471 N N . SER C 1 139 ? 44.906 13.091 70.992 1.00 17.74 484 SER C N 1
ATOM 6472 C CA . SER C 1 139 ? 43.884 12.584 70.078 1.00 18.44 484 SER C CA 1
ATOM 6473 C C . SER C 1 139 ? 44.477 12.303 68.677 1.00 18.29 484 SER C C 1
ATOM 6474 O O . SER C 1 139 ? 44.295 11.222 68.099 1.00 18.96 484 SER C O 1
ATOM 6477 N N . ARG C 1 140 ? 45.205 13.280 68.131 1.00 18.60 485 ARG C N 1
ATOM 6478 C CA . ARG C 1 140 ? 45.811 13.093 66.809 1.00 19.26 485 ARG C CA 1
ATOM 6479 C C . ARG C 1 140 ? 46.779 11.916 66.771 1.00 19.76 485 ARG C C 1
ATOM 6480 O O . ARG C 1 140 ? 46.724 11.076 65.850 1.00 21.36 485 ARG C O 1
ATOM 6488 N N . GLN C 1 141 ? 47.640 11.837 67.784 1.00 20.06 486 GLN C N 1
ATOM 6489 C CA . GLN C 1 141 ? 48.804 10.918 67.780 1.00 19.55 486 GLN C CA 1
ATOM 6490 C C . GLN C 1 141 ? 48.488 9.471 68.120 1.00 18.99 486 GLN C C 1
ATOM 6491 O O . GLN C 1 141 ? 49.255 8.573 67.760 1.00 17.89 486 GLN C O 1
ATOM 6497 N N . THR C 1 142 ? 47.384 9.225 68.831 1.00 18.26 487 THR C N 1
ATOM 6498 C CA . THR C 1 142 ? 46.992 7.833 69.092 1.00 18.21 487 THR C CA 1
ATOM 6499 C C . THR C 1 142 ? 46.448 7.184 67.837 1.00 18.76 487 THR C C 1
ATOM 6500 O O . THR C 1 142 ? 45.925 7.881 66.961 1.00 18.83 487 THR C O 1
ATOM 6504 N N . HIS C 1 143 ? 46.539 5.870 67.721 1.00 19.05 488 HIS C N 1
ATOM 6505 C CA . HIS C 1 143 ? 46.030 5.166 66.532 1.00 19.38 488 HIS C CA 1
ATOM 6506 C C . HIS C 1 143 ? 44.511 5.236 66.422 1.00 20.83 488 HIS C C 1
ATOM 6507 O O . HIS C 1 143 ? 43.969 5.423 65.332 1.00 20.71 488 HIS C O 1
ATOM 6514 N N . CYS C 1 144 ? 43.823 5.130 67.564 1.00 19.16 489 CYS C N 1
ATOM 6515 C CA . CYS C 1 144 ? 42.355 5.200 67.614 1.00 17.83 489 CYS C CA 1
ATOM 6516 C C . CYS C 1 144 ? 41.987 5.701 69.018 1.00 18.08 489 CYS C C 1
ATOM 6517 O O . CYS C 1 144 ? 42.882 5.927 69.848 1.00 16.75 489 CYS C O 1
ATOM 6520 N N . GLY C 1 145 ? 40.694 5.920 69.274 1.00 18.52 490 GLY C N 1
ATOM 6521 C CA . GLY C 1 145 ? 40.337 6.395 70.608 1.00 17.23 490 GLY C CA 1
ATOM 6522 C C . GLY C 1 145 ? 38.913 6.783 70.702 1.00 18.15 490 GLY C C 1
ATOM 6523 O O . GLY C 1 145 ? 38.142 6.543 69.767 1.00 19.42 490 GLY C O 1
ATOM 6524 N N . VAL C 1 146 ? 38.564 7.387 71.838 1.00 17.76 491 VAL C N 1
ATOM 6525 C CA . VAL C 1 146 ? 37.191 7.781 72.123 1.00 17.67 491 VAL C CA 1
ATOM 6526 C C . VAL C 1 146 ? 37.302 9.190 72.616 1.00 17.86 491 VAL C C 1
ATOM 6527 O O . VAL C 1 146 ? 38.059 9.473 73.567 1.00 17.94 491 VAL C O 1
ATOM 6531 N N . HIS C 1 147 ? 36.613 10.130 71.964 1.00 17.49 492 HIS C N 1
ATOM 6532 C CA . HIS C 1 147 ? 36.526 11.458 72.521 1.00 16.59 492 HIS C CA 1
ATOM 6533 C C . HIS C 1 147 ? 35.380 11.365 73.533 1.00 17.26 492 HIS C C 1
ATOM 6534 O O . HIS C 1 147 ? 34.295 10.918 73.192 1.00 17.68 492 HIS C O 1
ATOM 6541 N N . ILE C 1 148 ? 35.628 11.750 74.772 1.00 17.20 493 ILE C N 1
ATOM 6542 C CA . ILE C 1 148 ? 34.626 11.480 75.808 1.00 18.19 493 ILE C CA 1
ATOM 6543 C C . ILE C 1 148 ? 33.437 12.437 75.746 1.00 19.80 493 ILE C C 1
ATOM 6544 O O . ILE C 1 148 ? 32.414 12.208 76.406 1.00 20.52 493 ILE C O 1
ATOM 6549 N N . ASN C 1 149 ? 33.573 13.529 75.010 1.00 18.65 494 ASN C N 1
ATOM 6550 C CA . ASN C 1 149 ? 32.384 14.425 74.798 1.00 21.27 494 ASN C CA 1
ATOM 6551 C C . ASN C 1 149 ? 31.801 15.047 76.099 1.00 21.31 494 ASN C C 1
ATOM 6552 O O . ASN C 1 149 ? 30.562 15.254 76.227 1.00 23.70 494 ASN C O 1
ATOM 6557 N N . ALA C 1 150 ? 32.664 15.379 77.046 1.00 22.08 495 ALA C N 1
ATOM 6558 C CA . ALA C 1 150 ? 32.244 16.038 78.308 1.00 23.18 495 ALA C CA 1
ATOM 6559 C C . ALA C 1 150 ? 32.045 17.559 78.204 1.00 24.45 495 ALA C C 1
ATOM 6560 O O . ALA C 1 150 ? 31.457 18.179 79.092 1.00 24.29 495 ALA C O 1
ATOM 6562 N N . GLY C 1 151 ? 32.597 18.184 77.162 1.00 25.14 496 GLY C N 1
ATOM 6563 C CA . GLY C 1 151 ? 32.560 19.644 77.057 1.00 25.98 496 GLY C CA 1
ATOM 6564 C C . GLY C 1 151 ? 33.775 20.236 77.771 1.00 26.30 496 GLY C C 1
ATOM 6565 O O . GLY C 1 151 ? 34.476 19.531 78.494 1.00 25.73 496 GLY C O 1
ATOM 6566 N N . PRO C 1 152 ? 34.032 21.546 77.579 1.00 27.51 497 PRO C N 1
ATOM 6567 C CA . PRO C 1 152 ? 35.227 22.170 78.143 1.00 26.96 497 PRO C CA 1
ATOM 6568 C C . PRO C 1 152 ? 35.202 22.305 79.675 1.00 27.73 497 PRO C C 1
ATOM 6569 O O . PRO C 1 152 ? 34.138 22.519 80.265 1.00 26.81 497 PRO C O 1
ATOM 6573 N N . GLU C 1 153 ? 36.368 22.171 80.295 1.00 28.66 498 GLU C N 1
ATOM 6574 C CA . GLU C 1 153 ? 36.514 22.421 81.736 1.00 30.53 498 GLU C CA 1
ATOM 6575 C C . GLU C 1 153 ? 37.369 23.667 81.943 1.00 31.42 498 GLU C C 1
ATOM 6576 O O . GLU C 1 153 ? 38.487 23.784 81.408 1.00 31.54 498 GLU C O 1
ATOM 6582 N N . ILE C 1 154 ? 36.866 24.567 82.764 1.00 32.12 499 ILE C N 1
ATOM 6583 C CA . ILE C 1 154 ? 37.578 25.792 83.067 1.00 33.18 499 ILE C CA 1
ATOM 6584 C C . ILE C 1 154 ? 38.057 25.790 84.523 1.00 33.37 499 ILE C C 1
ATOM 6585 O O . ILE C 1 154 ? 38.982 26.542 84.894 1.00 34.38 499 ILE C O 1
ATOM 6590 N N . GLY C 1 155 ? 37.429 24.952 85.347 1.00 32.32 500 GLY C N 1
ATOM 6591 C CA . GLY C 1 155 ? 37.905 24.690 86.717 1.00 31.78 500 GLY C CA 1
ATOM 6592 C C . GLY C 1 155 ? 39.346 24.226 86.671 1.00 31.40 500 GLY C C 1
ATOM 6593 O O . GLY C 1 155 ? 39.754 23.597 85.690 1.00 31.24 500 GLY C O 1
ATOM 6594 N N . VAL C 1 156 ? 40.128 24.570 87.693 1.00 31.50 501 VAL C N 1
ATOM 6595 C CA . VAL C 1 156 ? 41.576 24.297 87.676 1.00 32.38 501 VAL C CA 1
ATOM 6596 C C . VAL C 1 156 ? 41.844 22.800 87.856 1.00 31.60 501 VAL C C 1
ATOM 6597 O O . VAL C 1 156 ? 42.924 22.301 87.488 1.00 32.19 501 VAL C O 1
ATOM 6601 N N . ALA C 1 157 ? 40.840 22.096 88.393 1.00 29.32 502 ALA C N 1
ATOM 6602 C CA . ALA C 1 157 ? 40.910 20.665 88.625 1.00 27.52 502 ALA C CA 1
ATOM 6603 C C . ALA C 1 157 ? 39.764 19.971 87.890 1.00 26.31 502 ALA C C 1
ATOM 6604 O O . ALA C 1 157 ? 38.706 20.563 87.653 1.00 25.72 502 ALA C O 1
ATOM 6606 N N . SER C 1 158 ? 39.985 18.714 87.539 1.00 24.91 503 SER C N 1
ATOM 6607 C CA . SER C 1 158 ? 39.030 17.974 86.736 1.00 24.37 503 SER C CA 1
ATOM 6608 C C . SER C 1 158 ? 37.865 17.400 87.557 1.00 23.06 503 SER C C 1
ATOM 6609 O O . SER C 1 158 ? 38.089 16.726 88.556 1.00 23.08 503 SER C O 1
ATOM 6612 N N . THR C 1 159 ? 36.637 17.684 87.137 1.00 20.72 504 THR C N 1
ATOM 6613 C CA . THR C 1 159 ? 35.452 17.124 87.819 1.00 20.56 504 THR C CA 1
ATOM 6614 C C . THR C 1 159 ? 34.645 16.309 86.854 1.00 19.82 504 THR C C 1
ATOM 6615 O O . THR C 1 159 ? 34.682 15.077 86.901 1.00 20.24 504 THR C O 1
ATOM 6619 N N . LYS C 1 160 ? 33.950 16.959 85.920 1.00 20.37 505 LYS C N 1
ATOM 6620 C CA . LYS C 1 160 ? 33.113 16.186 84.985 1.00 20.66 505 LYS C CA 1
ATOM 6621 C C . LYS C 1 160 ? 33.967 15.351 84.043 1.00 20.22 505 LYS C C 1
ATOM 6622 O O . LYS C 1 160 ? 33.543 14.315 83.570 1.00 20.49 505 LYS C O 1
ATOM 6628 N N . ALA C 1 161 ? 35.210 15.763 83.812 1.00 21.19 506 ALA C N 1
ATOM 6629 C CA . ALA C 1 161 ? 36.021 14.929 82.922 1.00 20.64 506 ALA C CA 1
ATOM 6630 C C . ALA C 1 161 ? 36.443 13.633 83.622 1.00 20.18 506 ALA C C 1
ATOM 6631 O O . ALA C 1 161 ? 36.630 12.620 82.955 1.00 21.29 506 ALA C O 1
ATOM 6633 N N . TYR C 1 162 ? 36.525 13.637 84.946 1.00 19.43 507 TYR C N 1
ATOM 6634 C CA . TYR C 1 162 ? 36.792 12.398 85.683 1.00 18.87 507 TYR C CA 1
ATOM 6635 C C . TYR C 1 162 ? 35.658 11.401 85.534 1.00 17.85 507 TYR C C 1
ATOM 6636 O O . TYR C 1 162 ? 35.868 10.257 85.182 1.00 17.29 507 TYR C O 1
ATOM 6645 N N . THR C 1 163 ? 34.428 11.823 85.832 1.00 16.87 508 THR C N 1
ATOM 6646 C CA . THR C 1 163 ? 33.302 10.923 85.651 1.00 16.41 508 THR C CA 1
ATOM 6647 C C . THR C 1 163 ? 33.077 10.529 84.207 1.00 16.08 508 THR C C 1
ATOM 6648 O O . THR C 1 163 ? 32.747 9.374 83.924 1.00 16.09 508 THR C O 1
ATOM 6652 N N . SER C 1 164 ? 33.333 11.446 83.274 1.00 16.05 509 SER C N 1
ATOM 6653 C CA . SER C 1 164 ? 33.153 11.103 81.879 1.00 16.93 509 SER C CA 1
ATOM 6654 C C . SER C 1 164 ? 34.232 10.108 81.390 1.00 16.36 509 SER C C 1
ATOM 6655 O O . SER C 1 164 ? 33.934 9.231 80.589 1.00 16.12 509 SER C O 1
ATOM 6658 N N . GLN C 1 165 ? 35.465 10.292 81.835 1.00 17.24 510 GLN C N 1
ATOM 6659 C CA . GLN C 1 165 ? 36.589 9.363 81.481 1.00 16.46 510 GLN C CA 1
ATOM 6660 C C . GLN C 1 165 ? 36.298 7.992 82.001 1.00 16.32 510 GLN C C 1
ATOM 6661 O O . GLN C 1 165 ? 36.457 6.977 81.321 1.00 15.99 510 GLN C O 1
ATOM 6667 N N . TYR C 1 166 ? 35.898 7.940 83.265 1.00 15.35 511 TYR C N 1
ATOM 6668 C CA . TYR C 1 166 ? 35.539 6.686 83.913 1.00 14.64 511 TYR C CA 1
ATOM 6669 C C . TYR C 1 166 ? 34.422 5.987 83.127 1.00 15.10 511 TYR C C 1
ATOM 6670 O O . TYR C 1 166 ? 34.542 4.780 82.816 1.00 15.11 511 TYR C O 1
ATOM 6679 N N . ILE C 1 167 ? 33.360 6.716 82.749 1.00 16.10 512 ILE C N 1
ATOM 6680 C CA . ILE C 1 167 ? 32.293 6.109 81.922 1.00 15.96 512 ILE C CA 1
ATOM 6681 C C . ILE C 1 167 ? 32.827 5.610 80.573 1.00 16.10 512 ILE C C 1
ATOM 6682 O O . ILE C 1 167 ? 32.517 4.481 80.163 1.00 14.44 512 ILE C O 1
ATOM 6687 N N . ALA C 1 168 ? 33.640 6.441 79.910 1.00 15.20 513 ALA C N 1
ATOM 6688 C CA . ALA C 1 168 ? 34.207 6.009 78.603 1.00 15.30 513 ALA C CA 1
ATOM 6689 C C . ALA C 1 168 ? 35.042 4.747 78.762 1.00 15.64 513 ALA C C 1
ATOM 6690 O O . ALA C 1 168 ? 34.982 3.839 77.915 1.00 15.81 513 ALA C O 1
ATOM 6692 N N . LEU C 1 169 ? 35.825 4.675 79.836 1.00 14.67 514 LEU C N 1
ATOM 6693 C CA . LEU C 1 169 ? 36.622 3.498 80.098 1.00 14.56 514 LEU C CA 1
ATOM 6694 C C . LEU C 1 169 ? 35.736 2.270 80.360 1.00 15.55 514 LEU C C 1
ATOM 6695 O O . LEU C 1 169 ? 36.003 1.168 79.878 1.00 15.57 514 LEU C O 1
ATOM 6700 N N . VAL C 1 170 ? 34.652 2.442 81.101 1.00 15.01 515 VAL C N 1
ATOM 6701 C CA . VAL C 1 170 ? 33.757 1.291 81.296 1.00 15.32 515 VAL C CA 1
ATOM 6702 C C . VAL C 1 170 ? 33.148 0.846 79.951 1.00 15.47 515 VAL C C 1
ATOM 6703 O O . VAL C 1 170 ? 33.056 -0.364 79.656 1.00 15.92 515 VAL C O 1
ATOM 6707 N N . MET C 1 171 ? 32.791 1.808 79.094 1.00 15.39 516 MET C N 1
ATOM 6708 C CA . MET C 1 171 ? 32.213 1.461 77.793 1.00 15.73 516 MET C CA 1
ATOM 6709 C C . MET C 1 171 ? 33.244 0.712 76.938 1.00 16.10 516 MET C C 1
ATOM 6710 O O . MET C 1 171 ? 32.869 -0.176 76.173 1.00 16.64 516 MET C O 1
ATOM 6715 N N . PHE C 1 172 ? 34.507 1.086 77.062 1.00 14.55 517 PHE C N 1
ATOM 6716 C CA . PHE C 1 172 ? 35.595 0.419 76.313 1.00 14.98 517 PHE C CA 1
ATOM 6717 C C . PHE C 1 172 ? 35.739 -1.014 76.806 1.00 15.28 517 PHE C C 1
ATOM 6718 O O . PHE C 1 172 ? 35.782 -1.966 76.008 1.00 15.38 517 PHE C O 1
ATOM 6726 N N . ALA C 1 173 ? 35.720 -1.203 78.112 1.00 14.94 518 ALA C N 1
ATOM 6727 C CA . ALA C 1 173 ? 35.773 -2.572 78.643 1.00 15.66 518 ALA C CA 1
ATOM 6728 C C . ALA C 1 173 ? 34.568 -3.432 78.174 1.00 15.83 518 ALA C C 1
ATOM 6729 O O . ALA C 1 173 ? 34.735 -4.627 77.890 1.00 16.91 518 ALA C O 1
ATOM 6731 N N . LEU C 1 174 ? 33.367 -2.846 78.192 1.00 15.99 519 LEU C N 1
ATOM 6732 C CA . LEU C 1 174 ? 32.155 -3.530 77.701 1.00 15.93 519 LEU C CA 1
ATOM 6733 C C . LEU C 1 174 ? 32.335 -3.894 76.236 1.00 17.70 519 LEU C C 1
ATOM 6734 O O . LEU C 1 174 ? 32.001 -4.996 75.813 1.00 19.01 519 LEU C O 1
ATOM 6739 N N . SER C 1 175 ? 32.865 -2.950 75.448 1.00 18.49 520 SER C N 1
ATOM 6740 C CA . SER C 1 175 ? 33.106 -3.223 74.014 1.00 20.13 520 SER C CA 1
ATOM 6741 C C . SER C 1 175 ? 34.075 -4.373 73.780 1.00 19.88 520 SER C C 1
ATOM 6742 O O . SER C 1 175 ? 33.837 -5.228 72.901 1.00 20.84 520 SER C O 1
ATOM 6745 N N . LEU C 1 176 ? 35.145 -4.423 74.574 1.00 18.94 521 LEU C N 1
ATOM 6746 C CA . LEU C 1 176 ? 36.123 -5.517 74.451 1.00 20.86 521 LEU C CA 1
ATOM 6747 C C . LEU C 1 176 ? 35.530 -6.894 74.802 1.00 22.26 521 LEU C C 1
ATOM 6748 O O . LEU C 1 176 ? 35.971 -7.934 74.275 1.00 23.91 521 LEU C O 1
ATOM 6753 N N . SER C 1 177 ? 34.511 -6.899 75.636 1.00 21.18 522 SER C N 1
ATOM 6754 C CA . SER C 1 177 ? 33.958 -8.174 76.120 1.00 22.73 522 SER C CA 1
ATOM 6755 C C . SER C 1 177 ? 32.590 -8.487 75.548 1.00 23.48 522 SER C C 1
ATOM 6756 O O . SER C 1 177 ? 31.864 -9.335 76.088 1.00 24.04 522 SER C O 1
ATOM 6759 N N . ASN C 1 178 ? 32.228 -7.836 74.440 1.00 24.82 523 ASN C N 1
ATOM 6760 C CA . ASN C 1 178 ? 30.856 -7.920 73.953 1.00 26.31 523 ASN C CA 1
ATOM 6761 C C . ASN C 1 178 ? 30.580 -9.202 73.171 1.00 28.22 523 ASN C C 1
ATOM 6762 O O . ASN C 1 178 ? 29.429 -9.415 72.776 1.00 28.12 523 ASN C O 1
ATOM 6767 N N . ASP C 1 179 ? 31.610 -10.037 72.976 1.00 27.40 524 ASP C N 1
ATOM 6768 C CA . ASP C 1 179 ? 31.418 -11.364 72.350 1.00 29.22 524 ASP C CA 1
ATOM 6769 C C . ASP C 1 179 ? 31.296 -12.557 73.302 1.00 29.51 524 ASP C C 1
ATOM 6770 O O . ASP C 1 179 ? 31.243 -13.701 72.856 1.00 30.63 524 ASP C O 1
ATOM 6775 N N . SER C 1 180 ? 31.225 -12.307 74.602 1.00 28.26 525 SER C N 1
ATOM 6776 C CA . SER C 1 180 ? 31.261 -13.361 75.582 1.00 27.86 525 SER C CA 1
ATOM 6777 C C . SER C 1 180 ? 29.873 -13.703 76.096 1.00 28.12 525 SER C C 1
ATOM 6778 O O . SER C 1 180 ? 29.172 -12.863 76.636 1.00 24.63 525 SER C O 1
ATOM 6781 N N . ILE C 1 181 ? 29.485 -14.960 75.924 1.00 28.31 526 ILE C N 1
ATOM 6782 C CA . ILE C 1 181 ? 28.206 -15.438 76.461 1.00 29.09 526 ILE C CA 1
ATOM 6783 C C . ILE C 1 181 ? 28.161 -15.391 77.994 1.00 30.26 526 ILE C C 1
ATOM 6784 O O . ILE C 1 181 ? 27.154 -14.941 78.569 1.00 30.13 526 ILE C O 1
ATOM 6789 N N . SER C 1 182 ? 29.244 -15.840 78.637 1.00 30.93 527 SER C N 1
ATOM 6790 C CA . SER C 1 182 ? 29.332 -15.909 80.100 1.00 31.94 527 SER C CA 1
ATOM 6791 C C . SER C 1 182 ? 29.244 -14.519 80.747 1.00 31.75 527 SER C C 1
ATOM 6792 O O . SER C 1 182 ? 28.740 -14.421 81.851 1.00 33.43 527 SER C O 1
ATOM 6795 N N . ARG C 1 183 ? 29.641 -13.471 80.018 1.00 31.81 528 ARG C N 1
ATOM 6796 C CA . ARG C 1 183 ? 29.686 -12.052 80.496 1.00 32.04 528 ARG C CA 1
ATOM 6797 C C . ARG C 1 183 ? 28.381 -11.328 80.294 1.00 30.90 528 ARG C C 1
ATOM 6798 O O . ARG C 1 183 ? 28.234 -10.169 80.711 1.00 29.73 528 ARG C O 1
ATOM 6806 N N . LYS C 1 184 ? 27.458 -11.966 79.584 1.00 28.84 529 LYS C N 1
ATOM 6807 C CA . LYS C 1 184 ? 26.252 -11.297 79.173 1.00 27.98 529 LYS C CA 1
ATOM 6808 C C . LYS C 1 184 ? 25.495 -10.656 80.325 1.00 25.99 529 LYS C C 1
ATOM 6809 O O . LYS C 1 184 ? 25.114 -9.500 80.229 1.00 26.11 529 LYS C O 1
ATOM 6815 N N . GLY C 1 185 ? 25.245 -11.427 81.379 1.00 24.39 530 GLY C N 1
ATOM 6816 C CA . GLY C 1 185 ? 24.435 -10.944 82.513 1.00 23.50 530 GLY C CA 1
ATOM 6817 C C . GLY C 1 185 ? 25.105 -9.748 83.205 1.00 22.65 530 GLY C C 1
ATOM 6818 O O . GLY C 1 185 ? 24.440 -8.757 83.576 1.00 23.51 530 GLY C O 1
ATOM 6819 N N . ARG C 1 186 ? 26.426 -9.845 83.353 1.00 22.11 531 ARG C N 1
ATOM 6820 C CA . ARG C 1 186 ? 27.252 -8.769 83.907 1.00 20.81 531 ARG C CA 1
ATOM 6821 C C . ARG C 1 186 ? 27.241 -7.531 83.012 1.00 21.36 531 ARG C C 1
ATOM 6822 O O . ARG C 1 186 ? 27.121 -6.400 83.479 1.00 20.36 531 ARG C O 1
ATOM 6830 N N . HIS C 1 187 ? 27.384 -7.732 81.700 1.00 21.89 532 HIS C N 1
ATOM 6831 C CA . HIS C 1 187 ? 27.179 -6.663 80.754 1.00 23.48 532 HIS C CA 1
ATOM 6832 C C . HIS C 1 187 ? 25.867 -5.964 80.912 1.00 24.12 532 HIS C C 1
ATOM 6833 O O . HIS C 1 187 ? 25.789 -4.742 80.941 1.00 23.42 532 HIS C O 1
ATOM 6840 N N . GLU C 1 188 ? 24.794 -6.743 80.933 1.00 23.51 533 GLU C N 1
ATOM 6841 C CA . GLU C 1 188 ? 23.500 -6.139 81.044 1.00 24.53 533 GLU C CA 1
ATOM 6842 C C . GLU C 1 188 ? 23.377 -5.359 82.338 1.00 23.03 533 GLU C C 1
ATOM 6843 O O . GLU C 1 188 ? 22.857 -4.253 82.346 1.00 24.45 533 GLU C O 1
ATOM 6849 N N . GLU C 1 189 ? 23.850 -5.950 83.430 1.00 22.54 534 GLU C N 1
ATOM 6850 C CA . GLU C 1 189 ? 23.810 -5.316 84.740 1.00 22.04 534 GLU C CA 1
ATOM 6851 C C . GLU C 1 189 ? 24.456 -3.937 84.680 1.00 22.31 534 GLU C C 1
ATOM 6852 O O . GLU C 1 189 ? 23.899 -2.941 85.153 1.00 20.04 534 GLU C O 1
ATOM 6858 N N . ILE C 1 190 ? 25.658 -3.890 84.107 1.00 19.68 535 ILE C N 1
ATOM 6859 C CA . ILE C 1 190 ? 26.415 -2.621 84.044 1.00 18.77 535 ILE C CA 1
ATOM 6860 C C . ILE C 1 190 ? 25.721 -1.588 83.136 1.00 18.77 535 ILE C C 1
ATOM 6861 O O . ILE C 1 190 ? 25.619 -0.412 83.466 1.00 18.18 535 ILE C O 1
ATOM 6866 N N . ILE C 1 191 ? 25.256 -2.010 81.968 1.00 19.09 536 ILE C N 1
ATOM 6867 C CA . ILE C 1 191 ? 24.570 -1.087 81.074 1.00 19.37 536 ILE C CA 1
ATOM 6868 C C . ILE C 1 191 ? 23.270 -0.539 81.678 1.00 20.30 536 ILE C C 1
ATOM 6869 O O . ILE C 1 191 ? 22.991 0.640 81.557 1.00 20.47 536 ILE C O 1
ATOM 6874 N N . LYS C 1 192 ? 22.461 -1.397 82.311 1.00 20.89 537 LYS C N 1
ATOM 6875 C CA . LYS C 1 192 ? 21.263 -0.887 82.972 1.00 21.71 537 LYS C CA 1
ATOM 6876 C C . LYS C 1 192 ? 21.638 0.094 84.082 1.00 21.71 537 LYS C C 1
ATOM 6877 O O . LYS C 1 192 ? 20.962 1.108 84.280 1.00 21.61 537 LYS C O 1
ATOM 6883 N N . GLY C 1 193 ? 22.744 -0.211 84.763 1.00 20.71 538 GLY C N 1
ATOM 6884 C CA . GLY C 1 193 ? 23.326 0.684 85.769 1.00 19.80 538 GLY C CA 1
ATOM 6885 C C . GLY C 1 193 ? 23.713 2.019 85.190 1.00 19.23 538 GLY C C 1
ATOM 6886 O O . GLY C 1 193 ? 23.399 3.048 85.742 1.00 19.11 538 GLY C O 1
ATOM 6887 N N . LEU C 1 194 ? 24.484 2.014 84.101 1.00 18.30 539 LEU C N 1
ATOM 6888 C CA . LEU C 1 194 ? 24.902 3.254 83.463 1.00 17.96 539 LEU C CA 1
ATOM 6889 C C . LEU C 1 194 ? 23.720 4.135 83.066 1.00 18.77 539 LEU C C 1
ATOM 6890 O O . LEU C 1 194 ? 23.797 5.356 83.157 1.00 18.40 539 LEU C O 1
ATOM 6895 N N . GLN C 1 195 ? 22.628 3.531 82.595 1.00 19.93 540 GLN C N 1
ATOM 6896 C CA . GLN C 1 195 ? 21.451 4.298 82.221 1.00 21.07 540 GLN C CA 1
ATOM 6897 C C . GLN C 1 195 ? 20.956 5.188 83.353 1.00 21.24 540 GLN C C 1
ATOM 6898 O O . GLN C 1 195 ? 20.491 6.298 83.094 1.00 21.36 540 GLN C O 1
ATOM 6904 N N . LYS C 1 196 ? 21.050 4.670 84.593 1.00 20.64 541 LYS C N 1
ATOM 6905 C CA . LYS C 1 196 ? 20.557 5.359 85.793 1.00 20.98 541 LYS C CA 1
ATOM 6906 C C . LYS C 1 196 ? 21.534 6.314 86.412 1.00 20.20 541 LYS C C 1
ATOM 6907 O O . LYS C 1 196 ? 21.167 7.082 87.298 1.00 20.82 541 LYS C O 1
ATOM 6913 N N . ILE C 1 197 ? 22.788 6.292 85.949 1.00 18.83 542 ILE C N 1
ATOM 6914 C CA . ILE C 1 197 ? 23.799 7.171 86.534 1.00 19.59 542 ILE C CA 1
ATOM 6915 C C . ILE C 1 197 ? 23.481 8.670 86.469 1.00 19.58 542 ILE C C 1
ATOM 6916 O O . ILE C 1 197 ? 23.658 9.367 87.488 1.00 20.19 542 ILE C O 1
ATOM 6921 N N . PRO C 1 198 ? 23.059 9.201 85.297 1.00 20.30 543 PRO C N 1
ATOM 6922 C CA . PRO C 1 198 ? 22.793 10.641 85.293 1.00 21.14 543 PRO C CA 1
ATOM 6923 C C . PRO C 1 198 ? 21.757 11.124 86.353 1.00 21.67 543 PRO C C 1
ATOM 6924 O O . PRO C 1 198 ? 22.005 12.115 87.043 1.00 21.34 543 PRO C O 1
ATOM 6928 N N . GLU C 1 199 ? 20.660 10.404 86.515 1.00 22.70 544 GLU C N 1
ATOM 6929 C CA . GLU C 1 199 ? 19.665 10.788 87.523 1.00 23.93 544 GLU C CA 1
ATOM 6930 C C . GLU C 1 199 ? 20.206 10.586 88.946 1.00 23.23 544 GLU C C 1
ATOM 6931 O O . GLU C 1 199 ? 19.936 11.397 89.857 1.00 23.34 544 GLU C O 1
ATOM 6937 N N . GLN C 1 200 ? 20.991 9.531 89.163 1.00 22.11 545 GLN C N 1
ATOM 6938 C CA . GLN C 1 200 ? 21.621 9.342 90.480 1.00 21.20 545 GLN C CA 1
ATOM 6939 C C . GLN C 1 200 ? 22.626 10.435 90.805 1.00 21.45 545 GLN C C 1
ATOM 6940 O O . GLN C 1 200 ? 22.727 10.870 91.954 1.00 20.88 545 GLN C O 1
ATOM 6946 N N . ILE C 1 201 ? 23.395 10.903 89.818 1.00 20.98 546 ILE C N 1
ATOM 6947 C CA . ILE C 1 201 ? 24.246 12.061 90.108 1.00 21.80 546 ILE C CA 1
ATOM 6948 C C . ILE C 1 201 ? 23.406 13.289 90.524 1.00 22.93 546 ILE C C 1
ATOM 6949 O O . ILE C 1 201 ? 23.767 14.015 91.471 1.00 22.41 546 ILE C O 1
ATOM 6954 N N . LYS C 1 202 ? 22.298 13.531 89.820 1.00 23.59 547 LYS C N 1
ATOM 6955 C CA . LYS C 1 202 ? 21.344 14.591 90.231 1.00 26.45 547 LYS C CA 1
ATOM 6956 C C . LYS C 1 202 ? 20.990 14.481 91.714 1.00 25.86 547 LYS C C 1
ATOM 6957 O O . LYS C 1 202 ? 20.973 15.502 92.447 1.00 26.32 547 LYS C O 1
ATOM 6963 N N . GLN C 1 203 ? 20.729 13.255 92.156 1.00 25.86 548 GLN C N 1
ATOM 6964 C CA . GLN C 1 203 ? 20.399 12.958 93.586 1.00 25.81 548 GLN C CA 1
ATOM 6965 C C . GLN C 1 203 ? 21.554 13.243 94.537 1.00 25.87 548 GLN C C 1
ATOM 6966 O O . GLN C 1 203 ? 21.399 13.902 95.594 1.00 23.99 548 GLN C O 1
ATOM 6972 N N . VAL C 1 204 ? 22.756 12.772 94.171 1.00 23.14 549 VAL C N 1
ATOM 6973 C CA . VAL C 1 204 ? 23.926 13.033 95.015 1.00 22.00 549 VAL C CA 1
ATOM 6974 C C . VAL C 1 204 ? 24.221 14.520 95.163 1.00 21.70 549 VAL C C 1
ATOM 6975 O O . VAL C 1 204 ? 24.696 14.975 96.213 1.00 23.39 549 VAL C O 1
ATOM 6979 N N . LEU C 1 205 ? 23.934 15.293 94.124 1.00 20.71 550 LEU C N 1
ATOM 6980 C CA . LEU C 1 205 ? 24.261 16.716 94.140 1.00 21.41 550 LEU C CA 1
ATOM 6981 C C . LEU C 1 205 ? 23.414 17.450 95.193 1.00 23.51 550 LEU C C 1
ATOM 6982 O O . LEU C 1 205 ? 23.755 18.574 95.594 1.00 25.09 550 LEU C O 1
ATOM 6987 N N . LYS C 1 206 ? 22.361 16.784 95.654 1.00 23.82 551 LYS C N 1
ATOM 6988 C CA . LYS C 1 206 ? 21.476 17.364 96.685 1.00 25.36 551 LYS C CA 1
ATOM 6989 C C . LYS C 1 206 ? 22.097 17.331 98.064 1.00 25.72 551 LYS C C 1
ATOM 6990 O O . LYS C 1 206 ? 21.568 17.916 99.010 1.00 26.40 551 LYS C O 1
ATOM 6996 N N . LEU C 1 207 ? 23.233 16.668 98.192 1.00 24.99 552 LEU C N 1
ATOM 6997 C CA . LEU C 1 207 ? 24.015 16.713 99.426 1.00 26.20 552 LEU C CA 1
ATOM 6998 C C . LEU C 1 207 ? 24.760 18.019 99.649 1.00 26.18 552 LEU C C 1
ATOM 6999 O O . LEU C 1 207 ? 25.386 18.182 100.689 1.00 26.23 552 LEU C O 1
ATOM 7004 N N . GLU C 1 208 ? 24.732 18.934 98.689 1.00 25.81 553 GLU C N 1
ATOM 7005 C CA . GLU C 1 208 ? 25.606 20.097 98.777 1.00 27.62 553 GLU C CA 1
ATOM 7006 C C . GLU C 1 208 ? 25.388 20.904 100.069 1.00 28.89 553 GLU C C 1
ATOM 7007 O O . GLU C 1 208 ? 26.339 21.257 100.742 1.00 29.23 553 GLU C O 1
ATOM 7013 N N . ASN C 1 209 ? 24.132 21.192 100.397 1.00 29.78 554 ASN C N 1
ATOM 7014 C CA . ASN C 1 209 ? 23.845 21.963 101.616 1.00 31.65 554 ASN C CA 1
ATOM 7015 C C . ASN C 1 209 ? 24.421 21.316 102.871 1.00 30.94 554 ASN C C 1
ATOM 7016 O O . ASN C 1 209 ? 25.057 22.000 103.669 1.00 31.67 554 ASN C O 1
ATOM 7021 N N . LYS C 1 210 ? 24.210 20.010 103.031 1.00 31.10 555 LYS C N 1
ATOM 7022 C CA . LYS C 1 210 ? 24.796 19.232 104.132 1.00 30.19 555 LYS C CA 1
ATOM 7023 C C . LYS C 1 210 ? 26.342 19.300 104.114 1.00 30.96 555 LYS C C 1
ATOM 7024 O O . LYS C 1 210 ? 26.989 19.457 105.144 1.00 29.85 555 LYS C O 1
ATOM 7030 N N . ILE C 1 211 ? 26.923 19.249 102.918 1.00 30.40 556 ILE C N 1
ATOM 7031 C CA . ILE C 1 211 ? 28.375 19.411 102.754 1.00 30.17 556 ILE C CA 1
ATOM 7032 C C . ILE C 1 211 ? 28.886 20.830 103.118 1.00 30.95 556 ILE C C 1
ATOM 7033 O O . ILE C 1 211 ? 29.916 20.978 103.782 1.00 30.84 556 ILE C O 1
ATOM 7038 N N . LYS C 1 212 ? 28.177 21.869 102.684 1.00 32.51 557 LYS C N 1
ATOM 7039 C CA . LYS C 1 212 ? 28.493 23.238 103.108 1.00 34.27 557 LYS C CA 1
ATOM 7040 C C . LYS C 1 212 ? 28.426 23.388 104.633 1.00 34.76 557 LYS C C 1
ATOM 7041 O O . LYS C 1 212 ? 29.308 24.027 105.213 1.00 35.41 557 LYS C O 1
ATOM 7047 N N . ASP C 1 213 ? 27.410 22.784 105.261 1.00 36.15 558 ASP C N 1
ATOM 7048 C CA . ASP C 1 213 ? 27.291 22.745 106.740 1.00 36.78 558 ASP C CA 1
ATOM 7049 C C . ASP C 1 213 ? 28.496 22.089 107.381 1.00 37.30 558 ASP C C 1
ATOM 7050 O O . ASP C 1 213 ? 29.063 22.605 108.368 1.00 36.40 558 ASP C O 1
ATOM 7055 N N . LEU C 1 214 ? 28.880 20.932 106.824 1.00 36.29 559 LEU C N 1
ATOM 7056 C CA . LEU C 1 214 ? 30.012 20.173 107.326 1.00 35.82 559 LEU C CA 1
ATOM 7057 C C . LEU C 1 214 ? 31.319 20.955 107.197 1.00 35.55 559 LEU C C 1
ATOM 7058 O O . LEU C 1 214 ? 32.135 20.928 108.104 1.00 35.45 559 LEU C O 1
ATOM 7063 N N . CYS C 1 215 ? 31.522 21.642 106.074 1.00 35.26 560 CYS C N 1
ATOM 7064 C CA . CYS C 1 215 ? 32.737 22.422 105.888 1.00 36.58 560 CYS C CA 1
ATOM 7065 C C . CYS C 1 215 ? 32.776 23.566 106.900 1.00 38.83 560 CYS C C 1
ATOM 7066 O O . CYS C 1 215 ? 33.780 23.782 107.581 1.00 39.21 560 CYS C O 1
ATOM 7069 N N . ASN C 1 216 ? 31.650 24.254 107.001 1.00 40.92 561 ASN C N 1
ATOM 7070 C CA . ASN C 1 216 ? 31.512 25.373 107.930 1.00 43.68 561 ASN C CA 1
ATOM 7071 C C . ASN C 1 216 ? 31.595 25.010 109.398 1.00 45.25 561 ASN C C 1
ATOM 7072 O O . ASN C 1 216 ? 32.107 25.793 110.203 1.00 46.55 561 ASN C O 1
ATOM 7077 N N . SER C 1 217 ? 31.123 23.820 109.745 1.00 46.71 562 SER C N 1
ATOM 7078 C CA . SER C 1 217 ? 31.107 23.394 111.133 1.00 47.88 562 SER C CA 1
ATOM 7079 C C . SER C 1 217 ? 32.347 22.609 111.558 1.00 48.56 562 SER C C 1
ATOM 7080 O O . SER C 1 217 ? 32.713 22.613 112.740 1.00 49.02 562 SER C O 1
ATOM 7083 N N . SER C 1 218 ? 32.999 21.931 110.618 1.00 48.50 563 SER C N 1
ATOM 7084 C CA . SER C 1 218 ? 33.936 20.889 111.014 1.00 48.69 563 SER C CA 1
ATOM 7085 C C . SER C 1 218 ? 35.252 20.805 110.209 1.00 48.33 563 SER C C 1
ATOM 7086 O O . SER C 1 218 ? 36.213 20.164 110.638 1.00 47.96 563 SER C O 1
ATOM 7089 N N . LEU C 1 219 ? 35.309 21.466 109.056 1.00 48.01 564 LEU C N 1
ATOM 7090 C CA . LEU C 1 219 ? 36.424 21.232 108.140 1.00 47.70 564 LEU C CA 1
ATOM 7091 C C . LEU C 1 219 ? 37.282 22.437 107.790 1.00 48.43 564 LEU C C 1
ATOM 7092 O O . LEU C 1 219 ? 38.475 22.272 107.544 1.00 48.47 564 LEU C O 1
ATOM 7097 N N . ASN C 1 220 ? 36.680 23.628 107.722 1.00 49.76 565 ASN C N 1
ATOM 7098 C CA . ASN C 1 220 ? 37.381 24.828 107.210 1.00 50.75 565 ASN C CA 1
ATOM 7099 C C . ASN C 1 220 ? 38.730 25.085 107.900 1.00 51.47 565 ASN C C 1
ATOM 7100 O O . ASN C 1 220 ? 39.739 25.356 107.240 1.00 52.33 565 ASN C O 1
ATOM 7105 N N . ASP C 1 221 ? 38.735 24.953 109.223 1.00 51.81 566 ASP C N 1
ATOM 7106 C CA . ASP C 1 221 ? 39.876 25.310 110.073 1.00 52.55 566 ASP C CA 1
ATOM 7107 C C . ASP C 1 221 ? 41.003 24.270 110.048 1.00 52.02 566 ASP C C 1
ATOM 7108 O O . ASP C 1 221 ? 42.027 24.432 110.728 1.00 52.18 566 ASP C O 1
ATOM 7113 N N . GLN C 1 222 ? 40.805 23.206 109.271 1.00 50.71 567 GLN C N 1
ATOM 7114 C CA . GLN C 1 222 ? 41.626 22.005 109.359 1.00 49.58 567 GLN C CA 1
ATOM 7115 C C . GLN C 1 222 ? 42.860 22.078 108.484 1.00 48.68 567 GLN C C 1
ATOM 7116 O O . GLN C 1 222 ? 42.852 22.753 107.462 1.00 49.49 567 GLN C O 1
ATOM 7122 N N . LYS C 1 223 ? 43.927 21.405 108.895 1.00 47.67 568 LYS C N 1
ATOM 7123 C CA . LYS C 1 223 ? 45.182 21.466 108.150 1.00 47.04 568 LYS C CA 1
ATOM 7124 C C . LYS C 1 223 ? 45.399 20.257 107.216 1.00 45.46 568 LYS C C 1
ATOM 7125 O O . LYS C 1 223 ? 46.177 20.344 106.270 1.00 45.54 568 LYS C O 1
ATOM 7131 N N . SER C 1 224 ? 44.708 19.152 107.503 1.00 43.84 569 SER C N 1
ATOM 7132 C CA . SER C 1 224 ? 44.823 17.918 106.734 1.00 42.27 569 SER C CA 1
ATOM 7133 C C . SER C 1 224 ? 43.524 17.146 106.815 1.00 40.42 569 SER C C 1
ATOM 7134 O O . SER C 1 224 ? 42.736 17.366 107.730 1.00 40.02 569 SER C O 1
ATOM 7137 N N . LEU C 1 225 ? 43.271 16.249 105.860 1.00 37.75 570 LEU C N 1
ATOM 7138 C CA . LEU C 1 225 ? 42.283 15.196 106.098 1.00 35.54 570 LEU C CA 1
ATOM 7139 C C . LEU C 1 225 ? 42.587 13.924 105.355 1.00 33.15 570 LEU C C 1
ATOM 7140 O O . LEU C 1 225 ? 43.174 13.959 104.293 1.00 32.70 570 LEU C O 1
ATOM 7145 N N . LEU C 1 226 ? 42.205 12.820 105.971 1.00 30.33 571 LEU C N 1
ATOM 7146 C CA . LEU C 1 226 ? 42.553 11.488 105.489 1.00 28.72 571 LEU C CA 1
ATOM 7147 C C . LEU C 1 226 ? 41.324 10.867 104.883 1.00 27.35 571 LEU C C 1
ATOM 7148 O O . LEU C 1 226 ? 40.229 10.963 105.452 1.00 25.85 571 LEU C O 1
ATOM 7153 N N . LEU C 1 227 ? 41.495 10.225 103.721 1.00 25.18 572 LEU C N 1
ATOM 7154 C CA . LEU C 1 227 ? 40.408 9.458 103.130 1.00 23.78 572 LEU C CA 1
ATOM 7155 C C . LEU C 1 227 ? 40.715 7.971 103.198 1.00 22.98 572 LEU C C 1
ATOM 7156 O O . LEU C 1 227 ? 41.800 7.566 102.797 1.00 23.74 572 LEU C O 1
ATOM 7161 N N . LEU C 1 228 ? 39.791 7.163 103.720 1.00 22.66 573 LEU C N 1
ATOM 7162 C CA . LEU C 1 228 ? 39.996 5.717 103.787 1.00 23.34 573 LEU C CA 1
ATOM 7163 C C . LEU C 1 228 ? 39.182 4.975 102.750 1.00 23.29 573 LEU C C 1
ATOM 7164 O O . LEU C 1 228 ? 37.954 5.146 102.670 1.00 23.54 573 LEU C O 1
ATOM 7169 N N . GLY C 1 229 ? 39.830 4.105 101.969 1.00 21.96 574 GLY C N 1
ATOM 7170 C CA . GLY C 1 229 ? 39.052 3.357 100.952 1.00 22.23 574 GLY C CA 1
ATOM 7171 C C . GLY C 1 229 ? 39.772 2.065 100.598 1.00 21.52 574 GLY C C 1
ATOM 7172 O O . GLY C 1 229 ? 40.974 1.928 100.833 1.00 22.35 574 GLY C O 1
ATOM 7173 N N . ARG C 1 230 ? 39.032 1.106 100.058 1.00 20.31 575 ARG C N 1
ATOM 7174 C CA . ARG C 1 230 ? 39.624 -0.147 99.637 1.00 19.16 575 ARG C CA 1
ATOM 7175 C C . ARG C 1 230 ? 38.853 -0.621 98.391 1.00 18.63 575 ARG C C 1
ATOM 7176 O O . ARG C 1 230 ? 37.737 -0.169 98.148 1.00 19.22 575 ARG C O 1
ATOM 7184 N N . GLY C 1 231 ? 39.448 -1.537 97.629 1.00 18.18 576 GLY C N 1
ATOM 7185 C CA . GLY C 1 231 ? 38.768 -2.142 96.465 1.00 17.08 576 GLY C CA 1
ATOM 7186 C C . GLY C 1 231 ? 38.401 -1.091 95.437 1.00 16.51 576 GLY C C 1
ATOM 7187 O O . GLY C 1 231 ? 39.220 -0.219 95.139 1.00 17.40 576 GLY C O 1
ATOM 7188 N N . TYR C 1 232 ? 37.169 -1.139 94.918 1.00 16.57 577 TYR C N 1
ATOM 7189 C CA . TYR C 1 232 ? 36.716 -0.116 93.961 1.00 17.23 577 TYR C CA 1
ATOM 7190 C C . TYR C 1 232 ? 36.895 1.320 94.461 1.00 17.87 577 TYR C C 1
ATOM 7191 O O . TYR C 1 232 ? 37.136 2.244 93.681 1.00 18.42 577 TYR C O 1
ATOM 7200 N N . GLN C 1 233 ? 36.729 1.527 95.772 1.00 16.65 578 GLN C N 1
ATOM 7201 C CA . GLN C 1 233 ? 36.814 2.887 96.315 1.00 17.70 578 GLN C CA 1
ATOM 7202 C C . GLN C 1 233 ? 38.233 3.403 96.692 1.00 18.40 578 GLN C C 1
ATOM 7203 O O . GLN C 1 233 ? 38.419 4.549 97.111 1.00 18.60 578 GLN C O 1
ATOM 7209 N N . PHE C 1 234 ? 39.269 2.586 96.500 1.00 18.97 579 PHE C N 1
ATOM 7210 C CA . PHE C 1 234 ? 40.611 3.132 96.710 1.00 18.88 579 PHE C CA 1
ATOM 7211 C C . PHE C 1 234 ? 40.910 4.268 95.747 1.00 17.41 579 PHE C C 1
ATOM 7212 O O . PHE C 1 234 ? 41.402 5.314 96.160 1.00 18.39 579 PHE C O 1
ATOM 7220 N N . ALA C 1 235 ? 40.612 4.090 94.454 1.00 17.64 580 ALA C N 1
ATOM 7221 C CA . ALA C 1 235 ? 40.819 5.201 93.488 1.00 17.49 580 ALA C CA 1
ATOM 7222 C C . ALA C 1 235 ? 40.064 6.474 93.934 1.00 17.95 580 ALA C C 1
ATOM 7223 O O . ALA C 1 235 ? 40.549 7.601 93.758 1.00 17.70 580 ALA C O 1
ATOM 7225 N N . THR C 1 236 ? 38.856 6.267 94.481 1.00 16.54 581 THR C N 1
ATOM 7226 C CA . THR C 1 236 ? 38.044 7.427 94.914 1.00 17.68 581 THR C CA 1
ATOM 7227 C C . THR C 1 236 ? 38.763 8.166 96.051 1.00 17.17 581 THR C C 1
ATOM 7228 O O . THR C 1 236 ? 38.775 9.406 96.096 1.00 19.03 581 THR C O 1
ATOM 7232 N N . ALA C 1 237 ? 39.348 7.403 96.968 1.00 17.77 582 ALA C N 1
ATOM 7233 C CA . ALA C 1 237 ? 40.099 7.972 98.091 1.00 17.88 582 ALA C CA 1
ATOM 7234 C C . ALA C 1 237 ? 41.324 8.759 97.591 1.00 18.03 582 ALA C C 1
ATOM 7235 O O . ALA C 1 237 ? 41.596 9.867 98.022 1.00 17.92 582 ALA C O 1
ATOM 7237 N N . LEU C 1 238 ? 42.057 8.201 96.629 1.00 18.65 583 LEU C N 1
ATOM 7238 C CA . LEU C 1 238 ? 43.189 8.931 96.033 1.00 18.68 583 LEU C CA 1
ATOM 7239 C C . LEU C 1 238 ? 42.731 10.198 95.290 1.00 17.90 583 LEU C C 1
ATOM 7240 O O . LEU C 1 238 ? 43.404 11.226 95.367 1.00 18.59 583 LEU C O 1
ATOM 7245 N N . GLU C 1 239 ? 41.615 10.135 94.554 1.00 17.64 584 GLU C N 1
ATOM 7246 C CA . GLU C 1 239 ? 41.150 11.287 93.794 1.00 18.31 584 GLU C CA 1
ATOM 7247 C C . GLU C 1 239 ? 40.621 12.355 94.742 1.00 18.70 584 GLU C C 1
ATOM 7248 O O . GLU C 1 239 ? 40.828 13.569 94.539 1.00 18.60 584 GLU C O 1
ATOM 7254 N N . GLY C 1 240 ? 39.940 11.903 95.785 1.00 19.17 585 GLY C N 1
ATOM 7255 C CA . GLY C 1 240 ? 39.463 12.898 96.786 1.00 19.87 585 GLY C CA 1
ATOM 7256 C C . GLY C 1 240 ? 40.647 13.615 97.415 1.00 20.29 585 GLY C C 1
ATOM 7257 O O . GLY C 1 240 ? 40.604 14.853 97.598 1.00 22.61 585 GLY C O 1
ATOM 7258 N N . ALA C 1 241 ? 41.689 12.862 97.790 1.00 19.97 586 ALA C N 1
ATOM 7259 C CA . ALA C 1 241 ? 42.930 13.443 98.316 1.00 21.39 586 ALA C CA 1
ATOM 7260 C C . ALA C 1 241 ? 43.542 14.476 97.339 1.00 22.05 586 ALA C C 1
ATOM 7261 O O . ALA C 1 241 ? 43.930 15.587 97.738 1.00 22.10 586 ALA C O 1
ATOM 7263 N N . LEU C 1 242 ? 43.646 14.102 96.060 1.00 20.89 587 LEU C N 1
ATOM 7264 C CA . LEU C 1 242 ? 44.171 15.015 95.038 1.00 22.07 587 LEU C CA 1
ATOM 7265 C C . LEU C 1 242 ? 43.339 16.297 94.919 1.00 22.25 587 LEU C C 1
ATOM 7266 O O . LEU C 1 242 ? 43.914 17.378 94.799 1.00 24.93 587 LEU C O 1
ATOM 7271 N N . LYS C 1 243 ? 42.009 16.184 94.957 1.00 21.11 588 LYS C N 1
ATOM 7272 C CA . LYS C 1 243 ? 41.141 17.328 94.844 1.00 22.91 588 LYS C CA 1
ATOM 7273 C C . LYS C 1 243 ? 41.383 18.276 96.031 1.00 23.03 588 LYS C C 1
ATOM 7274 O O . LYS C 1 243 ? 41.574 19.476 95.845 1.00 25.22 588 LYS C O 1
ATOM 7280 N N . ILE C 1 244 ? 41.454 17.727 97.230 1.00 23.09 589 ILE C N 1
ATOM 7281 C CA . ILE C 1 244 ? 41.648 18.550 98.432 1.00 24.77 589 ILE C CA 1
ATOM 7282 C C . ILE C 1 244 ? 43.017 19.240 98.370 1.00 26.81 589 ILE C C 1
ATOM 7283 O O . ILE C 1 244 ? 43.138 20.434 98.683 1.00 28.25 589 ILE C O 1
ATOM 7288 N N . LYS C 1 245 ? 44.049 18.512 97.938 1.00 26.47 590 LYS C N 1
ATOM 7289 C CA . LYS C 1 245 ? 45.376 19.119 97.723 1.00 28.01 590 LYS C CA 1
ATOM 7290 C C . LYS C 1 245 ? 45.423 20.183 96.636 1.00 29.37 590 LYS C C 1
ATOM 7291 O O . LYS C 1 245 ? 45.970 21.269 96.869 1.00 30.52 590 LYS C O 1
ATOM 7297 N N . GLU C 1 246 ? 44.886 19.897 95.452 1.00 30.43 591 GLU C N 1
ATOM 7298 C CA . GLU C 1 246 ? 44.980 20.835 94.325 1.00 31.99 591 GLU C CA 1
ATOM 7299 C C . GLU C 1 246 ? 44.027 22.003 94.404 1.00 33.16 591 GLU C C 1
ATOM 7300 O O . GLU C 1 246 ? 44.387 23.104 94.020 1.00 34.09 591 GLU C O 1
ATOM 7306 N N . ILE C 1 247 ? 42.802 21.753 94.834 1.00 33.95 592 ILE C N 1
ATOM 7307 C CA . ILE C 1 247 ? 41.752 22.769 94.855 1.00 35.52 592 ILE C CA 1
ATOM 7308 C C . ILE C 1 247 ? 41.845 23.576 96.171 1.00 36.30 592 ILE C C 1
ATOM 7309 O O . ILE C 1 247 ? 41.894 24.819 96.137 1.00 35.99 592 ILE C O 1
ATOM 7314 N N . SER C 1 248 ? 41.866 22.866 97.308 1.00 36.99 593 SER C N 1
ATOM 7315 C CA . SER C 1 248 ? 41.667 23.486 98.634 1.00 37.55 593 SER C CA 1
ATOM 7316 C C . SER C 1 248 ? 42.948 23.920 99.322 1.00 38.80 593 SER C C 1
ATOM 7317 O O . SER C 1 248 ? 42.887 24.592 100.346 1.00 37.68 593 SER C O 1
ATOM 7320 N N . TYR C 1 249 ? 44.102 23.499 98.805 1.00 40.07 594 TYR C N 1
ATOM 7321 C CA . TYR C 1 249 ? 45.383 23.790 99.458 1.00 41.33 594 TYR C CA 1
ATOM 7322 C C . TYR C 1 249 ? 45.420 23.338 100.915 1.00 40.99 594 TYR C C 1
ATOM 7323 O O . TYR C 1 249 ? 45.873 24.058 101.799 1.00 41.13 594 TYR C O 1
ATOM 7332 N N . MET C 1 250 ? 44.928 22.134 101.155 1.00 40.05 595 MET C N 1
ATOM 7333 C CA . MET C 1 250 ? 44.979 21.526 102.470 1.00 39.30 595 MET C CA 1
ATOM 7334 C C . MET C 1 250 ? 45.681 20.201 102.253 1.00 38.42 595 MET C C 1
ATOM 7335 O O . MET C 1 250 ? 45.555 19.617 101.176 1.00 38.74 595 MET C O 1
ATOM 7340 N N . HIS C 1 251 ? 46.412 19.700 103.237 1.00 36.74 596 HIS C N 1
ATOM 7341 C CA . HIS C 1 251 ? 47.045 18.405 103.015 1.00 35.59 596 HIS C CA 1
ATOM 7342 C C . HIS C 1 251 ? 45.990 17.321 103.021 1.00 33.34 596 HIS C C 1
ATOM 7343 O O . HIS C 1 251 ? 44.974 17.448 103.704 1.00 32.71 596 HIS C O 1
ATOM 7350 N N . SER C 1 252 ? 46.226 16.234 102.288 1.00 30.76 597 SER C N 1
ATOM 7351 C CA . SER C 1 252 ? 45.285 15.143 102.309 1.00 28.43 597 SER C CA 1
ATOM 7352 C C . SER C 1 252 ? 45.999 13.883 101.846 1.00 27.88 597 SER C C 1
ATOM 7353 O O . SER C 1 252 ? 46.950 13.975 101.090 1.00 27.18 597 SER C O 1
ATOM 7356 N N . GLU C 1 253 ? 45.575 12.728 102.346 1.00 26.32 598 GLU C N 1
ATOM 7357 C CA . GLU C 1 253 ? 46.183 11.457 101.921 1.00 26.14 598 GLU C CA 1
ATOM 7358 C C . GLU C 1 253 ? 45.086 10.427 101.760 1.00 25.48 598 GLU C C 1
ATOM 7359 O O . GLU C 1 253 ? 44.180 10.358 102.595 1.00 25.05 598 GLU C O 1
ATOM 7365 N N . GLY C 1 254 ? 45.114 9.688 100.648 1.00 24.63 599 GLY C N 1
ATOM 7366 C CA . GLY C 1 254 ? 44.266 8.512 100.472 1.00 25.77 599 GLY C CA 1
ATOM 7367 C C . GLY C 1 254 ? 44.963 7.292 101.039 1.00 26.46 599 GLY C C 1
ATOM 7368 O O . GLY C 1 254 ? 46.080 7.005 100.657 1.00 28.20 599 GLY C O 1
ATOM 7369 N N . VAL C 1 255 ? 44.296 6.558 101.922 1.00 25.21 600 VAL C N 1
ATOM 7370 C CA . VAL C 1 255 ? 44.890 5.467 102.665 1.00 25.88 600 VAL C CA 1
ATOM 7371 C C . VAL C 1 255 ? 44.159 4.182 102.328 1.00 25.51 600 VAL C C 1
ATOM 7372 O O . VAL C 1 255 ? 42.921 4.145 102.366 1.00 24.82 600 VAL C O 1
ATOM 7376 N N . LEU C 1 256 ? 44.899 3.108 102.031 1.00 24.73 601 LEU C N 1
ATOM 7377 C CA . LEU C 1 256 ? 44.228 1.815 101.864 1.00 24.68 601 LEU C CA 1
ATOM 7378 C C . LEU C 1 256 ? 43.694 1.309 103.231 1.00 25.34 601 LEU C C 1
ATOM 7379 O O . LEU C 1 256 ? 44.454 0.896 104.099 1.00 26.26 601 LEU C O 1
ATOM 7384 N N . ALA C 1 257 ? 42.376 1.302 103.394 1.00 24.49 602 ALA C N 1
ATOM 7385 C CA . ALA C 1 257 ? 41.764 1.116 104.714 1.00 25.81 602 ALA C CA 1
ATOM 7386 C C . ALA C 1 257 ? 42.135 -0.206 105.366 1.00 26.85 602 ALA C C 1
ATOM 7387 O O . ALA C 1 257 ? 41.975 -1.271 104.762 1.00 27.58 602 ALA C O 1
ATOM 7389 N N . GLY C 1 258 ? 42.623 -0.134 106.609 1.00 28.70 603 GLY C N 1
ATOM 7390 C CA . GLY C 1 258 ? 42.888 -1.303 107.424 1.00 29.80 603 GLY C CA 1
ATOM 7391 C C . GLY C 1 258 ? 44.086 -2.088 106.953 1.00 31.46 603 GLY C C 1
ATOM 7392 O O . GLY C 1 258 ? 44.284 -3.206 107.406 1.00 32.50 603 GLY C O 1
ATOM 7393 N N . GLU C 1 259 ? 44.887 -1.530 106.035 1.00 31.68 604 GLU C N 1
ATOM 7394 C CA . GLU C 1 259 ? 46.066 -2.273 105.554 1.00 33.74 604 GLU C CA 1
ATOM 7395 C C . GLU C 1 259 ? 47.078 -2.419 106.691 1.00 36.08 604 GLU C C 1
ATOM 7396 O O . GLU C 1 259 ? 47.582 -3.514 106.924 1.00 37.01 604 GLU C O 1
ATOM 7402 N N . LEU C 1 260 ? 47.343 -1.328 107.410 1.00 38.28 605 LEU C N 1
ATOM 7403 C CA . LEU C 1 260 ? 48.254 -1.376 108.564 1.00 41.21 605 LEU C CA 1
ATOM 7404 C C . LEU C 1 260 ? 47.484 -1.361 109.879 1.00 43.35 605 LEU C C 1
ATOM 7405 O O . LEU C 1 260 ? 46.576 -0.536 110.049 1.00 43.46 605 LEU C O 1
ATOM 7410 N N . LYS C 1 261 ? 47.826 -2.277 110.790 1.00 46.09 606 LYS C N 1
ATOM 7411 C CA . LYS C 1 261 ? 47.232 -2.272 112.145 1.00 49.36 606 LYS C CA 1
ATOM 7412 C C . LYS C 1 261 ? 47.762 -1.080 112.957 1.00 50.53 606 LYS C C 1
ATOM 7413 O O . LYS C 1 261 ? 47.052 -0.512 113.799 1.00 51.90 606 LYS C O 1
ATOM 7419 N N . HIS C 1 262 ? 49.008 -0.701 112.681 1.00 51.87 607 HIS C N 1
ATOM 7420 C CA . HIS C 1 262 ? 49.698 0.355 113.423 1.00 53.20 607 HIS C CA 1
ATOM 7421 C C . HIS C 1 262 ? 50.223 1.477 112.516 1.00 53.00 607 HIS C C 1
ATOM 7422 O O . HIS C 1 262 ? 51.182 2.172 112.849 1.00 53.60 607 HIS C O 1
ATOM 7429 N N . GLY C 1 263 ? 49.549 1.669 111.385 1.00 52.83 608 GLY C N 1
ATOM 7430 C CA . GLY C 1 263 ? 49.879 2.732 110.442 1.00 52.10 608 GLY C CA 1
ATOM 7431 C C . GLY C 1 263 ? 49.288 4.050 110.889 1.00 52.11 608 GLY C C 1
ATOM 7432 O O . GLY C 1 263 ? 49.166 4.312 112.095 1.00 52.27 608 GLY C O 1
ATOM 7433 N N . ILE C 1 264 ? 48.907 4.875 109.920 1.00 51.32 609 ILE C N 1
ATOM 7434 C CA . ILE C 1 264 ? 48.491 6.250 110.194 1.00 51.37 609 ILE C CA 1
ATOM 7435 C C . ILE C 1 264 ? 47.333 6.374 111.215 1.00 52.10 609 ILE C C 1
ATOM 7436 O O . ILE C 1 264 ? 47.317 7.298 112.045 1.00 51.47 609 ILE C O 1
ATOM 7441 N N . LEU C 1 265 ? 46.391 5.434 111.156 1.00 52.91 610 LEU C N 1
ATOM 7442 C CA . LEU C 1 265 ? 45.215 5.455 112.035 1.00 54.40 610 LEU C CA 1
ATOM 7443 C C . LEU C 1 265 ? 45.538 5.275 113.522 1.00 55.30 610 LEU C C 1
ATOM 7444 O O . LEU C 1 265 ? 44.840 5.825 114.398 1.00 55.76 610 LEU C O 1
ATOM 7449 N N . ALA C 1 266 ? 46.596 4.517 113.798 1.00 56.20 611 ALA C N 1
ATOM 7450 C CA . ALA C 1 266 ? 47.124 4.385 115.156 1.00 57.24 611 ALA C CA 1
ATOM 7451 C C . ALA C 1 266 ? 47.738 5.703 115.661 1.00 58.04 611 ALA C C 1
ATOM 7452 O O . ALA C 1 266 ? 48.083 5.809 116.835 1.00 58.17 611 ALA C O 1
ATOM 7454 N N . LEU C 1 267 ? 47.860 6.693 114.768 1.00 58.71 612 LEU C N 1
ATOM 7455 C CA . LEU C 1 267 ? 48.585 7.943 115.035 1.00 59.70 612 LEU C CA 1
ATOM 7456 C C . LEU C 1 267 ? 47.689 9.176 115.026 1.00 60.52 612 LEU C C 1
ATOM 7457 O O . LEU C 1 267 ? 48.062 10.219 115.564 1.00 60.89 612 LEU C O 1
ATOM 7462 N N . VAL C 1 268 ? 46.512 9.048 114.423 1.00 61.12 613 VAL C N 1
ATOM 7463 C CA . VAL C 1 268 ? 45.580 10.168 114.262 1.00 61.90 613 VAL C CA 1
ATOM 7464 C C . VAL C 1 268 ? 45.074 10.776 115.586 1.00 62.40 613 VAL C C 1
ATOM 7465 O O . VAL C 1 268 ? 45.032 10.105 116.624 1.00 62.27 613 VAL C O 1
ATOM 7469 N N . ASP C 1 269 ? 44.704 12.056 115.508 1.00 63.01 614 ASP C N 1
ATOM 7470 C CA . ASP C 1 269 ? 44.051 12.807 116.580 1.00 63.46 614 ASP C CA 1
ATOM 7471 C C . ASP C 1 269 ? 42.562 12.457 116.582 1.00 63.23 614 ASP C C 1
ATOM 7472 O O . ASP C 1 269 ? 42.082 11.751 115.681 1.00 63.57 614 ASP C O 1
ATOM 7477 N N . GLU C 1 270 ? 41.831 12.952 117.582 1.00 62.98 615 GLU C N 1
ATOM 7478 C CA . GLU C 1 270 ? 40.367 12.822 117.615 1.00 62.37 615 GLU C CA 1
ATOM 7479 C C . GLU C 1 270 ? 39.674 13.963 116.860 1.00 61.29 615 GLU C C 1
ATOM 7480 O O . GLU C 1 270 ? 38.441 13.986 116.756 1.00 61.65 615 GLU C O 1
ATOM 7486 N N . ASP C 1 271 ? 40.464 14.904 116.340 1.00 59.33 616 ASP C N 1
ATOM 7487 C CA . ASP C 1 271 ? 39.911 16.052 115.608 1.00 57.52 616 ASP C CA 1
ATOM 7488 C C . ASP C 1 271 ? 40.381 16.158 114.145 1.00 55.04 616 ASP C C 1
ATOM 7489 O O . ASP C 1 271 ? 39.863 16.983 113.372 1.00 55.08 616 ASP C O 1
ATOM 7494 N N . LEU C 1 272 ? 41.364 15.343 113.767 1.00 51.74 617 LEU C N 1
ATOM 7495 C CA . LEU C 1 272 ? 41.730 15.229 112.357 1.00 48.14 617 LEU C CA 1
ATOM 7496 C C . LEU C 1 272 ? 40.517 14.651 111.623 1.00 44.79 617 LEU C C 1
ATOM 7497 O O . LEU C 1 272 ? 39.953 13.625 112.046 1.00 44.29 617 LEU C O 1
ATOM 7502 N N . PRO C 1 273 ? 40.068 15.341 110.560 1.00 41.34 618 PRO C N 1
ATOM 7503 C CA . PRO C 1 273 ? 38.918 14.866 109.781 1.00 38.52 618 PRO C CA 1
ATOM 7504 C C . PRO C 1 273 ? 39.260 13.607 108.984 1.00 36.13 618 PRO C C 1
ATOM 7505 O O . PRO C 1 273 ? 40.299 13.549 108.312 1.00 34.53 618 PRO C O 1
ATOM 7509 N N . ILE C 1 274 ? 38.393 12.611 109.079 1.00 33.67 619 ILE C N 1
ATOM 7510 C CA . ILE C 1 274 ? 38.598 11.349 108.354 1.00 31.74 619 ILE C CA 1
ATOM 7511 C C . ILE C 1 274 ? 37.338 10.975 107.581 1.00 30.54 619 ILE C C 1
ATOM 7512 O O . ILE C 1 274 ? 36.242 10.859 108.165 1.00 29.64 619 ILE C O 1
ATOM 7517 N N . ILE C 1 275 ? 37.496 10.744 106.269 1.00 28.26 620 ILE C N 1
ATOM 7518 C CA . ILE C 1 275 ? 36.391 10.320 105.436 1.00 26.66 620 ILE C CA 1
ATOM 7519 C C . ILE C 1 275 ? 36.629 8.857 105.099 1.00 25.87 620 ILE C C 1
ATOM 7520 O O . ILE C 1 275 ? 37.765 8.479 104.744 1.00 25.64 620 ILE C O 1
ATOM 7525 N N . ALA C 1 276 ? 35.589 8.043 105.230 1.00 24.22 621 ALA C N 1
ATOM 7526 C CA . ALA C 1 276 ? 35.651 6.626 104.927 1.00 24.04 621 ALA C CA 1
ATOM 7527 C C . ALA C 1 276 ? 34.604 6.262 103.903 1.00 24.04 621 ALA C C 1
ATOM 7528 O O . ALA C 1 276 ? 33.403 6.574 104.050 1.00 23.82 621 ALA C O 1
ATOM 7530 N N . PHE C 1 277 ? 35.041 5.568 102.850 1.00 22.26 622 PHE C N 1
ATOM 7531 C CA . PHE C 1 277 ? 34.126 5.018 101.877 1.00 22.17 622 PHE C CA 1
ATOM 7532 C C . PHE C 1 277 ? 33.651 3.654 102.355 1.00 22.03 622 PHE C C 1
ATOM 7533 O O . PHE C 1 277 ? 34.450 2.718 102.514 1.00 23.01 622 PHE C O 1
ATOM 7541 N N . ALA C 1 278 ? 32.344 3.548 102.589 1.00 22.23 623 ALA C N 1
ATOM 7542 C CA . ALA C 1 278 ? 31.762 2.350 103.156 1.00 22.66 623 ALA C CA 1
ATOM 7543 C C . ALA C 1 278 ? 30.513 1.950 102.391 1.00 24.09 623 ALA C C 1
ATOM 7544 O O . ALA C 1 278 ? 29.591 1.356 102.952 1.00 24.95 623 ALA C O 1
ATOM 7546 N N . THR C 1 279 ? 30.485 2.265 101.093 1.00 22.98 624 THR C N 1
ATOM 7547 C CA . THR C 1 279 ? 29.443 1.760 100.238 1.00 22.05 624 THR C CA 1
ATOM 7548 C C . THR C 1 279 ? 29.596 0.256 100.095 1.00 21.87 624 THR C C 1
ATOM 7549 O O . THR C 1 279 ? 30.686 -0.295 100.278 1.00 21.21 624 THR C O 1
ATOM 7553 N N . ARG C 1 280 ? 28.493 -0.422 99.806 1.00 22.26 625 ARG C N 1
ATOM 7554 C CA . ARG C 1 280 ? 28.436 -1.870 99.831 1.00 22.72 625 ARG C CA 1
ATOM 7555 C C . ARG C 1 280 ? 29.467 -2.567 98.952 1.00 23.19 625 ARG C C 1
ATOM 7556 O O . ARG C 1 280 ? 29.933 -3.635 99.287 1.00 22.45 625 ARG C O 1
ATOM 7564 N N . ASP C 1 281 ? 29.777 -1.960 97.803 1.00 21.18 626 ASP C N 1
ATOM 7565 C CA . ASP C 1 281 ? 30.710 -2.536 96.831 1.00 21.54 626 ASP C CA 1
ATOM 7566 C C . ASP C 1 281 ? 32.105 -2.668 97.403 1.00 22.51 626 ASP C C 1
ATOM 7567 O O . ASP C 1 281 ? 32.909 -3.478 96.875 1.00 21.66 626 ASP C O 1
ATOM 7572 N N . SER C 1 282 ? 32.416 -1.875 98.451 1.00 22.01 627 SER C N 1
ATOM 7573 C CA . SER C 1 282 ? 33.795 -1.849 99.004 1.00 22.92 627 SER C CA 1
ATOM 7574 C C . SER C 1 282 ? 33.785 -1.921 100.516 1.00 23.70 627 SER C C 1
ATOM 7575 O O . SER C 1 282 ? 34.694 -1.414 101.170 1.00 23.14 627 SER C O 1
ATOM 7578 N N . LEU C 1 283 ? 32.777 -2.604 101.061 1.00 23.52 628 LEU C N 1
ATOM 7579 C CA . LEU C 1 283 ? 32.638 -2.718 102.511 1.00 25.20 628 LEU C CA 1
ATOM 7580 C C . LEU C 1 283 ? 33.349 -3.984 103.028 1.00 24.82 628 LEU C C 1
ATOM 7581 O O . LEU C 1 283 ? 32.724 -4.990 103.382 1.00 26.69 628 LEU C O 1
ATOM 7586 N N . PHE C 1 284 ? 34.673 -3.945 103.031 1.00 24.85 629 PHE C N 1
ATOM 7587 C CA . PHE C 1 284 ? 35.472 -5.113 103.387 1.00 24.55 629 PHE C CA 1
ATOM 7588 C C . PHE C 1 284 ? 35.631 -5.127 104.889 1.00 25.47 629 PHE C C 1
ATOM 7589 O O . PHE C 1 284 ? 35.524 -4.072 105.536 1.00 23.63 629 PHE C O 1
ATOM 7597 N N . PRO C 1 285 ? 35.904 -6.307 105.467 1.00 26.68 630 PRO C N 1
ATOM 7598 C CA . PRO C 1 285 ? 36.271 -6.348 106.901 1.00 27.73 630 PRO C CA 1
ATOM 7599 C C . PRO C 1 285 ? 37.351 -5.344 107.328 1.00 28.68 630 PRO C C 1
ATOM 7600 O O . PRO C 1 285 ? 37.237 -4.728 108.401 1.00 28.57 630 PRO C O 1
ATOM 7604 N N . LYS C 1 286 ? 38.384 -5.161 106.485 1.00 28.39 631 LYS C N 1
ATOM 7605 C CA . LYS C 1 286 ? 39.462 -4.235 106.801 1.00 28.11 631 LYS C CA 1
ATOM 7606 C C . LYS C 1 286 ? 38.968 -2.809 106.838 1.00 28.09 631 LYS C C 1
ATOM 7607 O O . LYS C 1 286 ? 39.556 -1.976 107.501 1.00 28.76 631 LYS C O 1
ATOM 7613 N N . VAL C 1 287 ? 37.919 -2.501 106.077 1.00 28.18 632 VAL C N 1
ATOM 7614 C CA . VAL C 1 287 ? 37.336 -1.160 106.117 1.00 27.90 632 VAL C CA 1
ATOM 7615 C C . VAL C 1 287 ? 36.607 -0.969 107.470 1.00 29.17 632 VAL C C 1
ATOM 7616 O O . VAL C 1 287 ? 36.738 0.070 108.122 1.00 28.26 632 VAL C O 1
ATOM 7620 N N . MET C 1 288 ? 35.828 -1.985 107.856 1.00 31.01 633 MET C N 1
ATOM 7621 C CA . MET C 1 288 ? 35.126 -1.953 109.157 1.00 32.40 633 MET C CA 1
ATOM 7622 C C . MET C 1 288 ? 36.116 -1.832 110.312 1.00 32.99 633 MET C C 1
ATOM 7623 O O . MET C 1 288 ? 35.904 -1.010 111.229 1.00 34.14 633 MET C O 1
ATOM 7628 N N . SER C 1 289 ? 37.208 -2.605 110.268 1.00 33.86 634 SER C N 1
ATOM 7629 C CA . SER C 1 289 ? 38.272 -2.515 111.304 1.00 34.31 634 SER C CA 1
ATOM 7630 C C . SER C 1 289 ? 38.875 -1.120 111.391 1.00 33.83 634 SER C C 1
ATOM 7631 O O . SER C 1 289 ? 38.990 -0.575 112.469 1.00 34.06 634 SER C O 1
ATOM 7634 N N . ALA C 1 290 ? 39.254 -0.536 110.248 1.00 33.64 635 ALA C N 1
ATOM 7635 C CA . ALA C 1 290 ? 39.721 0.856 110.198 1.00 33.11 635 ALA C CA 1
ATOM 7636 C C . ALA C 1 290 ? 38.752 1.857 110.842 1.00 33.83 635 ALA C C 1
ATOM 7637 O O . ALA C 1 290 ? 39.151 2.734 111.633 1.00 34.02 635 ALA C O 1
ATOM 7639 N N . ILE C 1 291 ? 37.477 1.762 110.472 1.00 34.86 636 ILE C N 1
ATOM 7640 C CA . ILE C 1 291 ? 36.488 2.692 110.995 1.00 36.31 636 ILE C CA 1
ATOM 7641 C C . ILE C 1 291 ? 36.468 2.514 112.516 1.00 38.11 636 ILE C C 1
ATOM 7642 O O . ILE C 1 291 ? 36.464 3.491 113.268 1.00 38.49 636 ILE C O 1
ATOM 7647 N N . GLU C 1 292 ? 36.522 1.263 112.951 1.00 40.18 637 GLU C N 1
ATOM 7648 C CA . GLU C 1 292 ? 36.422 0.949 114.374 1.00 43.34 637 GLU C CA 1
ATOM 7649 C C . GLU C 1 292 ? 37.635 1.489 115.134 1.00 43.99 637 GLU C C 1
ATOM 7650 O O . GLU C 1 292 ? 37.513 1.976 116.252 1.00 44.52 637 GLU C O 1
ATOM 7656 N N . GLN C 1 293 ? 38.801 1.441 114.501 1.00 45.08 638 GLN C N 1
ATOM 7657 C CA . GLN C 1 293 ? 40.030 1.965 115.085 1.00 45.83 638 GLN C CA 1
ATOM 7658 C C . GLN C 1 293 ? 39.919 3.471 115.233 1.00 46.26 638 GLN C C 1
ATOM 7659 O O . GLN C 1 293 ? 40.517 4.064 116.131 1.00 47.05 638 GLN C O 1
ATOM 7665 N N . VAL C 1 294 ? 39.127 4.097 114.373 1.00 46.50 639 VAL C N 1
ATOM 7666 C CA . VAL C 1 294 ? 38.896 5.532 114.484 1.00 46.31 639 VAL C CA 1
ATOM 7667 C C . VAL C 1 294 ? 37.922 5.872 115.619 1.00 47.26 639 VAL C C 1
ATOM 7668 O O . VAL C 1 294 ? 38.250 6.702 116.467 1.00 47.89 639 VAL C O 1
ATOM 7672 N N . THR C 1 295 ? 36.739 5.250 115.625 1.00 48.34 640 THR C N 1
ATOM 7673 C CA . THR C 1 295 ? 35.696 5.594 116.610 1.00 49.62 640 THR C CA 1
ATOM 7674 C C . THR C 1 295 ? 36.125 5.281 118.051 1.00 51.30 640 THR C C 1
ATOM 7675 O O . THR C 1 295 ? 35.693 5.966 118.995 1.00 51.69 640 THR C O 1
ATOM 7679 N N . ALA C 1 296 ? 36.953 4.245 118.206 1.00 52.52 641 ALA C N 1
ATOM 7680 C CA . ALA C 1 296 ? 37.514 3.874 119.501 1.00 54.01 641 ALA C CA 1
ATOM 7681 C C . ALA C 1 296 ? 38.460 4.961 120.007 1.00 55.05 641 ALA C C 1
ATOM 7682 O O . ALA C 1 296 ? 38.444 5.282 121.193 1.00 56.10 641 ALA C O 1
ATOM 7684 N N . ARG C 1 297 ? 39.262 5.543 119.113 1.00 55.92 642 ARG C N 1
ATOM 7685 C CA . ARG C 1 297 ? 40.144 6.663 119.476 1.00 56.64 642 ARG C CA 1
ATOM 7686 C C . ARG C 1 297 ? 39.394 7.977 119.657 1.00 56.43 642 ARG C C 1
ATOM 7687 O O . ARG C 1 297 ? 40.016 9.023 119.830 1.00 56.75 642 ARG C O 1
ATOM 7695 N N . ASP C 1 298 ? 38.064 7.921 119.600 1.00 56.09 643 ASP C N 1
ATOM 7696 C CA . ASP C 1 298 ? 37.197 9.105 119.644 1.00 55.19 643 ASP C CA 1
ATOM 7697 C C . ASP C 1 298 ? 37.281 10.069 118.458 1.00 54.06 643 ASP C C 1
ATOM 7698 O O . ASP C 1 298 ? 36.768 11.193 118.518 1.00 53.97 643 ASP C O 1
ATOM 7703 N N . GLY C 1 299 ? 37.909 9.619 117.374 1.00 52.58 644 GLY C N 1
ATOM 7704 C CA . GLY C 1 299 ? 37.745 10.268 116.084 1.00 50.08 644 GLY C CA 1
ATOM 7705 C C . GLY C 1 299 ? 36.290 10.062 115.696 1.00 48.52 644 GLY C C 1
ATOM 7706 O O . GLY C 1 299 ? 35.681 9.042 116.051 1.00 48.90 644 GLY C O 1
ATOM 7707 N N . ARG C 1 300 ? 35.720 11.027 114.992 1.00 46.22 645 ARG C N 1
ATOM 7708 C CA . ARG C 1 300 ? 34.362 10.893 114.502 1.00 44.38 645 ARG C CA 1
ATOM 7709 C C . ARG C 1 300 ? 34.370 10.891 112.972 1.00 41.74 645 ARG C C 1
ATOM 7710 O O . ARG C 1 300 ? 34.319 11.950 112.364 1.00 41.13 645 ARG C O 1
ATOM 7718 N N . PRO C 1 301 ? 34.384 9.700 112.354 1.00 39.11 646 PRO C N 1
ATOM 7719 C CA . PRO C 1 301 ? 34.570 9.666 110.887 1.00 37.15 646 PRO C CA 1
ATOM 7720 C C . PRO C 1 301 ? 33.375 10.206 110.118 1.00 35.20 646 PRO C C 1
ATOM 7721 O O . PRO C 1 301 ? 32.251 10.179 110.631 1.00 34.37 646 PRO C O 1
ATOM 7725 N N . ILE C 1 302 ? 33.632 10.691 108.900 1.00 32.80 647 ILE C N 1
ATOM 7726 C CA . ILE C 1 302 ? 32.593 11.066 107.955 1.00 30.76 647 ILE C CA 1
ATOM 7727 C C . ILE C 1 302 ? 32.448 9.879 107.016 1.00 30.45 647 ILE C C 1
ATOM 7728 O O . ILE C 1 302 ? 33.409 9.518 106.292 1.00 28.76 647 ILE C O 1
ATOM 7733 N N . VAL C 1 303 ? 31.272 9.268 107.042 1.00 28.80 648 VAL C N 1
ATOM 7734 C CA . VAL C 1 303 ? 31.080 7.970 106.384 1.00 28.07 648 VAL C CA 1
ATOM 7735 C C . VAL C 1 303 ? 30.262 8.174 105.115 1.00 27.65 648 VAL C C 1
ATOM 7736 O O . VAL C 1 303 ? 29.118 8.656 105.171 1.00 26.35 648 VAL C O 1
ATOM 7740 N N . ILE C 1 304 ? 30.867 7.866 103.952 1.00 25.67 649 ILE C N 1
ATOM 7741 C CA . ILE C 1 304 ? 30.123 7.880 102.714 1.00 24.85 649 ILE C CA 1
ATOM 7742 C C . ILE C 1 304 ? 29.616 6.453 102.549 1.00 23.92 649 ILE C C 1
ATOM 7743 O O . ILE C 1 304 ? 30.403 5.497 102.568 1.00 24.15 649 ILE C O 1
ATOM 7748 N N . CYS C 1 305 ? 28.302 6.284 102.459 1.00 24.05 650 CYS C N 1
ATOM 7749 C CA . CYS C 1 305 ? 27.702 4.959 102.475 1.00 24.14 650 CYS C CA 1
ATOM 7750 C C . CYS C 1 305 ? 26.396 4.960 101.690 1.00 23.80 650 CYS C C 1
ATOM 7751 O O . CYS C 1 305 ? 25.958 6.010 101.264 1.00 23.27 650 CYS C O 1
ATOM 7754 N N . ASN C 1 306 ? 25.851 3.787 101.388 1.00 23.70 651 ASN C N 1
ATOM 7755 C CA . ASN C 1 306 ? 24.599 3.712 100.644 1.00 24.61 651 ASN C CA 1
ATOM 7756 C C . ASN C 1 306 ? 23.385 4.046 101.507 1.00 26.72 651 ASN C C 1
ATOM 7757 O O . ASN C 1 306 ? 23.393 3.790 102.712 1.00 26.78 651 ASN C O 1
ATOM 7762 N N . GLU C 1 307 ? 22.405 4.644 100.849 1.00 28.11 652 GLU C N 1
ATOM 7763 C CA . GLU C 1 307 ? 21.141 5.083 101.461 1.00 30.50 652 GLU C CA 1
ATOM 7764 C C . GLU C 1 307 ? 20.584 3.970 102.318 1.00 30.54 652 GLU C C 1
ATOM 7765 O O . GLU C 1 307 ? 20.430 2.830 101.853 1.00 31.40 652 GLU C O 1
ATOM 7771 N N . GLY C 1 308 ? 20.327 4.292 103.584 1.00 32.20 653 GLY C N 1
ATOM 7772 C CA . GLY C 1 308 ? 19.699 3.366 104.515 1.00 32.58 653 GLY C CA 1
ATOM 7773 C C . GLY C 1 308 ? 20.643 2.590 105.410 1.00 35.13 653 GLY C C 1
ATOM 7774 O O . GLY C 1 308 ? 20.227 2.048 106.437 1.00 33.59 653 GLY C O 1
ATOM 7775 N N . ASP C 1 309 ? 21.920 2.524 105.023 1.00 35.87 654 ASP C N 1
ATOM 7776 C CA . ASP C 1 309 ? 22.885 1.688 105.727 1.00 38.13 654 ASP C CA 1
ATOM 7777 C C . ASP C 1 309 ? 23.412 2.395 106.969 1.00 39.52 654 ASP C C 1
ATOM 7778 O O . ASP C 1 309 ? 23.737 3.579 106.921 1.00 39.97 654 ASP C O 1
ATOM 7783 N N . ALA C 1 310 ? 23.467 1.670 108.086 1.00 41.93 655 ALA C N 1
ATOM 7784 C CA . ALA C 1 310 ? 24.074 2.189 109.312 1.00 43.92 655 ALA C CA 1
ATOM 7785 C C . ALA C 1 310 ? 25.380 1.433 109.529 1.00 45.57 655 ALA C C 1
ATOM 7786 O O . ALA C 1 310 ? 25.392 0.274 109.972 1.00 46.33 655 ALA C O 1
ATOM 7788 N N . ILE C 1 311 ? 26.477 2.095 109.189 1.00 46.25 656 ILE C N 1
ATOM 7789 C CA . ILE C 1 311 ? 27.794 1.484 109.210 1.00 47.18 656 ILE C CA 1
ATOM 7790 C C . ILE C 1 311 ? 28.354 1.451 110.639 1.00 48.30 656 ILE C C 1
ATOM 7791 O O . ILE C 1 311 ? 28.978 0.468 111.032 1.00 47.99 656 ILE C O 1
ATOM 7796 N N . ILE C 1 312 ? 28.139 2.532 111.389 1.00 49.85 657 ILE C N 1
ATOM 7797 C CA . ILE C 1 312 ? 28.525 2.610 112.815 1.00 52.11 657 ILE C CA 1
ATOM 7798 C C . ILE C 1 312 ? 27.261 2.739 113.665 1.00 53.30 657 ILE C C 1
ATOM 7799 O O . ILE C 1 312 ? 26.222 3.177 113.166 1.00 52.85 657 ILE C O 1
ATOM 7804 N N . SER C 1 313 ? 27.364 2.368 114.944 1.00 55.32 658 SER C N 1
ATOM 7805 C CA . SER C 1 313 ? 26.315 2.649 115.938 1.00 57.39 658 SER C CA 1
ATOM 7806 C C . SER C 1 313 ? 26.047 4.151 116.030 1.00 58.59 658 SER C C 1
ATOM 7807 O O . SER C 1 313 ? 26.962 4.961 115.906 1.00 58.93 658 SER C O 1
ATOM 7810 N N . ASN C 1 314 ? 24.782 4.502 116.245 1.00 60.29 659 ASN C N 1
ATOM 7811 C CA . ASN C 1 314 ? 24.379 5.838 116.679 1.00 61.53 659 ASN C CA 1
ATOM 7812 C C . ASN C 1 314 ? 24.989 6.179 118.048 1.00 61.87 659 ASN C C 1
ATOM 7813 O O . ASN C 1 314 ? 25.064 7.354 118.436 1.00 62.14 659 ASN C O 1
ATOM 7818 N N . ASP C 1 315 ? 25.432 5.144 118.767 1.00 61.95 660 ASP C N 1
ATOM 7819 C CA . ASP C 1 315 ? 26.155 5.319 120.028 1.00 62.07 660 ASP C CA 1
ATOM 7820 C C . ASP C 1 315 ? 27.481 6.016 119.755 1.00 61.25 660 ASP C C 1
ATOM 7821 O O . ASP C 1 315 ? 27.880 6.927 120.490 1.00 61.64 660 ASP C O 1
ATOM 7826 N N . LYS C 1 316 ? 28.153 5.576 118.690 1.00 60.01 661 LYS C N 1
ATOM 7827 C CA . LYS C 1 316 ? 29.455 6.116 118.311 1.00 58.52 661 LYS C CA 1
ATOM 7828 C C . LYS C 1 316 ? 29.271 7.254 117.318 1.00 57.12 661 LYS C C 1
ATOM 7829 O O . LYS C 1 316 ? 28.730 7.068 116.235 1.00 56.93 661 LYS C O 1
ATOM 7835 N N . VAL C 1 317 ? 29.717 8.439 117.720 1.00 55.39 662 VAL C N 1
ATOM 7836 C CA . VAL C 1 317 ? 29.507 9.693 116.977 1.00 53.36 662 VAL C CA 1
ATOM 7837 C C . VAL C 1 317 ? 30.195 9.737 115.585 1.00 52.28 662 VAL C C 1
ATOM 7838 O O . VAL C 1 317 ? 31.411 9.489 115.469 1.00 52.06 662 VAL C O 1
ATOM 7842 N N . HIS C 1 318 ? 29.412 10.080 114.554 1.00 50.31 663 HIS C N 1
ATOM 7843 C CA . HIS C 1 318 ? 29.912 10.204 113.179 1.00 48.54 663 HIS C CA 1
ATOM 7844 C C . HIS C 1 318 ? 28.948 10.994 112.277 1.00 47.18 663 HIS C C 1
ATOM 7845 O O . HIS C 1 318 ? 27.757 11.096 112.590 1.00 47.24 663 HIS C O 1
ATOM 7852 N N . THR C 1 319 ? 29.475 11.551 111.176 1.00 44.36 664 THR C N 1
ATOM 7853 C CA . THR C 1 319 ? 28.703 12.226 110.124 1.00 41.87 664 THR C CA 1
ATOM 7854 C C . THR C 1 319 ? 28.533 11.266 108.938 1.00 39.86 664 THR C C 1
ATOM 7855 O O . THR C 1 319 ? 29.481 10.550 108.591 1.00 38.37 664 THR C O 1
ATOM 7859 N N . THR C 1 320 ? 27.338 11.263 108.341 1.00 37.03 665 THR C N 1
ATOM 7860 C CA . THR C 1 320 ? 26.973 10.349 107.242 1.00 34.98 665 THR C CA 1
ATOM 7861 C C . THR C 1 320 ? 26.644 11.134 105.979 1.00 33.54 665 THR C C 1
ATOM 7862 O O . THR C 1 320 ? 25.938 12.139 106.037 1.00 32.65 665 THR C O 1
ATOM 7866 N N . LEU C 1 321 ? 27.181 10.689 104.833 1.00 30.87 666 LEU C N 1
ATOM 7867 C CA . LEU C 1 321 ? 26.791 11.251 103.556 1.00 28.65 666 LEU C CA 1
ATOM 7868 C C . LEU C 1 321 ? 26.306 10.062 102.756 1.00 28.67 666 LEU C C 1
ATOM 7869 O O . LEU C 1 321 ? 27.099 9.212 102.325 1.00 27.71 666 LEU C O 1
ATOM 7874 N N . GLU C 1 322 ? 24.988 9.968 102.613 1.00 27.17 667 GLU C N 1
ATOM 7875 C CA . GLU C 1 322 ? 24.396 8.835 101.942 1.00 26.39 667 GLU C CA 1
ATOM 7876 C C . GLU C 1 322 ? 24.321 9.062 100.431 1.00 25.75 667 GLU C C 1
ATOM 7877 O O . GLU C 1 322 ? 23.918 10.127 99.985 1.00 25.70 667 GLU C O 1
ATOM 7883 N N . VAL C 1 323 ? 24.633 8.013 99.666 1.00 24.26 668 VAL C N 1
ATOM 7884 C CA . VAL C 1 323 ? 24.564 8.073 98.204 1.00 23.37 668 VAL C CA 1
ATOM 7885 C C . VAL C 1 323 ? 23.766 6.873 97.702 1.00 22.26 668 VAL C C 1
ATOM 7886 O O . VAL C 1 323 ? 23.751 5.826 98.343 1.00 22.57 668 VAL C O 1
ATOM 7890 N N . PRO C 1 324 ? 23.125 7.001 96.535 1.00 22.37 669 PRO C N 1
ATOM 7891 C CA . PRO C 1 324 ? 22.423 5.865 95.974 1.00 22.39 669 PRO C CA 1
ATOM 7892 C C . PRO C 1 324 ? 23.346 4.665 95.713 1.00 23.56 669 PRO C C 1
ATOM 7893 O O . PRO C 1 324 ? 24.581 4.850 95.555 1.00 24.12 669 PRO C O 1
ATOM 7897 N N . GLU C 1 325 ? 22.767 3.462 95.755 1.00 23.40 670 GLU C N 1
ATOM 7898 C CA . GLU C 1 325 ? 23.487 2.248 95.411 1.00 24.20 670 GLU C CA 1
ATOM 7899 C C . GLU C 1 325 ? 23.409 2.039 93.899 1.00 23.36 670 GLU C C 1
ATOM 7900 O O . GLU C 1 325 ? 22.339 2.106 93.303 1.00 23.57 670 GLU C O 1
ATOM 7906 N N . THR C 1 326 ? 24.568 1.885 93.262 1.00 21.52 671 THR C N 1
ATOM 7907 C CA . THR C 1 326 ? 24.582 1.515 91.858 1.00 20.67 671 THR C CA 1
ATOM 7908 C C . THR C 1 326 ? 25.335 0.160 91.756 1.00 20.62 671 THR C C 1
ATOM 7909 O O . THR C 1 326 ? 25.638 -0.488 92.783 1.00 19.81 671 THR C O 1
ATOM 7913 N N . VAL C 1 327 ? 25.566 -0.311 90.524 1.00 20.41 672 VAL C N 1
ATOM 7914 C CA . VAL C 1 327 ? 26.383 -1.500 90.294 1.00 19.49 672 VAL C CA 1
ATOM 7915 C C . VAL C 1 327 ? 27.774 -1.269 90.903 1.00 19.92 672 VAL C C 1
ATOM 7916 O O . VAL C 1 327 ? 28.305 -0.139 90.858 1.00 19.24 672 VAL C O 1
ATOM 7920 N N . ASP C 1 328 ? 28.360 -2.324 91.462 1.00 19.04 673 ASP C N 1
ATOM 7921 C CA . ASP C 1 328 ? 29.597 -2.166 92.247 1.00 19.67 673 ASP C CA 1
ATOM 7922 C C . ASP C 1 328 ? 30.653 -1.378 91.485 1.00 17.95 673 ASP C C 1
ATOM 7923 O O . ASP C 1 328 ? 31.200 -0.421 92.009 1.00 16.42 673 ASP C O 1
ATOM 7928 N N . CYS C 1 329 ? 30.910 -1.761 90.237 1.00 18.56 674 CYS C N 1
ATOM 7929 C CA . CYS C 1 329 ? 31.996 -1.091 89.504 1.00 17.22 674 CYS C CA 1
ATOM 7930 C C . CYS C 1 329 ? 31.667 0.349 89.056 1.00 17.15 674 CYS C C 1
ATOM 7931 O O . CYS C 1 329 ? 32.545 1.026 88.470 1.00 16.00 674 CYS C O 1
ATOM 7934 N N . LEU C 1 330 ? 30.420 0.829 89.281 1.00 15.63 675 LEU C N 1
ATOM 7935 C CA . LEU C 1 330 ? 29.993 2.147 88.928 1.00 15.63 675 LEU C CA 1
ATOM 7936 C C . LEU C 1 330 ? 29.889 3.058 90.188 1.00 16.58 675 LEU C C 1
ATOM 7937 O O . LEU C 1 330 ? 29.761 4.244 90.063 1.00 16.03 675 LEU C O 1
ATOM 7942 N N . GLN C 1 331 ? 29.947 2.468 91.383 1.00 17.24 676 GLN C N 1
ATOM 7943 C CA . GLN C 1 331 ? 29.713 3.248 92.596 1.00 17.37 676 GLN C CA 1
ATOM 7944 C C . GLN C 1 331 ? 30.695 4.413 92.757 1.00 17.01 676 GLN C C 1
ATOM 7945 O O . GLN C 1 331 ? 30.353 5.447 93.310 1.00 17.92 676 GLN C O 1
ATOM 7951 N N . GLY C 1 332 ? 31.937 4.264 92.273 1.00 16.94 677 GLY C N 1
ATOM 7952 C CA . GLY C 1 332 ? 32.887 5.379 92.300 1.00 17.11 677 GLY C CA 1
ATOM 7953 C C . GLY C 1 332 ? 32.417 6.629 91.553 1.00 17.97 677 GLY C C 1
ATOM 7954 O O . GLY C 1 332 ? 32.879 7.756 91.850 1.00 19.18 677 GLY C O 1
ATOM 7955 N N . LEU C 1 333 ? 31.519 6.466 90.565 1.00 17.01 678 LEU C N 1
ATOM 7956 C CA . LEU C 1 333 ? 31.014 7.644 89.855 1.00 16.52 678 LEU C CA 1
ATOM 7957 C C . LEU C 1 333 ? 30.178 8.531 90.767 1.00 18.20 678 LEU C C 1
ATOM 7958 O O . LEU C 1 333 ? 30.127 9.751 90.563 1.00 18.42 678 LEU C O 1
ATOM 7963 N N . LEU C 1 334 ? 29.450 7.890 91.680 1.00 16.43 679 LEU C N 1
ATOM 7964 C CA . LEU C 1 334 ? 28.643 8.674 92.657 1.00 17.96 679 LEU C CA 1
ATOM 7965 C C . LEU C 1 334 ? 29.480 9.079 93.854 1.00 18.09 679 LEU C C 1
ATOM 7966 O O . LEU C 1 334 ? 29.372 10.215 94.363 1.00 18.21 679 LEU C O 1
ATOM 7971 N N . ASN C 1 335 ? 30.355 8.182 94.312 1.00 19.25 680 ASN C N 1
ATOM 7972 C CA . ASN C 1 335 ? 31.133 8.438 95.546 1.00 19.10 680 ASN C CA 1
ATOM 7973 C C . ASN C 1 335 ? 32.095 9.605 95.409 1.00 19.61 680 ASN C C 1
ATOM 7974 O O . ASN C 1 335 ? 32.467 10.252 96.413 1.00 19.72 680 ASN C O 1
ATOM 7979 N N . VAL C 1 336 ? 32.553 9.880 94.178 1.00 18.33 681 VAL C N 1
ATOM 7980 C CA . VAL C 1 336 ? 33.501 10.987 93.992 1.00 18.07 681 VAL C CA 1
ATOM 7981 C C . VAL C 1 336 ? 32.844 12.368 94.147 1.00 17.85 681 VAL C C 1
ATOM 7982 O O . VAL C 1 336 ? 33.521 13.346 94.500 1.00 18.29 681 VAL C O 1
ATOM 7986 N N . ILE C 1 337 ? 31.526 12.435 93.962 1.00 18.79 682 ILE C N 1
ATOM 7987 C CA . ILE C 1 337 ? 30.844 13.734 93.840 1.00 20.33 682 ILE C CA 1
ATOM 7988 C C . ILE C 1 337 ? 30.886 14.493 95.182 1.00 19.06 682 ILE C C 1
ATOM 7989 O O . ILE C 1 337 ? 31.189 15.685 95.202 1.00 20.35 682 ILE C O 1
ATOM 7994 N N . PRO C 1 338 ? 30.601 13.814 96.314 1.00 19.37 683 PRO C N 1
ATOM 7995 C CA . PRO C 1 338 ? 30.753 14.558 97.589 1.00 20.22 683 PRO C CA 1
ATOM 7996 C C . PRO C 1 338 ? 32.155 15.102 97.799 1.00 20.83 683 PRO C C 1
ATOM 7997 O O . PRO C 1 338 ? 32.308 16.146 98.418 1.00 21.20 683 PRO C O 1
ATOM 8001 N N . LEU C 1 339 ? 33.180 14.412 97.291 1.00 19.87 684 LEU C N 1
ATOM 8002 C CA . LEU C 1 339 ? 34.541 14.915 97.418 1.00 20.77 684 LEU C CA 1
ATOM 8003 C C . LEU C 1 339 ? 34.847 16.142 96.569 1.00 21.28 684 LEU C C 1
ATOM 8004 O O . LEU C 1 339 ? 35.648 17.004 96.943 1.00 22.21 684 LEU C O 1
ATOM 8009 N N . GLN C 1 340 ? 34.254 16.189 95.384 1.00 20.77 685 GLN C N 1
ATOM 8010 C CA . GLN C 1 340 ? 34.404 17.335 94.505 1.00 20.08 685 GLN C CA 1
ATOM 8011 C C . GLN C 1 340 ? 33.793 18.565 95.224 1.00 20.96 685 GLN C C 1
ATOM 8012 O O . GLN C 1 340 ? 34.381 19.679 95.270 1.00 21.84 685 GLN C O 1
ATOM 8018 N N . LEU C 1 341 ? 32.604 18.346 95.753 1.00 21.70 686 LEU C N 1
ATOM 8019 C CA . LEU C 1 341 ? 31.870 19.437 96.431 1.00 22.82 686 LEU C CA 1
ATOM 8020 C C . LEU C 1 341 ? 32.574 19.856 97.710 1.00 23.33 686 LEU C C 1
ATOM 8021 O O . LEU C 1 341 ? 32.664 21.062 98.009 1.00 23.77 686 LEU C O 1
ATOM 8026 N N . ILE C 1 342 ? 33.081 18.890 98.479 1.00 23.63 687 ILE C N 1
ATOM 8027 C CA . ILE C 1 342 ? 33.876 19.252 99.667 1.00 23.92 687 ILE C CA 1
ATOM 8028 C C . ILE C 1 342 ? 35.090 20.103 99.297 1.00 25.29 687 ILE C C 1
ATOM 8029 O O . ILE C 1 342 ? 35.291 21.216 99.845 1.00 23.58 687 ILE C O 1
ATOM 8034 N N . SER C 1 343 ? 35.896 19.640 98.341 1.00 24.64 688 SER C N 1
ATOM 8035 C CA . SER C 1 343 ? 37.087 20.412 97.966 1.00 25.82 688 SER C CA 1
ATOM 8036 C C . SER C 1 343 ? 36.735 21.803 97.451 1.00 26.96 688 SER C C 1
ATOM 8037 O O . SER C 1 343 ? 37.442 22.794 97.738 1.00 27.70 688 SER C O 1
ATOM 8040 N N . TYR C 1 344 ? 35.664 21.895 96.679 1.00 26.22 689 TYR C N 1
ATOM 8041 C CA . TYR C 1 344 ? 35.242 23.181 96.163 1.00 27.00 689 TYR C CA 1
ATOM 8042 C C . TYR C 1 344 ? 34.894 24.121 97.326 1.00 27.21 689 TYR C C 1
ATOM 8043 O O . TYR C 1 344 ? 35.368 25.238 97.342 1.00 27.13 689 TYR C O 1
ATOM 8052 N N . TRP C 1 345 ? 34.083 23.664 98.270 1.00 27.71 690 TRP C N 1
ATOM 8053 C CA . TRP C 1 345 ? 33.637 24.550 99.382 1.00 30.36 690 TRP C CA 1
ATOM 8054 C C . TRP C 1 345 ? 34.754 24.916 100.339 1.00 31.55 690 TRP C C 1
ATOM 8055 O O . TRP C 1 345 ? 34.778 26.027 100.902 1.00 32.88 690 TRP C O 1
ATOM 8066 N N . LEU C 1 346 ? 35.696 23.998 100.521 1.00 32.20 691 LEU C N 1
ATOM 8067 C CA . LEU C 1 346 ? 36.858 24.294 101.325 1.00 32.95 691 LEU C CA 1
ATOM 8068 C C . LEU C 1 346 ? 37.659 25.414 100.684 1.00 33.74 691 LEU C C 1
ATOM 8069 O O . LEU C 1 346 ? 38.089 26.332 101.384 1.00 34.34 691 LEU C O 1
ATOM 8074 N N . ALA C 1 347 ? 37.879 25.338 99.370 1.00 34.39 692 ALA C N 1
ATOM 8075 C CA . ALA C 1 347 ? 38.616 26.373 98.642 1.00 35.87 692 ALA C CA 1
ATOM 8076 C C . ALA C 1 347 ? 37.960 27.757 98.698 1.00 37.43 692 ALA C C 1
ATOM 8077 O O . ALA C 1 347 ? 38.640 28.765 98.961 1.00 37.54 692 ALA C O 1
ATOM 8079 N N . VAL C 1 348 ? 36.661 27.812 98.418 1.00 38.38 693 VAL C N 1
ATOM 8080 C CA . VAL C 1 348 ? 35.971 29.102 98.352 1.00 39.62 693 VAL C CA 1
ATOM 8081 C C . VAL C 1 348 ? 35.847 29.746 99.738 1.00 40.28 693 VAL C C 1
ATOM 8082 O O . VAL C 1 348 ? 36.000 30.962 99.872 1.00 40.90 693 VAL C O 1
ATOM 8086 N N . ASN C 1 349 ? 35.601 28.927 100.754 1.00 41.05 694 ASN C N 1
ATOM 8087 C CA . ASN C 1 349 ? 35.623 29.381 102.137 1.00 41.72 694 ASN C CA 1
ATOM 8088 C C . ASN C 1 349 ? 36.992 29.909 102.575 1.00 42.62 694 ASN C C 1
ATOM 8089 O O . ASN C 1 349 ? 37.115 30.483 103.649 1.00 43.98 694 ASN C O 1
ATOM 8094 N N . ARG C 1 350 ? 38.014 29.739 101.745 1.00 42.93 695 ARG C N 1
ATOM 8095 C CA . ARG C 1 350 ? 39.346 30.278 102.035 1.00 43.36 695 ARG C CA 1
ATOM 8096 C C . ARG C 1 350 ? 39.750 31.313 100.984 1.00 43.32 695 ARG C C 1
ATOM 8097 O O . ARG C 1 350 ? 40.929 31.626 100.826 1.00 43.88 695 ARG C O 1
ATOM 8105 N N . GLY C 1 351 ? 38.766 31.823 100.254 1.00 43.13 696 GLY C N 1
ATOM 8106 C CA . GLY C 1 351 ? 38.985 32.823 99.236 1.00 43.20 696 GLY C CA 1
ATOM 8107 C C . GLY C 1 351 ? 39.886 32.366 98.107 1.00 43.64 696 GLY C C 1
ATOM 8108 O O . GLY C 1 351 ? 40.418 33.200 97.378 1.00 43.59 696 GLY C O 1
ATOM 8109 N N . ILE C 1 352 ? 40.041 31.047 97.942 1.00 43.16 697 ILE C N 1
ATOM 8110 C CA . ILE C 1 352 ? 40.834 30.495 96.841 1.00 43.30 697 ILE C CA 1
ATOM 8111 C C . ILE C 1 352 ? 40.007 30.481 95.554 1.00 43.57 697 ILE C C 1
ATOM 8112 O O . ILE C 1 352 ? 38.856 30.050 95.562 1.00 43.82 697 ILE C O 1
ATOM 8117 N N . ASP C 1 353 ? 40.581 30.976 94.458 1.00 43.98 698 ASP C N 1
ATOM 8118 C CA . ASP C 1 353 ? 39.916 30.879 93.164 1.00 44.30 698 ASP C CA 1
ATOM 8119 C C . ASP C 1 353 ? 40.020 29.432 92.673 1.00 43.91 698 ASP C C 1
ATOM 8120 O O . ASP C 1 353 ? 41.036 28.759 92.889 1.00 44.59 698 ASP C O 1
ATOM 8125 N N . VAL C 1 354 ? 38.957 28.938 92.049 1.00 42.44 699 VAL C N 1
ATOM 8126 C CA . VAL C 1 354 ? 38.963 27.569 91.553 1.00 41.57 699 VAL C CA 1
ATOM 8127 C C . VAL C 1 354 ? 38.962 27.459 90.016 1.00 41.76 699 VAL C C 1
ATOM 8128 O O . VAL C 1 354 ? 39.023 26.348 89.470 1.00 41.04 699 VAL C O 1
ATOM 8132 N N . ASP C 1 355 ? 38.924 28.612 89.334 1.00 41.44 700 ASP C N 1
ATOM 8133 C CA . ASP C 1 355 ? 38.800 28.678 87.870 1.00 41.84 700 ASP C CA 1
ATOM 8134 C C . ASP C 1 355 ? 40.071 29.198 87.204 1.00 42.31 700 ASP C C 1
ATOM 8135 O O . ASP C 1 355 ? 40.808 29.969 87.825 1.00 43.19 700 ASP C O 1
ATOM 8140 N N . PRO D 1 4 ? 76.692 -5.993 121.880 1.00 49.17 349 PRO D N 1
ATOM 8141 C CA . PRO D 1 4 ? 76.636 -4.642 122.445 1.00 48.57 349 PRO D CA 1
ATOM 8142 C C . PRO D 1 4 ? 75.464 -3.786 121.928 1.00 47.90 349 PRO D C 1
ATOM 8143 O O . PRO D 1 4 ? 75.601 -2.558 121.872 1.00 48.12 349 PRO D O 1
ATOM 8147 N N . TYR D 1 5 ? 74.344 -4.408 121.550 1.00 46.39 350 TYR D N 1
ATOM 8148 C CA . TYR D 1 5 ? 73.185 -3.650 121.034 1.00 45.02 350 TYR D CA 1
ATOM 8149 C C . TYR D 1 5 ? 72.049 -3.472 122.052 1.00 44.61 350 TYR D C 1
ATOM 8150 O O . TYR D 1 5 ? 71.751 -4.376 122.831 1.00 44.69 350 TYR D O 1
ATOM 8159 N N . LYS D 1 6 ? 71.395 -2.311 122.005 1.00 44.04 351 LYS D N 1
ATOM 8160 C CA . LYS D 1 6 ? 70.255 -2.009 122.886 1.00 42.83 351 LYS D CA 1
ATOM 8161 C C . LYS D 1 6 ? 69.021 -2.852 122.533 1.00 41.89 351 LYS D C 1
ATOM 8162 O O . LYS D 1 6 ? 68.312 -3.365 123.415 1.00 41.80 351 LYS D O 1
ATOM 8168 N N . HIS D 1 7 ? 68.752 -2.990 121.232 1.00 38.86 352 HIS D N 1
ATOM 8169 C CA . HIS D 1 7 ? 67.565 -3.702 120.782 1.00 37.03 352 HIS D CA 1
ATOM 8170 C C . HIS D 1 7 ? 67.909 -4.679 119.669 1.00 36.08 352 HIS D C 1
ATOM 8171 O O . HIS D 1 7 ? 68.912 -4.494 118.990 1.00 35.05 352 HIS D O 1
ATOM 8178 N N . PHE D 1 8 ? 67.064 -5.693 119.485 1.00 35.17 353 PHE D N 1
ATOM 8179 C CA . PHE D 1 8 ? 67.177 -6.599 118.348 1.00 34.77 353 PHE D CA 1
ATOM 8180 C C . PHE D 1 8 ? 67.056 -5.843 117.030 1.00 32.47 353 PHE D C 1
ATOM 8181 O O . PHE D 1 8 ? 67.766 -6.153 116.084 1.00 30.54 353 PHE D O 1
ATOM 8189 N N . MET D 1 9 ? 66.174 -4.843 116.958 1.00 30.47 354 MET D N 1
ATOM 8190 C CA . MET D 1 9 ? 66.157 -4.030 115.744 1.00 28.75 354 MET D CA 1
ATOM 8191 C C . MET D 1 9 ? 67.536 -3.460 115.405 1.00 27.30 354 MET D C 1
ATOM 8192 O O . MET D 1 9 ? 67.955 -3.577 114.268 1.00 25.97 354 MET D O 1
ATOM 8197 N N . GLN D 1 10 ? 68.229 -2.840 116.365 1.00 26.35 355 GLN D N 1
ATOM 8198 C CA . GLN D 1 10 ? 69.542 -2.230 116.091 1.00 26.51 355 GLN D CA 1
ATOM 8199 C C . GLN D 1 10 ? 70.585 -3.296 115.682 1.00 25.65 355 GLN D C 1
ATOM 8200 O O . GLN D 1 10 ? 71.377 -3.089 114.771 1.00 25.80 355 GLN D O 1
ATOM 8206 N N . LYS D 1 11 ? 70.602 -4.414 116.389 1.00 26.30 356 LYS D N 1
ATOM 8207 C CA . LYS D 1 11 ? 71.449 -5.541 116.015 1.00 25.40 356 LYS D CA 1
ATOM 8208 C C . LYS D 1 11 ? 71.242 -5.957 114.551 1.00 24.75 356 LYS D C 1
ATOM 8209 O O . LYS D 1 11 ? 72.216 -6.151 113.795 1.00 23.44 356 LYS D O 1
ATOM 8215 N N . GLU D 1 12 ? 69.965 -6.032 114.174 1.00 22.83 357 GLU D N 1
ATOM 8216 C CA . GLU D 1 12 ? 69.565 -6.520 112.867 1.00 22.85 357 GLU D CA 1
ATOM 8217 C C . GLU D 1 12 ? 69.923 -5.547 111.768 1.00 21.92 357 GLU D C 1
ATOM 8218 O O . GLU D 1 12 ? 70.351 -5.971 110.726 1.00 21.37 357 GLU D O 1
ATOM 8224 N N . ILE D 1 13 ? 69.792 -4.242 112.026 1.00 20.11 358 ILE D N 1
ATOM 8225 C CA . ILE D 1 13 ? 70.306 -3.236 111.120 1.00 20.10 358 ILE D CA 1
ATOM 8226 C C . ILE D 1 13 ? 71.813 -3.432 110.950 1.00 19.89 358 ILE D C 1
ATOM 8227 O O . ILE D 1 13 ? 72.329 -3.451 109.838 1.00 19.27 358 ILE D O 1
ATOM 8232 N N . PHE D 1 14 ? 72.519 -3.638 112.063 1.00 20.39 359 PHE D N 1
ATOM 8233 C CA . PHE D 1 14 ? 73.980 -3.678 112.001 1.00 21.24 359 PHE D CA 1
ATOM 8234 C C . PHE D 1 14 ? 74.505 -5.009 111.462 1.00 22.13 359 PHE D C 1
ATOM 8235 O O . PHE D 1 14 ? 75.683 -5.109 111.105 1.00 23.00 359 PHE D O 1
ATOM 8243 N N . GLU D 1 15 ? 73.631 -6.015 111.442 1.00 22.07 360 GLU D N 1
ATOM 8244 C CA . GLU D 1 15 ? 73.922 -7.341 110.876 1.00 22.29 360 GLU D CA 1
ATOM 8245 C C . GLU D 1 15 ? 73.923 -7.340 109.344 1.00 21.59 360 GLU D C 1
ATOM 8246 O O . GLU D 1 15 ? 74.350 -8.312 108.735 1.00 22.56 360 GLU D O 1
ATOM 8252 N N . GLN D 1 16 ? 73.479 -6.258 108.714 1.00 19.89 361 GLN D N 1
ATOM 8253 C CA . GLN D 1 16 ? 73.229 -6.294 107.254 1.00 20.02 361 GLN D CA 1
ATOM 8254 C C . GLN D 1 16 ? 74.456 -6.593 106.372 1.00 20.17 361 GLN D C 1
ATOM 8255 O O . GLN D 1 16 ? 74.290 -7.241 105.307 1.00 20.59 361 GLN D O 1
ATOM 8261 N N . PRO D 1 17 ? 75.672 -6.115 106.755 1.00 20.92 362 PRO D N 1
ATOM 8262 C CA . PRO D 1 17 ? 76.835 -6.561 105.965 1.00 20.71 362 PRO D CA 1
ATOM 8263 C C . PRO D 1 17 ? 76.917 -8.076 105.904 1.00 21.48 362 PRO D C 1
ATOM 8264 O O . PRO D 1 17 ? 77.155 -8.644 104.828 1.00 21.82 362 PRO D O 1
ATOM 8268 N N . ASP D 1 18 ? 76.654 -8.737 107.026 1.00 21.59 363 ASP D N 1
ATOM 8269 C CA . ASP D 1 18 ? 76.677 -10.188 107.074 1.00 22.12 363 ASP D CA 1
ATOM 8270 C C . ASP D 1 18 ? 75.485 -10.872 106.395 1.00 22.12 363 ASP D C 1
ATOM 8271 O O . ASP D 1 18 ? 75.655 -11.926 105.740 1.00 21.12 363 ASP D O 1
ATOM 8276 N N . SER D 1 19 ? 74.284 -10.335 106.587 1.00 20.50 364 SER D N 1
ATOM 8277 C CA . SER D 1 19 ? 73.115 -10.932 105.953 1.00 21.59 364 SER D CA 1
ATOM 8278 C C . SER D 1 19 ? 73.151 -10.724 104.434 1.00 20.68 364 SER D C 1
ATOM 8279 O O . SER D 1 19 ? 72.761 -11.611 103.692 1.00 20.86 364 SER D O 1
ATOM 8282 N N . ALA D 1 20 ? 73.655 -9.576 103.969 1.00 18.30 365 ALA D N 1
ATOM 8283 C CA . ALA D 1 20 ? 73.751 -9.331 102.524 1.00 18.98 365 ALA D CA 1
ATOM 8284 C C . ALA D 1 20 ? 74.743 -10.363 101.957 1.00 20.60 365 ALA D C 1
ATOM 8285 O O . ALA D 1 20 ? 74.465 -11.038 100.941 1.00 19.98 365 ALA D O 1
ATOM 8287 N N . PHE D 1 21 ? 75.851 -10.561 102.678 1.00 20.57 366 PHE D N 1
ATOM 8288 C CA . PHE D 1 21 ? 76.885 -11.532 102.240 1.00 22.01 366 PHE D CA 1
ATOM 8289 C C . PHE D 1 21 ? 76.322 -12.950 102.252 1.00 22.20 366 PHE D C 1
ATOM 8290 O O . PHE D 1 21 ? 76.504 -13.714 101.274 1.00 22.92 366 PHE D O 1
ATOM 8298 N N . ASN D 1 22 ? 75.606 -13.303 103.325 1.00 22.70 367 ASN D N 1
ATOM 8299 C CA . ASN D 1 22 ? 74.996 -14.630 103.433 1.00 23.09 367 ASN D CA 1
ATOM 8300 C C . ASN D 1 22 ? 73.971 -14.938 102.342 1.00 23.08 367 ASN D C 1
ATOM 8301 O O . ASN D 1 22 ? 73.865 -16.079 101.855 1.00 22.32 367 ASN D O 1
ATOM 8306 N N . THR D 1 23 ? 73.222 -13.918 101.927 1.00 21.65 368 THR D N 1
ATOM 8307 C CA . THR D 1 23 ? 72.211 -14.117 100.902 1.00 20.70 368 THR D CA 1
ATOM 8308 C C . THR D 1 23 ? 72.886 -14.520 99.585 1.00 20.74 368 THR D C 1
ATOM 8309 O O . THR D 1 23 ? 72.335 -15.328 98.839 1.00 21.10 368 THR D O 1
ATOM 8313 N N . MET D 1 24 ? 74.073 -13.968 99.321 1.00 20.25 369 MET D N 1
ATOM 8314 C CA . MET D 1 24 ? 74.816 -14.205 98.079 1.00 20.98 369 MET D CA 1
ATOM 8315 C C . MET D 1 24 ? 75.677 -15.460 98.156 1.00 23.09 369 MET D C 1
ATOM 8316 O O . MET D 1 24 ? 76.117 -15.962 97.113 1.00 21.73 369 MET D O 1
ATOM 8321 N N . ARG D 1 25 ? 75.930 -15.925 99.381 1.00 23.55 370 ARG D N 1
ATOM 8322 C CA . ARG D 1 25 ? 76.934 -16.975 99.645 1.00 26.77 370 ARG D CA 1
ATOM 8323 C C . ARG D 1 25 ? 76.626 -18.251 98.870 1.00 25.74 370 ARG D C 1
ATOM 8324 O O . ARG D 1 25 ? 75.544 -18.808 98.974 1.00 24.97 370 ARG D O 1
ATOM 8332 N N . GLY D 1 26 ? 77.595 -18.715 98.086 1.00 27.74 371 GLY D N 1
ATOM 8333 C CA . GLY D 1 26 ? 77.374 -19.964 97.320 1.00 26.78 371 GLY D CA 1
ATOM 8334 C C . GLY D 1 26 ? 76.571 -19.768 96.044 1.00 27.73 371 GLY D C 1
ATOM 8335 O O . GLY D 1 26 ? 76.308 -20.761 95.307 1.00 27.60 371 GLY D O 1
ATOM 8336 N N . ARG D 1 27 ? 76.206 -18.516 95.727 1.00 26.80 372 ARG D N 1
ATOM 8337 C CA . ARG D 1 27 ? 75.276 -18.247 94.602 1.00 25.58 372 ARG D CA 1
ATOM 8338 C C . ARG D 1 27 ? 75.808 -17.311 93.538 1.00 25.82 372 ARG D C 1
ATOM 8339 O O . ARG D 1 27 ? 75.258 -17.185 92.444 1.00 26.69 372 ARG D O 1
ATOM 8347 N N . ILE D 1 28 ? 76.872 -16.609 93.872 1.00 25.99 373 ILE D N 1
ATOM 8348 C CA . ILE D 1 28 ? 77.489 -15.750 92.897 1.00 26.65 373 ILE D CA 1
ATOM 8349 C C . ILE D 1 28 ? 78.981 -16.073 92.810 1.00 27.13 373 ILE D C 1
ATOM 8350 O O . ILE D 1 28 ? 79.681 -16.138 93.808 1.00 27.96 373 ILE D O 1
ATOM 8355 N N . ASP D 1 29 ? 79.441 -16.295 91.598 1.00 28.79 374 ASP D N 1
ATOM 8356 C CA . ASP D 1 29 ? 80.839 -16.430 91.337 1.00 29.27 374 ASP D CA 1
ATOM 8357 C C . ASP D 1 29 ? 81.200 -15.058 90.802 1.00 29.48 374 ASP D C 1
ATOM 8358 O O . ASP D 1 29 ? 80.785 -14.663 89.710 1.00 28.47 374 ASP D O 1
ATOM 8363 N N . PHE D 1 30 ? 81.926 -14.302 91.624 1.00 30.13 375 PHE D N 1
ATOM 8364 C CA . PHE D 1 30 ? 82.186 -12.901 91.328 1.00 30.99 375 PHE D CA 1
ATOM 8365 C C . PHE D 1 30 ? 83.314 -12.746 90.337 1.00 32.43 375 PHE D C 1
ATOM 8366 O O . PHE D 1 30 ? 83.414 -11.717 89.689 1.00 32.74 375 PHE D O 1
ATOM 8374 N N . GLU D 1 31 ? 84.169 -13.760 90.260 1.00 34.82 376 GLU D N 1
ATOM 8375 C CA . GLU D 1 31 ? 85.257 -13.813 89.256 1.00 36.92 376 GLU D CA 1
ATOM 8376 C C . GLU D 1 31 ? 84.722 -14.004 87.848 1.00 36.38 376 GLU D C 1
ATOM 8377 O O . GLU D 1 31 ? 85.042 -13.207 86.955 1.00 38.07 376 GLU D O 1
ATOM 8383 N N . ASN D 1 32 ? 83.893 -15.037 87.648 1.00 35.27 377 ASN D N 1
ATOM 8384 C CA . ASN D 1 32 ? 83.352 -15.329 86.318 1.00 34.18 377 ASN D CA 1
ATOM 8385 C C . ASN D 1 32 ? 81.994 -14.677 86.063 1.00 32.80 377 ASN D C 1
ATOM 8386 O O . ASN D 1 32 ? 81.435 -14.789 84.974 1.00 31.81 377 ASN D O 1
ATOM 8391 N N . CYS D 1 33 ? 81.479 -13.970 87.080 1.00 30.46 378 CYS D N 1
ATOM 8392 C CA . CYS D 1 33 ? 80.209 -13.264 86.968 1.00 28.78 378 CYS D CA 1
ATOM 8393 C C . CYS D 1 33 ? 79.079 -14.229 86.625 1.00 26.96 378 CYS D C 1
ATOM 8394 O O . CYS D 1 33 ? 78.359 -14.016 85.659 1.00 27.30 378 CYS D O 1
ATOM 8397 N N . VAL D 1 34 ? 78.916 -15.253 87.459 1.00 25.55 379 VAL D N 1
ATOM 8398 C CA . VAL D 1 34 ? 77.847 -16.250 87.260 1.00 25.51 379 VAL D CA 1
ATOM 8399 C C . VAL D 1 34 ? 76.976 -16.369 88.481 1.00 24.74 379 VAL D C 1
ATOM 8400 O O . VAL D 1 34 ? 77.503 -16.582 89.579 1.00 24.92 379 VAL D O 1
ATOM 8404 N N . VAL D 1 35 ? 75.658 -16.235 88.302 1.00 24.26 380 VAL D N 1
ATOM 8405 C CA . VAL D 1 35 ? 74.723 -16.438 89.414 1.00 22.40 380 VAL D CA 1
ATOM 8406 C C . VAL D 1 35 ? 74.066 -17.790 89.287 1.00 23.69 380 VAL D C 1
ATOM 8407 O O . VAL D 1 35 ? 73.572 -18.119 88.197 1.00 24.30 380 VAL D O 1
ATOM 8411 N N . THR D 1 36 ? 74.061 -18.563 90.365 1.00 22.10 381 THR D N 1
ATOM 8412 C CA . THR D 1 36 ? 73.436 -19.882 90.351 1.00 24.09 381 THR D CA 1
ATOM 8413 C C . THR D 1 36 ? 72.538 -20.026 91.552 1.00 22.86 381 THR D C 1
ATOM 8414 O O . THR D 1 36 ? 73.028 -20.046 92.690 1.00 23.67 381 THR D O 1
ATOM 8418 N N . LEU D 1 37 ? 71.222 -20.100 91.311 1.00 22.08 382 LEU D N 1
ATOM 8419 C CA . LEU D 1 37 ? 70.257 -20.222 92.397 1.00 22.38 382 LEU D CA 1
ATOM 8420 C C . LEU D 1 37 ? 69.767 -21.658 92.353 1.00 24.22 382 LEU D C 1
ATOM 8421 O O . LEU D 1 37 ? 68.970 -22.001 91.488 1.00 22.73 382 LEU D O 1
ATOM 8426 N N . GLY D 1 38 ? 70.228 -22.476 93.298 1.00 24.58 383 GLY D N 1
ATOM 8427 C CA . GLY D 1 38 ? 69.909 -23.907 93.237 1.00 25.95 383 GLY D CA 1
ATOM 8428 C C . GLY D 1 38 ? 68.439 -24.209 93.175 1.00 26.21 383 GLY D C 1
ATOM 8429 O O . GLY D 1 38 ? 68.033 -25.079 92.412 1.00 26.62 383 GLY D O 1
ATOM 8430 N N . GLY D 1 39 ? 67.662 -23.517 94.011 1.00 25.69 384 GLY D N 1
ATOM 8431 C CA . GLY D 1 39 ? 66.219 -23.627 94.091 1.00 26.68 384 GLY D CA 1
ATOM 8432 C C . GLY D 1 39 ? 65.451 -23.412 92.787 1.00 28.12 384 GLY D C 1
ATOM 8433 O O . GLY D 1 39 ? 64.351 -23.925 92.627 1.00 27.13 384 GLY D O 1
ATOM 8434 N N . LEU D 1 40 ? 66.039 -22.680 91.845 1.00 28.60 385 LEU D N 1
ATOM 8435 C CA . LEU D 1 40 ? 65.339 -22.330 90.627 1.00 30.91 385 LEU D CA 1
ATOM 8436 C C . LEU D 1 40 ? 65.939 -23.005 89.414 1.00 33.83 385 LEU D C 1
ATOM 8437 O O . LEU D 1 40 ? 65.374 -22.912 88.321 1.00 33.94 385 LEU D O 1
ATOM 8442 N N . LYS D 1 41 ? 67.096 -23.643 89.600 1.00 36.91 386 LYS D N 1
ATOM 8443 C CA . LYS D 1 41 ? 67.878 -24.235 88.496 1.00 40.06 386 LYS D CA 1
ATOM 8444 C C . LYS D 1 41 ? 67.080 -24.593 87.255 1.00 39.63 386 LYS D C 1
ATOM 8445 O O . LYS D 1 41 ? 67.158 -23.904 86.214 1.00 40.74 386 LYS D O 1
ATOM 8451 N N . SER D 1 42 ? 66.315 -25.663 87.383 1.00 38.57 387 SER D N 1
ATOM 8452 C CA . SER D 1 42 ? 65.658 -26.293 86.266 1.00 38.58 387 SER D CA 1
ATOM 8453 C C . SER D 1 42 ? 64.256 -25.721 86.028 1.00 36.92 387 SER D C 1
ATOM 8454 O O . SER D 1 42 ? 63.444 -26.283 85.255 1.00 36.19 387 SER D O 1
ATOM 8457 N N . TRP D 1 43 ? 63.962 -24.607 86.708 1.00 33.73 388 TRP D N 1
ATOM 8458 C CA . TRP D 1 43 ? 62.696 -23.921 86.548 1.00 31.06 388 TRP D CA 1
ATOM 8459 C C . TRP D 1 43 ? 62.797 -22.675 85.670 1.00 29.76 388 TRP D C 1
ATOM 8460 O O . TRP D 1 43 ? 61.771 -22.170 85.200 1.00 25.97 388 TRP D O 1
ATOM 8471 N N . LEU D 1 44 ? 64.024 -22.185 85.457 1.00 28.73 389 LEU D N 1
ATOM 8472 C CA . LEU D 1 44 ? 64.225 -20.901 84.790 1.00 27.61 389 LEU D CA 1
ATOM 8473 C C . LEU D 1 44 ? 63.677 -20.901 83.396 1.00 26.54 389 LEU D C 1
ATOM 8474 O O . LEU D 1 44 ? 63.086 -19.926 83.005 1.00 26.27 389 LEU D O 1
ATOM 8479 N N . SER D 1 45 ? 63.904 -21.967 82.609 1.00 26.27 390 SER D N 1
ATOM 8480 C CA . SER D 1 45 ? 63.456 -21.910 81.238 1.00 26.85 390 SER D CA 1
ATOM 8481 C C . SER D 1 45 ? 61.946 -21.781 81.199 1.00 26.19 390 SER D C 1
ATOM 8482 O O . SER D 1 45 ? 61.399 -21.125 80.309 1.00 27.62 390 SER D O 1
ATOM 8485 N N . THR D 1 46 ? 61.262 -22.404 82.149 1.00 25.85 391 THR D N 1
ATOM 8486 C CA . THR D 1 46 ? 59.794 -22.293 82.230 1.00 26.58 391 THR D CA 1
ATOM 8487 C C . THR D 1 46 ? 59.382 -20.894 82.708 1.00 27.71 391 THR D C 1
ATOM 8488 O O . THR D 1 46 ? 58.522 -20.262 82.109 1.00 27.33 391 THR D O 1
ATOM 8492 N N . ILE D 1 47 ? 60.010 -20.415 83.775 1.00 27.03 392 ILE D N 1
ATOM 8493 C CA . ILE D 1 47 ? 59.703 -19.046 84.242 1.00 28.12 392 ILE D CA 1
ATOM 8494 C C . ILE D 1 47 ? 59.881 -18.027 83.109 1.00 30.01 392 ILE D C 1
ATOM 8495 O O . ILE D 1 47 ? 59.074 -17.111 82.960 1.00 33.26 392 ILE D O 1
ATOM 8500 N N . ARG D 1 48 ? 60.930 -18.163 82.306 1.00 32.13 393 ARG D N 1
ATOM 8501 C CA . ARG D 1 48 ? 61.172 -17.251 81.169 1.00 35.04 393 ARG D CA 1
ATOM 8502 C C . ARG D 1 48 ? 60.049 -17.218 80.125 1.00 36.58 393 ARG D C 1
ATOM 8503 O O . ARG D 1 48 ? 59.946 -16.228 79.370 1.00 38.01 393 ARG D O 1
ATOM 8511 N N . ARG D 1 49 ? 59.243 -18.287 80.099 1.00 36.50 394 ARG D N 1
ATOM 8512 C CA . ARG D 1 49 ? 58.153 -18.538 79.121 1.00 35.59 394 ARG D CA 1
ATOM 8513 C C . ARG D 1 49 ? 56.779 -18.301 79.794 1.00 35.25 394 ARG D C 1
ATOM 8514 O O . ARG D 1 49 ? 55.937 -19.232 80.030 1.00 34.50 394 ARG D O 1
ATOM 8522 N N . CYS D 1 50 ? 56.549 -17.064 80.187 1.00 32.17 395 CYS D N 1
ATOM 8523 C CA . CYS D 1 50 ? 55.266 -16.777 80.721 1.00 30.67 395 CYS D CA 1
ATOM 8524 C C . CYS D 1 50 ? 54.787 -15.516 80.050 1.00 29.64 395 CYS D C 1
ATOM 8525 O O . CYS D 1 50 ? 55.566 -14.805 79.383 1.00 30.68 395 CYS D O 1
ATOM 8528 N N . ARG D 1 51 ? 53.505 -15.267 80.181 1.00 28.02 396 ARG D N 1
ATOM 8529 C CA . ARG D 1 51 ? 52.913 -14.080 79.612 1.00 26.60 396 ARG D CA 1
ATOM 8530 C C . ARG D 1 51 ? 53.473 -12.868 80.395 1.00 26.34 396 ARG D C 1
ATOM 8531 O O . ARG D 1 51 ? 53.835 -11.841 79.819 1.00 25.38 396 ARG D O 1
ATOM 8539 N N . ARG D 1 52 ? 53.552 -13.038 81.709 1.00 23.95 397 ARG D N 1
ATOM 8540 C CA . ARG D 1 52 ? 53.951 -11.952 82.619 1.00 22.92 397 ARG D CA 1
ATOM 8541 C C . ARG D 1 52 ? 54.320 -12.434 83.999 1.00 21.12 397 ARG D C 1
ATOM 8542 O O . ARG D 1 52 ? 54.059 -13.579 84.370 1.00 20.50 397 ARG D O 1
ATOM 8550 N N . ILE D 1 53 ? 55.025 -11.586 84.747 1.00 19.27 398 ILE D N 1
ATOM 8551 C CA . ILE D 1 53 ? 55.402 -11.940 86.098 1.00 19.71 398 ILE D CA 1
ATOM 8552 C C . ILE D 1 53 ? 54.541 -11.072 87.001 1.00 18.98 398 ILE D C 1
ATOM 8553 O O . ILE D 1 53 ? 54.454 -9.874 86.746 1.00 19.78 398 ILE D O 1
ATOM 8558 N N . ILE D 1 54 ? 53.928 -11.652 88.030 1.00 17.57 399 ILE D N 1
ATOM 8559 C CA . ILE D 1 54 ? 53.202 -10.831 89.021 1.00 17.36 399 ILE D CA 1
ATOM 8560 C C . ILE D 1 54 ? 53.898 -11.023 90.362 1.00 16.81 399 ILE D C 1
ATOM 8561 O O . ILE D 1 54 ? 53.993 -12.180 90.863 1.00 16.86 399 ILE D O 1
ATOM 8566 N N . MET D 1 55 ? 54.424 -9.933 90.939 1.00 16.82 400 MET D N 1
ATOM 8567 C CA . MET D 1 55 ? 55.114 -10.009 92.241 1.00 16.92 400 MET D CA 1
ATOM 8568 C C . MET D 1 55 ? 54.045 -9.659 93.263 1.00 17.27 400 MET D C 1
ATOM 8569 O O . MET D 1 55 ? 53.346 -8.661 93.085 1.00 18.62 400 MET D O 1
ATOM 8574 N N . ILE D 1 56 ? 53.871 -10.499 94.298 1.00 16.32 401 ILE D N 1
ATOM 8575 C CA . ILE D 1 56 ? 52.743 -10.335 95.220 1.00 15.71 401 ILE D CA 1
ATOM 8576 C C . ILE D 1 56 ? 53.295 -10.415 96.643 1.00 14.91 401 ILE D C 1
ATOM 8577 O O . ILE D 1 56 ? 53.973 -11.399 96.994 1.00 15.97 401 ILE D O 1
ATOM 8582 N N . ALA D 1 57 ? 53.008 -9.400 97.465 1.00 15.76 402 ALA D N 1
ATOM 8583 C CA . ALA D 1 57 ? 53.604 -9.337 98.767 1.00 15.51 402 ALA D CA 1
ATOM 8584 C C . ALA D 1 57 ? 52.863 -8.318 99.642 1.00 17.05 402 ALA D C 1
ATOM 8585 O O . ALA D 1 57 ? 51.973 -7.610 99.149 1.00 15.18 402 ALA D O 1
ATOM 8587 N N . CYS D 1 58 ? 53.211 -8.284 100.938 1.00 17.80 403 CYS D N 1
ATOM 8588 C CA . CYS D 1 58 ? 52.625 -7.335 101.913 1.00 19.55 403 CYS D CA 1
ATOM 8589 C C . CYS D 1 58 ? 53.753 -6.504 102.525 1.00 18.22 403 CYS D C 1
ATOM 8590 O O . CYS D 1 58 ? 54.897 -6.962 102.613 1.00 18.14 403 CYS D O 1
ATOM 8593 N N . GLY D 1 59 ? 53.428 -5.275 102.953 1.00 19.13 404 GLY D N 1
ATOM 8594 C CA . GLY D 1 59 ? 54.343 -4.470 103.789 1.00 17.93 404 GLY D CA 1
ATOM 8595 C C . GLY D 1 59 ? 55.726 -4.240 103.184 1.00 17.14 404 GLY D C 1
ATOM 8596 O O . GLY D 1 59 ? 55.845 -3.853 102.012 1.00 18.31 404 GLY D O 1
ATOM 8597 N N . THR D 1 60 ? 56.775 -4.488 103.974 1.00 17.47 405 THR D N 1
ATOM 8598 C CA . THR D 1 60 ? 58.129 -4.212 103.533 1.00 16.83 405 THR D CA 1
ATOM 8599 C C . THR D 1 60 ? 58.485 -5.168 102.375 1.00 16.24 405 THR D C 1
ATOM 8600 O O . THR D 1 60 ? 59.258 -4.792 101.494 1.00 16.17 405 THR D O 1
ATOM 8604 N N . SER D 1 61 ? 57.903 -6.376 102.366 1.00 14.72 406 SER D N 1
ATOM 8605 C CA . SER D 1 61 ? 58.200 -7.323 101.235 1.00 15.74 406 SER D CA 1
ATOM 8606 C C . SER D 1 61 ? 57.634 -6.766 99.923 1.00 14.72 406 SER D C 1
ATOM 8607 O O . SER D 1 61 ? 58.247 -6.953 98.866 1.00 17.98 406 SER D O 1
ATOM 8610 N N . TYR D 1 62 ? 56.476 -6.139 99.984 1.00 15.18 407 TYR D N 1
ATOM 8611 C CA . TYR D 1 62 ? 55.916 -5.394 98.814 1.00 15.64 407 TYR D CA 1
ATOM 8612 C C . TYR D 1 62 ? 56.898 -4.303 98.364 1.00 15.69 407 TYR D C 1
ATOM 8613 O O . TYR D 1 62 ? 57.140 -4.129 97.161 1.00 14.80 407 TYR D O 1
ATOM 8622 N N . HIS D 1 63 ? 57.471 -3.550 99.315 1.00 13.92 408 HIS D N 1
ATOM 8623 C CA . HIS D 1 63 ? 58.461 -2.551 98.908 1.00 14.35 408 HIS D CA 1
ATOM 8624 C C . HIS D 1 63 ? 59.678 -3.145 98.217 1.00 13.39 408 HIS D C 1
ATOM 8625 O O . HIS D 1 63 ? 60.224 -2.511 97.296 1.00 15.30 408 HIS D O 1
ATOM 8632 N N . SER D 1 64 ? 60.132 -4.301 98.664 1.00 13.08 409 SER D N 1
ATOM 8633 C CA . SER D 1 64 ? 61.332 -4.948 98.003 1.00 14.55 409 SER D CA 1
ATOM 8634 C C . SER D 1 64 ? 60.985 -5.288 96.556 1.00 14.35 409 SER D C 1
ATOM 8635 O O . SER D 1 64 ? 61.868 -5.256 95.696 1.00 16.46 409 SER D O 1
ATOM 8638 N N . CYS D 1 65 ? 59.709 -5.565 96.282 1.00 14.40 410 CYS D N 1
ATOM 8639 C CA . CYS D 1 65 ? 59.218 -5.857 94.938 1.00 12.60 410 CYS D CA 1
ATOM 8640 C C . CYS D 1 65 ? 59.245 -4.548 94.135 1.00 13.99 410 CYS D C 1
ATOM 8641 O O . CYS D 1 65 ? 59.711 -4.501 92.990 1.00 13.32 410 CYS D O 1
ATOM 8644 N N . LEU D 1 66 ? 58.686 -3.474 94.703 1.00 13.56 411 LEU D N 1
ATOM 8645 C CA . LEU D 1 66 ? 58.777 -2.154 94.008 1.00 13.16 411 LEU D CA 1
ATOM 8646 C C . LEU D 1 66 ? 60.231 -1.767 93.709 1.00 14.06 411 LEU D C 1
ATOM 8647 O O . LEU D 1 66 ? 60.520 -1.169 92.646 1.00 14.72 411 LEU D O 1
ATOM 8652 N N . ALA D 1 67 ? 61.119 -2.061 94.660 1.00 13.06 412 ALA D N 1
ATOM 8653 C CA . ALA D 1 67 ? 62.535 -1.643 94.587 1.00 15.89 412 ALA D CA 1
ATOM 8654 C C . ALA D 1 67 ? 63.272 -2.349 93.465 1.00 15.75 412 ALA D C 1
ATOM 8655 O O . ALA D 1 67 ? 64.307 -1.865 92.999 1.00 16.43 412 ALA D O 1
ATOM 8657 N N . THR D 1 68 ? 62.731 -3.492 93.046 1.00 15.15 413 THR D N 1
ATOM 8658 C CA . THR D 1 68 ? 63.417 -4.334 92.014 1.00 15.62 413 THR D CA 1
ATOM 8659 C C . THR D 1 68 ? 62.601 -4.520 90.706 1.00 15.92 413 THR D C 1
ATOM 8660 O O . THR D 1 68 ? 63.075 -5.169 89.755 1.00 15.55 413 THR D O 1
ATOM 8664 N N . ARG D 1 69 ? 61.384 -3.966 90.641 1.00 16.78 414 ARG D N 1
ATOM 8665 C CA . ARG D 1 69 ? 60.553 -4.123 89.432 1.00 16.19 414 ARG D CA 1
ATOM 8666 C C . ARG D 1 69 ? 61.333 -3.648 88.154 1.00 16.54 414 ARG D C 1
ATOM 8667 O O . ARG D 1 69 ? 61.353 -4.349 87.110 1.00 16.51 414 ARG D O 1
ATOM 8675 N N . SER D 1 70 ? 61.954 -2.485 88.249 1.00 17.03 415 SER D N 1
ATOM 8676 C CA . SER D 1 70 ? 62.591 -1.872 87.055 1.00 18.47 415 SER D CA 1
ATOM 8677 C C . SER D 1 70 ? 63.695 -2.775 86.537 1.00 18.71 415 SER D C 1
ATOM 8678 O O . SER D 1 70 ? 63.775 -3.040 85.330 1.00 18.68 415 SER D O 1
ATOM 8681 N N . ILE D 1 71 ? 64.502 -3.316 87.443 1.00 19.27 416 ILE D N 1
ATOM 8682 C CA . ILE D 1 71 ? 65.645 -4.176 87.004 1.00 19.33 416 ILE D CA 1
ATOM 8683 C C . ILE D 1 71 ? 65.147 -5.506 86.431 1.00 19.76 416 ILE D C 1
ATOM 8684 O O . ILE D 1 71 ? 65.714 -6.050 85.440 1.00 18.27 416 ILE D O 1
ATOM 8689 N N . PHE D 1 72 ? 64.079 -6.060 87.012 1.00 18.39 417 PHE D N 1
ATOM 8690 C CA . PHE D 1 72 ? 63.477 -7.242 86.373 1.00 18.93 417 PHE D CA 1
ATOM 8691 C C . PHE D 1 72 ? 62.996 -6.916 84.968 1.00 17.96 417 PHE D C 1
ATOM 8692 O O . PHE D 1 72 ? 63.217 -7.688 84.013 1.00 19.32 417 PHE D O 1
ATOM 8700 N N . GLU D 1 73 ? 62.274 -5.814 84.823 1.00 16.97 418 GLU D N 1
ATOM 8701 C CA A GLU D 1 73 ? 61.741 -5.502 83.504 0.50 17.15 418 GLU D CA 1
ATOM 8702 C CA B GLU D 1 73 ? 61.747 -5.382 83.525 0.50 16.79 418 GLU D CA 1
ATOM 8703 C C . GLU D 1 73 ? 62.891 -5.221 82.540 1.00 18.59 418 GLU D C 1
ATOM 8704 O O . GLU D 1 73 ? 62.872 -5.744 81.412 1.00 18.23 418 GLU D O 1
ATOM 8715 N N . GLU D 1 74 ? 63.901 -4.463 82.983 1.00 16.66 419 GLU D N 1
ATOM 8716 C CA . GLU D 1 74 ? 65.039 -4.139 82.137 1.00 18.14 419 GLU D CA 1
ATOM 8717 C C . GLU D 1 74 ? 65.762 -5.393 81.628 1.00 18.71 419 GLU D C 1
ATOM 8718 O O . GLU D 1 74 ? 66.019 -5.528 80.418 1.00 19.08 419 GLU D O 1
ATOM 8724 N N . LEU D 1 75 ? 66.076 -6.292 82.556 1.00 17.86 420 LEU D N 1
ATOM 8725 C CA . LEU D 1 75 ? 66.938 -7.418 82.238 1.00 19.42 420 LEU D CA 1
ATOM 8726 C C . LEU D 1 75 ? 66.165 -8.488 81.492 1.00 19.65 420 LEU D C 1
ATOM 8727 O O . LEU D 1 75 ? 66.757 -9.133 80.637 1.00 21.02 420 LEU D O 1
ATOM 8732 N N . THR D 1 76 ? 64.883 -8.692 81.820 1.00 19.12 421 THR D N 1
ATOM 8733 C CA . THR D 1 76 ? 64.153 -9.825 81.220 1.00 20.77 421 THR D CA 1
ATOM 8734 C C . THR D 1 76 ? 63.256 -9.486 80.043 1.00 21.24 421 THR D C 1
ATOM 8735 O O . THR D 1 76 ? 62.919 -10.386 79.235 1.00 20.47 421 THR D O 1
ATOM 8739 N N . GLU D 1 77 ? 62.863 -8.219 79.910 1.00 20.87 422 GLU D N 1
ATOM 8740 C CA . GLU D 1 77 ? 61.837 -7.822 78.931 1.00 21.83 422 GLU D CA 1
ATOM 8741 C C . GLU D 1 77 ? 60.522 -8.605 79.059 1.00 21.91 422 GLU D C 1
ATOM 8742 O O . GLU D 1 77 ? 59.768 -8.731 78.089 1.00 23.09 422 GLU D O 1
ATOM 8748 N N . ILE D 1 78 ? 60.265 -9.149 80.246 1.00 19.66 423 ILE D N 1
ATOM 8749 C CA . ILE D 1 78 ? 58.966 -9.770 80.533 1.00 19.03 423 ILE D CA 1
ATOM 8750 C C . ILE D 1 78 ? 58.174 -8.697 81.284 1.00 19.42 423 ILE D C 1
ATOM 8751 O O . ILE D 1 78 ? 58.753 -8.011 82.115 1.00 18.63 423 ILE D O 1
ATOM 8756 N N . PRO D 1 79 ? 56.878 -8.552 80.983 1.00 19.18 424 PRO D N 1
ATOM 8757 C CA . PRO D 1 79 ? 56.102 -7.616 81.803 1.00 19.10 424 PRO D CA 1
ATOM 8758 C C . PRO D 1 79 ? 56.105 -8.020 83.285 1.00 19.40 424 PRO D C 1
ATOM 8759 O O . PRO D 1 79 ? 55.919 -9.218 83.619 1.00 18.53 424 PRO D O 1
ATOM 8763 N N . VAL D 1 80 ? 56.271 -7.032 84.185 1.00 18.57 425 VAL D N 1
ATOM 8764 C CA . VAL D 1 80 ? 56.300 -7.310 85.613 1.00 18.99 425 VAL D CA 1
ATOM 8765 C C . VAL D 1 80 ? 55.359 -6.327 86.296 1.00 19.90 425 VAL D C 1
ATOM 8766 O O . VAL D 1 80 ? 55.446 -5.084 86.101 1.00 20.64 425 VAL D O 1
ATOM 8770 N N . SER D 1 81 ? 54.421 -6.873 87.048 1.00 17.80 426 SER D N 1
ATOM 8771 C CA . SER D 1 81 ? 53.577 -6.005 87.856 1.00 20.08 426 SER D CA 1
ATOM 8772 C C . SER D 1 81 ? 53.785 -6.346 89.322 1.00 18.57 426 SER D C 1
ATOM 8773 O O . SER D 1 81 ? 54.261 -7.432 89.652 1.00 18.24 426 SER D O 1
ATOM 8776 N N . VAL D 1 82 ? 53.465 -5.381 90.184 1.00 15.75 427 VAL D N 1
ATOM 8777 C CA . VAL D 1 82 ? 53.729 -5.564 91.593 1.00 16.28 427 VAL D CA 1
ATOM 8778 C C . VAL D 1 82 ? 52.416 -5.284 92.283 1.00 15.29 427 VAL D C 1
ATOM 8779 O O . VAL D 1 82 ? 51.838 -4.199 92.114 1.00 16.37 427 VAL D O 1
ATOM 8783 N N . GLU D 1 83 ? 51.973 -6.260 93.058 1.00 15.18 428 GLU D N 1
ATOM 8784 C CA . GLU D 1 83 ? 50.659 -6.252 93.662 1.00 16.09 428 GLU D CA 1
ATOM 8785 C C . GLU D 1 83 ? 50.808 -6.358 95.183 1.00 15.85 428 GLU D C 1
ATOM 8786 O O . GLU D 1 83 ? 51.617 -7.119 95.683 1.00 16.66 428 GLU D O 1
ATOM 8792 N N . LEU D 1 84 ? 49.992 -5.604 95.887 1.00 16.12 429 LEU D N 1
ATOM 8793 C CA . LEU D 1 84 ? 49.852 -5.767 97.318 1.00 16.72 429 LEU D CA 1
ATOM 8794 C C . LEU D 1 84 ? 48.856 -6.904 97.516 1.00 16.65 429 LEU D C 1
ATOM 8795 O O . LEU D 1 84 ? 47.783 -6.881 96.922 1.00 16.34 429 LEU D O 1
ATOM 8800 N N . ALA D 1 85 ? 49.200 -7.911 98.328 1.00 16.23 430 ALA D N 1
ATOM 8801 C CA . ALA D 1 85 ? 48.421 -9.168 98.346 1.00 18.05 430 ALA D CA 1
ATOM 8802 C C . ALA D 1 85 ? 46.933 -8.916 98.649 1.00 18.84 430 ALA D C 1
ATOM 8803 O O . ALA D 1 85 ? 46.062 -9.508 98.035 1.00 18.06 430 ALA D O 1
ATOM 8805 N N . SER D 1 86 ? 46.657 -8.020 99.591 1.00 19.03 431 SER D N 1
ATOM 8806 C CA . SER D 1 86 ? 45.275 -7.788 99.989 1.00 20.24 431 SER D CA 1
ATOM 8807 C C . SER D 1 86 ? 44.458 -7.147 98.898 1.00 19.39 431 SER D C 1
ATOM 8808 O O . SER D 1 86 ? 43.290 -7.490 98.725 1.00 20.24 431 SER D O 1
ATOM 8811 N N . ASP D 1 87 ? 45.051 -6.194 98.185 1.00 18.82 432 ASP D N 1
ATOM 8812 C CA . ASP D 1 87 ? 44.373 -5.506 97.090 1.00 18.56 432 ASP D CA 1
ATOM 8813 C C . ASP D 1 87 ? 44.207 -6.456 95.890 1.00 18.04 432 ASP D C 1
ATOM 8814 O O . ASP D 1 87 ? 43.191 -6.437 95.230 1.00 17.51 432 ASP D O 1
ATOM 8819 N N . PHE D 1 88 ? 45.227 -7.242 95.601 1.00 16.93 433 PHE D N 1
ATOM 8820 C CA . PHE D 1 88 ? 45.125 -8.296 94.577 1.00 17.21 433 PHE D CA 1
ATOM 8821 C C . PHE D 1 88 ? 43.903 -9.195 94.785 1.00 18.53 433 PHE D C 1
ATOM 8822 O O . PHE D 1 88 ? 43.154 -9.474 93.856 1.00 20.53 433 PHE D O 1
ATOM 8830 N N . LEU D 1 89 ? 43.683 -9.607 96.022 1.00 19.18 434 LEU D N 1
ATOM 8831 C CA . LEU D 1 89 ? 42.526 -10.414 96.383 1.00 20.54 434 LEU D CA 1
ATOM 8832 C C . LEU D 1 89 ? 41.217 -9.633 96.352 1.00 20.43 434 LEU D C 1
ATOM 8833 O O . LEU D 1 89 ? 40.201 -10.160 95.850 1.00 21.23 434 LEU D O 1
ATOM 8838 N N . ASP D 1 90 ? 41.228 -8.397 96.855 1.00 20.99 435 ASP D N 1
ATOM 8839 C CA . ASP D 1 90 ? 40.035 -7.509 96.810 1.00 21.86 435 ASP D CA 1
ATOM 8840 C C . ASP D 1 90 ? 39.463 -7.346 95.412 1.00 22.68 435 ASP D C 1
ATOM 8841 O O . ASP D 1 90 ? 38.236 -7.334 95.252 1.00 22.29 435 ASP D O 1
ATOM 8846 N N . ARG D 1 91 ? 40.348 -7.199 94.421 1.00 23.76 436 ARG D N 1
ATOM 8847 C CA . ARG D 1 91 ? 40.008 -7.073 93.005 1.00 25.27 436 ARG D CA 1
ATOM 8848 C C . ARG D 1 91 ? 39.667 -8.374 92.302 1.00 26.15 436 ARG D C 1
ATOM 8849 O O . ARG D 1 91 ? 39.173 -8.341 91.173 1.00 26.76 436 ARG D O 1
ATOM 8857 N N . ARG D 1 92 ? 39.913 -9.503 92.950 1.00 27.98 437 ARG D N 1
ATOM 8858 C CA . ARG D 1 92 ? 39.797 -10.825 92.326 1.00 29.52 437 ARG D CA 1
ATOM 8859 C C . ARG D 1 92 ? 40.480 -10.818 90.951 1.00 29.11 437 ARG D C 1
ATOM 8860 O O . ARG D 1 92 ? 39.916 -11.276 89.948 1.00 27.29 437 ARG D O 1
ATOM 8868 N N . SER D 1 93 ? 41.716 -10.317 90.932 1.00 28.27 438 SER D N 1
ATOM 8869 C CA . SER D 1 93 ? 42.495 -10.217 89.728 1.00 28.84 438 SER D CA 1
ATOM 8870 C C . SER D 1 93 ? 42.604 -11.598 89.067 1.00 28.21 438 SER D C 1
ATOM 8871 O O . SER D 1 93 ? 42.988 -12.581 89.724 1.00 29.51 438 SER D O 1
ATOM 8874 N N . PRO D 1 94 ? 42.196 -11.707 87.787 1.00 26.98 439 PRO D N 1
ATOM 8875 C CA . PRO D 1 94 ? 42.289 -13.003 87.088 1.00 26.62 439 PRO D CA 1
ATOM 8876 C C . PRO D 1 94 ? 43.757 -13.428 86.977 1.00 26.05 439 PRO D C 1
ATOM 8877 O O . PRO D 1 94 ? 44.617 -12.598 86.735 1.00 25.43 439 PRO D O 1
ATOM 8881 N N . VAL D 1 95 ? 44.046 -14.708 87.215 1.00 26.84 440 VAL D N 1
ATOM 8882 C CA . VAL D 1 95 ? 45.386 -15.213 86.900 1.00 25.81 440 VAL D CA 1
ATOM 8883 C C . VAL D 1 95 ? 45.202 -16.565 86.210 1.00 24.54 440 VAL D C 1
ATOM 8884 O O . VAL D 1 95 ? 44.178 -17.205 86.332 1.00 24.34 440 VAL D O 1
ATOM 8888 N N . PHE D 1 96 ? 46.190 -16.943 85.434 1.00 24.49 441 PHE D N 1
ATOM 8889 C CA . PHE D 1 96 ? 46.038 -18.101 84.573 1.00 24.45 441 PHE D CA 1
ATOM 8890 C C . PHE D 1 96 ? 47.351 -18.887 84.481 1.00 23.48 441 PHE D C 1
ATOM 8891 O O . PHE D 1 96 ? 48.395 -18.491 85.008 1.00 21.93 441 PHE D O 1
ATOM 8899 N N . ARG D 1 97 ? 47.271 -20.010 83.770 1.00 22.71 442 ARG D N 1
ATOM 8900 C CA . ARG D 1 97 ? 48.357 -20.933 83.634 1.00 21.62 442 ARG D CA 1
ATOM 8901 C C . ARG D 1 97 ? 49.629 -20.255 83.149 1.00 22.43 442 ARG D C 1
ATOM 8902 O O . ARG D 1 97 ? 50.706 -20.672 83.572 1.00 22.76 442 ARG D O 1
ATOM 8917 N N . ASP D 1 98 ? 49.484 -19.215 82.312 1.00 22.34 443 ASP D N 1
ATOM 8918 C CA . ASP D 1 98 ? 50.625 -18.529 81.678 1.00 23.98 443 ASP D CA 1
ATOM 8919 C C . ASP D 1 98 ? 51.242 -17.411 82.542 1.00 23.94 443 ASP D C 1
ATOM 8920 O O . ASP D 1 98 ? 52.150 -16.692 82.101 1.00 24.22 443 ASP D O 1
ATOM 8925 N N . ASP D 1 99 ? 50.765 -17.296 83.773 1.00 22.58 444 ASP D N 1
ATOM 8926 C CA . ASP D 1 99 ? 51.328 -16.273 84.707 1.00 22.00 444 ASP D CA 1
ATOM 8927 C C . ASP D 1 99 ? 52.402 -16.905 85.585 1.00 21.12 444 ASP D C 1
ATOM 8928 O O . ASP D 1 99 ? 52.250 -18.062 86.044 1.00 21.14 444 ASP D O 1
ATOM 8933 N N . THR D 1 100 ? 53.485 -16.172 85.838 1.00 19.37 445 THR D N 1
ATOM 8934 C CA . THR D 1 100 ? 54.444 -16.609 86.844 1.00 18.86 445 THR D CA 1
ATOM 8935 C C . THR D 1 100 ? 54.211 -15.693 88.058 1.00 18.17 445 THR D C 1
ATOM 8936 O O . THR D 1 100 ? 54.360 -14.469 87.909 1.00 17.67 445 THR D O 1
ATOM 8940 N N . CYS D 1 101 ? 53.787 -16.251 89.196 1.00 16.86 446 CYS D N 1
ATOM 8941 C CA . CYS D 1 101 ? 53.454 -15.413 90.374 1.00 18.11 446 CYS D CA 1
ATOM 8942 C C . CYS D 1 101 ? 54.579 -15.584 91.377 1.00 19.72 446 CYS D C 1
ATOM 8943 O O . CYS D 1 101 ? 54.938 -16.735 91.780 1.00 20.84 446 CYS D O 1
ATOM 8946 N N . VAL D 1 102 ? 55.139 -14.451 91.807 1.00 18.47 447 VAL D N 1
ATOM 8947 C CA . VAL D 1 102 ? 56.327 -14.455 92.614 1.00 17.94 447 VAL D CA 1
ATOM 8948 C C . VAL D 1 102 ? 55.963 -13.867 93.944 1.00 18.45 447 VAL D C 1
ATOM 8949 O O . VAL D 1 102 ? 55.598 -12.687 94.010 1.00 17.86 447 VAL D O 1
ATOM 8953 N N . PHE D 1 103 ? 56.072 -14.691 94.990 1.00 17.35 448 PHE D N 1
ATOM 8954 C CA . PHE D 1 103 ? 55.657 -14.282 96.325 1.00 18.05 448 PHE D CA 1
ATOM 8955 C C . PHE D 1 103 ? 56.854 -14.004 97.203 1.00 18.24 448 PHE D C 1
ATOM 8956 O O . PHE D 1 103 ? 57.738 -14.859 97.350 1.00 19.51 448 PHE D O 1
ATOM 8964 N N . VAL D 1 104 ? 56.870 -12.815 97.828 1.00 17.32 449 VAL D N 1
ATOM 8965 C CA . VAL D 1 104 ? 58.008 -12.418 98.646 1.00 16.30 449 VAL D CA 1
ATOM 8966 C C . VAL D 1 104 ? 57.497 -12.269 100.075 1.00 17.22 449 VAL D C 1
ATOM 8967 O O . VAL D 1 104 ? 56.495 -11.597 100.327 1.00 16.29 449 VAL D O 1
ATOM 8971 N N . SER D 1 105 ? 58.149 -12.956 101.008 1.00 17.80 450 SER D N 1
ATOM 8972 C CA . SER D 1 105 ? 57.680 -12.916 102.397 1.00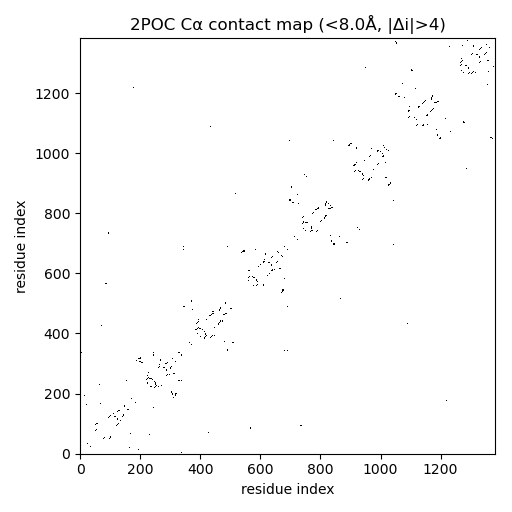 18.50 450 SER D CA 1
ATOM 8973 C C . SER D 1 105 ? 58.840 -13.302 103.324 1.00 19.63 450 SER D C 1
ATOM 8974 O O . SER D 1 105 ? 59.512 -14.301 103.106 1.00 21.69 450 SER D O 1
ATOM 8977 N N . GLN D 1 106 ? 59.094 -12.500 104.356 1.00 18.80 451 GLN D N 1
ATOM 8978 C CA . GLN D 1 106 ? 60.109 -12.852 105.351 1.00 20.25 451 GLN D CA 1
ATOM 8979 C C . GLN D 1 106 ? 59.658 -14.106 106.123 1.00 20.86 451 GLN D C 1
ATOM 8980 O O . GLN D 1 106 ? 60.373 -15.120 106.160 1.00 22.58 451 GLN D O 1
ATOM 8986 N N . SER D 1 107 ? 58.457 -14.020 106.695 1.00 22.37 452 SER D N 1
ATOM 8987 C CA . SER D 1 107 ? 57.916 -15.079 107.573 1.00 23.93 452 SER D CA 1
ATOM 8988 C C . SER D 1 107 ? 57.397 -16.301 106.844 1.00 25.06 452 SER D C 1
ATOM 8989 O O . SER D 1 107 ? 57.439 -17.421 107.383 1.00 24.92 452 SER D O 1
ATOM 8992 N N . GLY D 1 108 ? 56.915 -16.108 105.613 1.00 23.93 453 GLY D N 1
ATOM 8993 C CA . GLY D 1 108 ? 56.298 -17.206 104.866 1.00 23.93 453 GLY D CA 1
ATOM 8994 C C . GLY D 1 108 ? 54.956 -17.600 105.464 1.00 23.98 453 GLY D C 1
ATOM 8995 O O . GLY D 1 108 ? 54.372 -18.624 105.084 1.00 25.15 453 GLY D O 1
ATOM 8996 N N . GLU D 1 109 ? 54.447 -16.777 106.372 1.00 23.86 454 GLU D N 1
ATOM 8997 C CA . GLU D 1 109 ? 53.172 -17.059 107.076 1.00 25.03 454 GLU D CA 1
ATOM 8998 C C . GLU D 1 109 ? 52.097 -15.977 106.991 1.00 24.66 454 GLU D C 1
ATOM 8999 O O . GLU D 1 109 ? 51.001 -16.165 107.482 1.00 26.50 454 GLU D O 1
ATOM 9005 N N . THR D 1 110 ? 52.380 -14.830 106.378 1.00 23.07 455 THR D N 1
ATOM 9006 C CA . THR D 1 110 ? 51.443 -13.720 106.395 1.00 22.33 455 THR D CA 1
ATOM 9007 C C . THR D 1 110 ? 50.146 -14.124 105.738 1.00 23.44 455 THR D C 1
ATOM 9008 O O . THR D 1 110 ? 50.156 -14.689 104.619 1.00 22.85 455 THR D O 1
ATOM 9012 N N . ALA D 1 111 ? 49.024 -13.868 106.423 1.00 22.45 456 ALA D N 1
ATOM 9013 C CA . ALA D 1 111 ? 47.743 -14.456 106.019 1.00 23.22 456 ALA D CA 1
ATOM 9014 C C . ALA D 1 111 ? 47.361 -14.063 104.592 1.00 23.09 456 ALA D C 1
ATOM 9015 O O . ALA D 1 111 ? 46.959 -14.939 103.782 1.00 23.01 456 ALA D O 1
ATOM 9017 N N . ASP D 1 112 ? 47.487 -12.764 104.281 1.00 22.16 457 ASP D N 1
ATOM 9018 C CA . ASP D 1 112 ? 47.071 -12.254 102.967 1.00 23.70 457 ASP D CA 1
ATOM 9019 C C . ASP D 1 112 ? 47.930 -12.847 101.840 1.00 22.51 457 ASP D C 1
ATOM 9020 O O . ASP D 1 112 ? 47.431 -13.104 100.744 1.00 22.11 457 ASP D O 1
ATOM 9025 N N . SER D 1 113 ? 49.204 -13.053 102.123 1.00 21.85 458 SER D N 1
ATOM 9026 C CA . SER D 1 113 ? 50.123 -13.608 101.104 1.00 21.69 458 SER D CA 1
ATOM 9027 C C . SER D 1 113 ? 49.805 -15.058 100.886 1.00 22.47 458 SER D C 1
ATOM 9028 O O . SER D 1 113 ? 49.838 -15.530 99.750 1.00 22.28 458 SER D O 1
ATOM 9031 N N . ILE D 1 114 ? 49.549 -15.783 101.980 1.00 20.41 459 ILE D N 1
ATOM 9032 C CA . ILE D 1 114 ? 49.101 -17.167 101.869 1.00 22.35 459 ILE D CA 1
ATOM 9033 C C . ILE D 1 114 ? 47.800 -17.329 101.090 1.00 21.15 459 ILE D C 1
ATOM 9034 O O . ILE D 1 114 ? 47.713 -18.202 100.199 1.00 21.97 459 ILE D O 1
ATOM 9039 N N . LEU D 1 115 ? 46.795 -16.514 101.398 1.00 21.32 460 LEU D N 1
ATOM 9040 C CA . LEU D 1 115 ? 45.515 -16.575 100.658 1.00 21.97 460 LEU D CA 1
ATOM 9041 C C . LEU D 1 115 ? 45.750 -16.290 99.161 1.00 21.85 460 LEU D C 1
ATOM 9042 O O . LEU D 1 115 ? 45.130 -16.936 98.290 1.00 20.21 460 LEU D O 1
ATOM 9047 N N . ALA D 1 116 ? 46.657 -15.339 98.876 1.00 21.32 461 ALA D N 1
ATOM 9048 C CA . ALA D 1 116 ? 46.923 -14.949 97.475 1.00 20.40 461 ALA D CA 1
ATOM 9049 C C . ALA D 1 116 ? 47.621 -16.117 96.752 1.00 20.91 461 ALA D C 1
ATOM 9050 O O . ALA D 1 116 ? 47.303 -16.447 95.596 1.00 19.61 461 ALA D O 1
ATOM 9052 N N . LEU D 1 117 ? 48.523 -16.778 97.476 1.00 20.37 462 LEU D N 1
ATOM 9053 C CA . LEU D 1 117 ? 49.240 -17.933 96.927 1.00 20.64 462 LEU D CA 1
ATOM 9054 C C . LEU D 1 117 ? 48.256 -19.048 96.568 1.00 21.46 462 LEU D C 1
ATOM 9055 O O . LEU D 1 117 ? 48.300 -19.619 95.475 1.00 20.48 462 LEU D O 1
ATOM 9060 N N . GLN D 1 118 ? 47.371 -19.355 97.498 1.00 21.85 463 GLN D N 1
ATOM 9061 C CA . GLN D 1 118 ? 46.365 -20.384 97.264 1.00 23.62 463 GLN D CA 1
ATOM 9062 C C . GLN D 1 118 ? 45.440 -20.057 96.082 1.00 23.27 463 GLN D C 1
ATOM 9063 O O . GLN D 1 118 ? 45.044 -20.935 95.330 1.00 24.29 463 GLN D O 1
ATOM 9069 N N . TYR D 1 119 ? 45.085 -18.789 95.944 1.00 22.87 464 TYR D N 1
ATOM 9070 C CA . TYR D 1 119 ? 44.263 -18.346 94.819 1.00 23.10 464 TYR D CA 1
ATOM 9071 C C . TYR D 1 119 ? 44.996 -18.588 93.509 1.00 22.09 464 TYR D C 1
ATOM 9072 O O . TYR D 1 119 ? 44.409 -19.109 92.547 1.00 23.13 464 TYR D O 1
ATOM 9081 N N . CYS D 1 120 ? 46.289 -18.246 93.470 1.00 20.78 465 CYS D N 1
ATOM 9082 C CA . CYS D 1 120 ? 47.108 -18.444 92.239 1.00 20.59 465 CYS D CA 1
ATOM 9083 C C . CYS D 1 120 ? 47.300 -19.912 91.896 1.00 20.34 465 CYS D C 1
ATOM 9084 O O . CYS D 1 120 ? 47.278 -20.304 90.714 1.00 21.14 465 CYS D O 1
ATOM 9087 N N . LEU D 1 121 ? 47.569 -20.698 92.928 1.00 20.68 466 LEU D N 1
ATOM 9088 C CA . LEU D 1 121 ? 47.765 -22.143 92.761 1.00 22.21 466 LEU D CA 1
ATOM 9089 C C . LEU D 1 121 ? 46.506 -22.797 92.187 1.00 22.42 466 LEU D C 1
ATOM 9090 O O . LEU D 1 121 ? 46.609 -23.631 91.274 1.00 23.77 466 LEU D O 1
ATOM 9095 N N . GLU D 1 122 ? 45.340 -22.426 92.707 1.00 23.22 467 GLU D N 1
ATOM 9096 C CA . GLU D 1 122 ? 44.058 -22.953 92.245 1.00 25.73 467 GLU D CA 1
ATOM 9097 C C . GLU D 1 122 ? 43.793 -22.643 90.791 1.00 25.36 467 GLU D C 1
ATOM 9098 O O . GLU D 1 122 ? 43.093 -23.402 90.115 1.00 24.49 467 GLU D O 1
ATOM 9104 N N . ARG D 1 123 ? 44.340 -21.518 90.315 1.00 23.34 468 ARG D N 1
ATOM 9105 C CA A ARG D 1 123 ? 44.091 -21.070 88.948 0.50 23.41 468 ARG D CA 1
ATOM 9106 C CA B ARG D 1 123 ? 44.093 -21.064 88.951 0.50 23.59 468 ARG D CA 1
ATOM 9107 C C . ARG D 1 123 ? 45.140 -21.591 87.990 1.00 23.13 468 ARG D C 1
ATOM 9108 O O . ARG D 1 123 ? 45.126 -21.290 86.782 1.00 23.78 468 ARG D O 1
ATOM 9123 N N . GLY D 1 124 ? 46.047 -22.407 88.505 1.00 22.07 469 GLY D N 1
ATOM 9124 C CA . GLY D 1 124 ? 47.002 -23.073 87.612 1.00 21.92 469 GLY D CA 1
ATOM 9125 C C . GLY D 1 124 ? 48.268 -22.293 87.304 1.00 21.77 469 GLY D C 1
ATOM 9126 O O . GLY D 1 124 ? 49.043 -22.690 86.447 1.00 21.03 469 GLY D O 1
ATOM 9127 N N . ALA D 1 125 ? 48.500 -21.196 88.024 1.00 19.67 470 ALA D N 1
ATOM 9128 C CA . ALA D 1 125 ? 49.710 -20.395 87.793 1.00 21.00 470 ALA D CA 1
ATOM 9129 C C . ALA D 1 125 ? 50.949 -21.065 88.340 1.00 20.40 470 ALA D C 1
ATOM 9130 O O . ALA D 1 125 ? 50.873 -21.854 89.281 1.00 20.62 470 ALA D O 1
ATOM 9132 N N . LEU D 1 126 ? 52.093 -20.729 87.761 1.00 20.24 471 LEU D N 1
ATOM 9133 C CA . LEU D 1 126 ? 53.373 -21.151 88.282 1.00 20.62 471 LEU D CA 1
ATOM 9134 C C . LEU D 1 126 ? 53.731 -20.203 89.441 1.00 20.48 471 LEU D C 1
ATOM 9135 O O . LEU D 1 126 ? 53.559 -19.006 89.294 1.00 21.62 471 LEU D O 1
ATOM 9140 N N . THR D 1 127 ? 54.193 -20.745 90.567 1.00 19.98 472 THR D N 1
ATOM 9141 C CA . THR D 1 127 ? 54.396 -19.910 91.763 1.00 19.70 472 THR D CA 1
ATOM 9142 C C . THR D 1 127 ? 55.867 -20.028 92.200 1.00 20.75 472 THR D C 1
ATOM 9143 O O . THR D 1 127 ? 56.490 -21.114 92.123 1.00 21.07 472 THR D O 1
ATOM 9147 N N . VAL D 1 128 ? 56.471 -18.901 92.571 1.00 19.51 473 VAL D N 1
ATOM 9148 C CA . VAL D 1 128 ? 57.869 -18.900 92.966 1.00 19.93 473 VAL D CA 1
ATOM 9149 C C . VAL D 1 128 ? 57.868 -18.163 94.326 1.00 20.03 473 VAL D C 1
ATOM 9150 O O . VAL D 1 128 ? 57.238 -17.107 94.434 1.00 20.26 473 VAL D O 1
ATOM 9154 N N . GLY D 1 129 ? 58.581 -18.689 95.317 1.00 20.23 474 GLY D N 1
ATOM 9155 C CA . GLY D 1 129 ? 58.699 -18.040 96.638 1.00 19.29 474 GLY D CA 1
ATOM 9156 C C . GLY D 1 129 ? 60.087 -17.425 96.805 1.00 19.57 474 GLY D C 1
ATOM 9157 O O . GLY D 1 129 ? 61.115 -18.005 96.368 1.00 19.17 474 GLY D O 1
ATOM 9158 N N . ILE D 1 130 ? 60.121 -16.249 97.438 1.00 18.70 475 ILE D N 1
ATOM 9159 C CA . ILE D 1 130 ? 61.368 -15.563 97.855 1.00 18.51 475 ILE D CA 1
ATOM 9160 C C . ILE D 1 130 ? 61.155 -15.388 99.347 1.00 18.62 475 ILE D C 1
ATOM 9161 O O . ILE D 1 130 ? 60.431 -14.497 99.785 1.00 19.00 475 ILE D O 1
ATOM 9166 N N . VAL D 1 131 ? 61.673 -16.331 100.120 1.00 19.34 476 VAL D N 1
ATOM 9167 C CA . VAL D 1 131 ? 61.205 -16.480 101.526 1.00 20.86 476 VAL D CA 1
ATOM 9168 C C . VAL D 1 131 ? 62.373 -16.588 102.504 1.00 22.06 476 VAL D C 1
ATOM 9169 O O . VAL D 1 131 ? 63.405 -17.142 102.139 1.00 22.15 476 VAL D O 1
ATOM 9173 N N . ASN D 1 132 ? 62.223 -16.083 103.739 1.00 22.59 477 ASN D N 1
ATOM 9174 C CA . ASN D 1 132 ? 63.309 -16.222 104.715 1.00 23.20 477 ASN D CA 1
ATOM 9175 C C . ASN D 1 132 ? 63.218 -17.481 105.601 1.00 24.90 477 ASN D C 1
ATOM 9176 O O . ASN D 1 132 ? 64.197 -18.209 105.783 1.00 24.66 477 ASN D O 1
ATOM 9181 N N . SER D 1 133 ? 62.025 -17.728 106.105 1.00 24.93 478 SER D N 1
ATOM 9182 C CA . SER D 1 133 ? 61.769 -18.816 107.028 1.00 26.27 478 SER D CA 1
ATOM 9183 C C . SER D 1 133 ? 61.628 -20.147 106.249 1.00 26.47 478 SER D C 1
ATOM 9184 O O . SER D 1 133 ? 60.614 -20.395 105.596 1.00 25.73 478 SER D O 1
ATOM 9187 N N . VAL D 1 134 ? 62.694 -20.960 106.277 1.00 26.71 479 VAL D N 1
ATOM 9188 C CA . VAL D 1 134 ? 62.760 -22.232 105.548 1.00 27.58 479 VAL D CA 1
ATOM 9189 C C . VAL D 1 134 ? 61.629 -23.157 105.994 1.00 29.32 479 VAL D C 1
ATOM 9190 O O . VAL D 1 134 ? 61.419 -23.324 107.204 1.00 28.92 479 VAL D O 1
ATOM 9194 N N . GLY D 1 135 ? 60.874 -23.724 105.049 1.00 29.74 480 GLY D N 1
ATOM 9195 C CA . GLY D 1 135 ? 59.751 -24.610 105.432 1.00 29.56 480 GLY D CA 1
ATOM 9196 C C . GLY D 1 135 ? 58.507 -23.987 106.033 1.00 30.51 480 GLY D C 1
ATOM 9197 O O . GLY D 1 135 ? 57.621 -24.690 106.558 1.00 30.98 480 GLY D O 1
ATOM 9198 N N . SER D 1 136 ? 58.392 -22.662 105.948 1.00 28.62 481 SER D N 1
ATOM 9199 C CA . SER D 1 136 ? 57.153 -22.003 106.299 1.00 27.85 481 SER D CA 1
ATOM 9200 C C . SER D 1 136 ? 56.122 -22.368 105.225 1.00 26.77 481 SER D C 1
ATOM 9201 O O . SER D 1 136 ? 56.469 -22.951 104.189 1.00 26.60 481 SER D O 1
ATOM 9204 N N . SER D 1 137 ? 54.872 -22.019 105.473 1.00 27.48 482 SER D N 1
ATOM 9205 C CA . SER D 1 137 ? 53.785 -22.289 104.528 1.00 27.83 482 SER D CA 1
ATOM 9206 C C . SER D 1 137 ? 54.124 -21.838 103.098 1.00 27.45 482 SER D C 1
ATOM 9207 O O . SER D 1 137 ? 53.975 -22.590 102.121 1.00 27.19 482 SER D O 1
ATOM 9210 N N . MET D 1 138 ? 54.583 -20.605 102.964 1.00 26.20 483 MET D N 1
ATOM 9211 C CA . MET D 1 138 ? 54.881 -20.098 101.620 1.00 25.90 483 MET D CA 1
ATOM 9212 C C . MET D 1 138 ? 56.059 -20.760 100.957 1.00 24.88 483 MET D C 1
ATOM 9213 O O . MET D 1 138 ? 56.088 -20.868 99.728 1.00 24.63 483 MET D O 1
ATOM 9218 N N . SER D 1 139 ? 57.025 -21.206 101.770 1.00 24.91 484 SER D N 1
ATOM 9219 C CA . SER D 1 139 ? 58.192 -21.933 101.276 1.00 25.07 484 SER D CA 1
ATOM 9220 C C . SER D 1 139 ? 57.743 -23.286 100.720 1.00 25.64 484 SER D C 1
ATOM 9221 O O . SER D 1 139 ? 58.072 -23.660 99.598 1.00 24.46 484 SER D O 1
ATOM 9224 N N . ARG D 1 140 ? 56.999 -24.022 101.532 1.00 26.85 485 ARG D N 1
ATOM 9225 C CA . ARG D 1 140 ? 56.459 -25.299 101.082 1.00 27.93 485 ARG D CA 1
ATOM 9226 C C . ARG D 1 140 ? 55.549 -25.185 99.842 1.00 27.83 485 ARG D C 1
ATOM 9227 O O . ARG D 1 140 ? 55.749 -25.925 98.869 1.00 29.19 485 ARG D O 1
ATOM 9235 N N . GLN D 1 141 ? 54.579 -24.266 99.872 1.00 26.35 486 GLN D N 1
ATOM 9236 C CA . GLN D 1 141 ? 53.463 -24.272 98.913 1.00 26.65 486 GLN D CA 1
ATOM 9237 C C . GLN D 1 141 ? 53.730 -23.653 97.548 1.00 25.73 486 GLN D C 1
ATOM 9238 O O . GLN D 1 141 ? 53.023 -23.956 96.561 1.00 26.84 486 GLN D O 1
ATOM 9244 N N . THR D 1 142 ? 54.772 -22.842 97.445 1.00 24.18 487 THR D N 1
ATOM 9245 C CA . THR D 1 142 ? 55.234 -22.382 96.136 1.00 23.88 487 THR D CA 1
ATOM 9246 C C . THR D 1 142 ? 55.874 -23.554 95.393 1.00 23.57 487 THR D C 1
ATOM 9247 O O . THR D 1 142 ? 56.360 -24.507 96.031 1.00 24.94 487 THR D O 1
ATOM 9251 N N . HIS D 1 143 ? 55.848 -23.528 94.070 1.00 22.56 488 HIS D N 1
ATOM 9252 C CA . HIS D 1 143 ? 56.449 -24.628 93.238 1.00 22.22 488 HIS D CA 1
ATOM 9253 C C . HIS D 1 143 ? 57.962 -24.706 93.380 1.00 23.43 488 HIS D C 1
ATOM 9254 O O . HIS D 1 143 ? 58.545 -25.802 93.438 1.00 21.96 488 HIS D O 1
ATOM 9261 N N . CYS D 1 144 ? 58.604 -23.531 93.433 1.00 21.89 489 CYS D N 1
ATOM 9262 C CA . CYS D 1 144 ? 60.027 -23.429 93.565 1.00 22.17 489 CYS D CA 1
ATOM 9263 C C . CYS D 1 144 ? 60.318 -22.068 94.202 1.00 21.48 489 CYS D C 1
ATOM 9264 O O . CYS D 1 144 ? 59.398 -21.316 94.473 1.00 22.06 489 CYS D O 1
ATOM 9267 N N . GLY D 1 145 ? 61.579 -21.792 94.486 1.00 21.71 490 GLY D N 1
ATOM 9268 C CA . GLY D 1 145 ? 61.922 -20.532 95.175 1.00 20.71 490 GLY D CA 1
ATOM 9269 C C . GLY D 1 145 ? 63.359 -20.403 95.579 1.00 21.03 490 GLY D C 1
ATOM 9270 O O . GLY D 1 145 ? 64.185 -21.266 95.257 1.00 22.02 490 GLY D O 1
ATOM 9271 N N . VAL D 1 146 ? 63.649 -19.300 96.282 1.00 20.60 491 VAL D N 1
ATOM 9272 C CA . VAL D 1 146 ? 64.968 -19.023 96.839 1.00 20.82 491 VAL D CA 1
ATOM 9273 C C . VAL D 1 146 ? 64.740 -18.709 98.309 1.00 20.71 491 VAL D C 1
ATOM 9274 O O . VAL D 1 146 ? 63.926 -17.845 98.662 1.00 19.90 491 VAL D O 1
ATOM 9278 N N . HIS D 1 147 ? 65.422 -19.439 99.179 1.00 21.17 492 HIS D N 1
ATOM 9279 C CA . HIS D 1 147 ? 65.493 -19.023 100.583 1.00 21.20 492 HIS D CA 1
ATOM 9280 C C . HIS D 1 147 ? 66.547 -17.942 100.727 1.00 21.69 492 HIS D C 1
ATOM 9281 O O . HIS D 1 147 ? 67.689 -18.096 100.284 1.00 20.74 492 HIS D O 1
ATOM 9288 N N . ILE D 1 148 ? 66.174 -16.819 101.336 1.00 21.63 493 ILE D N 1
ATOM 9289 C CA . ILE D 1 148 ? 67.066 -15.666 101.257 1.00 22.83 493 ILE D CA 1
ATOM 9290 C C . ILE D 1 148 ? 68.239 -15.734 102.234 1.00 22.77 493 ILE D C 1
ATOM 9291 O O . ILE D 1 148 ? 69.221 -15.015 102.064 1.00 22.91 493 ILE D O 1
ATOM 9296 N N . ASN D 1 149 ? 68.122 -16.565 103.269 1.00 22.89 494 ASN D N 1
ATOM 9297 C CA . ASN D 1 149 ? 69.272 -16.877 104.154 1.00 23.95 494 ASN D CA 1
ATOM 9298 C C . ASN D 1 149 ? 69.787 -15.633 104.929 1.00 24.27 494 ASN D C 1
ATOM 9299 O O . ASN D 1 149 ? 71.017 -15.422 105.114 1.00 24.25 494 ASN D O 1
ATOM 9304 N N . ALA D 1 150 ? 68.832 -14.813 105.372 1.00 23.95 495 ALA D N 1
ATOM 9305 C CA . ALA D 1 150 ? 69.162 -13.625 106.157 1.00 25.21 495 ALA D CA 1
ATOM 9306 C C . ALA D 1 150 ? 69.358 -13.967 107.652 1.00 26.89 495 ALA D C 1
ATOM 9307 O O . ALA D 1 150 ? 69.883 -13.156 108.415 1.00 27.40 495 ALA D O 1
ATOM 9309 N N . GLY D 1 151 ? 68.907 -15.158 108.056 1.00 28.52 496 GLY D N 1
ATOM 9310 C CA . GLY D 1 151 ? 68.832 -15.530 109.477 1.00 29.54 496 GLY D CA 1
ATOM 9311 C C . GLY D 1 151 ? 67.542 -15.070 110.147 1.00 31.76 496 GLY D C 1
ATOM 9312 O O . GLY D 1 151 ? 66.787 -14.254 109.602 1.00 31.27 496 GLY D O 1
ATOM 9313 N N . PRO D 1 152 ? 67.255 -15.591 111.350 1.00 32.77 497 PRO D N 1
ATOM 9314 C CA . PRO D 1 152 ? 65.986 -15.218 111.963 1.00 33.63 497 PRO D CA 1
ATOM 9315 C C . PRO D 1 152 ? 65.904 -13.723 112.236 1.00 34.34 497 PRO D C 1
ATOM 9316 O O . PRO D 1 152 ? 66.929 -13.081 112.502 1.00 34.17 497 PRO D O 1
ATOM 9320 N N . GLU D 1 153 ? 64.698 -13.172 112.107 1.00 35.46 498 GLU D N 1
ATOM 9321 C CA . GLU D 1 153 ? 64.452 -11.750 112.339 1.00 36.83 498 GLU D CA 1
ATOM 9322 C C . GLU D 1 153 ? 63.541 -11.600 113.558 1.00 38.41 498 GLU D C 1
ATOM 9323 O O . GLU D 1 153 ? 62.394 -12.059 113.544 1.00 39.27 498 GLU D O 1
ATOM 9329 N N . ILE D 1 154 ? 64.059 -10.970 114.617 1.00 39.16 499 ILE D N 1
ATOM 9330 C CA . ILE D 1 154 ? 63.365 -10.909 115.914 1.00 40.51 499 ILE D CA 1
ATOM 9331 C C . ILE D 1 154 ? 62.804 -9.524 116.160 1.00 39.81 499 ILE D C 1
ATOM 9332 O O . ILE D 1 154 ? 61.874 -9.357 116.957 1.00 40.98 499 ILE D O 1
ATOM 9337 N N . GLY D 1 155 ? 63.370 -8.524 115.492 1.00 39.42 500 GLY D N 1
ATOM 9338 C CA . GLY D 1 155 ? 62.812 -7.171 115.515 1.00 37.99 500 GLY D CA 1
ATOM 9339 C C . GLY D 1 155 ? 61.410 -7.178 114.937 1.00 37.40 500 GLY D C 1
ATOM 9340 O O . GLY D 1 155 ? 61.055 -8.052 114.146 1.00 37.77 500 GLY D O 1
ATOM 9341 N N . VAL D 1 156 ? 60.603 -6.204 115.309 1.00 36.63 501 VAL D N 1
ATOM 9342 C CA . VAL D 1 156 ? 59.194 -6.244 114.953 1.00 36.61 501 VAL D CA 1
ATOM 9343 C C . VAL D 1 156 ? 58.974 -5.751 113.518 1.00 35.87 501 VAL D C 1
ATOM 9344 O O . VAL D 1 156 ? 57.922 -5.988 112.931 1.00 36.89 501 VAL D O 1
ATOM 9348 N N . ALA D 1 157 ? 59.974 -5.068 112.967 1.00 33.43 502 ALA D N 1
ATOM 9349 C CA . ALA D 1 157 ? 59.879 -4.496 111.627 1.00 31.44 502 ALA D CA 1
ATOM 9350 C C . ALA D 1 157 ? 61.050 -5.047 110.822 1.00 30.32 502 ALA D C 1
ATOM 9351 O O . ALA D 1 157 ? 62.080 -5.411 111.388 1.00 30.11 502 ALA D O 1
ATOM 9353 N N . SER D 1 158 ? 60.878 -5.161 109.511 1.00 27.90 503 SER D N 1
ATOM 9354 C CA . SER D 1 158 ? 61.875 -5.855 108.725 1.00 26.18 503 SER D CA 1
ATOM 9355 C C . SER D 1 158 ? 62.981 -4.899 108.380 1.00 25.07 503 SER D C 1
ATOM 9356 O O . SER D 1 158 ? 62.728 -3.808 107.852 1.00 25.24 503 SER D O 1
ATOM 9359 N N . THR D 1 159 ? 64.211 -5.305 108.641 1.00 22.71 504 THR D N 1
ATOM 9360 C CA . THR D 1 159 ? 65.364 -4.475 108.317 1.00 21.03 504 THR D CA 1
ATOM 9361 C C . THR D 1 159 ? 66.238 -5.304 107.420 1.00 21.65 504 THR D C 1
ATOM 9362 O O . THR D 1 159 ? 66.197 -5.122 106.176 1.00 20.33 504 THR D O 1
ATOM 9366 N N . LYS D 1 160 ? 66.970 -6.259 107.991 1.00 21.41 505 LYS D N 1
ATOM 9367 C CA . LYS D 1 160 ? 67.790 -7.150 107.146 1.00 21.09 505 LYS D CA 1
ATOM 9368 C C . LYS D 1 160 ? 66.981 -7.955 106.123 1.00 21.06 505 LYS D C 1
ATOM 9369 O O . LYS D 1 160 ? 67.489 -8.247 105.021 1.00 20.59 505 LYS D O 1
ATOM 9375 N N . ALA D 1 161 ? 65.737 -8.295 106.435 1.00 20.17 506 ALA D N 1
ATOM 9376 C CA . ALA D 1 161 ? 64.985 -9.086 105.437 1.00 20.87 506 ALA D CA 1
ATOM 9377 C C . ALA D 1 161 ? 64.721 -8.256 104.186 1.00 19.91 506 ALA D C 1
ATOM 9378 O O . ALA D 1 161 ? 64.684 -8.787 103.080 1.00 19.62 506 ALA D O 1
ATOM 9380 N N . TYR D 1 162 ? 64.549 -6.954 104.345 1.00 18.93 507 TYR D N 1
ATOM 9381 C CA . TYR D 1 162 ? 64.342 -6.099 103.161 1.00 18.26 507 TYR D CA 1
ATOM 9382 C C . TYR D 1 162 ? 65.567 -6.112 102.214 1.00 18.10 507 TYR D C 1
ATOM 9383 O O . TYR D 1 162 ? 65.439 -6.350 100.985 1.00 18.27 507 TYR D O 1
ATOM 9392 N N . THR D 1 163 ? 66.740 -5.818 102.755 1.00 16.49 508 THR D N 1
ATOM 9393 C CA . THR D 1 163 ? 67.973 -5.786 101.912 1.00 17.18 508 THR D CA 1
ATOM 9394 C C . THR D 1 163 ? 68.268 -7.206 101.372 1.00 17.46 508 THR D C 1
ATOM 9395 O O . THR D 1 163 ? 68.669 -7.373 100.193 1.00 16.57 508 THR D O 1
ATOM 9399 N N . SER D 1 164 ? 68.029 -8.234 102.191 1.00 16.81 509 SER D N 1
ATOM 9400 C CA . SER D 1 164 ? 68.230 -9.623 101.698 1.00 16.99 509 SER D CA 1
ATOM 9401 C C . SER D 1 164 ? 67.221 -10.026 100.618 1.00 16.76 509 SER D C 1
ATOM 9402 O O . SER D 1 164 ? 67.611 -10.666 99.613 1.00 17.13 509 SER D O 1
ATOM 9405 N N . GLN D 1 165 ? 65.940 -9.663 100.782 1.00 15.91 510 GLN D N 1
ATOM 9406 C CA . GLN D 1 165 ? 64.905 -9.951 99.742 1.00 16.10 510 GLN D CA 1
ATOM 9407 C C . GLN D 1 165 ? 65.276 -9.193 98.472 1.00 16.29 510 GLN D C 1
ATOM 9408 O O . GLN D 1 165 ? 65.182 -9.729 97.363 1.00 14.70 510 GLN D O 1
ATOM 9414 N N . TYR D 1 166 ? 65.674 -7.931 98.627 1.00 14.91 511 TYR D N 1
ATOM 9415 C CA . TYR D 1 166 ? 66.044 -7.113 97.463 1.00 15.76 511 TYR D CA 1
ATOM 9416 C C . TYR D 1 166 ? 67.223 -7.793 96.715 1.00 15.99 511 TYR D C 1
ATOM 9417 O O . TYR D 1 166 ? 67.216 -7.914 95.440 1.00 16.42 511 TYR D O 1
ATOM 9426 N N . ILE D 1 167 ? 68.225 -8.271 97.466 1.00 14.83 512 ILE D N 1
ATOM 9427 C CA . ILE D 1 167 ? 69.399 -8.919 96.809 1.00 16.50 512 ILE D CA 1
ATOM 9428 C C . ILE D 1 167 ? 68.965 -10.237 96.126 1.00 16.31 512 ILE D C 1
ATOM 9429 O O . ILE D 1 167 ? 69.357 -10.494 94.983 1.00 16.16 512 ILE D O 1
ATOM 9434 N N . ALA D 1 168 ? 68.159 -11.038 96.808 1.00 16.61 513 ALA D N 1
ATOM 9435 C CA . ALA D 1 168 ? 67.599 -12.279 96.185 1.00 17.24 513 ALA D CA 1
ATOM 9436 C C . ALA D 1 168 ? 66.806 -12.017 94.901 1.00 17.05 513 ALA D C 1
ATOM 9437 O O . ALA D 1 168 ? 66.950 -12.746 93.889 1.00 17.82 513 ALA D O 1
ATOM 9439 N N . LEU D 1 169 ? 65.986 -10.968 94.897 1.00 15.27 514 LEU D N 1
ATOM 9440 C CA . LEU D 1 169 ? 65.247 -10.587 93.713 1.00 15.68 514 LEU D CA 1
ATOM 9441 C C . LEU D 1 169 ? 66.165 -10.151 92.571 1.00 16.75 514 LEU D C 1
ATOM 9442 O O . LEU D 1 169 ? 65.953 -10.537 91.406 1.00 16.40 514 LEU D O 1
ATOM 9447 N N . VAL D 1 170 ? 67.195 -9.378 92.895 1.00 15.48 515 VAL D N 1
ATOM 9448 C CA . VAL D 1 170 ? 68.135 -8.971 91.841 1.00 15.99 515 VAL D CA 1
ATOM 9449 C C . VAL D 1 170 ? 68.827 -10.237 91.269 1.00 17.11 515 VAL D C 1
ATOM 9450 O O . VAL D 1 170 ? 68.988 -10.378 90.037 1.00 16.61 515 VAL D O 1
ATOM 9454 N N . MET D 1 171 ? 69.220 -11.162 92.142 1.00 15.65 516 MET D N 1
ATOM 9455 C CA . MET D 1 171 ? 69.847 -12.448 91.671 1.00 17.13 516 MET D CA 1
ATOM 9456 C C . MET D 1 171 ? 68.884 -13.246 90.798 1.00 16.95 516 MET D C 1
ATOM 9457 O O . MET D 1 171 ? 69.292 -13.853 89.799 1.00 15.94 516 MET D O 1
ATOM 9462 N N . PHE D 1 172 ? 67.612 -13.245 91.175 1.00 15.93 517 PHE D N 1
ATOM 9463 C CA . PHE D 1 172 ? 66.581 -13.897 90.371 1.00 17.25 517 PHE D CA 1
ATOM 9464 C C . PHE D 1 172 ? 66.469 -13.250 88.984 1.00 17.25 517 PHE D C 1
ATOM 9465 O O . PHE D 1 172 ? 66.448 -13.949 87.948 1.00 17.23 517 PHE D O 1
ATOM 9473 N N . ALA D 1 173 ? 66.426 -11.920 88.922 1.00 16.41 518 ALA D N 1
ATOM 9474 C CA . ALA D 1 173 ? 66.402 -11.228 87.605 1.00 16.60 518 ALA D CA 1
ATOM 9475 C C . ALA D 1 173 ? 67.655 -11.530 86.763 1.00 16.56 518 ALA D C 1
ATOM 9476 O O . ALA D 1 173 ? 67.558 -11.673 85.522 1.00 17.69 518 ALA D O 1
ATOM 9478 N N . LEU D 1 174 ? 68.809 -11.548 87.408 1.00 17.00 519 LEU D N 1
ATOM 9479 C CA . LEU D 1 174 ? 70.090 -11.900 86.736 1.00 16.86 519 LEU D CA 1
ATOM 9480 C C . LEU D 1 174 ? 69.996 -13.321 86.186 1.00 18.79 519 LEU D C 1
ATOM 9481 O O . LEU D 1 174 ? 70.406 -13.594 85.023 1.00 19.60 519 LEU D O 1
ATOM 9486 N N . SER D 1 175 ? 69.451 -14.226 87.008 1.00 18.22 520 SER D N 1
ATOM 9487 C CA . SER D 1 175 ? 69.325 -15.639 86.579 1.00 19.77 520 SER D CA 1
ATOM 9488 C C . SER D 1 175 ? 68.444 -15.769 85.345 1.00 19.90 520 SER D C 1
ATOM 9489 O O . SER D 1 175 ? 68.781 -16.528 84.420 1.00 22.04 520 SER D O 1
ATOM 9492 N N . LEU D 1 176 ? 67.320 -15.032 85.327 1.00 19.81 521 LEU D N 1
ATOM 9493 C CA . LEU D 1 176 ? 66.365 -15.086 84.214 1.00 20.96 521 LEU D CA 1
ATOM 9494 C C . LEU D 1 176 ? 66.990 -14.559 82.926 1.00 22.32 521 LEU D C 1
ATOM 9495 O O . LEU D 1 176 ? 66.581 -14.933 81.831 1.00 24.49 521 LEU D O 1
ATOM 9500 N N . SER D 1 177 ? 68.010 -13.715 83.045 1.00 20.62 522 SER D N 1
ATOM 9501 C CA . SER D 1 177 ? 68.515 -12.992 81.890 1.00 22.26 522 SER D CA 1
ATOM 9502 C C . SER D 1 177 ? 69.926 -13.467 81.551 1.00 22.15 522 SER D C 1
ATOM 9503 O O . SER D 1 177 ? 70.646 -12.792 80.818 1.00 23.75 522 SER D O 1
ATOM 9506 N N . ASN D 1 178 ? 70.293 -14.637 82.066 1.00 22.82 523 ASN D N 1
ATOM 9507 C CA . ASN D 1 178 ? 71.699 -15.059 81.987 1.00 25.12 523 ASN D CA 1
ATOM 9508 C C . ASN D 1 178 ? 72.029 -15.568 80.548 1.00 27.12 523 ASN D C 1
ATOM 9509 O O . ASN D 1 178 ? 73.175 -15.897 80.264 1.00 29.05 523 ASN D O 1
ATOM 9514 N N . ASP D 1 179 ? 71.059 -15.585 79.649 1.00 27.23 524 ASP D N 1
ATOM 9515 C CA . ASP D 1 179 ? 71.409 -16.052 78.278 1.00 29.68 524 ASP D CA 1
ATOM 9516 C C . ASP D 1 179 ? 71.592 -14.910 77.284 1.00 30.54 524 ASP D C 1
ATOM 9517 O O . ASP D 1 179 ? 71.824 -15.134 76.089 1.00 32.61 524 ASP D O 1
ATOM 9522 N N . SER D 1 180 ? 71.462 -13.673 77.748 1.00 30.06 525 SER D N 1
ATOM 9523 C CA . SER D 1 180 ? 71.448 -12.534 76.825 1.00 29.60 525 SER D CA 1
ATOM 9524 C C . SER D 1 180 ? 72.856 -12.001 76.575 1.00 29.62 525 SER D C 1
ATOM 9525 O O . SER D 1 180 ? 73.529 -11.568 77.494 1.00 26.71 525 SER D O 1
ATOM 9528 N N . ILE D 1 181 ? 73.315 -12.045 75.329 1.00 28.73 526 ILE D N 1
ATOM 9529 C CA . ILE D 1 181 ? 74.603 -11.412 75.001 1.00 28.57 526 ILE D CA 1
ATOM 9530 C C . ILE D 1 181 ? 74.575 -9.856 75.190 1.00 29.80 526 ILE D C 1
ATOM 9531 O O . ILE D 1 181 ? 75.518 -9.264 75.705 1.00 29.05 526 ILE D O 1
ATOM 9536 N N . SER D 1 182 ? 73.498 -9.208 74.758 1.00 30.17 527 SER D N 1
ATOM 9537 C CA . SER D 1 182 ? 73.384 -7.755 74.795 1.00 31.49 527 SER D CA 1
ATOM 9538 C C . SER D 1 182 ? 73.376 -7.202 76.241 1.00 32.14 527 SER D C 1
ATOM 9539 O O . SER D 1 182 ? 73.714 -6.048 76.464 1.00 33.16 527 SER D O 1
ATOM 9542 N N . ARG D 1 183 ? 73.011 -8.037 77.193 1.00 32.14 528 ARG D N 1
ATOM 9543 C CA . ARG D 1 183 ? 72.908 -7.637 78.606 1.00 31.97 528 ARG D CA 1
ATOM 9544 C C . ARG D 1 183 ? 74.049 -8.131 79.434 1.00 30.11 528 ARG D C 1
ATOM 9545 O O . ARG D 1 183 ? 74.057 -7.929 80.648 1.00 28.05 528 ARG D O 1
ATOM 9553 N N . LYS D 1 184 ? 75.013 -8.795 78.788 1.00 27.20 529 LYS D N 1
ATOM 9554 C CA . LYS D 1 184 ? 76.148 -9.323 79.487 1.00 25.81 529 LYS D CA 1
ATOM 9555 C C . LYS D 1 184 ? 76.903 -8.210 80.249 1.00 23.62 529 LYS D C 1
ATOM 9556 O O . LYS D 1 184 ? 77.303 -8.435 81.380 1.00 23.17 529 LYS D O 1
ATOM 9562 N N . GLY D 1 185 ? 77.095 -7.048 79.624 1.00 21.69 530 GLY D N 1
ATOM 9563 C CA . GLY D 1 185 ? 77.855 -5.939 80.276 1.00 21.84 530 GLY D CA 1
ATOM 9564 C C . GLY D 1 185 ? 77.122 -5.453 81.531 1.00 21.73 530 GLY D C 1
ATOM 9565 O O . GLY D 1 185 ? 77.732 -5.207 82.596 1.00 21.70 530 GLY D O 1
ATOM 9566 N N . ARG D 1 186 ? 75.811 -5.346 81.402 1.00 20.79 531 ARG D N 1
ATOM 9567 C CA . ARG D 1 186 ? 74.955 -4.877 82.507 1.00 20.04 531 ARG D CA 1
ATOM 9568 C C . ARG D 1 186 ? 74.967 -5.921 83.609 1.00 20.47 531 ARG D C 1
ATOM 9569 O O . ARG D 1 186 ? 75.019 -5.611 84.800 1.00 18.80 531 ARG D O 1
ATOM 9577 N N . HIS D 1 187 ? 74.898 -7.189 83.253 1.00 20.45 532 HIS D N 1
ATOM 9578 C CA . HIS D 1 187 ? 75.098 -8.235 84.238 1.00 21.01 532 HIS D CA 1
ATOM 9579 C C . HIS D 1 187 ? 76.350 -8.204 85.030 1.00 22.84 532 HIS D C 1
ATOM 9580 O O . HIS D 1 187 ? 76.320 -8.379 86.261 1.00 22.10 532 HIS D O 1
ATOM 9587 N N . GLU D 1 188 ? 77.487 -8.060 84.332 1.00 21.67 533 GLU D N 1
ATOM 9588 C CA . GLU D 1 188 ? 78.749 -7.994 85.019 1.00 24.34 533 GLU D CA 1
ATOM 9589 C C . GLU D 1 188 ? 78.784 -6.773 85.953 1.00 21.96 533 GLU D C 1
ATOM 9590 O O . GLU D 1 188 ? 79.306 -6.849 87.058 1.00 22.63 533 GLU D O 1
ATOM 9596 N N . GLU D 1 189 ? 78.204 -5.687 85.494 1.00 21.12 534 GLU D N 1
ATOM 9597 C CA . GLU D 1 189 ? 78.256 -4.432 86.222 1.00 21.54 534 GLU D CA 1
ATOM 9598 C C . GLU D 1 189 ? 77.521 -4.683 87.542 1.00 21.02 534 GLU D C 1
ATOM 9599 O O . GLU D 1 189 ? 77.998 -4.322 88.606 1.00 21.01 534 GLU D O 1
ATOM 9605 N N . ILE D 1 190 ? 76.329 -5.261 87.455 1.00 19.56 535 ILE D N 1
ATOM 9606 C CA . ILE D 1 190 ? 75.505 -5.459 88.664 1.00 18.06 535 ILE D CA 1
ATOM 9607 C C . ILE D 1 190 ? 76.198 -6.453 89.610 1.00 18.79 535 ILE D C 1
ATOM 9608 O O . ILE D 1 190 ? 76.270 -6.262 90.816 1.00 17.85 535 ILE D O 1
ATOM 9613 N N . ILE D 1 191 ? 76.726 -7.549 89.078 1.00 18.69 536 ILE D N 1
ATOM 9614 C CA . ILE D 1 191 ? 77.371 -8.540 89.908 1.00 19.28 536 ILE D CA 1
ATOM 9615 C C . ILE D 1 191 ? 78.649 -7.984 90.590 1.00 19.66 536 ILE D C 1
ATOM 9616 O O . ILE D 1 191 ? 78.909 -8.256 91.772 1.00 21.02 536 ILE D O 1
ATOM 9621 N N . LYS D 1 192 ? 79.455 -7.206 89.867 1.00 20.39 537 LYS D N 1
ATOM 9622 C CA . LYS D 1 192 ? 80.615 -6.604 90.540 1.00 21.24 537 LYS D CA 1
ATOM 9623 C C . LYS D 1 192 ? 80.157 -5.605 91.639 1.00 20.62 537 LYS D C 1
ATOM 9624 O O . LYS D 1 192 ? 80.778 -5.501 92.699 1.00 21.07 537 LYS D O 1
ATOM 9630 N N . GLY D 1 193 ? 79.063 -4.908 91.362 1.00 20.14 538 GLY D N 1
ATOM 9631 C CA . GLY D 1 193 ? 78.424 -4.016 92.347 1.00 18.99 538 GLY D CA 1
ATOM 9632 C C . GLY D 1 193 ? 77.917 -4.808 93.533 1.00 19.10 538 GLY D C 1
ATOM 9633 O O . GLY D 1 193 ? 78.150 -4.422 94.670 1.00 19.55 538 GLY D O 1
ATOM 9634 N N . LEU D 1 194 ? 77.248 -5.938 93.319 1.00 17.80 539 LEU D N 1
ATOM 9635 C CA . LEU D 1 194 ? 76.827 -6.757 94.453 1.00 17.61 539 LEU D CA 1
ATOM 9636 C C . LEU D 1 194 ? 77.992 -7.175 95.351 1.00 18.78 539 LEU D C 1
ATOM 9637 O O . LEU D 1 194 ? 77.842 -7.278 96.595 1.00 18.73 539 LEU D O 1
ATOM 9642 N N . GLN D 1 195 ? 79.161 -7.440 94.753 1.00 19.05 540 GLN D N 1
ATOM 9643 C CA . GLN D 1 195 ? 80.271 -7.927 95.558 1.00 19.78 540 GLN D CA 1
ATOM 9644 C C . GLN D 1 195 ? 80.634 -6.878 96.602 1.00 20.33 540 GLN D C 1
ATOM 9645 O O . GLN D 1 195 ? 81.090 -7.233 97.691 1.00 20.74 540 GLN D O 1
ATOM 9651 N N . LYS D 1 196 ? 80.438 -5.602 96.254 1.00 20.12 541 LYS D N 1
ATOM 9652 C CA . LYS D 1 196 ? 80.902 -4.530 97.137 1.00 20.20 541 LYS D CA 1
ATOM 9653 C C . LYS D 1 196 ? 79.834 -4.081 98.134 1.00 19.36 541 LYS D C 1
ATOM 9654 O O . LYS D 1 196 ? 80.116 -3.252 99.012 1.00 19.12 541 LYS D O 1
ATOM 9660 N N . ILE D 1 197 ? 78.611 -4.576 97.980 1.00 18.62 542 ILE D N 1
ATOM 9661 C CA . ILE D 1 197 ? 77.505 -4.102 98.852 1.00 18.43 542 ILE D CA 1
ATOM 9662 C C . ILE D 1 197 ? 77.752 -4.341 100.364 1.00 18.61 542 ILE D C 1
ATOM 9663 O O . ILE D 1 197 ? 77.488 -3.437 101.164 1.00 19.76 542 ILE D O 1
ATOM 9668 N N . PRO D 1 198 ? 78.198 -5.540 100.775 1.00 19.30 543 PRO D N 1
ATOM 9669 C CA . PRO D 1 198 ? 78.430 -5.769 102.215 1.00 19.82 543 PRO D CA 1
ATOM 9670 C C . PRO D 1 198 ? 79.349 -4.729 102.874 1.00 20.77 543 PRO D C 1
ATOM 9671 O O . PRO D 1 198 ? 78.976 -4.135 103.896 1.00 21.41 543 PRO D O 1
ATOM 9675 N N . GLU D 1 199 ? 80.482 -4.435 102.237 1.00 20.80 544 GLU D N 1
ATOM 9676 C CA . GLU D 1 199 ? 81.416 -3.464 102.797 1.00 20.84 544 GLU D CA 1
ATOM 9677 C C . GLU D 1 199 ? 80.890 -2.030 102.646 1.00 20.26 544 GLU D C 1
ATOM 9678 O O . GLU D 1 199 ? 81.151 -1.139 103.502 1.00 19.51 544 GLU D O 1
ATOM 9684 N N . GLN D 1 200 ? 80.116 -1.769 101.602 1.00 19.25 545 GLN D N 1
ATOM 9685 C CA . GLN D 1 200 ? 79.478 -0.459 101.485 1.00 17.20 545 GLN D CA 1
ATOM 9686 C C . GLN D 1 200 ? 78.407 -0.273 102.567 1.00 17.83 545 GLN D C 1
ATOM 9687 O O . GLN D 1 200 ? 78.267 0.836 103.095 1.00 17.11 545 GLN D O 1
ATOM 9693 N N . ILE D 1 201 ? 77.679 -1.335 102.902 1.00 18.01 546 ILE D N 1
ATOM 9694 C CA . ILE D 1 201 ? 76.716 -1.248 104.007 1.00 18.48 546 ILE D CA 1
ATOM 9695 C C . ILE D 1 201 ? 77.487 -0.915 105.295 1.00 20.10 546 ILE D C 1
ATOM 9696 O O . ILE D 1 201 ? 77.054 -0.025 106.048 1.00 19.71 546 ILE D O 1
ATOM 9701 N N . LYS D 1 202 ? 78.610 -1.594 105.548 1.00 20.41 547 LYS D N 1
ATOM 9702 C CA . LYS D 1 202 ? 79.459 -1.206 106.704 1.00 23.12 547 LYS D CA 1
ATOM 9703 C C . LYS D 1 202 ? 79.765 0.274 106.713 1.00 23.23 547 LYS D C 1
ATOM 9704 O O . LYS D 1 202 ? 79.691 0.907 107.787 1.00 22.94 547 LYS D O 1
ATOM 9710 N N . GLN D 1 203 ? 80.128 0.826 105.553 1.00 22.14 548 GLN D N 1
ATOM 9711 C CA . GLN D 1 203 ? 80.424 2.251 105.447 1.00 21.94 548 GLN D CA 1
ATOM 9712 C C . GLN D 1 203 ? 79.201 3.088 105.834 1.00 22.59 548 GLN D C 1
ATOM 9713 O O . GLN D 1 203 ? 79.310 4.031 106.588 1.00 21.74 548 GLN D O 1
ATOM 9719 N N . VAL D 1 204 ? 78.026 2.729 105.310 1.00 19.97 549 VAL D N 1
ATOM 9720 C CA . VAL D 1 204 ? 76.831 3.533 105.554 1.00 19.59 549 VAL D CA 1
ATOM 9721 C C . VAL D 1 204 ? 76.476 3.524 107.028 1.00 19.35 549 VAL D C 1
ATOM 9722 O O . VAL D 1 204 ? 75.932 4.518 107.535 1.00 20.23 549 VAL D O 1
ATOM 9726 N N . LEU D 1 205 ? 76.726 2.397 107.699 1.00 18.46 550 LEU D N 1
ATOM 9727 C CA . LEU D 1 205 ? 76.364 2.270 109.140 1.00 19.74 550 LEU D CA 1
ATOM 9728 C C . LEU D 1 205 ? 77.166 3.278 109.975 1.00 20.06 550 LEU D C 1
ATOM 9729 O O . LEU D 1 205 ? 76.803 3.569 111.124 1.00 20.98 550 LEU D O 1
ATOM 9734 N N . LYS D 1 206 ? 78.284 3.749 109.422 1.00 20.83 551 LYS D N 1
ATOM 9735 C CA . LYS D 1 206 ? 79.079 4.802 110.097 1.00 21.97 551 LYS D CA 1
ATOM 9736 C C . LYS D 1 206 ? 78.354 6.155 110.178 1.00 22.01 551 LYS D C 1
ATOM 9737 O O . LYS D 1 206 ? 78.838 7.072 110.856 1.00 23.63 551 LYS D O 1
ATOM 9743 N N . LEU D 1 207 ? 77.225 6.304 109.479 1.00 20.34 552 LEU D N 1
ATOM 9744 C CA . LEU D 1 207 ? 76.383 7.514 109.638 1.00 20.15 552 LEU D CA 1
ATOM 9745 C C . LEU D 1 207 ? 75.601 7.499 110.930 1.00 19.27 552 LEU D C 1
ATOM 9746 O O . LEU D 1 207 ? 74.915 8.479 111.215 1.00 19.24 552 LEU D O 1
ATOM 9751 N N . GLU D 1 208 ? 75.691 6.425 111.711 1.00 17.91 553 GLU D N 1
ATOM 9752 C CA . GLU D 1 208 ? 74.782 6.319 112.867 1.00 18.61 553 GLU D CA 1
ATOM 9753 C C . GLU D 1 208 ? 74.928 7.534 113.795 1.00 19.14 553 GLU D C 1
ATOM 9754 O O . GLU D 1 208 ? 73.911 8.073 114.295 1.00 19.11 553 GLU D O 1
ATOM 9760 N N . ASN D 1 209 ? 76.178 7.933 114.065 1.00 19.37 554 ASN D N 1
ATOM 9761 C CA . ASN D 1 209 ? 76.354 9.082 115.021 1.00 21.12 554 ASN D CA 1
ATOM 9762 C C . ASN D 1 209 ? 75.716 10.383 114.496 1.00 20.50 554 ASN D C 1
ATOM 9763 O O . ASN D 1 209 ? 75.057 11.123 115.250 1.00 21.46 554 ASN D O 1
ATOM 9768 N N . LYS D 1 210 ? 75.918 10.692 113.212 1.00 20.09 555 LYS D N 1
ATOM 9769 C CA . LYS D 1 210 ? 75.284 11.844 112.634 1.00 21.17 555 LYS D CA 1
ATOM 9770 C C . LYS D 1 210 ? 73.760 11.739 112.705 1.00 20.31 555 LYS D C 1
ATOM 9771 O O . LYS D 1 210 ? 73.037 12.732 112.963 1.00 18.87 555 LYS D O 1
ATOM 9777 N N . ILE D 1 211 ? 73.259 10.534 112.479 1.00 19.64 556 ILE D N 1
ATOM 9778 C CA . ILE D 1 211 ? 71.826 10.272 112.568 1.00 19.65 556 ILE D CA 1
ATOM 9779 C C . ILE D 1 211 ? 71.329 10.430 114.032 1.00 20.25 556 ILE D C 1
ATOM 9780 O O . ILE D 1 211 ? 70.271 11.048 114.262 1.00 20.51 556 ILE D O 1
ATOM 9785 N N . LYS D 1 212 ? 72.076 9.915 114.999 1.00 20.25 557 LYS D N 1
ATOM 9786 C CA . LYS D 1 212 ? 71.696 10.118 116.434 1.00 21.50 557 LYS D CA 1
ATOM 9787 C C . LYS D 1 212 ? 71.622 11.626 116.746 1.00 21.44 557 LYS D C 1
ATOM 9788 O O . LYS D 1 212 ? 70.704 12.083 117.417 1.00 23.72 557 LYS D O 1
ATOM 9794 N N . ASP D 1 213 ? 72.594 12.395 116.272 1.00 20.63 558 ASP D N 1
ATOM 9795 C CA . ASP D 1 213 ? 72.580 13.859 116.489 1.00 21.52 558 ASP D CA 1
ATOM 9796 C C . ASP D 1 213 ? 71.320 14.486 115.880 1.00 22.16 558 ASP D C 1
ATOM 9797 O O . ASP D 1 213 ? 70.665 15.364 116.466 1.00 21.15 558 ASP D O 1
ATOM 9802 N N . LEU D 1 214 ? 70.957 14.031 114.681 1.00 20.61 559 LEU D N 1
ATOM 9803 C CA . LEU D 1 214 ? 69.759 14.525 114.035 1.00 22.62 559 LEU D CA 1
ATOM 9804 C C . LEU D 1 214 ? 68.504 14.154 114.833 1.00 22.50 559 LEU D C 1
ATOM 9805 O O . LEU D 1 214 ? 67.594 14.979 114.963 1.00 24.26 559 LEU D O 1
ATOM 9810 N N . CYS D 1 215 ? 68.464 12.944 115.367 1.00 22.18 560 CYS D N 1
ATOM 9811 C CA . CYS D 1 215 ? 67.283 12.466 116.086 1.00 22.94 560 CYS D CA 1
ATOM 9812 C C . CYS D 1 215 ? 67.202 13.049 117.495 1.00 24.54 560 CYS D C 1
ATOM 9813 O O . CYS D 1 215 ? 66.161 12.891 118.144 1.00 25.47 560 CYS D O 1
ATOM 9816 N N . ASN D 1 216 ? 68.307 13.618 117.993 1.00 24.90 561 ASN D N 1
ATOM 9817 C CA . ASN D 1 216 ? 68.288 14.348 119.300 1.00 25.81 561 ASN D CA 1
ATOM 9818 C C . ASN D 1 216 ? 67.717 15.743 119.126 1.00 26.63 561 ASN D C 1
ATOM 9819 O O . ASN D 1 216 ? 67.318 16.381 120.120 1.00 27.01 561 ASN D O 1
ATOM 9824 N N . SER D 1 217 ? 67.747 16.270 117.900 1.00 26.95 562 SER D N 1
ATOM 9825 C CA . SER D 1 217 ? 67.160 17.582 117.621 1.00 27.92 562 SER D CA 1
ATOM 9826 C C . SER D 1 217 ? 65.635 17.572 117.730 1.00 29.12 562 SER D C 1
ATOM 9827 O O . SER D 1 217 ? 64.992 16.534 118.044 1.00 28.72 562 SER D O 1
ATOM 9830 N N . SER D 1 218 ? 65.043 18.730 117.458 1.00 30.04 563 SER D N 1
ATOM 9831 C CA . SER D 1 218 ? 63.591 18.832 117.517 1.00 32.41 563 SER D CA 1
ATOM 9832 C C . SER D 1 218 ? 62.917 18.040 116.372 1.00 32.02 563 SER D C 1
ATOM 9833 O O . SER D 1 218 ? 61.673 17.941 116.330 1.00 32.49 563 SER D O 1
ATOM 9836 N N . LEU D 1 219 ? 63.717 17.454 115.461 1.00 31.39 564 LEU D N 1
ATOM 9837 C CA . LEU D 1 219 ? 63.175 16.412 114.587 1.00 30.26 564 LEU D CA 1
ATOM 9838 C C . LEU D 1 219 ? 62.333 15.394 115.378 1.00 30.23 564 LEU D C 1
ATOM 9839 O O . LEU D 1 219 ? 61.313 14.917 114.885 1.00 31.13 564 LEU D O 1
ATOM 9844 N N . ASN D 1 220 ? 62.740 15.067 116.597 1.00 29.16 565 ASN D N 1
ATOM 9845 C CA . ASN D 1 220 ? 62.047 14.028 117.334 1.00 29.48 565 ASN D CA 1
ATOM 9846 C C . ASN D 1 220 ? 60.703 14.431 117.936 1.00 30.24 565 ASN D C 1
ATOM 9847 O O . ASN D 1 220 ? 60.005 13.588 118.475 1.00 30.50 565 ASN D O 1
ATOM 9852 N N . ASP D 1 221 ? 60.326 15.703 117.836 1.00 32.27 566 ASP D N 1
ATOM 9853 C CA . ASP D 1 221 ? 58.971 16.073 118.286 1.00 34.64 566 ASP D CA 1
ATOM 9854 C C . ASP D 1 221 ? 58.132 16.628 117.166 1.00 34.84 566 ASP D C 1
ATOM 9855 O O . ASP D 1 221 ? 57.177 17.391 117.387 1.00 35.14 566 ASP D O 1
ATOM 9860 N N . GLN D 1 222 ? 58.466 16.198 115.950 1.00 33.47 567 GLN D N 1
ATOM 9861 C CA . GLN D 1 222 ? 57.654 16.484 114.793 1.00 33.20 567 GLN D CA 1
ATOM 9862 C C . GLN D 1 222 ? 56.470 15.527 114.752 1.00 31.86 567 GLN D C 1
ATOM 9863 O O . GLN D 1 222 ? 56.552 14.427 115.273 1.00 31.32 567 GLN D O 1
ATOM 9869 N N . LYS D 1 223 ? 55.377 15.986 114.157 1.00 31.69 568 LYS D N 1
ATOM 9870 C CA . LYS D 1 223 ? 54.177 15.177 113.974 1.00 32.35 568 LYS D CA 1
ATOM 9871 C C . LYS D 1 223 ? 54.228 14.374 112.668 1.00 31.44 568 LYS D C 1
ATOM 9872 O O . LYS D 1 223 ? 53.539 13.383 112.549 1.00 31.36 568 LYS D O 1
ATOM 9878 N N . SER D 1 224 ? 55.018 14.835 111.699 1.00 31.06 569 SER D N 1
ATOM 9879 C CA . SER D 1 224 ? 55.094 14.158 110.386 1.00 30.54 569 SER D CA 1
ATOM 9880 C C . SER D 1 224 ? 56.445 14.331 109.771 1.00 29.36 569 SER D C 1
ATOM 9881 O O . SER D 1 224 ? 57.165 15.290 110.062 1.00 29.26 569 SER D O 1
ATOM 9884 N N . LEU D 1 225 ? 56.772 13.431 108.850 1.00 27.27 570 LEU D N 1
ATOM 9885 C CA . LEU D 1 225 ? 58.010 13.547 108.154 1.00 24.99 570 LEU D CA 1
ATOM 9886 C C . LEU D 1 225 ? 57.669 13.070 106.736 1.00 24.16 570 LEU D C 1
ATOM 9887 O O . LEU D 1 225 ? 57.066 12.011 106.596 1.00 23.91 570 LEU D O 1
ATOM 9892 N N . LEU D 1 226 ? 58.001 13.878 105.726 1.00 22.76 571 LEU D N 1
ATOM 9893 C CA . LEU D 1 226 ? 57.699 13.582 104.312 1.00 21.32 571 LEU D CA 1
ATOM 9894 C C . LEU D 1 226 ? 58.989 13.093 103.681 1.00 19.80 571 LEU D C 1
ATOM 9895 O O . LEU D 1 226 ? 60.074 13.599 103.979 1.00 19.27 571 LEU D O 1
ATOM 9900 N N . LEU D 1 227 ? 58.899 12.093 102.808 1.00 18.89 572 LEU D N 1
ATOM 9901 C CA . LEU D 1 227 ? 60.101 11.615 102.154 1.00 19.23 572 LEU D CA 1
ATOM 9902 C C . LEU D 1 227 ? 59.848 11.703 100.676 1.00 20.02 572 LEU D C 1
ATOM 9903 O O . LEU D 1 227 ? 58.806 11.227 100.227 1.00 21.20 572 LEU D O 1
ATOM 9908 N N . LEU D 1 228 ? 60.773 12.313 99.939 1.00 19.25 573 LEU D N 1
ATOM 9909 C CA . LEU D 1 228 ? 60.555 12.580 98.510 1.00 19.89 573 LEU D CA 1
ATOM 9910 C C . LEU D 1 228 ? 61.509 11.682 97.728 1.00 19.12 573 LEU D C 1
ATOM 9911 O O . LEU D 1 228 ? 62.669 11.654 98.033 1.00 19.67 573 LEU D O 1
ATOM 9916 N N . GLY D 1 229 ? 61.011 10.925 96.754 1.00 19.88 574 GLY D N 1
ATOM 9917 C CA . GLY D 1 229 ? 61.902 10.057 95.949 1.00 19.07 574 GLY D CA 1
ATOM 9918 C C . GLY D 1 229 ? 61.255 9.797 94.605 1.00 19.47 574 GLY D C 1
ATOM 9919 O O . GLY D 1 229 ? 60.050 10.051 94.412 1.00 19.11 574 GLY D O 1
ATOM 9920 N N . ARG D 1 230 ? 62.045 9.319 93.645 1.00 17.79 575 ARG D N 1
ATOM 9921 C CA . ARG D 1 230 ? 61.479 9.094 92.338 1.00 18.62 575 ARG D CA 1
ATOM 9922 C C . ARG D 1 230 ? 62.328 7.970 91.748 1.00 18.00 575 ARG D C 1
ATOM 9923 O O . ARG D 1 230 ? 63.420 7.670 92.246 1.00 17.89 575 ARG D O 1
ATOM 9931 N N . GLY D 1 231 ? 61.797 7.311 90.722 1.00 18.45 576 GLY D N 1
ATOM 9932 C CA . GLY D 1 231 ? 62.542 6.228 90.065 1.00 17.14 576 GLY D CA 1
ATOM 9933 C C . GLY D 1 231 ? 62.898 5.093 91.022 1.00 16.74 576 GLY D C 1
ATOM 9934 O O . GLY D 1 231 ? 62.020 4.597 91.790 1.00 16.67 576 GLY D O 1
ATOM 9935 N N . TYR D 1 232 ? 64.163 4.664 90.968 1.00 15.06 577 TYR D N 1
ATOM 9936 C CA . TYR D 1 232 ? 64.623 3.548 91.812 1.00 14.29 577 TYR D CA 1
ATOM 9937 C C . TYR D 1 232 ? 64.342 3.890 93.294 1.00 15.38 577 TYR D C 1
ATOM 9938 O O . TYR D 1 232 ? 64.190 2.978 94.125 1.00 13.67 577 TYR D O 1
ATOM 9947 N N . GLN D 1 233 ? 64.408 5.183 93.629 1.00 15.40 578 GLN D N 1
ATOM 9948 C CA . GLN D 1 233 ? 64.289 5.554 95.064 1.00 15.94 578 GLN D CA 1
ATOM 9949 C C . GLN D 1 233 ? 62.879 5.797 95.557 1.00 17.60 578 GLN D C 1
ATOM 9950 O O . GLN D 1 233 ? 62.698 6.092 96.764 1.00 16.11 578 GLN D O 1
ATOM 9956 N N . PHE D 1 234 ? 61.874 5.645 94.689 1.00 17.20 579 PHE D N 1
ATOM 9957 C CA . PHE D 1 234 ? 60.486 5.806 95.212 1.00 17.49 579 PHE D CA 1
ATOM 9958 C C . PHE D 1 234 ? 60.192 4.690 96.212 1.00 17.74 579 PHE D C 1
ATOM 9959 O O . PHE D 1 234 ? 59.603 4.954 97.284 1.00 17.78 579 PHE D O 1
ATOM 9967 N N . ALA D 1 235 ? 60.571 3.440 95.901 1.00 16.66 580 ALA D N 1
ATOM 9968 C CA . ALA D 1 235 ? 60.370 2.343 96.864 1.00 16.35 580 ALA D CA 1
ATOM 9969 C C . ALA D 1 235 ? 61.028 2.663 98.242 1.00 16.71 580 ALA D C 1
ATOM 9970 O O . ALA D 1 235 ? 60.481 2.286 99.279 1.00 17.59 580 ALA D O 1
ATOM 9972 N N . THR D 1 236 ? 62.212 3.288 98.219 1.00 16.37 581 THR D N 1
ATOM 9973 C CA . THR D 1 236 ? 62.976 3.609 99.433 1.00 15.64 581 THR D CA 1
ATOM 9974 C C . THR D 1 236 ? 62.195 4.633 100.231 1.00 14.52 581 THR D C 1
ATOM 9975 O O . THR D 1 236 ? 62.089 4.498 101.458 1.00 16.80 581 THR D O 1
ATOM 9979 N N . ALA D 1 237 ? 61.581 5.565 99.532 1.00 14.54 582 ALA D N 1
ATOM 9980 C CA . ALA D 1 237 ? 60.739 6.596 100.208 1.00 15.63 582 ALA D CA 1
ATOM 9981 C C . ALA D 1 237 ? 59.508 5.945 100.864 1.00 16.19 582 ALA D C 1
ATOM 9982 O O . ALA D 1 237 ? 59.153 6.258 102.001 1.00 17.35 582 ALA D O 1
ATOM 9984 N N . LEU D 1 238 ? 58.877 4.989 100.186 1.00 16.99 583 LEU D N 1
ATOM 9985 C CA . LEU D 1 238 ? 57.705 4.303 100.720 1.00 16.70 583 LEU D CA 1
ATOM 9986 C C . LEU D 1 238 ? 58.103 3.447 101.923 1.00 17.46 583 LEU D C 1
ATOM 9987 O O . LEU D 1 238 ? 57.369 3.389 102.917 1.00 17.55 583 LEU D O 1
ATOM 9992 N N . GLU D 1 239 ? 59.260 2.789 101.843 1.00 16.39 584 GLU D N 1
ATOM 9993 C CA . GLU D 1 239 ? 59.738 1.929 102.929 1.00 17.04 584 GLU D CA 1
ATOM 9994 C C . GLU D 1 239 ? 60.187 2.761 104.125 1.00 17.30 584 GLU D C 1
ATOM 9995 O O . GLU D 1 239 ? 59.906 2.371 105.271 1.00 17.14 584 GLU D O 1
ATOM 10001 N N . GLY D 1 240 ? 60.828 3.892 103.844 1.00 16.67 585 GLY D N 1
ATOM 10002 C CA . GLY D 1 240 ? 61.181 4.862 104.920 1.00 18.11 585 GLY D CA 1
ATOM 10003 C C . GLY D 1 240 ? 59.926 5.314 105.669 1.00 19.35 585 GLY D C 1
ATOM 10004 O O . GLY D 1 240 ? 59.875 5.277 106.923 1.00 19.33 585 GLY D O 1
ATOM 10005 N N . ALA D 1 241 ? 58.906 5.727 104.920 1.00 19.41 586 ALA D N 1
ATOM 10006 C CA . ALA D 1 241 ? 57.669 6.180 105.533 1.00 20.99 586 ALA D CA 1
ATOM 10007 C C . ALA D 1 241 ? 57.048 5.081 106.373 1.00 21.10 586 ALA D C 1
ATOM 10008 O O . ALA D 1 241 ? 56.573 5.321 107.498 1.00 22.10 586 ALA D O 1
ATOM 10010 N N . LEU D 1 242 ? 57.037 3.854 105.859 1.00 21.02 587 LEU D N 1
ATOM 10011 C CA . LEU D 1 242 ? 56.508 2.731 106.677 1.00 20.75 587 LEU D CA 1
ATOM 10012 C C . LEU D 1 242 ? 57.301 2.531 107.958 1.00 21.60 587 LEU D C 1
ATOM 10013 O O . LEU D 1 242 ? 56.729 2.282 109.046 1.00 22.86 587 LEU D O 1
ATOM 10018 N N . LYS D 1 243 ? 58.620 2.666 107.882 1.00 21.33 588 LYS D N 1
ATOM 10019 C CA . LYS D 1 243 ? 59.451 2.428 109.066 1.00 22.72 588 LYS D CA 1
ATOM 10020 C C . LYS D 1 243 ? 59.148 3.530 110.098 1.00 23.48 588 LYS D C 1
ATOM 10021 O O . LYS D 1 243 ? 59.014 3.262 111.286 1.00 25.54 588 LYS D O 1
ATOM 10027 N N . ILE D 1 244 ? 59.022 4.763 109.629 1.00 23.53 589 ILE D N 1
ATOM 10028 C CA . ILE D 1 244 ? 58.752 5.889 110.534 1.00 24.20 589 ILE D CA 1
ATOM 10029 C C . ILE D 1 244 ? 57.382 5.715 111.243 1.00 25.61 589 ILE D C 1
ATOM 10030 O O . ILE D 1 244 ? 57.287 5.893 112.486 1.00 24.96 589 ILE D O 1
ATOM 10035 N N . LYS D 1 245 ? 56.370 5.266 110.491 1.00 24.35 590 LYS D N 1
ATOM 10036 C CA . LYS D 1 245 ? 55.066 4.939 111.063 1.00 26.18 590 LYS D CA 1
ATOM 10037 C C . LYS D 1 245 ? 55.090 3.745 112.020 1.00 27.31 590 LYS D C 1
ATOM 10038 O O . LYS D 1 245 ? 54.585 3.886 113.155 1.00 28.20 590 LYS D O 1
ATOM 10044 N N . GLU D 1 246 ? 55.680 2.617 111.606 1.00 26.76 591 GLU D N 1
ATOM 10045 C CA A GLU D 1 246 ? 55.621 1.366 112.383 0.50 27.77 591 GLU D CA 1
ATOM 10046 C CA B GLU D 1 246 ? 55.624 1.374 112.388 0.50 27.88 591 GLU D CA 1
ATOM 10047 C C . GLU D 1 246 ? 56.506 1.399 113.636 1.00 28.11 591 GLU D C 1
ATOM 10048 O O . GLU D 1 246 ? 56.176 0.787 114.631 1.00 29.55 591 GLU D O 1
ATOM 10059 N N . ILE D 1 247 ? 57.622 2.121 113.574 1.00 28.12 592 ILE D N 1
ATOM 10060 C CA . ILE D 1 247 ? 58.640 2.076 114.625 1.00 29.47 592 ILE D CA 1
ATOM 10061 C C . ILE D 1 247 ? 58.578 3.349 115.481 1.00 29.35 592 ILE D C 1
ATOM 10062 O O . ILE D 1 247 ? 58.450 3.290 116.713 1.00 29.40 592 ILE D O 1
ATOM 10067 N N . SER D 1 248 ? 58.701 4.483 114.808 1.00 27.78 593 SER D N 1
ATOM 10068 C CA . SER D 1 248 ? 58.781 5.793 115.470 1.00 27.97 593 SER D CA 1
ATOM 10069 C C . SER D 1 248 ? 57.444 6.331 115.951 1.00 28.62 593 SER D C 1
ATOM 10070 O O . SER D 1 248 ? 57.433 7.312 116.700 1.00 28.58 593 SER D O 1
ATOM 10073 N N . TYR D 1 249 ? 56.340 5.710 115.533 1.00 28.89 594 TYR D N 1
ATOM 10074 C CA . TYR D 1 249 ? 54.979 6.272 115.714 1.00 31.20 594 TYR D CA 1
ATOM 10075 C C . TYR D 1 249 ? 54.840 7.755 115.329 1.00 30.95 594 TYR D C 1
ATOM 10076 O O . TYR D 1 249 ? 54.253 8.571 116.058 1.00 30.69 594 TYR D O 1
ATOM 10085 N N . MET D 1 250 ? 55.381 8.115 114.175 1.00 28.68 595 MET D N 1
ATOM 10086 C CA . MET D 1 250 ? 55.267 9.453 113.685 1.00 28.88 595 MET D CA 1
ATOM 10087 C C . MET D 1 250 ? 54.608 9.293 112.327 1.00 28.75 595 MET D C 1
ATOM 10088 O O . MET D 1 250 ? 54.917 8.350 111.583 1.00 28.63 595 MET D O 1
ATOM 10093 N N . HIS D 1 251 ? 53.719 10.202 111.968 1.00 27.17 596 HIS D N 1
ATOM 10094 C CA . HIS D 1 251 ? 53.098 10.078 110.645 1.00 26.53 596 HIS D CA 1
ATOM 10095 C C . HIS D 1 251 ? 54.172 10.291 109.601 1.00 25.04 596 HIS D C 1
ATOM 10096 O O . HIS D 1 251 ? 55.073 11.078 109.795 1.00 24.53 596 HIS D O 1
ATOM 10103 N N . SER D 1 252 ? 54.096 9.582 108.481 1.00 24.73 597 SER D N 1
ATOM 10104 C CA . SER D 1 252 ? 55.064 9.838 107.424 1.00 22.86 597 SER D CA 1
ATOM 10105 C C . SER D 1 252 ? 54.417 9.457 106.096 1.00 22.45 597 SER D C 1
ATOM 10106 O O . SER D 1 252 ? 53.549 8.591 106.072 1.00 22.84 597 SER D O 1
ATOM 10109 N N . GLU D 1 253 ? 54.835 10.104 105.015 1.00 22.35 598 GLU D N 1
ATOM 10110 C CA . GLU D 1 253 ? 54.330 9.740 103.677 1.00 21.92 598 GLU D CA 1
ATOM 10111 C C . GLU D 1 253 ? 55.503 9.743 102.731 1.00 22.26 598 GLU D C 1
ATOM 10112 O O . GLU D 1 253 ? 56.356 10.657 102.791 1.00 21.14 598 GLU D O 1
ATOM 10118 N N . GLY D 1 254 ? 55.560 8.729 101.860 1.00 20.94 599 GLY D N 1
ATOM 10119 C CA . GLY D 1 254 ? 56.536 8.724 100.791 1.00 21.97 599 GLY D CA 1
ATOM 10120 C C . GLY D 1 254 ? 55.869 9.308 99.548 1.00 22.40 599 GLY D C 1
ATOM 10121 O O . GLY D 1 254 ? 54.801 8.842 99.138 1.00 24.61 599 GLY D O 1
ATOM 10122 N N . VAL D 1 255 ? 56.478 10.342 98.981 1.00 23.43 600 VAL D N 1
ATOM 10123 C CA . VAL D 1 255 ? 55.872 11.201 97.964 1.00 23.84 600 VAL D CA 1
ATOM 10124 C C . VAL D 1 255 ? 56.681 11.085 96.676 1.00 24.07 600 VAL D C 1
ATOM 10125 O O . VAL D 1 255 ? 57.912 11.197 96.724 1.00 23.99 600 VAL D O 1
ATOM 10129 N N . LEU D 1 256 ? 56.014 10.854 95.543 1.00 24.26 601 LEU D N 1
ATOM 10130 C CA . LEU D 1 256 ? 56.734 10.911 94.259 1.00 24.37 601 LEU D CA 1
ATOM 10131 C C . LEU D 1 256 ? 57.177 12.341 94.012 1.00 23.90 601 LEU D C 1
ATOM 10132 O O . LEU D 1 256 ? 56.375 13.249 93.736 1.00 24.70 601 LEU D O 1
ATOM 10137 N N . ALA D 1 257 ? 58.479 12.540 94.049 1.00 23.08 602 ALA D N 1
ATOM 10138 C CA . ALA D 1 257 ? 59.039 13.872 94.045 1.00 24.09 602 ALA D CA 1
ATOM 10139 C C . ALA D 1 257 ? 58.671 14.723 92.834 1.00 25.27 602 ALA D C 1
ATOM 10140 O O . ALA D 1 257 ? 58.930 14.351 91.680 1.00 25.90 602 ALA D O 1
ATOM 10142 N N . GLY D 1 258 ? 58.055 15.878 93.087 1.00 25.72 603 GLY D N 1
ATOM 10143 C CA . GLY D 1 258 ? 57.824 16.858 92.021 1.00 26.82 603 GLY D CA 1
ATOM 10144 C C . GLY D 1 258 ? 56.645 16.502 91.127 1.00 28.45 603 GLY D C 1
ATOM 10145 O O . GLY D 1 258 ? 56.424 17.119 90.051 1.00 29.98 603 GLY D O 1
ATOM 10146 N N . GLU D 1 259 ? 55.879 15.495 91.537 1.00 28.24 604 GLU D N 1
ATOM 10147 C CA . GLU D 1 259 ? 54.778 15.043 90.709 1.00 29.89 604 GLU D CA 1
ATOM 10148 C C . GLU D 1 259 ? 53.687 16.090 90.716 1.00 32.13 604 GLU D C 1
ATOM 10149 O O . GLU D 1 259 ? 53.157 16.427 89.658 1.00 32.06 604 GLU D O 1
ATOM 10155 N N . LEU D 1 260 ? 53.359 16.602 91.902 1.00 32.99 605 LEU D N 1
ATOM 10156 C CA . LEU D 1 260 ? 52.400 17.696 91.984 1.00 35.97 605 LEU D CA 1
ATOM 10157 C C . LEU D 1 260 ? 53.090 19.065 92.043 1.00 35.90 605 LEU D C 1
ATOM 10158 O O . LEU D 1 260 ? 53.836 19.340 93.010 1.00 38.08 605 LEU D O 1
ATOM 10163 N N . PRO D 1 273 ? 59.536 18.788 108.143 1.00 30.68 618 PRO D N 1
ATOM 10164 C CA . PRO D 1 273 ? 60.719 17.929 108.007 1.00 28.57 618 PRO D CA 1
ATOM 10165 C C . PRO D 1 273 ? 60.603 17.081 106.759 1.00 26.86 618 PRO D C 1
ATOM 10166 O O . PRO D 1 273 ? 59.626 16.371 106.572 1.00 24.36 618 PRO D O 1
ATOM 10170 N N . ILE D 1 274 ? 61.609 17.191 105.910 1.00 25.43 619 ILE D N 1
ATOM 10171 C CA . ILE D 1 274 ? 61.552 16.527 104.613 1.00 22.93 619 ILE D CA 1
ATOM 10172 C C . ILE D 1 274 ? 62.852 15.780 104.445 1.00 21.58 619 ILE D C 1
ATOM 10173 O O . ILE D 1 274 ? 63.914 16.320 104.759 1.00 21.37 619 ILE D O 1
ATOM 10178 N N . ILE D 1 275 ? 62.764 14.521 103.990 1.00 20.53 620 ILE D N 1
ATOM 10179 C CA . ILE D 1 275 ? 63.959 13.768 103.596 1.00 20.85 620 ILE D CA 1
ATOM 10180 C C . ILE D 1 275 ? 63.828 13.570 102.094 1.00 20.91 620 ILE D C 1
ATOM 10181 O O . ILE D 1 275 ? 62.754 13.165 101.636 1.00 20.80 620 ILE D O 1
ATOM 10186 N N . ALA D 1 276 ? 64.874 13.920 101.343 1.00 19.64 621 ALA D N 1
ATOM 10187 C CA . ALA D 1 276 ? 64.816 13.746 99.893 1.00 18.54 621 ALA D CA 1
ATOM 10188 C C . ALA D 1 276 ? 65.937 12.780 99.495 1.00 18.85 621 ALA D C 1
ATOM 10189 O O . ALA D 1 276 ? 67.077 12.905 99.983 1.00 17.59 621 ALA D O 1
ATOM 10191 N N . PHE D 1 277 ? 65.629 11.833 98.576 1.00 17.17 622 PHE D N 1
ATOM 10192 C CA . PHE D 1 277 ? 66.676 10.959 98.024 1.00 17.37 622 PHE D CA 1
ATOM 10193 C C . PHE D 1 277 ? 67.193 11.614 96.768 1.00 16.57 622 PHE D C 1
ATOM 10194 O O . PHE D 1 277 ? 66.416 11.900 95.858 1.00 17.38 622 PHE D O 1
ATOM 10202 N N . ALA D 1 278 ? 68.494 11.903 96.739 1.00 16.51 623 ALA D N 1
ATOM 10203 C CA . ALA D 1 278 ? 69.077 12.688 95.631 1.00 17.35 623 ALA D CA 1
ATOM 10204 C C . ALA D 1 278 ? 70.390 12.027 95.175 1.00 18.71 623 ALA D C 1
ATOM 10205 O O . ALA D 1 278 ? 71.313 12.708 94.676 1.00 19.14 623 ALA D O 1
ATOM 10207 N N . THR D 1 279 ? 70.471 10.697 95.369 1.00 18.85 624 THR D N 1
ATOM 10208 C CA . THR D 1 279 ? 71.582 9.902 94.840 1.00 18.57 624 THR D CA 1
ATOM 10209 C C . THR D 1 279 ? 71.493 9.914 93.323 1.00 19.16 624 THR D C 1
ATOM 10210 O O . THR D 1 279 ? 70.414 10.106 92.754 1.00 18.41 624 THR D O 1
ATOM 10214 N N . ARG D 1 280 ? 72.624 9.710 92.646 1.00 18.82 625 ARG D N 1
ATOM 10215 C CA . ARG D 1 280 ? 72.678 9.926 91.201 1.00 20.24 625 ARG D CA 1
ATOM 10216 C C . ARG D 1 280 ? 71.739 9.076 90.343 1.00 20.19 625 ARG D C 1
ATOM 10217 O O . ARG D 1 280 ? 71.263 9.524 89.303 1.00 21.16 625 ARG D O 1
ATOM 10225 N N . ASP D 1 281 ? 71.455 7.878 90.819 1.00 19.14 626 ASP D N 1
ATOM 10226 C CA . ASP D 1 281 ? 70.574 6.916 90.130 1.00 19.90 626 ASP D CA 1
ATOM 10227 C C . ASP D 1 281 ? 69.153 7.464 89.946 1.00 20.37 626 ASP D C 1
ATOM 10228 O O . ASP D 1 281 ? 68.427 7.048 89.025 1.00 21.40 626 ASP D O 1
ATOM 10233 N N . SER D 1 282 ? 68.762 8.391 90.819 1.00 19.72 627 SER D N 1
ATOM 10234 C CA . SER D 1 282 ? 67.395 8.911 90.852 1.00 20.14 627 SER D CA 1
ATOM 10235 C C . SER D 1 282 ? 67.375 10.422 91.004 1.00 20.89 627 SER D C 1
ATOM 10236 O O . SER D 1 282 ? 66.389 10.975 91.483 1.00 21.91 627 SER D O 1
ATOM 10239 N N . LEU D 1 283 ? 68.410 11.094 90.483 1.00 21.32 628 LEU D N 1
ATOM 10240 C CA . LEU D 1 283 ? 68.481 12.554 90.488 1.00 22.11 628 LEU D CA 1
ATOM 10241 C C . LEU D 1 283 ? 67.813 13.172 89.263 1.00 22.47 628 LEU D C 1
ATOM 10242 O O . LEU D 1 283 ? 68.486 13.689 88.348 1.00 22.75 628 LEU D O 1
ATOM 10247 N N . PHE D 1 284 ? 66.490 13.124 89.238 1.00 20.59 629 PHE D N 1
ATOM 10248 C CA . PHE D 1 284 ? 65.721 13.615 88.107 1.00 20.40 629 PHE D CA 1
ATOM 10249 C C . PHE D 1 284 ? 65.526 15.106 88.213 1.00 20.89 629 PHE D C 1
ATOM 10250 O O . PHE D 1 284 ? 65.484 15.643 89.312 1.00 21.01 629 PHE D O 1
ATOM 10258 N N . PRO D 1 285 ? 65.300 15.776 87.072 1.00 23.02 630 PRO D N 1
ATOM 10259 C CA . PRO D 1 285 ? 64.884 17.180 87.142 1.00 23.58 630 PRO D CA 1
ATOM 10260 C C . PRO D 1 285 ? 63.744 17.426 88.127 1.00 23.45 630 PRO D C 1
ATOM 10261 O O . PRO D 1 285 ? 63.804 18.401 88.884 1.00 25.05 630 PRO D O 1
ATOM 10265 N N . LYS D 1 286 ? 62.740 16.557 88.174 1.00 23.43 631 LYS D N 1
ATOM 10266 C CA . LYS D 1 286 ? 61.605 16.788 89.112 1.00 24.12 631 LYS D CA 1
ATOM 10267 C C . LYS D 1 286 ? 62.033 16.685 90.566 1.00 23.35 631 LYS D C 1
ATOM 10268 O O . LYS D 1 286 ? 61.424 17.340 91.451 1.00 22.49 631 LYS D O 1
ATOM 10274 N N . VAL D 1 287 ? 63.049 15.870 90.845 1.00 22.03 632 VAL D N 1
ATOM 10275 C CA . VAL D 1 287 ? 63.591 15.795 92.211 1.00 21.84 632 VAL D CA 1
ATOM 10276 C C . VAL D 1 287 ? 64.309 17.123 92.556 1.00 23.26 632 VAL D C 1
ATOM 10277 O O . VAL D 1 287 ? 64.113 17.720 93.632 1.00 23.18 632 VAL D O 1
ATOM 10281 N N . MET D 1 288 ? 65.157 17.588 91.646 1.00 24.27 633 MET D N 1
ATOM 10282 C CA . MET D 1 288 ? 65.803 18.876 91.856 1.00 26.42 633 MET D CA 1
ATOM 10283 C C . MET D 1 288 ? 64.769 19.981 92.050 1.00 27.62 633 MET D C 1
ATOM 10284 O O . MET D 1 288 ? 64.892 20.801 92.983 1.00 27.32 633 MET D O 1
ATOM 10289 N N . SER D 1 289 ? 63.721 19.970 91.232 1.00 28.15 634 SER D N 1
ATOM 10290 C CA . SER D 1 289 ? 62.713 21.023 91.290 1.00 29.76 634 SER D CA 1
ATOM 10291 C C . SER D 1 289 ? 61.959 20.989 92.627 1.00 30.10 634 SER D C 1
ATOM 10292 O O . SER D 1 289 ? 61.644 22.058 93.220 1.00 30.36 634 SER D O 1
ATOM 10295 N N . ALA D 1 290 ? 61.687 19.779 93.118 1.00 28.00 635 ALA D N 1
ATOM 10296 C CA . ALA D 1 290 ? 61.052 19.594 94.423 1.00 27.71 635 ALA D CA 1
ATOM 10297 C C . ALA D 1 290 ? 61.933 20.092 95.538 1.00 27.01 635 ALA D C 1
ATOM 10298 O O . ALA D 1 290 ? 61.452 20.730 96.477 1.00 27.61 635 ALA D O 1
ATOM 10300 N N . ILE D 1 291 ? 63.226 19.782 95.463 1.00 26.17 636 ILE D N 1
ATOM 10301 C CA . ILE D 1 291 ? 64.141 20.200 96.525 1.00 27.01 636 ILE D CA 1
ATOM 10302 C C . ILE D 1 291 ? 64.213 21.726 96.480 1.00 28.99 636 ILE D C 1
ATOM 10303 O O . ILE D 1 291 ? 64.205 22.395 97.527 1.00 28.68 636 ILE D O 1
ATOM 10308 N N . GLU D 1 292 ? 64.215 22.271 95.263 1.00 29.98 637 GLU D N 1
ATOM 10309 C CA . GLU D 1 292 ? 64.335 23.735 95.110 1.00 32.09 637 GLU D CA 1
ATOM 10310 C C . GLU D 1 292 ? 63.128 24.429 95.707 1.00 32.48 637 GLU D C 1
ATOM 10311 O O . GLU D 1 292 ? 63.260 25.491 96.317 1.00 33.04 637 GLU D O 1
ATOM 10317 N N . GLN D 1 293 ? 61.949 23.840 95.567 1.00 33.02 638 GLN D N 1
ATOM 10318 C CA . GLN D 1 293 ? 60.755 24.380 96.230 1.00 33.83 638 GLN D CA 1
ATOM 10319 C C . GLN D 1 293 ? 60.893 24.453 97.745 1.00 34.46 638 GLN D C 1
ATOM 10320 O O . GLN D 1 293 ? 60.365 25.376 98.386 1.00 35.12 638 GLN D O 1
ATOM 10326 N N . VAL D 1 294 ? 61.549 23.464 98.339 1.00 33.23 639 VAL D N 1
ATOM 10327 C CA . VAL D 1 294 ? 61.715 23.462 99.784 1.00 32.40 639 VAL D CA 1
ATOM 10328 C C . VAL D 1 294 ? 62.746 24.523 100.181 1.00 33.23 639 VAL D C 1
ATOM 10329 O O . VAL D 1 294 ? 62.527 25.294 101.127 1.00 33.42 639 VAL D O 1
ATOM 10333 N N . THR D 1 295 ? 63.858 24.599 99.450 1.00 33.58 640 THR D N 1
ATOM 10334 C CA . THR D 1 295 ? 64.902 25.564 99.814 1.00 33.88 640 THR D CA 1
ATOM 10335 C C . THR D 1 295 ? 64.464 27.001 99.494 1.00 34.97 640 THR D C 1
ATOM 10336 O O . THR D 1 295 ? 64.987 27.961 100.096 1.00 36.17 640 THR D O 1
ATOM 10340 N N . ALA D 1 296 ? 63.507 27.149 98.574 1.00 35.66 641 ALA D N 1
ATOM 10341 C CA . ALA D 1 296 ? 62.917 28.474 98.222 1.00 36.40 641 ALA D CA 1
ATOM 10342 C C . ALA D 1 296 ? 62.181 29.091 99.406 1.00 36.56 641 ALA D C 1
ATOM 10343 O O . ALA D 1 296 ? 62.008 30.325 99.488 1.00 36.98 641 ALA D O 1
ATOM 10345 N N . ARG D 1 297 ? 61.744 28.204 100.294 1.00 36.30 642 ARG D N 1
ATOM 10346 C CA . ARG D 1 297 ? 60.961 28.496 101.483 1.00 36.49 642 ARG D CA 1
ATOM 10347 C C . ARG D 1 297 ? 61.861 28.264 102.700 1.00 35.40 642 ARG D C 1
ATOM 10348 O O . ARG D 1 297 ? 61.398 28.249 103.857 1.00 34.49 642 ARG D O 1
ATOM 10356 N N . ASP D 1 298 ? 63.157 28.090 102.427 1.00 34.26 643 ASP D N 1
ATOM 10357 C CA . ASP D 1 298 ? 64.183 27.877 103.466 1.00 33.97 643 ASP D CA 1
ATOM 10358 C C . ASP D 1 298 ? 63.726 26.746 104.417 1.00 32.88 643 ASP D C 1
ATOM 10359 O O . ASP D 1 298 ? 63.831 26.822 105.652 1.00 31.66 643 ASP D O 1
ATOM 10364 N N . GLY D 1 299 ? 63.200 25.678 103.798 1.00 31.58 644 GLY D N 1
ATOM 10365 C CA . GLY D 1 299 ? 62.670 24.499 104.515 1.00 30.50 644 GLY D CA 1
ATOM 10366 C C . GLY D 1 299 ? 63.634 23.486 105.144 1.00 29.27 644 GLY D C 1
ATOM 10367 O O . GLY D 1 299 ? 63.188 22.558 105.803 1.00 29.96 644 GLY D O 1
ATOM 10368 N N . ARG D 1 300 ? 64.943 23.627 104.961 1.00 28.69 645 ARG D N 1
ATOM 10369 C CA . ARG D 1 300 ? 65.952 22.798 105.735 1.00 27.75 645 ARG D CA 1
ATOM 10370 C C . ARG D 1 300 ? 65.799 21.284 105.564 1.00 26.59 645 ARG D C 1
ATOM 10371 O O . ARG D 1 300 ? 65.703 20.524 106.545 1.00 25.58 645 ARG D O 1
ATOM 10379 N N . PRO D 1 301 ? 65.819 20.830 104.316 1.00 24.92 646 PRO D N 1
ATOM 10380 C CA . PRO D 1 301 ? 65.600 19.421 104.041 1.00 24.65 646 PRO D CA 1
ATOM 10381 C C . PRO D 1 301 ? 66.781 18.549 104.478 1.00 23.68 646 PRO D C 1
ATOM 10382 O O . PRO D 1 301 ? 67.906 19.047 104.659 1.00 24.54 646 PRO D O 1
ATOM 10386 N N . ILE D 1 302 ? 66.537 17.252 104.628 1.00 21.55 647 ILE D N 1
ATOM 10387 C CA . ILE D 1 302 ? 67.597 16.308 104.927 1.00 21.68 647 ILE D CA 1
ATOM 10388 C C . ILE D 1 302 ? 67.818 15.562 103.619 1.00 22.37 647 ILE D C 1
ATOM 10389 O O . ILE D 1 302 ? 66.868 14.978 103.101 1.00 23.59 647 ILE D O 1
ATOM 10394 N N . VAL D 1 303 ? 69.036 15.573 103.090 1.00 20.95 648 VAL D N 1
ATOM 10395 C CA . VAL D 1 303 ? 69.259 15.083 101.712 1.00 21.09 648 VAL D CA 1
ATOM 10396 C C . VAL D 1 303 ? 70.139 13.865 101.768 1.00 20.44 648 VAL D C 1
ATOM 10397 O O . VAL D 1 303 ? 71.218 13.932 102.341 1.00 19.84 648 VAL D O 1
ATOM 10401 N N . ILE D 1 304 ? 69.653 12.725 101.246 1.00 20.38 649 ILE D N 1
ATOM 10402 C CA . ILE D 1 304 ? 70.475 11.547 101.130 1.00 19.22 649 ILE D CA 1
ATOM 10403 C C . ILE D 1 304 ? 71.048 11.591 99.717 1.00 19.24 649 ILE D C 1
ATOM 10404 O O . ILE D 1 304 ? 70.278 11.577 98.759 1.00 19.03 649 ILE D O 1
ATOM 10409 N N . CYS D 1 305 ? 72.375 11.659 99.615 1.00 18.42 650 CYS D N 1
ATOM 10410 C CA . CYS D 1 305 ? 73.033 11.849 98.329 1.00 19.69 650 CYS D CA 1
ATOM 10411 C C . CYS D 1 305 ? 74.342 11.082 98.314 1.00 19.06 650 CYS D C 1
ATOM 10412 O O . CYS D 1 305 ? 74.773 10.518 99.327 1.00 18.47 650 CYS D O 1
ATOM 10415 N N . ASN D 1 306 ? 74.947 11.012 97.140 1.00 17.80 651 ASN D N 1
ATOM 10416 C CA . ASN D 1 306 ? 76.220 10.308 97.061 1.00 18.26 651 ASN D CA 1
ATOM 10417 C C . ASN D 1 306 ? 77.381 11.158 97.594 1.00 19.51 651 ASN D C 1
ATOM 10418 O O . ASN D 1 306 ? 77.364 12.375 97.483 1.00 19.56 651 ASN D O 1
ATOM 10423 N N . GLU D 1 307 ? 78.383 10.474 98.137 1.00 21.05 652 GLU D N 1
ATOM 10424 C CA . GLU D 1 307 ? 79.553 11.088 98.767 1.00 23.86 652 GLU D CA 1
ATOM 10425 C C . GLU D 1 307 ? 80.136 12.075 97.785 1.00 24.34 652 GLU D C 1
ATOM 10426 O O . GLU D 1 307 ? 80.307 11.748 96.614 1.00 23.05 652 GLU D O 1
ATOM 10432 N N . GLY D 1 308 ? 80.326 13.305 98.264 1.00 23.81 653 GLY D N 1
ATOM 10433 C CA . GLY D 1 308 ? 80.898 14.386 97.495 1.00 25.55 653 GLY D CA 1
ATOM 10434 C C . GLY D 1 308 ? 79.993 15.213 96.609 1.00 27.49 653 GLY D C 1
ATOM 10435 O O . GLY D 1 308 ? 80.465 16.160 95.979 1.00 28.65 653 GLY D O 1
ATOM 10436 N N . ASP D 1 309 ? 78.705 14.870 96.510 1.00 28.09 654 ASP D N 1
ATOM 10437 C CA . ASP D 1 309 ? 77.788 15.633 95.678 1.00 29.76 654 ASP D CA 1
ATOM 10438 C C . ASP D 1 309 ? 77.183 16.732 96.524 1.00 31.79 654 ASP D C 1
ATOM 10439 O O . ASP D 1 309 ? 76.681 16.443 97.602 1.00 32.45 654 ASP D O 1
ATOM 10444 N N . ALA D 1 310 ? 77.260 17.976 96.058 1.00 32.73 655 ALA D N 1
ATOM 10445 C CA . ALA D 1 310 ? 76.530 19.065 96.728 1.00 34.17 655 ALA D CA 1
ATOM 10446 C C . ALA D 1 310 ? 75.215 19.317 95.990 1.00 34.24 655 ALA D C 1
ATOM 10447 O O . ALA D 1 310 ? 75.176 19.974 94.935 1.00 36.32 655 ALA D O 1
ATOM 10449 N N . ILE D 1 311 ? 74.135 18.759 96.519 1.00 33.29 656 ILE D N 1
ATOM 10450 C CA . ILE D 1 311 ? 72.830 18.886 95.879 1.00 32.97 656 ILE D CA 1
ATOM 10451 C C . ILE D 1 311 ? 72.246 20.262 96.182 1.00 33.42 656 ILE D C 1
ATOM 10452 O O . ILE D 1 311 ? 71.516 20.822 95.363 1.00 32.98 656 ILE D O 1
ATOM 10457 N N . ILE D 1 312 ? 72.521 20.756 97.382 1.00 33.22 657 ILE D N 1
ATOM 10458 C CA . ILE D 1 312 ? 72.055 22.099 97.798 1.00 34.46 657 ILE D CA 1
ATOM 10459 C C . ILE D 1 312 ? 73.284 22.919 98.117 1.00 35.44 657 ILE D C 1
ATOM 10460 O O . ILE D 1 312 ? 74.201 22.401 98.738 1.00 34.55 657 ILE D O 1
ATOM 10465 N N . SER D 1 313 ? 73.317 24.185 97.680 1.00 37.29 658 SER D N 1
ATOM 10466 C CA . SER D 1 313 ? 74.470 25.034 97.988 1.00 39.65 658 SER D CA 1
ATOM 10467 C C . SER D 1 313 ? 74.447 25.451 99.469 1.00 40.62 658 SER D C 1
ATOM 10468 O O . SER D 1 313 ? 73.433 25.305 100.163 1.00 40.60 658 SER D O 1
ATOM 10471 N N . ASN D 1 314 ? 75.564 25.973 99.959 1.00 42.11 659 ASN D N 1
ATOM 10472 C CA . ASN D 1 314 ? 75.655 26.261 101.371 1.00 43.24 659 ASN D CA 1
ATOM 10473 C C . ASN D 1 314 ? 74.941 27.543 101.784 1.00 43.00 659 ASN D C 1
ATOM 10474 O O . ASN D 1 314 ? 74.980 27.919 102.955 1.00 43.25 659 ASN D O 1
ATOM 10479 N N . ASP D 1 315 ? 74.274 28.198 100.837 1.00 42.18 660 ASP D N 1
ATOM 10480 C CA . ASP D 1 315 ? 73.494 29.396 101.178 1.00 42.39 660 ASP D CA 1
ATOM 10481 C C . ASP D 1 315 ? 72.037 29.052 101.509 1.00 41.40 660 ASP D C 1
ATOM 10482 O O . ASP D 1 315 ? 71.207 29.942 101.759 1.00 40.89 660 ASP D O 1
ATOM 10487 N N . LYS D 1 316 ? 71.746 27.747 101.526 1.00 39.45 661 LYS D N 1
ATOM 10488 C CA . LYS D 1 316 ? 70.504 27.234 102.099 1.00 38.18 661 LYS D CA 1
ATOM 10489 C C . LYS D 1 316 ? 70.852 26.225 103.188 1.00 36.88 661 LYS D C 1
ATOM 10490 O O . LYS D 1 316 ? 71.716 25.366 102.995 1.00 35.70 661 LYS D O 1
ATOM 10496 N N . VAL D 1 317 ? 70.191 26.350 104.335 1.00 35.27 662 VAL D N 1
ATOM 10497 C CA . VAL D 1 317 ? 70.419 25.425 105.444 1.00 33.39 662 VAL D CA 1
ATOM 10498 C C . VAL D 1 317 ? 69.854 24.052 105.050 1.00 32.81 662 VAL D C 1
ATOM 10499 O O . VAL D 1 317 ? 68.727 23.951 104.536 1.00 32.14 662 VAL D O 1
ATOM 10503 N N . HIS D 1 318 ? 70.653 23.016 105.292 1.00 31.73 663 HIS D N 1
ATOM 10504 C CA . HIS D 1 318 ? 70.232 21.622 105.042 1.00 30.35 663 HIS D CA 1
ATOM 10505 C C . HIS D 1 318 ? 71.122 20.655 105.797 1.00 29.12 663 HIS D C 1
ATOM 10506 O O . HIS D 1 318 ? 72.201 21.031 106.261 1.00 29.90 663 HIS D O 1
ATOM 10513 N N . THR D 1 319 ? 70.682 19.399 105.911 1.00 28.23 664 THR D N 1
ATOM 10514 C CA . THR D 1 319 ? 71.453 18.321 106.533 1.00 26.95 664 THR D CA 1
ATOM 10515 C C . THR D 1 319 ? 71.735 17.343 105.397 1.00 26.16 664 THR D C 1
ATOM 10516 O O . THR D 1 319 ? 70.859 17.145 104.563 1.00 25.78 664 THR D O 1
ATOM 10520 N N . THR D 1 320 ? 72.951 16.794 105.331 1.00 24.24 665 THR D N 1
ATOM 10521 C CA A THR D 1 320 ? 73.294 15.850 104.259 0.50 23.47 665 THR D CA 1
ATOM 10522 C CA B THR D 1 320 ? 73.286 15.834 104.259 0.50 23.46 665 THR D CA 1
ATOM 10523 C C . THR D 1 320 ? 73.690 14.514 104.888 1.00 22.40 665 THR D C 1
ATOM 10524 O O . THR D 1 320 ? 74.350 14.496 105.910 1.00 23.76 665 THR D O 1
ATOM 10531 N N . LEU D 1 321 ? 73.259 13.400 104.284 1.00 19.93 666 LEU D N 1
ATOM 10532 C CA . LEU D 1 321 ? 73.643 12.075 104.733 1.00 19.27 666 LEU D CA 1
ATOM 10533 C C . LEU D 1 321 ? 74.193 11.415 103.460 1.00 20.31 666 LEU D C 1
ATOM 10534 O O . LEU D 1 321 ? 73.421 11.070 102.590 1.00 20.04 666 LEU D O 1
ATOM 10539 N N . GLU D 1 322 ? 75.518 11.373 103.358 1.00 20.11 667 GLU D N 1
ATOM 10540 C CA . GLU D 1 322 ? 76.195 10.858 102.163 1.00 20.55 667 GLU D CA 1
ATOM 10541 C C . GLU D 1 322 ? 76.343 9.375 102.239 1.00 19.35 667 GLU D C 1
ATOM 10542 O O . GLU D 1 322 ? 76.723 8.837 103.283 1.00 20.46 667 GLU D O 1
ATOM 10548 N N . VAL D 1 323 ? 76.110 8.721 101.104 1.00 18.64 668 VAL D N 1
ATOM 10549 C CA . VAL D 1 323 ? 76.241 7.269 101.000 1.00 17.94 668 VAL D CA 1
ATOM 10550 C C . VAL D 1 323 ? 77.118 6.931 99.783 1.00 18.09 668 VAL D C 1
ATOM 10551 O O . VAL D 1 323 ? 77.131 7.711 98.818 1.00 16.55 668 VAL D O 1
ATOM 10555 N N . PRO D 1 324 ? 77.816 5.781 99.816 1.00 18.91 669 PRO D N 1
ATOM 10556 C CA . PRO D 1 324 ? 78.636 5.425 98.636 1.00 19.91 669 PRO D CA 1
ATOM 10557 C C . PRO D 1 324 ? 77.802 5.288 97.358 1.00 20.10 669 PRO D C 1
ATOM 10558 O O . PRO D 1 324 ? 76.592 4.947 97.425 1.00 19.56 669 PRO D O 1
ATOM 10562 N N . GLU D 1 325 ? 78.407 5.580 96.202 1.00 19.04 670 GLU D N 1
ATOM 10563 C CA . GLU D 1 325 ? 77.691 5.395 94.940 1.00 19.77 670 GLU D CA 1
ATOM 10564 C C . GLU D 1 325 ? 77.840 3.929 94.558 1.00 19.56 670 GLU D C 1
ATOM 10565 O O . GLU D 1 325 ? 78.952 3.365 94.601 1.00 19.78 670 GLU D O 1
ATOM 10571 N N . THR D 1 326 ? 76.722 3.292 94.233 1.00 18.14 671 THR D N 1
ATOM 10572 C CA . THR D 1 326 ? 76.777 1.927 93.716 1.00 18.58 671 THR D CA 1
ATOM 10573 C C . THR D 1 326 ? 76.152 1.912 92.337 1.00 17.78 671 THR D C 1
ATOM 10574 O O . THR D 1 326 ? 75.823 2.953 91.782 1.00 18.71 671 THR D O 1
ATOM 10578 N N . VAL D 1 327 ? 76.018 0.720 91.761 1.00 17.78 672 VAL D N 1
ATOM 10579 C CA . VAL D 1 327 ? 75.267 0.553 90.540 1.00 17.09 672 VAL D CA 1
ATOM 10580 C C . VAL D 1 327 ? 73.824 1.045 90.782 1.00 16.94 672 VAL D C 1
ATOM 10581 O O . VAL D 1 327 ? 73.241 0.789 91.863 1.00 16.42 672 VAL D O 1
ATOM 10585 N N . ASP D 1 328 ? 73.284 1.755 89.801 1.00 15.77 673 ASP D N 1
ATOM 10586 C CA . ASP D 1 328 ? 71.989 2.427 89.942 1.00 16.52 673 ASP D CA 1
ATOM 10587 C C . ASP D 1 328 ? 70.926 1.551 90.565 1.00 17.07 673 ASP D C 1
ATOM 10588 O O . ASP D 1 328 ? 70.314 1.944 91.571 1.00 16.83 673 ASP D O 1
ATOM 10593 N N . CYS D 1 329 ? 70.682 0.369 90.001 1.00 16.93 674 CYS D N 1
ATOM 10594 C CA . CYS D 1 329 ? 69.652 -0.524 90.568 1.00 16.42 674 CYS D CA 1
ATOM 10595 C C . CYS D 1 329 ? 69.995 -1.130 91.950 1.00 17.32 674 CYS D C 1
ATOM 10596 O O . CYS D 1 329 ? 69.123 -1.794 92.585 1.00 17.36 674 CYS D O 1
ATOM 10599 N N . LEU D 1 330 ? 71.212 -0.890 92.478 1.00 14.89 675 LEU D N 1
ATOM 10600 C CA . LEU D 1 330 ? 71.540 -1.402 93.797 1.00 14.77 675 LEU D CA 1
ATOM 10601 C C . LEU D 1 330 ? 71.529 -0.241 94.828 1.00 14.48 675 LEU D C 1
ATOM 10602 O O . LEU D 1 330 ? 71.706 -0.528 96.017 1.00 16.20 675 LEU D O 1
ATOM 10607 N N . GLN D 1 331 ? 71.397 0.993 94.365 1.00 14.84 676 GLN D N 1
ATOM 10608 C CA . GLN D 1 331 ? 71.559 2.161 95.288 1.00 14.74 676 GLN D CA 1
ATOM 10609 C C . GLN D 1 331 ? 70.561 2.094 96.433 1.00 14.74 676 GLN D C 1
ATOM 10610 O O . GLN D 1 331 ? 70.856 2.527 97.581 1.00 15.46 676 GLN D O 1
ATOM 10616 N N . GLY D 1 332 ? 69.371 1.597 96.155 1.00 15.08 677 GLY D N 1
ATOM 10617 C CA . GLY D 1 332 ? 68.369 1.444 97.249 1.00 15.01 677 GLY D CA 1
ATOM 10618 C C . GLY D 1 332 ? 68.797 0.560 98.427 1.00 17.28 677 GLY D C 1
ATOM 10619 O O . GLY D 1 332 ? 68.284 0.714 99.547 1.00 17.11 677 GLY D O 1
ATOM 10620 N N . LEU D 1 333 ? 69.695 -0.416 98.177 1.00 15.82 678 LEU D N 1
ATOM 10621 C CA . LEU D 1 333 ? 70.213 -1.230 99.259 1.00 15.70 678 LEU D CA 1
ATOM 10622 C C . LEU D 1 333 ? 70.945 -0.374 100.302 1.00 15.83 678 LEU D C 1
ATOM 10623 O O . LEU D 1 333 ? 70.916 -0.692 101.504 1.00 16.28 678 LEU D O 1
ATOM 10628 N N . LEU D 1 334 ? 71.661 0.642 99.833 1.00 14.72 679 LEU D N 1
ATOM 10629 C CA . LEU D 1 334 ? 72.372 1.561 100.763 1.00 16.01 679 LEU D CA 1
ATOM 10630 C C . LEU D 1 334 ? 71.487 2.669 101.248 1.00 17.04 679 LEU D C 1
ATOM 10631 O O . LEU D 1 334 ? 71.599 3.040 102.416 1.00 17.66 679 LEU D O 1
ATOM 10636 N N . ASN D 1 335 ? 70.627 3.204 100.383 1.00 16.28 680 ASN D N 1
ATOM 10637 C CA . ASN D 1 335 ? 69.800 4.389 100.751 1.00 16.05 680 ASN D CA 1
ATOM 10638 C C . ASN D 1 335 ? 68.792 4.079 101.853 1.00 15.97 680 ASN D C 1
ATOM 10639 O O . ASN D 1 335 ? 68.383 4.992 102.608 1.00 16.60 680 ASN D O 1
ATOM 10644 N N . VAL D 1 336 ? 68.402 2.810 101.980 1.00 15.90 681 VAL D N 1
ATOM 10645 C CA . VAL D 1 336 ? 67.408 2.436 102.994 1.00 15.60 681 VAL D CA 1
ATOM 10646 C C . VAL D 1 336 ? 68.025 2.442 104.401 1.00 15.94 681 VAL D C 1
ATOM 10647 O O . VAL D 1 336 ? 67.300 2.665 105.396 1.00 15.48 681 VAL D O 1
ATOM 10651 N N . ILE D 1 337 ? 69.337 2.222 104.490 1.00 16.07 682 ILE D N 1
ATOM 10652 C CA . ILE D 1 337 ? 69.987 2.004 105.808 1.00 18.62 682 ILE D CA 1
ATOM 10653 C C . ILE D 1 337 ? 69.831 3.259 106.702 1.00 18.50 682 ILE D C 1
ATOM 10654 O O . ILE D 1 337 ? 69.483 3.132 107.902 1.00 19.59 682 ILE D O 1
ATOM 10659 N N . PRO D 1 338 ? 70.103 4.462 106.160 1.00 18.29 683 PRO D N 1
ATOM 10660 C CA . PRO D 1 338 ? 69.857 5.654 107.045 1.00 17.09 683 PRO D CA 1
ATOM 10661 C C . PRO D 1 338 ? 68.425 5.777 107.531 1.00 18.20 683 PRO D C 1
ATOM 10662 O O . PRO D 1 338 ? 68.213 6.269 108.657 1.00 18.90 683 PRO D O 1
ATOM 10666 N N . LEU D 1 339 ? 67.453 5.354 106.714 1.00 16.84 684 LEU D N 1
ATOM 10667 C CA . LEU D 1 339 ? 66.058 5.406 107.131 1.00 16.43 684 LEU D CA 1
ATOM 10668 C C . LEU D 1 339 ? 65.763 4.393 108.196 1.00 17.03 684 LEU D C 1
ATOM 10669 O O . LEU D 1 339 ? 64.955 4.684 109.089 1.00 17.82 684 LEU D O 1
ATOM 10674 N N . GLN D 1 340 ? 66.339 3.198 108.103 1.00 16.43 685 GLN D N 1
ATOM 10675 C CA . GLN D 1 340 ? 66.191 2.216 109.207 1.00 17.02 685 GLN D CA 1
ATOM 10676 C C . GLN D 1 340 ? 66.711 2.827 110.530 1.00 17.89 685 GLN D C 1
ATOM 10677 O O . GLN D 1 340 ? 66.057 2.734 111.589 1.00 18.49 685 GLN D O 1
ATOM 10683 N N . LEU D 1 341 ? 67.892 3.439 110.441 1.00 17.15 686 LEU D N 1
ATOM 10684 C CA . LEU D 1 341 ? 68.574 4.052 111.628 1.00 17.52 686 LEU D CA 1
ATOM 10685 C C . LEU D 1 341 ? 67.786 5.258 112.138 1.00 18.31 686 LEU D C 1
ATOM 10686 O O . LEU D 1 341 ? 67.630 5.407 113.363 1.00 17.68 686 LEU D O 1
ATOM 10691 N N . ILE D 1 342 ? 67.281 6.091 111.226 1.00 16.65 687 ILE D N 1
ATOM 10692 C CA . ILE D 1 342 ? 66.451 7.248 111.639 1.00 18.08 687 ILE D CA 1
ATOM 10693 C C . ILE D 1 342 ? 65.206 6.735 112.355 1.00 18.84 687 ILE D C 1
ATOM 10694 O O . ILE D 1 342 ? 64.859 7.247 113.451 1.00 17.97 687 ILE D O 1
ATOM 10699 N N . SER D 1 343 ? 64.529 5.733 111.789 1.00 19.08 688 SER D N 1
ATOM 10700 C CA . SER D 1 343 ? 63.302 5.254 112.438 1.00 20.39 688 SER D CA 1
ATOM 10701 C C . SER D 1 343 ? 63.615 4.699 113.829 1.00 21.62 688 SER D C 1
ATOM 10702 O O . SER D 1 343 ? 62.884 4.961 114.815 1.00 22.09 688 SER D O 1
ATOM 10705 N N . TYR D 1 344 ? 64.709 3.962 113.920 1.00 20.55 689 TYR D N 1
ATOM 10706 C CA . TYR D 1 344 ? 65.130 3.383 115.197 1.00 22.21 689 TYR D CA 1
ATOM 10707 C C . TYR D 1 344 ? 65.473 4.489 116.242 1.00 22.05 689 TYR D C 1
ATOM 10708 O O . TYR D 1 344 ? 64.929 4.489 117.353 1.00 22.86 689 TYR D O 1
ATOM 10717 N N . TRP D 1 345 ? 66.364 5.403 115.895 1.00 21.42 690 TRP D N 1
ATOM 10718 C CA . TRP D 1 345 ? 66.724 6.485 116.864 1.00 21.90 690 TRP D CA 1
ATOM 10719 C C . TRP D 1 345 ? 65.594 7.449 117.163 1.00 23.63 690 TRP D C 1
ATOM 10720 O O . TRP D 1 345 ? 65.433 7.873 118.337 1.00 24.01 690 TRP D O 1
ATOM 10731 N N . LEU D 1 346 ? 64.742 7.761 116.182 1.00 23.23 691 LEU D N 1
ATOM 10732 C CA . LEU D 1 346 ? 63.531 8.547 116.551 1.00 25.13 691 LEU D CA 1
ATOM 10733 C C . LEU D 1 346 ? 62.697 7.850 117.654 1.00 25.75 691 LEU D C 1
ATOM 10734 O O . LEU D 1 346 ? 62.300 8.487 118.669 1.00 27.13 691 LEU D O 1
ATOM 10739 N N . ALA D 1 347 ? 62.482 6.549 117.513 1.00 25.98 692 ALA D N 1
ATOM 10740 C CA . ALA D 1 347 ? 61.732 5.797 118.510 1.00 27.39 692 ALA D CA 1
ATOM 10741 C C . ALA D 1 347 ? 62.393 5.862 119.898 1.00 28.25 692 ALA D C 1
ATOM 10742 O O . ALA D 1 347 ? 61.714 6.194 120.893 1.00 28.88 692 ALA D O 1
ATOM 10744 N N . VAL D 1 348 ? 63.692 5.575 119.966 1.00 27.90 693 VAL D N 1
ATOM 10745 C CA . VAL D 1 348 ? 64.467 5.724 121.225 1.00 27.90 693 VAL D CA 1
ATOM 10746 C C . VAL D 1 348 ? 64.338 7.123 121.846 1.00 29.18 693 VAL D C 1
ATOM 10747 O O . VAL D 1 348 ? 64.051 7.241 123.056 1.00 29.35 693 VAL D O 1
ATOM 10751 N N . ASN D 1 349 ? 64.507 8.181 121.054 1.00 28.19 694 ASN D N 1
ATOM 10752 C CA . ASN D 1 349 ? 64.390 9.511 121.598 1.00 29.91 694 ASN D CA 1
ATOM 10753 C C . ASN D 1 349 ? 62.962 9.771 122.077 1.00 32.07 694 ASN D C 1
ATOM 10754 O O . ASN D 1 349 ? 62.752 10.660 122.920 1.00 32.50 694 ASN D O 1
ATOM 10759 N N . ARG D 1 350 ? 61.997 9.029 121.523 1.00 32.25 695 ARG D N 1
ATOM 10760 C CA . ARG D 1 350 ? 60.576 9.201 121.859 1.00 34.11 695 ARG D CA 1
ATOM 10761 C C . ARG D 1 350 ? 60.120 8.240 122.962 1.00 35.06 695 ARG D C 1
ATOM 10762 O O . ARG D 1 350 ? 58.926 8.169 123.291 1.00 35.56 695 ARG D O 1
ATOM 10770 N N . GLY D 1 351 ? 61.076 7.525 123.536 1.00 36.47 696 GLY D N 1
ATOM 10771 C CA . GLY D 1 351 ? 60.820 6.589 124.628 1.00 38.15 696 GLY D CA 1
ATOM 10772 C C . GLY D 1 351 ? 60.111 5.314 124.220 1.00 39.96 696 GLY D C 1
ATOM 10773 O O . GLY D 1 351 ? 59.483 4.649 125.050 1.00 39.74 696 GLY D O 1
ATOM 10774 N N . ILE D 1 352 ? 60.188 4.960 122.942 1.00 40.27 697 ILE D N 1
ATOM 10775 C CA . ILE D 1 352 ? 59.489 3.776 122.455 1.00 41.61 697 ILE D CA 1
ATOM 10776 C C . ILE D 1 352 ? 60.383 2.532 122.531 1.00 43.19 697 ILE D C 1
ATOM 10777 O O . ILE D 1 352 ? 61.525 2.543 122.062 1.00 43.55 697 ILE D O 1
ATOM 10782 N N . ASP D 1 353 ? 59.872 1.455 123.126 1.00 44.66 698 ASP D N 1
ATOM 10783 C CA . ASP D 1 353 ? 60.584 0.187 123.071 1.00 45.78 698 ASP D CA 1
ATOM 10784 C C . ASP D 1 353 ? 60.314 -0.432 121.715 1.00 45.62 698 ASP D C 1
ATOM 10785 O O . ASP D 1 353 ? 59.223 -0.975 121.492 1.00 45.69 698 ASP D O 1
ATOM 10790 N N . VAL D 1 354 ? 61.303 -0.349 120.813 1.00 45.05 699 VAL D N 1
ATOM 10791 C CA . VAL D 1 354 ? 61.154 -0.853 119.438 1.00 44.51 699 VAL D CA 1
ATOM 10792 C C . VAL D 1 354 ? 61.023 -2.366 119.341 1.00 45.09 699 VAL D C 1
ATOM 10793 O O . VAL D 1 354 ? 60.665 -2.875 118.293 1.00 45.34 699 VAL D O 1
ATOM 10797 N N . ASP D 1 355 ? 61.339 -3.081 120.413 1.00 45.72 700 ASP D N 1
ATOM 10798 C CA . ASP D 1 355 ? 61.241 -4.540 120.389 1.00 46.39 700 ASP D CA 1
ATOM 10799 C C . ASP D 1 355 ? 59.921 -5.050 120.965 1.00 46.90 700 ASP D C 1
ATOM 10800 O O . ASP D 1 355 ? 59.529 -6.188 120.688 1.00 47.86 700 ASP D O 1
#

Nearest PDB structures (foldseek):
  2poc-assembly1_A  TM=1.003E+00  e=3.995E-63  Candida albicans SC5314
  2puv-assembly1_A  TM=1.003E+00  e=3.765E-61  Candida albicans SC5314
  2puv-assembly1_D  TM=1.002E+00  e=1.067E-59  Candida albicans SC5314
  6svo-assembly1_B  TM=9.703E-01  e=7.350E-43  Homo sapiens
  7ndl-assembly1_B  TM=9.693E-01  e=9.545E-43  Homo sapiens

GO terms:
  GO:0004360 L-glutamine:D-fructose-6-phosphate transaminase (isomerizing) activity (F, IDA)
  GO:0006042 glucosamine biosynthetic process (P, IDA)
  GO:0071466 cellular response to xenobiotic stimulus (P, IDA)
  GO:0004360 L-glutamine:D-fructose-6-phosphate transaminase (isomerizing) activity (F, IGI)
  GO:0006031 chitin biosynthetic process (P, IGI)
  GO:0006042 glucosamine biosynthetic process (P, IGI)
  GO:0004360 L-glutamine:D-fructose-6-phosphate transaminase (isomerizing) activity (F, IMP)
  GO:0030448 hyphal growth (P, IMP)
  GO:0006031 chitin biosynthetic process (P, IMP)
  GO:0006042 glucosamine biosynthetic process (P, IMP)